Protein AF-0000000070183347 (afdb_homodimer)

pLDDT: mean 71.96, std 24.09, range [16.2, 98.5]

Structure (mmCIF, N/CA/C/O backbone):
data_AF-0000000070183347-model_v1
#
loop_
_entity.id
_entity.type
_entity.pdbx_description
1 polymer 'DNA mismatch repair enzyme (Predicted ATPase)'
#
loop_
_atom_site.group_PDB
_atom_site.id
_atom_site.type_symbol
_atom_site.label_atom_id
_atom_site.label_alt_id
_atom_site.label_comp_id
_atom_site.label_asym_id
_atom_site.label_entity_id
_atom_site.label_seq_id
_atom_site.pdbx_PDB_ins_code
_atom_site.Cartn_x
_atom_site.Cartn_y
_atom_site.Cartn_z
_atom_site.occupancy
_atom_site.B_iso_or_equiv
_atom_site.auth_seq_id
_atom_site.auth_comp_id
_atom_site.auth_asym_id
_atom_site.auth_atom_id
_atom_site.pdbx_PDB_model_num
ATOM 1 N N . MET A 1 1 ? -17.703 -16.234 58.219 1 17.67 1 MET A N 1
ATOM 2 C CA . MET A 1 1 ? -16.984 -17.406 58.688 1 17.67 1 MET A CA 1
ATOM 3 C C . MET A 1 1 ? -16.312 -18.141 57.531 1 17.67 1 MET A C 1
ATOM 5 O O . MET A 1 1 ? -15.156 -18.531 57.656 1 17.67 1 MET A O 1
ATOM 9 N N . GLY A 1 2 ? -17.172 -18.734 56.688 1 16.77 2 GLY A N 1
ATOM 10 C CA . GLY A 1 2 ? -17.031 -20.125 56.25 1 16.77 2 GLY A CA 1
ATOM 11 C C . GLY A 1 2 ? -15.891 -20.328 55.281 1 16.77 2 GLY A C 1
ATOM 12 O O . GLY A 1 2 ? -15.242 -19.359 54.875 1 16.77 2 GLY A O 1
ATOM 13 N N . ILE A 1 3 ? -16.188 -21.125 54.094 1 18.83 3 ILE A N 1
ATOM 14 C CA . ILE A 1 3 ? -15.68 -22.359 53.5 1 18.83 3 ILE A CA 1
ATOM 15 C C . ILE A 1 3 ? -14.609 -22.031 52.438 1 18.83 3 ILE A C 1
ATOM 17 O O . ILE A 1 3 ? -14.867 -21.297 51.5 1 18.83 3 ILE A O 1
ATOM 21 N N . SER A 1 4 ? -13.344 -22.188 52.719 1 18.81 4 SER A N 1
ATOM 22 C CA . SER A 1 4 ? -11.969 -22 52.25 1 18.81 4 SER A CA 1
ATOM 23 C C . SER A 1 4 ? -11.695 -22.844 51 1 18.81 4 SER A C 1
ATOM 25 O O . SER A 1 4 ? -1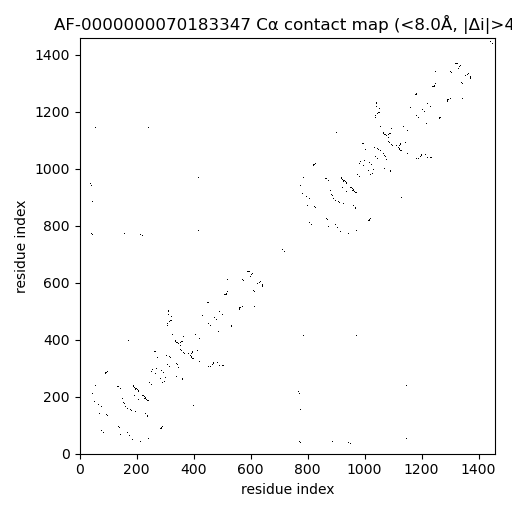0.586 -23.344 50.844 1 18.81 4 SER A O 1
ATOM 27 N N . ASN A 1 5 ? -12.781 -23.281 50.219 1 18.3 5 ASN A N 1
ATOM 28 C CA . ASN A 1 5 ? -12.547 -24.5 49.438 1 18.3 5 ASN A CA 1
ATOM 29 C C . ASN A 1 5 ? -11.398 -24.328 48.438 1 18.3 5 ASN A C 1
ATOM 31 O O . ASN A 1 5 ? -11.445 -23.438 47.594 1 18.3 5 ASN A O 1
ATOM 35 N N . GLN A 1 6 ? -10.156 -24.859 48.656 1 18.12 6 GLN A N 1
ATOM 36 C CA . GLN A 1 6 ? -8.766 -24.922 48.219 1 18.12 6 GLN A CA 1
ATOM 37 C C . GLN A 1 6 ? -8.656 -25.641 46.875 1 18.12 6 GLN A C 1
ATOM 39 O O . GLN A 1 6 ? -8.375 -26.844 46.812 1 18.12 6 GLN A O 1
ATOM 44 N N . TYR A 1 7 ? -9.547 -25.672 45.875 1 17.44 7 TYR A N 1
ATOM 45 C CA . TYR A 1 7 ? -9.438 -26.766 44.906 1 17.44 7 TYR A CA 1
ATOM 46 C C . TYR A 1 7 ? -8.125 -26.672 44.125 1 17.44 7 TYR A C 1
ATOM 48 O O . TYR A 1 7 ? -7.871 -25.656 43.469 1 17.44 7 TYR A O 1
ATOM 56 N N . LYS A 1 8 ? -6.98 -27.359 44.531 1 17.7 8 LYS A N 1
ATOM 57 C CA . LYS A 1 8 ? -5.605 -27.562 44.094 1 17.7 8 LYS A CA 1
ATOM 58 C C . LYS A 1 8 ? -5.57 -28.234 42.719 1 17.7 8 LYS A C 1
ATOM 60 O O . LYS A 1 8 ? -5.855 -29.438 42.594 1 17.7 8 LYS A O 1
ATOM 65 N N . CYS A 1 9 ? -6.168 -27.781 41.656 1 16.41 9 CYS A N 1
ATOM 66 C CA . CYS A 1 9 ? -6.285 -28.578 40.438 1 16.41 9 CYS A CA 1
ATOM 67 C C . CYS A 1 9 ? -4.91 -28.984 39.906 1 16.41 9 CYS A C 1
ATOM 69 O O . CYS A 1 9 ? -4.102 -28.125 39.562 1 16.41 9 CYS A O 1
ATOM 71 N N . SER A 1 10 ? -4.199 -30.062 40.375 1 17.84 10 SER A N 1
ATOM 72 C CA . SER A 1 10 ? -2.977 -30.812 40.094 1 17.84 10 SER A CA 1
ATOM 73 C C . SER A 1 10 ? -2.928 -31.266 38.656 1 17.84 10 SER A C 1
ATOM 75 O O . SER A 1 10 ? -2.283 -32.25 38.312 1 17.84 10 SER A O 1
ATOM 77 N N . THR A 1 11 ? -3.684 -30.859 37.75 1 17.94 11 THR A N 1
ATOM 78 C CA . THR A 1 11 ? -3.805 -31.719 36.562 1 17.94 11 THR A CA 1
ATOM 79 C C . THR A 1 11 ? -2.434 -32 35.969 1 17.94 11 THR A C 1
ATOM 81 O O . THR A 1 11 ? -1.579 -31.109 35.906 1 17.94 11 THR A O 1
ATOM 84 N N . LEU A 1 12 ? -2.041 -33.312 35.688 1 16.84 12 LEU A N 1
ATOM 85 C CA . LEU A 1 12 ? -1.023 -34.25 35.219 1 16.84 12 LEU A CA 1
ATOM 86 C C . LEU A 1 12 ? -0.47 -33.781 33.875 1 16.84 12 LEU A C 1
ATOM 88 O O . LEU A 1 12 ? -1.232 -33.562 32.938 1 16.84 12 LEU A O 1
ATOM 92 N N . LYS A 1 13 ? 0.675 -33.281 33.781 1 19.5 13 LYS A N 1
ATOM 93 C CA . LYS A 1 13 ? 1.614 -33 32.688 1 19.5 13 LYS A CA 1
ATOM 94 C C . LYS A 1 13 ? 1.9 -34.25 31.859 1 19.5 13 LYS A C 1
ATOM 96 O O . LYS A 1 13 ? 2.791 -35.031 32.188 1 19.5 13 LYS A O 1
ATOM 101 N N . LYS A 1 14 ? 0.962 -35.188 31.594 1 18.67 14 LYS A N 1
ATOM 102 C CA . LYS A 1 14 ? 1.515 -36.344 30.906 1 18.67 14 LYS A CA 1
ATOM 103 C C . LYS A 1 14 ? 2.275 -35.938 29.656 1 18.67 14 LYS A C 1
ATOM 105 O O . LYS A 1 14 ? 1.709 -35.312 28.75 1 18.67 14 LYS A O 1
ATOM 110 N N . ILE A 1 15 ? 3.543 -35.812 29.75 1 19.78 15 ILE A N 1
ATOM 111 C CA . ILE A 1 15 ? 4.598 -35.75 28.75 1 19.78 15 ILE A CA 1
ATOM 112 C C . ILE A 1 15 ? 4.422 -36.844 27.719 1 19.78 15 ILE A C 1
ATOM 114 O O . ILE A 1 15 ? 4.52 -38.031 28.047 1 19.78 15 ILE A O 1
ATOM 118 N N . ILE A 1 16 ? 3.467 -36.844 26.938 1 20.36 16 ILE A N 1
ATOM 119 C CA . ILE A 1 16 ? 3.395 -37.875 25.906 1 20.36 16 ILE A CA 1
ATOM 120 C C . ILE A 1 16 ? 4.73 -37.969 25.172 1 20.36 16 ILE A C 1
ATOM 122 O O . ILE A 1 16 ? 5.133 -37.031 24.484 1 20.36 16 ILE A O 1
ATOM 126 N N . THR A 1 17 ? 5.789 -38.562 25.812 1 21.45 17 THR A N 1
ATOM 127 C CA . THR A 1 17 ? 7.004 -39.031 25.156 1 21.45 17 THR A CA 1
ATOM 128 C C . THR A 1 17 ? 6.664 -39.906 23.938 1 21.45 17 THR A C 1
ATOM 130 O O . THR A 1 17 ? 6.074 -40.969 24.094 1 21.45 17 THR A O 1
ATOM 133 N N . VAL A 1 18 ? 6.258 -39.406 22.984 1 21.45 18 VAL A N 1
ATOM 134 C CA . VAL A 1 18 ? 6.09 -40.25 21.797 1 21.45 18 VAL A CA 1
ATOM 135 C C . VAL A 1 18 ? 7.395 -40.969 21.484 1 21.45 18 VAL A C 1
ATOM 137 O O . VAL A 1 18 ? 8.43 -40.344 21.234 1 21.45 18 VAL A O 1
ATOM 140 N N . GLU A 1 19 ? 7.695 -42.031 22.219 1 22.8 19 GLU A N 1
ATOM 141 C CA . GLU A 1 19 ? 8.75 -42.969 21.859 1 22.8 19 GLU A CA 1
ATOM 142 C C . GLU A 1 19 ? 8.68 -43.344 20.375 1 22.8 19 GLU A C 1
ATOM 144 O O . GLU A 1 19 ? 7.629 -43.781 19.891 1 22.8 19 GLU A O 1
ATOM 149 N N . PHE A 1 20 ? 9.578 -42.906 19.641 1 23.19 20 PHE A N 1
ATOM 150 C CA . PHE A 1 20 ? 9.875 -43.344 18.281 1 23.19 20 PHE A CA 1
ATOM 151 C C . PHE A 1 20 ? 10.242 -44.812 18.25 1 23.19 20 PHE A C 1
ATOM 153 O O . PHE A 1 20 ? 11.352 -45.188 18.625 1 23.19 20 PHE A O 1
ATOM 160 N N . GLY A 1 21 ? 9.477 -45.719 18.812 1 22.34 21 GLY A N 1
ATOM 161 C CA . GLY A 1 21 ? 9.852 -47.125 18.625 1 22.34 21 GLY A CA 1
ATOM 162 C C . GLY A 1 21 ? 10.086 -47.469 17.172 1 22.34 21 GLY A C 1
ATOM 163 O O . GLY A 1 21 ? 9.172 -47.406 16.344 1 22.34 21 GLY A O 1
ATOM 164 N N . VAL A 1 22 ? 11.297 -47.375 16.766 1 22.11 22 VAL A N 1
ATOM 165 C CA . VAL A 1 22 ? 11.766 -48.031 15.539 1 22.11 22 VAL A CA 1
ATOM 166 C C . VAL A 1 22 ? 11.516 -49.531 15.625 1 22.11 22 VAL A C 1
ATOM 168 O O . VAL A 1 22 ? 12.109 -50.219 16.453 1 22.11 22 VAL A O 1
ATOM 171 N N . VAL A 1 23 ? 10.406 -50.031 15.75 1 23.95 23 VAL A N 1
ATOM 172 C CA . VAL A 1 23 ? 10.367 -51.5 15.586 1 23.95 23 VAL A CA 1
ATOM 173 C C . VAL A 1 23 ? 11.109 -51.875 14.312 1 23.95 23 VAL A C 1
ATOM 175 O O . VAL A 1 23 ? 10.781 -51.406 13.227 1 23.95 23 VAL A O 1
ATOM 178 N N . GLY A 1 24 ? 12.344 -52.25 14.453 1 24.78 24 GLY A N 1
ATOM 179 C CA . GLY A 1 24 ? 13.172 -53 13.508 1 24.78 24 GLY A CA 1
ATOM 180 C C . GLY A 1 24 ? 12.453 -54.156 12.891 1 24.78 24 GLY A C 1
ATOM 181 O O . GLY A 1 24 ? 12.438 -55.25 13.461 1 24.78 24 GLY A O 1
ATOM 182 N N . MET A 1 25 ? 11.188 -54.094 12.508 1 25.36 25 MET A N 1
ATOM 183 C CA . MET A 1 25 ? 10.758 -55.312 11.836 1 25.36 25 MET A CA 1
ATOM 184 C C . MET A 1 25 ? 11.719 -55.688 10.711 1 25.36 25 MET A C 1
ATOM 186 O O . MET A 1 25 ? 12.031 -54.875 9.859 1 25.36 25 MET A O 1
ATOM 190 N N . THR A 1 26 ? 12.57 -56.562 11.008 1 27.11 26 THR A N 1
ATOM 191 C CA . THR A 1 26 ? 13.297 -57.375 10.023 1 27.11 26 THR A CA 1
ATOM 192 C C . THR A 1 26 ? 12.359 -57.844 8.914 1 27.11 26 THR A C 1
ATOM 194 O O . THR A 1 26 ? 11.328 -58.469 9.188 1 27.11 26 THR A O 1
ATOM 197 N N . PRO A 1 27 ? 12.375 -57.156 7.77 1 28.94 27 PRO A N 1
ATOM 198 C CA . PRO A 1 27 ? 11.688 -57.719 6.613 1 28.94 27 PRO A CA 1
ATOM 199 C C . PRO A 1 27 ? 12.07 -59.188 6.348 1 28.94 27 PRO A C 1
ATOM 201 O O . PRO A 1 27 ? 13.188 -59.469 5.895 1 28.94 27 PRO A O 1
ATOM 204 N N . ASP A 1 28 ? 11.969 -60.031 7.211 1 28.19 28 ASP A N 1
ATOM 205 C CA . ASP A 1 28 ? 12.242 -61.344 6.641 1 28.19 28 ASP A CA 1
ATOM 206 C C . ASP A 1 28 ? 11.438 -61.562 5.359 1 28.19 28 ASP A C 1
ATOM 208 O O . ASP A 1 28 ? 11.945 -62.125 4.391 1 28.19 28 ASP A O 1
ATOM 212 N N . SER A 1 29 ? 10.062 -61.906 5.555 1 30.41 29 SER A N 1
ATOM 213 C CA . SER A 1 29 ? 9.383 -62.688 4.527 1 30.41 29 SER A CA 1
ATOM 214 C C . SER A 1 29 ? 9.227 -61.875 3.236 1 30.41 29 SER A C 1
ATOM 216 O O . SER A 1 29 ? 9.125 -60.656 3.268 1 30.41 29 SER A O 1
ATOM 218 N N . GLY A 1 30 ? 9.422 -62.406 1.938 1 33.28 30 GLY A N 1
ATOM 219 C CA . GLY A 1 30 ? 9.398 -62.094 0.514 1 33.28 30 GLY A CA 1
ATOM 220 C C . GLY A 1 30 ? 8.219 -61.25 0.099 1 33.28 30 GLY A C 1
ATOM 221 O O . GLY A 1 30 ? 7.887 -61.156 -1.086 1 33.28 30 GLY A O 1
ATOM 222 N N . ASP A 1 31 ? 7.074 -61.188 0.837 1 34.31 31 ASP A N 1
ATOM 223 C CA . ASP A 1 31 ? 5.91 -60.531 0.227 1 34.31 31 ASP A CA 1
ATOM 224 C C . ASP A 1 31 ? 6.184 -59.062 -0.084 1 34.31 31 ASP A C 1
ATOM 226 O O . ASP A 1 31 ? 6.484 -58.281 0.818 1 34.31 31 ASP A O 1
ATOM 230 N N . SER A 1 32 ? 6.723 -58.688 -1.27 1 38.78 32 SER A N 1
ATOM 231 C CA . SER A 1 32 ? 6.902 -57.438 -1.998 1 38.78 32 SER A CA 1
ATOM 232 C C . SER A 1 32 ? 5.77 -56.438 -1.704 1 38.78 32 SER A C 1
ATOM 234 O O . SER A 1 32 ? 4.73 -56.469 -2.365 1 38.78 32 SER A O 1
ATOM 236 N N . SER A 1 33 ? 5.281 -56.156 -0.59 1 43.09 33 SER A N 1
ATOM 237 C CA . SER A 1 33 ? 4.195 -55.219 -0.37 1 43.09 33 SER A CA 1
ATOM 238 C C . SER A 1 33 ? 4.457 -53.906 -1.098 1 43.09 33 SER A C 1
ATOM 240 O O . SER A 1 33 ? 5.512 -53.281 -0.918 1 43.09 33 SER A O 1
ATOM 242 N N . GLU A 1 34 ? 3.957 -53.688 -2.289 1 54.22 34 GLU A N 1
ATOM 243 C CA . GLU A 1 34 ? 3.924 -52.594 -3.23 1 54.22 34 GLU A CA 1
ATOM 244 C C . GLU A 1 34 ? 3.76 -51.25 -2.504 1 54.22 34 GLU A C 1
ATOM 246 O O . GLU A 1 34 ? 2.785 -51.062 -1.779 1 54.22 34 GLU A O 1
ATOM 251 N N . ILE A 1 35 ? 4.82 -50.562 -2.227 1 66.19 35 ILE A N 1
ATOM 252 C CA . ILE A 1 35 ? 4.824 -49.25 -1.619 1 66.19 35 ILE A CA 1
ATOM 253 C C . ILE A 1 35 ? 4.031 -48.281 -2.492 1 66.19 35 ILE A C 1
ATOM 255 O O . ILE A 1 35 ? 4.281 -48.156 -3.695 1 66.19 35 ILE A O 1
ATOM 259 N N . SER A 1 36 ? 2.949 -47.781 -1.978 1 82.69 36 SER A N 1
ATOM 260 C CA . SER A 1 36 ? 2.146 -46.781 -2.666 1 82.69 36 SER A CA 1
ATOM 261 C C . SER A 1 36 ? 2.953 -45.5 -2.92 1 82.69 36 SER A C 1
ATOM 263 O O . SER A 1 36 ? 3.91 -45.219 -2.197 1 82.69 36 SER A O 1
ATOM 265 N N . THR A 1 37 ? 2.904 -45 -4.117 1 86.88 37 THR A N 1
ATOM 266 C CA . THR A 1 37 ? 3.602 -43.781 -4.465 1 86.88 37 THR A CA 1
ATOM 267 C C . THR A 1 37 ? 2.607 -42.656 -4.789 1 86.88 37 THR A C 1
ATOM 269 O O . THR A 1 37 ? 1.429 -42.938 -5.031 1 86.88 37 THR A O 1
ATOM 272 N N . ILE A 1 38 ? 3.035 -41.5 -4.594 1 85.75 38 ILE A N 1
ATOM 273 C CA . ILE A 1 38 ? 2.275 -40.312 -5.004 1 85.75 38 ILE A CA 1
ATOM 274 C C . ILE A 1 38 ? 3.059 -39.562 -6.062 1 85.75 38 ILE A C 1
ATOM 276 O O . ILE A 1 38 ? 4.27 -39.344 -5.93 1 85.75 38 ILE A O 1
ATOM 280 N N . ASP A 1 39 ? 2.393 -39.219 -7.172 1 85.44 39 ASP A N 1
ATOM 281 C CA . ASP A 1 39 ? 2.98 -38.344 -8.195 1 85.44 39 ASP A CA 1
ATOM 282 C C . ASP A 1 39 ? 2.832 -36.875 -7.816 1 85.44 39 ASP A C 1
ATOM 284 O O . ASP A 1 39 ? 1.714 -36.375 -7.664 1 85.44 39 ASP A O 1
ATOM 288 N N . VAL A 1 40 ? 3.945 -36.156 -7.781 1 85.69 40 VAL A N 1
ATOM 289 C CA . VAL A 1 40 ? 3.883 -34.781 -7.312 1 85.69 40 VAL A CA 1
ATOM 290 C C . VAL A 1 40 ? 4.055 -33.844 -8.492 1 85.69 40 VAL A C 1
ATOM 292 O O . VAL A 1 40 ? 4.219 -32.625 -8.297 1 85.69 40 VAL A O 1
ATOM 295 N N . ALA A 1 41 ? 4.008 -34.375 -9.734 1 83.75 41 ALA A N 1
ATOM 296 C CA . ALA A 1 41 ? 4.043 -33.5 -10.906 1 83.75 41 ALA A CA 1
ATOM 297 C C . ALA A 1 41 ? 2.879 -32.531 -10.891 1 83.75 41 ALA A C 1
ATOM 299 O O . ALA A 1 41 ? 1.735 -32.906 -10.641 1 83.75 41 ALA A O 1
ATOM 300 N N . PRO A 1 42 ? 3.193 -31.234 -11.234 1 88.06 42 PRO A N 1
ATOM 301 C CA . PRO A 1 42 ? 2.119 -30.234 -11.164 1 88.06 42 PRO A CA 1
ATOM 302 C C . PRO A 1 42 ? 0.972 -30.547 -12.125 1 88.06 42 PRO A C 1
ATOM 304 O O . PRO A 1 42 ? 1.206 -31.016 -13.242 1 88.06 42 PRO A O 1
ATOM 307 N N . SER A 1 43 ? -0.217 -30.266 -11.586 1 84.38 43 SER A N 1
ATOM 308 C CA . SER A 1 43 ? -1.401 -30.375 -12.438 1 84.38 43 SER A CA 1
ATOM 309 C C . SER A 1 43 ? -1.554 -29.141 -13.328 1 84.38 43 SER A C 1
ATOM 311 O O . SER A 1 43 ? -1.123 -28.047 -12.969 1 84.38 43 SER A O 1
ATOM 313 N N . GLY A 1 44 ? -2.146 -29.359 -14.523 1 83.56 44 GLY A N 1
ATOM 314 C CA . GLY A 1 44 ? -2.402 -28.234 -15.422 1 83.56 44 GLY A CA 1
ATOM 315 C C . GLY A 1 44 ? -3.346 -27.203 -14.836 1 83.56 44 GLY A C 1
ATOM 316 O O . GLY A 1 44 ? -3.34 -26.047 -15.25 1 83.56 44 GLY A O 1
ATOM 317 N N . ARG A 1 45 ? -4.043 -27.516 -13.805 1 79.88 45 ARG A N 1
ATOM 318 C CA . ARG A 1 45 ? -5.012 -26.625 -13.172 1 79.88 45 ARG A CA 1
ATOM 319 C C . ARG A 1 45 ? -4.312 -25.453 -12.492 1 79.88 45 ARG A C 1
ATOM 321 O O . ARG A 1 45 ? -4.949 -24.453 -12.164 1 79.88 45 ARG A O 1
ATOM 328 N N . ILE A 1 46 ? -3.072 -25.594 -12.375 1 84.75 46 ILE A N 1
ATOM 329 C CA . ILE A 1 46 ? -2.299 -24.531 -11.758 1 84.75 46 ILE A CA 1
ATOM 330 C C . ILE A 1 46 ? -2.414 -23.25 -12.594 1 84.75 46 ILE A C 1
ATOM 332 O O . ILE A 1 46 ? -2.326 -22.141 -12.062 1 84.75 46 ILE A O 1
ATOM 336 N N . VAL A 1 47 ? -2.67 -23.406 -13.883 1 85.56 47 VAL A N 1
ATOM 337 C CA . VAL A 1 47 ? -2.746 -22.266 -14.781 1 85.56 47 VAL A CA 1
ATOM 338 C C . VAL A 1 47 ? -3.973 -21.422 -14.445 1 85.56 47 VAL A C 1
ATOM 340 O O . VAL A 1 47 ? -3.938 -20.188 -14.555 1 85.56 47 VAL A O 1
ATOM 343 N N . GLU A 1 48 ? -4.977 -22.094 -13.938 1 78.25 48 GLU A N 1
ATOM 344 C CA . GLU A 1 48 ? -6.176 -21.375 -13.523 1 78.25 48 GLU A CA 1
ATOM 345 C C . GLU A 1 48 ? -5.887 -20.469 -12.328 1 78.25 48 GLU A C 1
ATOM 347 O O . GLU A 1 48 ? -6.41 -19.359 -12.234 1 78.25 48 GLU A O 1
ATOM 352 N N . THR A 1 49 ? -5.098 -20.984 -11.547 1 75.81 49 THR A N 1
ATOM 353 C CA . THR A 1 49 ? -4.742 -20.234 -10.344 1 75.81 49 THR A CA 1
ATOM 354 C C . THR A 1 49 ? -3.799 -19.078 -10.68 1 75.81 49 THR A C 1
ATOM 356 O O . THR A 1 49 ? -3.898 -18 -10.102 1 75.81 49 THR A O 1
ATOM 359 N N . LEU A 1 50 ? -2.969 -19.312 -11.617 1 79.94 50 LEU A N 1
ATOM 360 C CA . LEU A 1 50 ? -1.967 -18.312 -12 1 79.94 50 LEU A CA 1
ATOM 361 C C . LEU A 1 50 ? -2.596 -17.203 -12.82 1 79.94 50 LEU A C 1
ATOM 363 O O . LEU A 1 50 ? -2.074 -16.078 -12.859 1 79.94 50 LEU A O 1
ATOM 367 N N . ALA A 1 51 ? -3.701 -17.516 -13.438 1 81.25 51 ALA A N 1
ATOM 368 C CA . ALA A 1 51 ? -4.336 -16.578 -14.367 1 81.25 51 ALA A CA 1
ATOM 369 C C . ALA A 1 51 ? -5.211 -15.578 -13.625 1 81.25 51 ALA A C 1
ATOM 371 O O . ALA A 1 51 ? -6.348 -15.32 -14.031 1 81.25 51 ALA A O 1
ATOM 372 N N . ARG A 1 52 ? -4.711 -15.023 -12.484 1 79.81 52 ARG A N 1
ATOM 373 C CA . ARG A 1 52 ? -5.508 -14.086 -11.703 1 79.81 52 ARG A CA 1
ATOM 374 C C . ARG A 1 52 ? -4.73 -12.805 -11.422 1 79.81 52 ARG A C 1
ATOM 376 O O . ARG A 1 52 ? -4.918 -12.172 -10.383 1 79.81 52 ARG A O 1
ATOM 383 N N . ARG A 1 53 ? -3.967 -12.414 -12.438 1 86.25 53 ARG A N 1
ATOM 384 C CA . ARG A 1 53 ? -3.203 -11.18 -12.305 1 86.25 53 ARG A CA 1
ATOM 385 C C . ARG A 1 53 ? -3.98 -9.992 -12.859 1 86.25 53 ARG A C 1
ATOM 387 O O . ARG A 1 53 ? -4.879 -10.156 -13.688 1 86.25 53 ARG A O 1
ATOM 394 N N . GLU A 1 54 ? -3.652 -8.859 -12.367 1 87.75 54 GLU A N 1
ATOM 395 C CA . GLU A 1 54 ? -4.242 -7.633 -12.898 1 87.75 54 GLU A CA 1
ATOM 396 C C . GLU A 1 54 ? -3.814 -7.395 -14.344 1 87.75 54 GLU A C 1
ATOM 398 O O . GLU A 1 54 ? -2.824 -7.965 -14.805 1 87.75 54 GLU A O 1
ATOM 403 N N . ALA A 1 55 ? -4.508 -6.578 -14.984 1 93 55 ALA A N 1
ATOM 404 C CA . ALA A 1 55 ? -4.367 -6.406 -16.422 1 93 55 ALA A CA 1
ATOM 405 C C . ALA A 1 55 ? -3.006 -5.816 -16.781 1 93 55 ALA A C 1
ATOM 407 O O . ALA A 1 55 ? -2.246 -6.41 -17.547 1 93 55 ALA A O 1
ATOM 408 N N . ILE A 1 56 ? -2.662 -4.695 -16.219 1 95.44 56 ILE A N 1
ATOM 409 C CA . ILE A 1 56 ? -1.458 -3.979 -16.625 1 95.44 56 ILE A CA 1
ATOM 410 C C . ILE A 1 56 ? -0.222 -4.801 -16.266 1 95.44 56 ILE A C 1
ATOM 412 O O . ILE A 1 56 ? 0.662 -5.004 -17.094 1 95.44 56 ILE A O 1
ATOM 416 N N . PRO A 1 57 ? -0.166 -5.359 -15.07 1 94.19 57 PRO A N 1
ATOM 417 C CA . PRO A 1 57 ? 0.963 -6.242 -14.766 1 94.19 57 PRO A CA 1
ATOM 418 C C . PRO A 1 57 ? 1.072 -7.414 -15.742 1 94.19 57 PRO A C 1
ATOM 420 O O . PRO A 1 57 ? 2.178 -7.875 -16.047 1 94.19 57 PRO A O 1
ATOM 423 N N . SER A 1 58 ? -0.006 -7.863 -16.188 1 95.06 58 SER A N 1
ATOM 424 C CA . SER A 1 58 ? -0.011 -8.977 -17.125 1 95.06 58 SER A CA 1
ATOM 425 C C . SER A 1 58 ? 0.589 -8.562 -18.469 1 95.06 58 SER A C 1
ATOM 427 O O . SER A 1 58 ? 1.295 -9.352 -19.109 1 95.06 58 SER A O 1
ATOM 429 N N . VAL A 1 59 ? 0.297 -7.383 -18.906 1 97.62 59 VAL A N 1
ATOM 430 C CA . VAL A 1 59 ? 0.92 -6.859 -20.109 1 97.62 59 VAL A CA 1
ATOM 431 C C . VAL A 1 59 ? 2.42 -6.684 -19.891 1 97.62 59 VAL A C 1
ATOM 433 O O . VAL A 1 59 ? 3.227 -6.988 -20.766 1 97.62 59 VAL A O 1
ATOM 436 N N . LYS A 1 60 ? 2.77 -6.211 -18.766 1 97.5 60 LYS A N 1
ATOM 437 C CA . LYS A 1 60 ? 4.176 -6.004 -18.438 1 97.5 60 LYS A CA 1
ATOM 438 C C . LYS A 1 60 ? 4.957 -7.312 -18.5 1 97.5 60 LYS A C 1
ATOM 440 O O . LYS A 1 60 ? 6.133 -7.32 -18.875 1 97.5 60 LYS A O 1
ATOM 445 N N . GLU A 1 61 ? 4.328 -8.383 -18.188 1 95.56 61 GLU A N 1
ATOM 446 C CA . GLU A 1 61 ? 4.988 -9.68 -18.312 1 95.56 61 GLU A CA 1
ATOM 447 C C . GLU A 1 61 ? 5.398 -9.961 -19.75 1 95.56 61 GLU A C 1
ATOM 449 O O . GLU A 1 61 ? 6.465 -10.523 -20 1 95.56 61 GLU A O 1
ATOM 454 N N . GLN A 1 62 ? 4.531 -9.609 -20.625 1 96.88 62 GLN A N 1
ATOM 455 C CA . GLN A 1 62 ? 4.844 -9.812 -22.031 1 96.88 62 GLN A CA 1
ATOM 456 C C . GLN A 1 62 ? 5.996 -8.914 -22.484 1 96.88 62 GLN A C 1
ATOM 458 O O . GLN A 1 62 ? 6.883 -9.352 -23.219 1 96.88 62 GLN A O 1
ATOM 463 N N . VAL A 1 63 ? 5.926 -7.723 -22.031 1 97.75 63 VAL A N 1
ATOM 464 C CA . VAL A 1 63 ? 6.973 -6.766 -22.375 1 97.75 63 VAL A CA 1
ATOM 465 C C . VAL A 1 63 ? 8.305 -7.211 -21.766 1 97.75 63 VAL A C 1
ATOM 467 O O . VAL A 1 63 ? 9.344 -7.16 -22.422 1 97.75 63 VAL A O 1
ATOM 470 N N . ASP A 1 64 ? 8.281 -7.645 -20.5 1 96.38 64 ASP A N 1
ATOM 471 C CA . ASP A 1 64 ? 9.469 -8.195 -19.859 1 96.38 64 ASP A CA 1
ATOM 472 C C . ASP A 1 64 ? 10.109 -9.273 -20.734 1 96.38 64 ASP A C 1
ATOM 474 O O . ASP A 1 64 ? 11.328 -9.266 -20.953 1 96.38 64 ASP A O 1
ATOM 478 N N . ASN A 1 65 ? 9.305 -10.148 -21.219 1 94.12 65 ASN A N 1
ATOM 479 C CA . ASN A 1 65 ? 9.797 -11.281 -22 1 94.12 65 ASN A CA 1
ATOM 480 C C . ASN A 1 65 ? 10.414 -10.82 -23.312 1 94.12 65 ASN A C 1
ATOM 482 O O . ASN A 1 65 ? 11.445 -11.352 -23.734 1 94.12 65 ASN A O 1
ATOM 486 N N . ALA A 1 66 ? 9.742 -9.914 -23.938 1 95.69 66 ALA A N 1
ATOM 487 C CA . ALA A 1 66 ? 10.273 -9.398 -25.203 1 95.69 66 ALA A CA 1
ATOM 488 C C . ALA A 1 66 ? 11.617 -8.703 -24.984 1 95.69 66 ALA A C 1
ATOM 490 O O . ALA A 1 66 ? 12.555 -8.906 -25.75 1 95.69 66 ALA A O 1
ATOM 491 N N . ILE A 1 67 ? 11.719 -7.887 -23.969 1 95.19 67 ILE A N 1
ATOM 492 C CA . ILE A 1 67 ? 12.961 -7.191 -23.641 1 95.19 67 ILE A CA 1
ATOM 493 C C . ILE A 1 67 ? 14.062 -8.211 -23.359 1 95.19 67 ILE A C 1
ATOM 495 O O . ILE A 1 67 ? 15.164 -8.109 -23.906 1 95.19 67 ILE A O 1
ATOM 499 N N . ASP A 1 68 ? 13.789 -9.18 -22.562 1 93 68 ASP A N 1
ATOM 500 C CA . ASP A 1 68 ? 14.766 -10.203 -22.219 1 93 68 ASP A CA 1
ATOM 501 C C . ASP A 1 68 ? 15.195 -11 -23.453 1 93 68 ASP A C 1
ATOM 503 O O . ASP A 1 68 ? 16.359 -11.398 -23.578 1 93 68 ASP A O 1
ATOM 507 N N . ALA A 1 69 ? 14.242 -11.258 -24.328 1 91.31 69 ALA A N 1
ATOM 508 C CA . ALA A 1 69 ? 14.555 -11.992 -25.547 1 91.31 69 ALA A CA 1
ATOM 509 C C . ALA A 1 69 ? 15.578 -11.234 -26.391 1 91.31 69 ALA A C 1
ATOM 511 O O . ALA A 1 69 ? 16.531 -11.828 -26.891 1 91.31 69 ALA A O 1
ATOM 512 N N . ALA A 1 70 ? 15.344 -9.977 -26.578 1 92.75 70 ALA A N 1
ATOM 513 C CA . ALA A 1 70 ? 16.281 -9.156 -27.359 1 92.75 70 ALA A CA 1
ATOM 514 C C . ALA A 1 70 ? 17.656 -9.125 -26.703 1 92.75 70 ALA A C 1
ATOM 516 O O . ALA A 1 70 ? 18.672 -9.281 -27.375 1 92.75 70 ALA A O 1
ATOM 517 N N . ARG A 1 71 ? 17.656 -8.922 -25.438 1 91.19 71 ARG A N 1
ATOM 518 C CA . ARG A 1 71 ? 18.922 -8.844 -24.703 1 91.19 71 ARG A CA 1
ATOM 519 C C . ARG A 1 71 ? 19.656 -10.172 -24.734 1 91.19 71 ARG A C 1
ATOM 521 O O . ARG A 1 71 ? 20.891 -10.203 -24.859 1 91.19 71 ARG A O 1
ATOM 528 N N . ARG A 1 72 ? 18.938 -11.211 -24.531 1 87.88 72 ARG A N 1
ATOM 529 C CA . ARG A 1 72 ? 19.531 -12.531 -24.578 1 87.88 72 ARG A CA 1
ATOM 530 C C . ARG A 1 72 ? 20.141 -12.812 -25.953 1 87.88 72 ARG A C 1
ATOM 532 O O . ARG A 1 72 ? 21.219 -13.375 -26.062 1 87.88 72 ARG A O 1
ATOM 539 N N . HIS A 1 73 ? 19.328 -12.461 -26.984 1 86.31 73 HIS A N 1
ATOM 540 C CA . HIS A 1 73 ? 19.828 -12.609 -28.344 1 86.31 73 HIS A CA 1
ATOM 541 C C . HIS A 1 73 ? 21.188 -11.93 -28.516 1 86.31 73 HIS A C 1
ATOM 543 O O . HIS A 1 73 ? 22.125 -12.539 -29.016 1 86.31 73 HIS A O 1
ATOM 549 N N . ASN A 1 74 ? 21.297 -10.742 -28.109 1 87.38 74 ASN A N 1
ATOM 550 C CA . ASN A 1 74 ? 22.531 -9.977 -28.203 1 87.38 74 ASN A CA 1
ATOM 551 C C . ASN A 1 74 ? 23.641 -10.586 -27.344 1 87.38 74 ASN A C 1
ATOM 553 O O . ASN A 1 74 ? 24.797 -10.633 -27.766 1 87.38 74 ASN A O 1
ATOM 557 N N . TYR A 1 75 ? 23.266 -10.969 -26.188 1 86.38 75 TYR A N 1
ATOM 558 C CA . TYR A 1 75 ? 24.219 -11.578 -25.25 1 86.38 75 TYR A CA 1
ATOM 559 C C . TYR A 1 75 ? 24.828 -12.836 -25.859 1 86.38 75 TYR A C 1
ATOM 561 O O . TYR A 1 75 ? 26.047 -13.047 -25.734 1 86.38 75 TYR A O 1
ATOM 569 N N . LEU A 1 76 ? 24.016 -13.688 -26.453 1 82.44 76 LEU A N 1
ATOM 570 C CA . LEU A 1 76 ? 24.5 -14.93 -27.031 1 82.44 76 LEU A CA 1
ATOM 571 C C . LEU A 1 76 ? 25.438 -14.656 -28.203 1 82.44 76 LEU A C 1
ATOM 573 O O . LEU A 1 76 ? 26.391 -15.391 -28.422 1 82.44 76 LEU A O 1
ATOM 577 N N . ILE A 1 77 ? 25.125 -13.641 -28.969 1 81.94 77 ILE A N 1
ATOM 578 C CA . ILE A 1 77 ? 26 -13.25 -30.078 1 81.94 77 ILE A CA 1
ATOM 579 C C . ILE A 1 77 ? 27.359 -12.805 -29.531 1 81.94 77 ILE A C 1
ATOM 581 O O . ILE A 1 77 ? 28.406 -13.141 -30.094 1 81.94 77 ILE A O 1
ATOM 585 N N . GLU A 1 78 ? 27.297 -12.133 -28.5 1 82.38 78 GLU A N 1
ATOM 586 C CA . GLU A 1 78 ? 28.531 -11.641 -27.906 1 82.38 78 GLU A CA 1
ATOM 587 C C . GLU A 1 78 ? 29.375 -12.789 -27.344 1 82.38 78 GLU A C 1
ATOM 589 O O . GLU A 1 78 ? 30.594 -12.727 -27.359 1 82.38 78 GLU A O 1
ATOM 594 N N . GLN A 1 79 ? 28.656 -13.766 -26.797 1 76.81 79 GLN A N 1
ATOM 595 C CA . GLN A 1 79 ? 29.375 -14.898 -26.219 1 76.81 79 GLN A CA 1
ATOM 596 C C . GLN A 1 79 ? 29.766 -15.906 -27.281 1 76.81 79 GLN A C 1
ATOM 598 O O . GLN A 1 79 ? 30.453 -16.891 -27 1 76.81 79 GLN A O 1
ATOM 603 N N . GLN A 1 80 ? 29.641 -15.688 -28.484 1 67.44 80 GLN A N 1
ATOM 604 C CA . GLN A 1 80 ? 29.984 -16.469 -29.672 1 67.44 80 GLN A CA 1
ATOM 605 C C . GLN A 1 80 ? 29.359 -17.859 -29.609 1 67.44 80 GLN A C 1
ATOM 607 O O . GLN A 1 80 ? 29.906 -18.812 -30.156 1 67.44 80 GLN A O 1
ATOM 612 N N . SER A 1 81 ? 28.406 -17.938 -28.766 1 59.03 81 SER A N 1
ATOM 613 C CA . SER A 1 81 ? 27.859 -19.281 -28.703 1 59.03 81 SER A CA 1
ATOM 614 C C . SER A 1 81 ? 26.953 -19.578 -29.891 1 59.03 81 SER A C 1
ATOM 616 O O . SER A 1 81 ? 27.266 -20.438 -30.719 1 59.03 81 SER A O 1
ATOM 618 N N . GLU A 1 82 ? 25.609 -19.422 -29.812 1 54.69 82 GLU A N 1
ATOM 619 C CA . GLU A 1 82 ? 24.609 -19.953 -30.719 1 54.69 82 GLU A CA 1
ATOM 620 C C . GLU A 1 82 ? 24.172 -18.891 -31.734 1 54.69 82 GLU A C 1
ATOM 622 O O . GLU A 1 82 ? 23.375 -19.188 -32.625 1 54.69 82 GLU A O 1
ATOM 627 N N . SER A 1 83 ? 24.359 -17.594 -31.5 1 55.59 83 SER A N 1
ATOM 628 C CA . SER A 1 83 ? 23.359 -16.766 -32.188 1 55.59 83 SER A CA 1
ATOM 629 C C . SER A 1 83 ? 23.828 -16.422 -33.594 1 55.59 83 SER A C 1
ATOM 631 O O . SER A 1 83 ? 24.969 -16 -33.812 1 55.59 83 SER A O 1
ATOM 633 N N . VAL A 1 84 ? 23.234 -17.188 -34.531 1 59.47 84 VAL A N 1
ATOM 634 C CA . VAL A 1 84 ? 23.203 -16.766 -35.938 1 59.47 84 VAL A CA 1
ATOM 635 C C . VAL A 1 84 ? 22.406 -15.461 -36.062 1 59.47 84 VAL A C 1
ATOM 637 O O . VAL A 1 84 ? 21.391 -15.289 -35.375 1 59.47 84 VAL A O 1
ATOM 640 N N . GLY A 1 85 ? 22.984 -14.453 -36.5 1 68.31 85 GLY A N 1
ATOM 641 C CA . GLY A 1 85 ? 22.328 -13.211 -36.875 1 68.31 85 GLY A CA 1
ATOM 642 C C . GLY A 1 85 ? 23.016 -11.977 -36.344 1 68.31 85 GLY A C 1
ATOM 643 O O . GLY A 1 85 ? 24.141 -12.047 -35.875 1 68.31 85 GLY A O 1
ATOM 644 N N . GLU A 1 86 ? 22.469 -10.906 -36.594 1 78.62 86 GLU A N 1
ATOM 645 C CA . GLU A 1 86 ? 23 -9.602 -36.219 1 78.62 86 GLU A CA 1
ATOM 646 C C . GLU A 1 86 ? 22.391 -9.109 -34.938 1 78.62 86 GLU A C 1
ATOM 648 O O . GLU A 1 86 ? 21.281 -9.5 -34.562 1 78.62 86 GLU A O 1
ATOM 653 N N . LYS A 1 87 ? 23.172 -8.508 -34.188 1 87.25 87 LYS A N 1
ATOM 654 C CA . LYS A 1 87 ? 22.688 -7.898 -32.969 1 87.25 87 LYS A CA 1
ATOM 655 C C . LYS A 1 87 ? 21.469 -7.027 -33.219 1 87.25 87 LYS A C 1
ATOM 657 O O . LYS A 1 87 ? 21.406 -6.336 -34.25 1 87.25 87 LYS A O 1
ATOM 662 N N . ILE A 1 88 ? 20.609 -7.176 -32.312 1 89.38 88 ILE A N 1
ATOM 663 C CA . ILE A 1 88 ? 19.438 -6.32 -32.375 1 89.38 88 ILE A CA 1
ATOM 664 C C . ILE A 1 88 ? 19.766 -4.941 -31.797 1 89.38 88 ILE A C 1
ATOM 666 O O . ILE A 1 88 ? 20.062 -4.809 -30.609 1 89.38 88 ILE A O 1
ATOM 670 N N . THR A 1 89 ? 19.797 -3.941 -32.594 1 84.12 89 THR A N 1
ATOM 671 C CA . THR A 1 89 ? 20.109 -2.588 -32.156 1 84.12 89 THR A CA 1
ATOM 672 C C . THR A 1 89 ? 18.859 -1.73 -32.094 1 84.12 89 THR A C 1
ATOM 674 O O . THR A 1 89 ? 18.828 -0.705 -31.406 1 84.12 89 THR A O 1
ATOM 677 N N . ASP A 1 90 ? 17.906 -2.127 -32.844 1 88.44 90 ASP A N 1
ATOM 678 C CA . ASP A 1 90 ? 16.641 -1.396 -32.875 1 88.44 90 ASP A CA 1
ATOM 679 C C . ASP A 1 90 ? 15.469 -2.307 -32.531 1 88.44 90 ASP A C 1
ATOM 681 O O . ASP A 1 90 ? 14.656 -2.654 -33.375 1 88.44 90 ASP A O 1
ATOM 685 N N . ALA A 1 91 ? 15.359 -2.57 -31.266 1 94.62 91 ALA A N 1
ATOM 686 C CA . ALA A 1 91 ? 14.266 -3.416 -30.812 1 94.62 91 ALA A CA 1
ATOM 687 C C . ALA A 1 91 ? 12.945 -2.65 -30.797 1 94.62 91 ALA A C 1
ATOM 689 O O . ALA A 1 91 ? 12.914 -1.462 -30.469 1 94.62 91 ALA A O 1
ATOM 690 N N . ARG A 1 92 ? 11.906 -3.338 -31.172 1 97.06 92 ARG A N 1
ATOM 691 C CA . ARG A 1 92 ? 10.57 -2.74 -31.25 1 97.06 92 ARG A CA 1
ATOM 692 C C . ARG A 1 92 ? 9.523 -3.676 -30.656 1 97.06 92 ARG A C 1
ATOM 694 O O . ARG A 1 92 ? 9.555 -4.887 -30.891 1 97.06 92 ARG A O 1
ATOM 701 N N . ILE A 1 93 ? 8.664 -3.172 -29.812 1 98.44 93 ILE A N 1
ATOM 702 C CA . ILE A 1 93 ? 7.516 -3.879 -29.266 1 98.44 93 ILE A CA 1
ATOM 703 C C . ILE A 1 93 ? 6.242 -3.084 -29.531 1 98.44 93 ILE A C 1
ATOM 705 O O . ILE A 1 93 ? 6.195 -1.876 -29.297 1 98.44 93 ILE A O 1
ATOM 709 N N . GLU A 1 94 ? 5.227 -3.715 -30.047 1 98.44 94 GLU A N 1
ATOM 710 C CA . GLU A 1 94 ? 3.953 -3.068 -30.344 1 98.44 94 GLU A CA 1
ATOM 711 C C . GLU A 1 94 ? 2.797 -3.777 -29.641 1 98.44 94 GLU A C 1
ATOM 713 O O . GLU A 1 94 ? 2.643 -4.996 -29.766 1 98.44 94 GLU A O 1
ATOM 718 N N . ILE A 1 95 ? 2.057 -3.027 -28.906 1 98.44 95 ILE A N 1
ATOM 719 C CA . ILE A 1 95 ? 0.845 -3.52 -28.266 1 98.44 95 ILE A CA 1
ATOM 720 C C . ILE A 1 95 ? -0.382 -2.898 -28.938 1 98.44 95 ILE A C 1
ATOM 722 O O . ILE A 1 95 ? -0.499 -1.673 -29.016 1 98.44 95 ILE A O 1
ATOM 726 N N . GLU A 1 96 ? -1.289 -3.732 -29.406 1 96.94 96 GLU A N 1
ATOM 727 C CA . GLU A 1 96 ? -2.477 -3.252 -30.094 1 96.94 96 GLU A CA 1
ATOM 728 C C . GLU A 1 96 ? -3.748 -3.854 -29.5 1 96.94 96 GLU A C 1
ATOM 730 O O . GLU A 1 96 ? -3.777 -5.035 -29.156 1 96.94 96 GLU A O 1
ATOM 735 N N . PHE A 1 97 ? -4.727 -3.057 -29.344 1 95.94 97 PHE A N 1
ATOM 736 C CA . PHE A 1 97 ? -6.066 -3.469 -28.938 1 95.94 97 PHE A CA 1
ATOM 737 C C . PHE A 1 97 ? -7.109 -2.48 -29.438 1 95.94 97 PHE A C 1
ATOM 739 O O . PHE A 1 97 ? -6.793 -1.328 -29.734 1 95.94 97 PHE A O 1
ATOM 746 N N . PRO A 1 98 ? -8.32 -2.953 -29.625 1 90.56 98 PRO A N 1
ATOM 747 C CA . PRO A 1 98 ? -9.359 -2.061 -30.156 1 90.56 98 PRO A CA 1
ATOM 748 C C . PRO A 1 98 ? -9.68 -0.911 -29.203 1 90.56 98 PRO A C 1
ATOM 750 O O . PRO A 1 98 ? -9.672 -1.094 -27.984 1 90.56 98 PRO A O 1
ATOM 753 N N . THR A 1 99 ? -9.836 0.353 -29.688 1 85.19 99 THR A N 1
ATOM 754 C CA . THR A 1 99 ? -10.234 1.521 -28.906 1 85.19 99 THR A CA 1
ATOM 755 C C . THR A 1 99 ? -11.617 1.999 -29.328 1 85.19 99 THR A C 1
ATOM 757 O O . THR A 1 99 ? -12.18 1.51 -30.312 1 85.19 99 THR A O 1
ATOM 760 N N . THR A 1 100 ? -12.438 2.908 -28.438 1 65.75 100 THR A N 1
ATOM 761 C CA . THR A 1 100 ? -13.781 3.42 -28.719 1 65.75 100 THR A CA 1
ATOM 762 C C . THR A 1 100 ? -13.836 4.098 -30.078 1 65.75 100 THR A C 1
ATOM 764 O O . THR A 1 100 ? -14.867 4.051 -30.75 1 65.75 100 THR A O 1
ATOM 767 N N . ASP A 1 101 ? -12.875 4.914 -30.516 1 57.75 101 ASP A N 1
ATOM 768 C CA . ASP A 1 101 ? -12.93 5.609 -31.797 1 57.75 101 ASP A CA 1
ATOM 769 C C . ASP A 1 101 ? -12.969 4.617 -32.969 1 57.75 101 ASP A C 1
ATOM 771 O O . ASP A 1 101 ? -13.555 4.902 -34 1 57.75 101 ASP A O 1
ATOM 775 N N . ASP A 1 102 ? -12.453 3.562 -32.781 1 52.84 102 ASP A N 1
ATOM 776 C CA . ASP A 1 102 ? -12.477 2.566 -33.844 1 52.84 102 ASP A CA 1
ATOM 777 C C . ASP A 1 102 ? -13.883 2.018 -34.062 1 52.84 102 ASP A C 1
ATOM 779 O O . ASP A 1 102 ? -14.25 1.66 -35.188 1 52.84 102 ASP A O 1
ATOM 783 N N . GLU A 1 103 ? -14.641 2.09 -33.031 1 46.47 103 GLU A N 1
ATOM 784 C CA . GLU A 1 103 ? -16.016 1.633 -33.094 1 46.47 103 GLU A CA 1
ATOM 785 C C . GLU A 1 103 ? -16.875 2.631 -33.875 1 46.47 103 GLU A C 1
ATOM 787 O O . GLU A 1 103 ? -17.797 2.238 -34.625 1 46.47 103 GLU A O 1
ATOM 792 N N . GLU A 1 104 ? -16.625 3.975 -33.75 1 43.56 104 GLU A N 1
ATOM 793 C CA . GLU A 1 104 ? -17.469 4.957 -34.438 1 43.56 104 GLU A CA 1
ATOM 794 C C . GLU A 1 104 ? -17.125 5.043 -35.906 1 43.56 104 GLU A C 1
ATOM 796 O O . GLU A 1 104 ? -17.953 5.418 -36.75 1 43.56 104 GLU A O 1
ATOM 801 N N . GLN A 1 105 ? -15.977 4.902 -36.375 1 38.72 105 GLN A N 1
ATOM 802 C CA . GLN A 1 105 ? -15.688 5.082 -37.781 1 38.72 105 GLN A CA 1
ATOM 803 C C . GLN A 1 105 ? -16.438 4.062 -38.625 1 38.72 105 GLN A C 1
ATOM 805 O O . GLN A 1 105 ? -16.781 4.332 -39.781 1 38.72 105 GLN A O 1
ATOM 810 N N . ASP A 1 106 ? -16.703 2.973 -38.125 1 37.22 106 ASP A N 1
ATOM 811 C CA . ASP A 1 106 ? -17.469 2.07 -38.969 1 37.22 106 ASP A CA 1
ATOM 812 C C . ASP A 1 106 ? -18.906 2.547 -39.125 1 37.22 106 ASP A C 1
ATOM 814 O O . ASP A 1 106 ? -19.578 2.24 -40.094 1 37.22 106 ASP A O 1
ATOM 818 N N . ASP A 1 107 ? -19.328 3.348 -38.25 1 35.53 107 ASP A N 1
ATOM 819 C CA . ASP A 1 107 ? -20.703 3.822 -38.375 1 35.53 107 ASP A CA 1
ATOM 820 C C . ASP A 1 107 ? -20.797 5.016 -39.312 1 35.53 107 ASP A C 1
ATOM 822 O O . ASP A 1 107 ? -21.781 5.188 -40.031 1 35.53 107 ASP A O 1
ATOM 826 N N . ALA A 1 108 ? -19.812 5.84 -39.5 1 36.06 108 ALA A N 1
ATOM 827 C CA . ALA A 1 108 ? -19.922 7.023 -40.344 1 36.06 108 ALA A CA 1
ATOM 828 C C . ALA A 1 108 ? -19.797 6.652 -41.812 1 36.06 108 ALA A C 1
ATOM 830 O O . ALA A 1 108 ? -20.172 7.438 -42.688 1 36.06 108 ALA A O 1
ATOM 831 N N . GLY A 1 109 ? -19.094 5.652 -42.125 1 32.22 109 GLY A N 1
ATOM 832 C CA . GLY A 1 109 ? -19 5.305 -43.531 1 32.22 109 GLY A CA 1
ATOM 833 C C . GLY A 1 109 ? -20.344 4.93 -44.156 1 32.22 109 GLY A C 1
ATOM 834 O O . GLY A 1 109 ? -20.453 4.805 -45.375 1 32.22 109 GLY A O 1
ATOM 835 N N . GLU A 1 110 ? -21.219 4.57 -43.312 1 34.59 110 GLU A N 1
ATOM 836 C CA . GLU A 1 110 ? -22.469 4.129 -43.906 1 34.59 110 GLU A CA 1
ATOM 837 C C . GLU A 1 110 ? -23.344 5.316 -44.312 1 34.59 110 GLU A C 1
ATOM 839 O O . GLU A 1 110 ? -24.312 5.164 -45.031 1 34.59 110 GLU A O 1
ATOM 844 N N . GLU A 1 111 ? -23.062 6.527 -43.812 1 34.06 111 GLU A N 1
ATOM 845 C CA . GLU A 1 111 ? -24.047 7.531 -44.156 1 34.06 111 GLU A CA 1
ATOM 846 C C . GLU A 1 111 ? -23.844 8 -45.594 1 34.06 111 GLU A C 1
ATOM 848 O O . GLU A 1 111 ? -24.766 8.547 -46.219 1 34.06 111 GLU A O 1
ATOM 853 N N . GLN A 1 112 ? -22.609 8.062 -46.125 1 32.19 112 GLN A N 1
ATOM 854 C CA . GLN A 1 112 ? -22.562 8.758 -47.406 1 32.19 112 GLN A CA 1
ATOM 855 C C . GLN A 1 112 ? -23.219 7.922 -48.5 1 32.19 112 GLN A C 1
ATOM 857 O O . GLN A 1 112 ? -23.344 8.375 -49.656 1 32.19 112 GLN A O 1
ATOM 862 N N . ALA A 1 113 ? -23.125 6.613 -48.375 1 30.09 113 ALA A N 1
ATOM 863 C CA . ALA A 1 113 ? -23.547 5.922 -49.594 1 30.09 113 ALA A CA 1
ATOM 864 C C . ALA A 1 113 ? -25.062 5.961 -49.75 1 30.09 113 ALA A C 1
ATOM 866 O O . ALA A 1 113 ? -25.625 5.289 -50.625 1 30.09 113 ALA A O 1
ATOM 867 N N . GLU A 1 114 ? -25.781 6.668 -48.906 1 28.61 114 GLU A N 1
ATOM 868 C CA . GLU A 1 114 ? -27.219 6.484 -49.094 1 28.61 114 GLU A CA 1
ATOM 869 C C . GLU A 1 114 ? -27.688 7.082 -50.406 1 28.61 114 GLU A C 1
ATOM 871 O O . GLU A 1 114 ? -28.891 7.152 -50.688 1 28.61 114 GLU A O 1
ATOM 876 N N . VAL A 1 115 ? -26.812 7.812 -51.156 1 28.78 115 VAL A N 1
ATOM 877 C CA . VAL A 1 115 ? -27.656 8.477 -52.125 1 28.78 115 VAL A CA 1
ATOM 878 C C . VAL A 1 115 ? -28.312 7.43 -53.031 1 28.78 115 VAL A C 1
ATOM 880 O O . VAL A 1 115 ? -29.344 7.703 -53.656 1 28.78 115 VAL A O 1
ATOM 883 N N . GLU A 1 116 ? -27.422 6.664 -53.75 1 27.95 116 GLU A N 1
ATOM 884 C CA . GLU A 1 116 ? -28.078 6.086 -54.906 1 27.95 116 GLU A CA 1
ATOM 885 C C . GLU A 1 116 ? -29.125 5.051 -54.5 1 27.95 116 GLU A C 1
ATOM 887 O O . GLU A 1 116 ? -28.797 4.066 -53.844 1 27.95 116 GLU A O 1
ATOM 892 N N . GLU A 1 117 ? -30.375 5.402 -54.344 1 28.89 117 GLU A N 1
ATOM 893 C CA . GLU A 1 117 ? -31.609 4.805 -53.844 1 28.89 117 GLU A CA 1
ATOM 894 C C . GLU A 1 117 ? -31.922 3.494 -54.562 1 28.89 117 GLU A C 1
ATOM 896 O O . GLU A 1 117 ? -32.969 2.889 -54.344 1 28.89 117 GLU A O 1
ATOM 901 N N . GLU A 1 118 ? -31.5 3.377 -55.906 1 26.38 118 GLU A N 1
ATOM 902 C CA . GLU A 1 118 ? -32.5 2.535 -56.562 1 26.38 118 GLU A CA 1
ATOM 903 C C . GLU A 1 118 ? -32.656 1.202 -55.812 1 26.38 118 GLU A C 1
ATOM 905 O O . GLU A 1 118 ? -33.781 0.779 -55.531 1 26.38 118 GLU A O 1
ATOM 910 N N . SER A 1 119 ? -31.938 0.199 -56.406 1 26.33 119 SER A N 1
ATOM 911 C CA . SER A 1 119 ? -32.438 -1.165 -56.469 1 26.33 119 SER A CA 1
ATOM 912 C C . SER A 1 119 ? -32.469 -1.818 -55.094 1 26.33 119 SER A C 1
ATOM 914 O O . SER A 1 119 ? -31.844 -1.316 -54.156 1 26.33 119 SER A O 1
ATOM 916 N N . GLY A 1 120 ? -32.812 -3.213 -54.969 1 25.89 120 GLY A N 1
ATOM 917 C CA . GLY A 1 120 ? -33.469 -4.176 -54.094 1 25.89 120 GLY A CA 1
ATOM 918 C C . GLY A 1 120 ? -32.75 -4.359 -52.781 1 25.89 120 GLY A C 1
ATOM 919 O O . GLY A 1 120 ? -33.344 -4.305 -51.719 1 25.89 120 GLY A O 1
ATOM 920 N N . ASP A 1 121 ? -31.609 -5.207 -52.812 1 26.59 121 ASP A N 1
ATOM 921 C CA . ASP A 1 121 ? -31.25 -6.152 -51.75 1 26.59 121 ASP A CA 1
ATOM 922 C C . ASP A 1 121 ? -30.531 -5.453 -50.594 1 26.59 121 ASP A C 1
ATOM 924 O O . ASP A 1 121 ? -29.422 -4.945 -50.781 1 26.59 121 ASP A O 1
ATOM 928 N N . SER A 1 122 ? -31.203 -4.645 -49.812 1 29.94 122 SER A N 1
ATOM 929 C CA . SER A 1 122 ? -30.719 -3.986 -48.625 1 29.94 122 SER A CA 1
ATOM 930 C C . SER A 1 122 ? -29.984 -4.969 -47.719 1 29.94 122 SER A C 1
ATOM 932 O O . SER A 1 122 ? -30.625 -5.742 -47 1 29.94 122 SER A O 1
ATOM 934 N N . GLN A 1 123 ? -28.875 -5.586 -48.281 1 26.67 123 GLN A N 1
ATOM 935 C CA . GLN A 1 123 ? -28.125 -6.48 -47.406 1 26.67 123 GLN A CA 1
ATOM 936 C C . GLN A 1 123 ? -27.812 -5.805 -46.062 1 26.67 123 GLN A C 1
ATOM 938 O O . GLN A 1 123 ? -27.453 -4.629 -46.031 1 26.67 123 GLN A O 1
ATOM 943 N N . ASP A 1 124 ? -28.359 -6.379 -44.938 1 30.3 124 ASP A N 1
ATOM 944 C CA . ASP A 1 124 ? -28.312 -6.168 -43.5 1 30.3 124 ASP A CA 1
ATOM 945 C C . ASP A 1 124 ? -26.891 -5.812 -43.062 1 30.3 124 ASP A C 1
ATOM 947 O O . ASP A 1 124 ? -26.016 -6.68 -43 1 30.3 124 ASP A O 1
ATOM 951 N N . ARG A 1 125 ? -26.391 -4.707 -43.5 1 31.55 125 ARG A N 1
ATOM 952 C CA . ARG A 1 125 ? -25.109 -4.188 -43.062 1 31.55 125 ARG A CA 1
ATOM 953 C C . ARG A 1 125 ? -25.031 -4.211 -41.531 1 31.55 125 ARG A C 1
ATOM 955 O O . ARG A 1 125 ? -24.031 -3.768 -40.938 1 31.55 125 ARG A O 1
ATOM 962 N N . ASP A 1 126 ? -26.188 -4.309 -40.938 1 35.47 126 ASP A N 1
ATOM 963 C CA . ASP A 1 126 ? -26.156 -4.172 -39.5 1 35.47 126 ASP A CA 1
ATOM 964 C C . ASP A 1 126 ? -25.25 -5.227 -38.844 1 35.47 126 ASP A C 1
ATOM 966 O O . ASP A 1 126 ? -25 -5.184 -37.656 1 35.47 126 ASP A O 1
ATOM 970 N N . ASN A 1 127 ? -25.172 -6.398 -39.469 1 32.88 127 ASN A N 1
ATOM 971 C CA . ASN A 1 127 ? -24.562 -7.535 -38.781 1 32.88 127 ASN A CA 1
ATOM 972 C C . ASN A 1 127 ? -23.047 -7.5 -38.875 1 32.88 127 ASN A C 1
ATOM 974 O O . ASN A 1 127 ? -22.406 -8.523 -39.125 1 32.88 127 ASN A O 1
ATOM 978 N N . GLN A 1 128 ? -22.5 -6.418 -39.25 1 34.88 128 GLN A N 1
ATOM 979 C CA . GLN A 1 128 ? -21.062 -6.699 -39.188 1 34.88 128 GLN A CA 1
ATOM 980 C C . GLN A 1 128 ? -20.688 -7.219 -37.812 1 34.88 128 GLN A C 1
ATOM 982 O O . GLN A 1 128 ? -21.047 -6.621 -36.781 1 34.88 128 GLN A O 1
ATOM 987 N N . PRO A 1 129 ? -20.359 -8.406 -37.562 1 39 129 PRO A N 1
ATOM 988 C CA . PRO A 1 129 ? -20.031 -9.008 -36.281 1 39 129 PRO A CA 1
ATOM 989 C C . PRO A 1 129 ? -19.125 -8.125 -35.438 1 39 129 PRO A C 1
ATOM 991 O O . PRO A 1 129 ? -18.172 -7.551 -35.938 1 39 129 PRO A O 1
ATOM 994 N N . GLU A 1 130 ? -19.578 -7.332 -34.469 1 47.47 130 GLU A N 1
ATOM 995 C CA . GLU A 1 130 ? -18.797 -6.641 -33.438 1 47.47 130 GLU A CA 1
ATOM 996 C C . GLU A 1 130 ? -17.484 -7.367 -33.156 1 47.47 130 GLU A C 1
ATOM 998 O O . GLU A 1 130 ? -17.484 -8.555 -32.844 1 47.47 130 GLU A O 1
ATOM 1003 N N . GLU A 1 131 ? -16.438 -7.09 -33.938 1 58.72 131 GLU A N 1
ATOM 1004 C CA . GLU A 1 131 ? -15.141 -7.719 -33.75 1 58.72 131 GLU A CA 1
ATOM 1005 C C . GLU A 1 131 ? -14.836 -7.906 -32.281 1 58.72 131 GLU A C 1
ATOM 1007 O O . GLU A 1 131 ? -15 -6.98 -31.469 1 58.72 131 GLU A O 1
ATOM 1012 N N . GLU A 1 132 ? -14.688 -9.133 -31.75 1 77.5 132 GLU A N 1
ATOM 1013 C CA . GLU A 1 132 ? -14.398 -9.516 -30.375 1 77.5 132 GLU A CA 1
ATOM 1014 C C . GLU A 1 132 ? -13.102 -8.891 -29.875 1 77.5 132 GLU A C 1
ATOM 1016 O O . GLU A 1 132 ? -12.117 -8.828 -30.625 1 77.5 132 GLU A O 1
ATOM 1021 N N . PRO A 1 133 ? -13.094 -8.203 -28.734 1 88.5 133 PRO A N 1
ATOM 1022 C CA . PRO A 1 133 ? -11.906 -7.539 -28.203 1 88.5 133 PRO A CA 1
ATOM 1023 C C . PRO A 1 133 ? -10.703 -8.477 -28.094 1 88.5 133 PRO A C 1
ATOM 1025 O O . PRO A 1 133 ? -10.875 -9.688 -27.906 1 88.5 133 PRO A O 1
ATOM 1028 N N . TYR A 1 134 ? -9.602 -7.992 -28.469 1 95.19 134 TYR A N 1
ATOM 1029 C CA . TYR A 1 134 ? -8.344 -8.727 -28.375 1 95.19 134 TYR A CA 1
ATOM 1030 C C . TYR A 1 134 ? -7.211 -7.812 -27.922 1 95.19 134 TYR A C 1
ATOM 1032 O O . TYR A 1 134 ? -7.367 -6.59 -27.891 1 95.19 134 TYR A O 1
ATOM 1040 N N . ILE A 1 135 ? -6.129 -8.414 -27.484 1 97.44 135 ILE A N 1
ATOM 1041 C CA . ILE A 1 135 ? -4.844 -7.754 -27.266 1 97.44 135 ILE A CA 1
ATOM 1042 C C . ILE A 1 135 ? -3.76 -8.469 -28.078 1 97.44 135 ILE A C 1
ATOM 1044 O O . ILE A 1 135 ? -3.648 -9.695 -28.031 1 97.44 135 ILE A O 1
ATOM 1048 N N . GLU A 1 136 ? -3.072 -7.773 -28.844 1 98 136 GLU A N 1
ATOM 1049 C CA . GLU A 1 136 ? -1.966 -8.344 -29.594 1 98 136 GLU A CA 1
ATOM 1050 C C . GLU A 1 136 ? -0.65 -7.645 -29.266 1 98 136 GLU A C 1
ATOM 1052 O O . GLU A 1 136 ? -0.581 -6.414 -29.266 1 98 136 GLU A O 1
ATOM 1057 N N . ILE A 1 137 ? 0.357 -8.375 -28.969 1 98.38 137 ILE A N 1
ATOM 1058 C CA . ILE A 1 137 ? 1.693 -7.859 -28.703 1 98.38 137 ILE A CA 1
ATOM 1059 C C . ILE A 1 137 ? 2.689 -8.438 -29.703 1 98.38 137 ILE A C 1
ATOM 1061 O O . ILE A 1 137 ? 2.857 -9.656 -29.781 1 98.38 137 ILE A O 1
ATOM 1065 N N . TRP A 1 138 ? 3.246 -7.578 -30.453 1 98.06 138 TRP A N 1
ATOM 1066 C CA . TRP A 1 138 ? 4.211 -7.93 -31.484 1 98.06 138 TRP A CA 1
ATOM 1067 C C . TRP A 1 138 ? 5.598 -7.391 -31.141 1 98.06 138 TRP A C 1
ATOM 1069 O O . TRP A 1 138 ? 5.727 -6.312 -30.562 1 98.06 138 TRP A O 1
ATOM 1079 N N . ASP A 1 139 ? 6.68 -8.195 -31.484 1 97.88 139 ASP A N 1
ATOM 1080 C CA . ASP A 1 139 ? 8.031 -7.68 -31.281 1 97.88 139 ASP A CA 1
ATOM 1081 C C . ASP A 1 139 ? 8.992 -8.219 -32.344 1 97.88 139 ASP A C 1
ATOM 1083 O O . ASP A 1 139 ? 8.68 -9.188 -33.031 1 97.88 139 ASP A O 1
ATOM 1087 N N . ASN A 1 140 ? 10.086 -7.531 -32.562 1 96.44 140 ASN A N 1
ATOM 1088 C CA . ASN A 1 140 ? 11.188 -8 -33.406 1 96.44 140 ASN A CA 1
ATOM 1089 C C . ASN A 1 140 ? 12.414 -8.359 -32.562 1 96.44 140 ASN A C 1
ATOM 1091 O O . ASN A 1 140 ? 13.531 -7.965 -32.906 1 96.44 140 ASN A O 1
ATOM 1095 N N . CYS A 1 141 ? 12.188 -9.039 -31.484 1 94.12 141 CYS A N 1
ATOM 1096 C CA . CYS A 1 141 ? 13.211 -9.273 -30.469 1 94.12 141 CYS A CA 1
ATOM 1097 C C . CYS A 1 141 ? 13.898 -10.617 -30.688 1 94.12 141 CYS A C 1
ATOM 1099 O O . CYS A 1 141 ? 14.258 -11.305 -29.734 1 94.12 141 CYS A O 1
ATOM 1101 N N . GLY A 1 142 ? 14.016 -11.047 -31.953 1 89.69 142 GLY A N 1
ATOM 1102 C CA . GLY A 1 142 ? 14.852 -12.195 -32.281 1 89.69 142 GLY A CA 1
ATOM 1103 C C . GLY A 1 142 ? 14.055 -13.438 -32.625 1 89.69 142 GLY A C 1
ATOM 1104 O O . GLY A 1 142 ? 14.555 -14.328 -33.344 1 89.69 142 GLY A O 1
ATOM 1105 N N . GLY A 1 143 ? 12.82 -13.578 -32.125 1 91.06 143 GLY A N 1
ATOM 1106 C CA . GLY A 1 143 ? 11.984 -14.727 -32.406 1 91.06 143 GLY A CA 1
ATOM 1107 C C . GLY A 1 143 ? 12.492 -16.016 -31.766 1 91.06 143 GLY A C 1
ATOM 1108 O O . GLY A 1 143 ? 13.602 -16.047 -31.234 1 91.06 143 GLY A O 1
ATOM 1109 N N . LEU A 1 144 ? 11.68 -17.062 -31.891 1 88.62 144 LEU A N 1
ATOM 1110 C CA . LEU A 1 144 ? 11.992 -18.375 -31.328 1 88.62 144 LEU A CA 1
ATOM 1111 C C . LEU A 1 144 ? 11.922 -19.453 -32.406 1 88.62 144 LEU A C 1
ATOM 1113 O O . LEU A 1 144 ? 11.141 -19.344 -33.344 1 88.62 144 LEU A O 1
ATOM 1117 N N . SER A 1 145 ? 12.742 -20.469 -32.125 1 85.94 145 SER A N 1
ATOM 1118 C CA . SER A 1 145 ? 12.672 -21.625 -33.031 1 85.94 145 SER A CA 1
ATOM 1119 C C . SER A 1 145 ? 11.492 -22.516 -32.656 1 85.94 145 SER A C 1
ATOM 1121 O O . SER A 1 145 ? 10.875 -22.359 -31.609 1 85.94 145 SER A O 1
ATOM 1123 N N . GLU A 1 146 ? 11.25 -23.391 -33.562 1 85.06 146 GLU A N 1
ATOM 1124 C CA . GLU A 1 146 ? 10.125 -24.312 -33.438 1 85.06 146 GLU A CA 1
ATOM 1125 C C . GLU A 1 146 ? 10.18 -25.047 -32.094 1 85.06 146 GLU A C 1
ATOM 1127 O O . GLU A 1 146 ? 9.164 -25.141 -31.391 1 85.06 146 GLU A O 1
ATOM 1132 N N . ASP A 1 147 ? 11.297 -25.469 -31.703 1 78.31 147 ASP A N 1
ATOM 1133 C CA . ASP A 1 147 ? 11.469 -26.328 -30.516 1 78.31 147 ASP A CA 1
ATOM 1134 C C . ASP A 1 147 ? 11.406 -25.5 -29.234 1 78.31 147 ASP A C 1
ATOM 1136 O O . ASP A 1 147 ? 11.375 -26.062 -28.141 1 78.31 147 ASP A O 1
ATOM 1140 N N . ARG A 1 148 ? 11.266 -24.156 -29.406 1 85.25 148 ARG A N 1
ATOM 1141 C CA . ARG A 1 148 ? 11.352 -23.312 -28.219 1 85.25 148 ARG A CA 1
ATOM 1142 C C . ARG A 1 148 ? 10.016 -22.641 -27.938 1 85.25 148 ARG A C 1
ATOM 1144 O O . ARG A 1 148 ? 9.906 -21.828 -27 1 85.25 148 ARG A O 1
ATOM 1151 N N . HIS A 1 149 ? 9.008 -22.984 -28.641 1 86.31 149 HIS A N 1
ATOM 1152 C CA . HIS A 1 149 ? 7.691 -22.406 -28.422 1 86.31 149 HIS A CA 1
ATOM 1153 C C . HIS A 1 149 ? 7.164 -22.734 -27.031 1 86.31 149 HIS A C 1
ATOM 1155 O O . HIS A 1 149 ? 6.371 -21.984 -26.453 1 86.31 149 HIS A O 1
ATOM 1161 N N . ALA A 1 150 ? 7.66 -23.797 -26.484 1 84 150 ALA A N 1
ATOM 1162 C CA . ALA A 1 150 ? 7.215 -24.25 -25.156 1 84 150 ALA A CA 1
ATOM 1163 C C . ALA A 1 150 ? 7.605 -23.25 -24.078 1 84 150 ALA A C 1
ATOM 1165 O O . ALA A 1 150 ? 6.949 -23.172 -23.031 1 84 150 ALA A O 1
ATOM 1166 N N . ILE A 1 151 ? 8.57 -22.438 -24.344 1 84.88 151 ILE A N 1
ATOM 1167 C CA . ILE A 1 151 ? 9.07 -21.484 -23.359 1 84.88 151 ILE A CA 1
ATOM 1168 C C . ILE A 1 151 ? 7.98 -20.469 -23.016 1 84.88 151 ILE A C 1
ATOM 1170 O O . ILE A 1 151 ? 7.891 -20 -21.891 1 84.88 151 ILE A O 1
ATOM 1174 N N . VAL A 1 152 ? 7.133 -20.219 -23.953 1 89.69 152 VAL A N 1
ATOM 1175 C CA . VAL A 1 152 ? 6.109 -19.188 -23.781 1 89.69 152 VAL A CA 1
ATOM 1176 C C . VAL A 1 152 ? 4.812 -19.844 -23.297 1 89.69 152 VAL A C 1
ATOM 1178 O O . VAL A 1 152 ? 4.098 -19.266 -22.469 1 89.69 152 VAL A O 1
ATOM 1181 N N . LEU A 1 153 ? 4.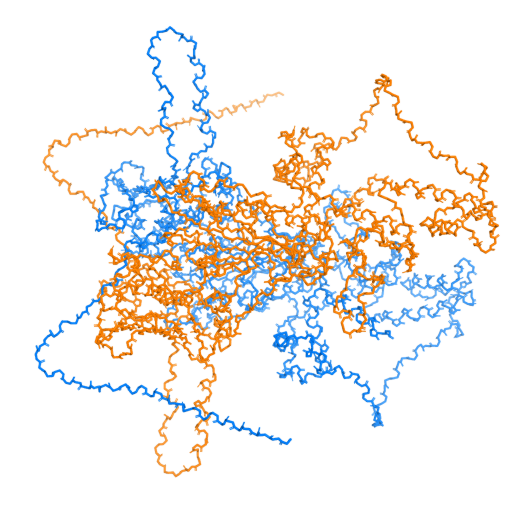574 -21.094 -23.734 1 91.19 153 LEU A N 1
ATOM 1182 C CA . LEU A 1 153 ? 3.236 -21.656 -23.578 1 91.19 153 LEU A CA 1
ATOM 1183 C C . LEU A 1 153 ? 3.207 -22.672 -22.438 1 91.19 153 LEU A C 1
ATOM 1185 O O . LEU A 1 153 ? 2.135 -23.016 -21.938 1 91.19 153 LEU A O 1
ATOM 1189 N N . ARG A 1 154 ? 4.305 -23.188 -22.094 1 88.25 154 ARG A N 1
ATOM 1190 C CA . ARG A 1 154 ? 4.379 -24.172 -21.031 1 88.25 154 ARG A CA 1
ATOM 1191 C C . ARG A 1 154 ? 4.828 -23.547 -19.719 1 88.25 154 ARG A C 1
ATOM 1193 O O . ARG A 1 154 ? 5.969 -23.094 -19.594 1 88.25 154 ARG A O 1
ATOM 1200 N N . PRO A 1 155 ? 3.932 -23.594 -18.656 1 87.94 155 PRO A N 1
ATOM 1201 C CA . PRO A 1 155 ? 4.332 -23 -17.375 1 87.94 155 PRO A CA 1
ATOM 1202 C C . PRO A 1 155 ? 5.539 -23.703 -16.75 1 87.94 155 PRO A C 1
ATOM 1204 O O . PRO A 1 155 ? 5.602 -24.938 -16.734 1 87.94 155 PRO A O 1
ATOM 1207 N N . GLY A 1 156 ? 6.488 -22.922 -16.312 1 81.31 156 GLY A N 1
ATOM 1208 C CA . GLY A 1 156 ? 7.656 -23.438 -15.617 1 81.31 156 GLY A CA 1
ATOM 1209 C C . GLY A 1 156 ? 8.812 -23.734 -16.547 1 81.31 156 GLY A C 1
ATOM 1210 O O . GLY A 1 156 ? 9.773 -24.406 -16.156 1 81.31 156 GLY A O 1
ATOM 1211 N N . THR A 1 157 ? 8.664 -23.344 -17.75 1 76.25 157 THR A N 1
ATOM 1212 C CA . THR A 1 157 ? 9.734 -23.547 -18.734 1 76.25 157 THR A CA 1
ATOM 1213 C C . THR A 1 157 ? 10.391 -22.219 -19.094 1 76.25 157 THR A C 1
ATOM 1215 O O . THR A 1 157 ? 9.703 -21.266 -19.5 1 76.25 157 THR A O 1
ATOM 1218 N N . SER A 1 158 ? 11.688 -22.156 -18.781 1 71.12 158 SER A N 1
ATOM 1219 C CA . SER A 1 158 ? 12.398 -20.922 -19.078 1 71.12 158 SER A CA 1
ATOM 1220 C C . SER A 1 158 ? 13.539 -21.156 -20.062 1 71.12 158 SER A C 1
ATOM 1222 O O . SER A 1 158 ? 14.008 -22.281 -20.219 1 71.12 158 SER A O 1
ATOM 1224 N N . ALA A 1 159 ? 13.789 -20.094 -20.781 1 58.91 159 ALA A N 1
ATOM 1225 C CA . ALA A 1 159 ? 14.898 -20.141 -21.75 1 58.91 159 ALA A CA 1
ATOM 1226 C C . ALA A 1 159 ? 16.219 -20.406 -21.031 1 58.91 159 ALA A C 1
ATOM 1228 O O . ALA A 1 159 ? 17.156 -20.953 -21.641 1 58.91 159 ALA A O 1
ATOM 1229 N N . SER A 1 160 ? 16.266 -19.938 -19.891 1 54.38 160 SER A N 1
ATOM 1230 C CA . SER A 1 160 ? 17.516 -20.109 -19.141 1 54.38 160 SER A CA 1
ATOM 1231 C C . SER A 1 160 ? 17.844 -21.578 -18.922 1 54.38 160 SER A C 1
ATOM 1233 O O . SER A 1 160 ? 19.016 -21.953 -18.875 1 54.38 160 SER A O 1
ATOM 1235 N N . GLU A 1 161 ? 16.828 -22.422 -18.844 1 53.28 161 GLU A N 1
ATOM 1236 C CA . GLU A 1 161 ? 17.062 -23.812 -18.422 1 53.28 161 GLU A CA 1
ATOM 1237 C C . GLU A 1 161 ? 17.016 -24.766 -19.625 1 53.28 161 GLU A C 1
ATOM 1239 O O . GLU A 1 161 ? 17.688 -25.797 -19.625 1 53.28 161 GLU A O 1
ATOM 1244 N N . GLU A 1 162 ? 16.062 -24.516 -20.547 1 50.81 162 GLU A N 1
ATOM 1245 C CA . GLU A 1 162 ? 15.898 -25.516 -21.594 1 50.81 162 GLU A CA 1
ATOM 1246 C C . GLU A 1 162 ? 17.203 -25.719 -22.359 1 50.81 162 GLU A C 1
ATOM 1248 O O . GLU A 1 162 ? 17.453 -26.812 -22.891 1 50.81 162 GLU A O 1
ATOM 1253 N N . ALA A 1 163 ? 17.922 -24.609 -22.469 1 51.34 163 ALA A N 1
ATOM 1254 C CA . ALA A 1 163 ? 19.094 -24.859 -23.297 1 51.34 163 ALA A CA 1
ATOM 1255 C C . ALA A 1 163 ? 20.359 -25.016 -22.438 1 51.34 163 ALA A C 1
ATOM 1257 O O . ALA A 1 163 ? 21.062 -24.031 -22.172 1 51.34 163 ALA A O 1
ATOM 1258 N N . GLU A 1 164 ? 20.359 -26.203 -21.688 1 50.16 164 GLU A N 1
ATOM 1259 C CA . GLU A 1 164 ? 21.453 -26.516 -20.766 1 50.16 164 GLU A CA 1
ATOM 1260 C C . GLU A 1 164 ? 22.797 -26.016 -21.297 1 50.16 164 GLU A C 1
ATOM 1262 O O . GLU A 1 164 ? 23.688 -25.656 -20.516 1 50.16 164 GLU A O 1
ATOM 1267 N N . ASP A 1 165 ? 22.766 -25.781 -22.594 1 58.34 165 ASP A N 1
ATOM 1268 C CA . ASP A 1 165 ? 24.109 -25.531 -23.109 1 58.34 165 ASP A CA 1
ATOM 1269 C C . ASP A 1 165 ? 24.312 -24.062 -23.422 1 58.34 165 ASP A C 1
ATOM 1271 O O . ASP A 1 165 ? 25.406 -23.625 -23.766 1 58.34 165 ASP A O 1
ATOM 1275 N N . LEU A 1 166 ? 23.203 -23.234 -23.188 1 68.56 166 LEU A N 1
ATOM 1276 C CA . LEU A 1 166 ? 23.422 -21.828 -23.531 1 68.56 166 LEU A CA 1
ATOM 1277 C C . LEU A 1 166 ? 23.547 -20.969 -22.266 1 68.56 166 LEU A C 1
ATOM 1279 O O . LEU A 1 166 ? 22.875 -21.234 -21.266 1 68.56 166 LEU A O 1
ATOM 1283 N N . PRO A 1 167 ? 24.469 -20.031 -22.359 1 74.75 167 PRO A N 1
ATOM 1284 C CA . PRO A 1 167 ? 24.625 -19.141 -21.203 1 74.75 167 PRO A CA 1
ATOM 1285 C C . PRO A 1 167 ? 23.359 -18.359 -20.875 1 74.75 167 PRO A C 1
ATOM 1287 O O . PRO A 1 167 ? 22.625 -17.953 -21.781 1 74.75 167 PRO A O 1
ATOM 1290 N N . GLN A 1 168 ? 23.109 -18.203 -19.672 1 80.19 168 GLN A N 1
ATOM 1291 C CA . GLN A 1 168 ? 21.969 -17.438 -19.188 1 80.19 168 GLN A CA 1
ATOM 1292 C C . GLN A 1 168 ? 22.297 -15.961 -19.094 1 80.19 168 GLN A C 1
ATOM 1294 O O . GLN A 1 168 ? 23.406 -15.586 -18.703 1 80.19 168 GLN A O 1
ATOM 1299 N N . LEU A 1 169 ? 21.406 -15.164 -19.641 1 86 169 LEU A N 1
ATOM 1300 C CA . LEU A 1 169 ? 21.531 -13.727 -19.422 1 86 169 LEU A CA 1
ATOM 1301 C C . LEU A 1 169 ? 21.562 -13.414 -17.922 1 86 169 LEU A C 1
ATOM 1303 O O . LEU A 1 169 ? 20.594 -13.695 -17.219 1 86 169 LEU A O 1
ATOM 1307 N N . PRO A 1 170 ? 22.641 -12.891 -17.344 1 84.56 170 PRO A N 1
ATOM 1308 C CA . PRO A 1 170 ? 22.812 -12.773 -15.891 1 84.56 170 PRO A CA 1
ATOM 1309 C C . PRO A 1 170 ? 21.844 -11.773 -15.258 1 84.56 170 PRO A C 1
ATOM 1311 O O . PRO A 1 170 ? 21.484 -11.906 -14.086 1 84.56 170 PRO A O 1
ATOM 1314 N N . ASP A 1 171 ? 21.469 -10.734 -15.984 1 89.19 171 ASP A N 1
ATOM 1315 C CA . ASP A 1 171 ? 20.625 -9.695 -15.406 1 89.19 171 ASP A CA 1
ATOM 1316 C C . ASP A 1 171 ? 19.281 -9.609 -16.141 1 89.19 171 ASP A C 1
ATOM 1318 O O . ASP A 1 171 ? 18.812 -8.516 -16.438 1 89.19 171 ASP A O 1
ATOM 1322 N N . ALA A 1 172 ? 18.703 -10.805 -16.453 1 91.38 172 ALA A N 1
ATOM 1323 C CA . ALA A 1 172 ? 17.375 -10.867 -17.031 1 91.38 172 ALA A CA 1
ATOM 1324 C C . ALA A 1 172 ? 16.312 -10.359 -16.047 1 91.38 172 ALA A C 1
ATOM 1326 O O . ALA A 1 172 ? 16.516 -10.438 -14.828 1 91.38 172 ALA A O 1
ATOM 1327 N N . ILE A 1 173 ? 15.258 -9.75 -16.609 1 92.69 173 ILE A N 1
ATOM 1328 C CA . ILE A 1 173 ? 14.141 -9.305 -15.781 1 92.69 173 ILE A CA 1
ATOM 1329 C C . ILE A 1 173 ? 13.406 -10.523 -15.219 1 92.69 173 ILE A C 1
ATOM 1331 O O . ILE A 1 173 ? 13.125 -10.594 -14.023 1 92.69 173 ILE A O 1
ATOM 1335 N N . GLY A 1 174 ? 13.078 -11.438 -16.109 1 88.81 174 GLY A N 1
ATOM 1336 C CA . GLY A 1 174 ? 12.375 -12.648 -15.719 1 88.81 174 GLY A CA 1
ATOM 1337 C C . GLY A 1 174 ? 13.273 -13.867 -15.648 1 88.81 174 GLY A C 1
ATOM 1338 O O . GLY A 1 174 ? 14.219 -13.992 -16.438 1 88.81 174 GLY A O 1
ATOM 1339 N N . TRP A 1 175 ? 12.914 -14.891 -14.773 1 83.25 175 TRP A N 1
ATOM 1340 C CA . TRP A 1 175 ? 13.734 -16.094 -14.641 1 83.25 175 TRP A CA 1
ATOM 1341 C C . TRP A 1 175 ? 12.867 -17.312 -14.359 1 83.25 175 TRP A C 1
ATOM 1343 O O . TRP A 1 175 ? 13.312 -18.453 -14.516 1 83.25 175 TRP A O 1
ATOM 1353 N N . ALA A 1 176 ? 11.648 -17.125 -14.047 1 76.81 176 ALA A N 1
ATOM 1354 C CA . ALA A 1 176 ? 10.859 -18.203 -13.453 1 76.81 176 ALA A CA 1
ATOM 1355 C C . ALA A 1 176 ? 10.148 -19.016 -14.531 1 76.81 176 ALA A C 1
ATOM 1357 O O . ALA A 1 176 ? 9.719 -20.156 -14.281 1 76.81 176 ALA A O 1
ATOM 1358 N N . GLY A 1 177 ? 9.891 -18.516 -15.68 1 83.56 177 GLY A N 1
ATOM 1359 C CA . GLY A 1 177 ? 9.266 -19.234 -16.766 1 83.56 177 GLY A CA 1
ATOM 1360 C C . GLY A 1 177 ? 7.762 -19.359 -16.625 1 83.56 177 GLY A C 1
ATOM 1361 O O . GLY A 1 177 ? 7.16 -20.312 -17.141 1 83.56 177 GLY A O 1
ATOM 1362 N N . VAL A 1 178 ? 7.184 -18.547 -15.883 1 86.56 178 VAL A N 1
ATOM 1363 C CA . VAL A 1 178 ? 5.742 -18.625 -15.664 1 86.56 178 VAL A CA 1
ATOM 1364 C C . VAL A 1 178 ? 5.074 -17.344 -16.156 1 86.56 178 VAL A C 1
ATOM 1366 O O . VAL A 1 178 ? 3.883 -17.344 -16.469 1 86.56 178 VAL A O 1
ATOM 1369 N N . GLY A 1 179 ? 5.785 -16.312 -16.344 1 88.75 179 GLY A N 1
ATOM 1370 C CA . GLY A 1 179 ? 5.238 -14.984 -16.562 1 88.75 179 GLY A CA 1
ATOM 1371 C C . GLY A 1 179 ? 4.469 -14.859 -17.859 1 88.75 179 GLY A C 1
ATOM 1372 O O . GLY A 1 179 ? 3.408 -14.234 -17.906 1 88.75 179 GLY A O 1
ATOM 1373 N N . ALA A 1 180 ? 4.941 -15.453 -18.906 1 91.12 180 ALA A N 1
ATOM 1374 C CA . ALA A 1 180 ? 4.332 -15.289 -20.219 1 91.12 180 ALA A CA 1
ATOM 1375 C C . ALA A 1 180 ? 2.908 -15.836 -20.25 1 91.12 180 ALA A C 1
ATOM 1377 O O . ALA A 1 180 ? 1.955 -15.102 -20.5 1 91.12 180 ALA A O 1
ATOM 1378 N N . ILE A 1 181 ? 2.801 -17.094 -19.953 1 91.88 181 ILE A N 1
ATOM 1379 C CA . ILE A 1 181 ? 1.486 -17.719 -20.062 1 91.88 181 ILE A CA 1
ATOM 1380 C C . ILE A 1 181 ? 0.592 -17.234 -18.922 1 91.88 181 ILE A C 1
ATOM 1382 O O . ILE A 1 181 ? -0.618 -17.062 -19.094 1 91.88 181 ILE A O 1
ATOM 1386 N N . ARG A 1 182 ? 1.144 -17.031 -17.75 1 90.56 182 ARG A N 1
ATOM 1387 C CA . ARG A 1 182 ? 0.383 -16.484 -16.625 1 90.56 182 ARG A CA 1
ATOM 1388 C C . ARG A 1 182 ? -0.221 -15.125 -17 1 90.56 182 ARG A C 1
ATOM 1390 O O . ARG A 1 182 ? -1.412 -14.891 -16.781 1 90.56 182 ARG A O 1
ATOM 1397 N N . GLY A 1 183 ? 0.63 -14.266 -17.469 1 92.94 183 GLY A N 1
ATOM 1398 C CA . GLY A 1 183 ? 0.149 -12.961 -17.891 1 92.94 183 GLY A CA 1
ATOM 1399 C C . GLY A 1 183 ? -0.888 -13.031 -18.984 1 92.94 183 GLY A C 1
ATOM 1400 O O . GLY A 1 183 ? -1.921 -12.359 -18.922 1 92.94 183 GLY A O 1
ATOM 1401 N N . ALA A 1 184 ? -0.677 -13.844 -19.969 1 95.75 184 ALA A N 1
ATOM 1402 C CA . ALA A 1 184 ? -1.584 -13.953 -21.109 1 95.75 184 ALA A CA 1
ATOM 1403 C C . ALA A 1 184 ? -2.943 -14.5 -20.688 1 95.75 184 ALA A C 1
ATOM 1405 O O . ALA A 1 184 ? -3.982 -13.93 -21.016 1 95.75 184 ALA A O 1
ATOM 1406 N N . MET A 1 185 ? -2.889 -15.547 -19.891 1 92.56 185 MET A N 1
ATOM 1407 C CA . MET A 1 185 ? -4.125 -16.203 -19.469 1 92.56 185 MET A CA 1
ATOM 1408 C C . MET A 1 185 ? -4.895 -15.336 -18.484 1 92.56 185 MET A C 1
ATOM 1410 O O . MET A 1 185 ? -6.102 -15.516 -18.297 1 92.56 185 MET A O 1
ATOM 1414 N N . SER A 1 186 ? -4.254 -14.438 -17.844 1 90.81 186 SER A N 1
ATOM 1415 C CA . SER A 1 186 ? -4.926 -13.484 -16.969 1 90.81 186 SER A CA 1
ATOM 1416 C C . SER A 1 186 ? -5.703 -12.445 -17.766 1 90.81 186 SER A C 1
ATOM 1418 O O . SER A 1 186 ? -6.68 -11.875 -17.281 1 90.81 186 SER A O 1
ATOM 1420 N N . LEU A 1 187 ? -5.234 -12.203 -18.953 1 93 187 LEU A N 1
ATOM 1421 C CA . LEU A 1 187 ? -5.863 -11.203 -19.812 1 93 187 LEU A CA 1
ATOM 1422 C C . LEU A 1 187 ? -7.016 -11.812 -20.594 1 93 187 LEU A C 1
ATOM 1424 O O . LEU A 1 187 ? -7.984 -11.125 -20.922 1 93 187 LEU A O 1
ATOM 1428 N N . GLY A 1 188 ? -6.855 -13.039 -20.969 1 92.19 188 GLY A N 1
ATOM 1429 C CA . GLY A 1 188 ? -7.852 -13.758 -21.75 1 92.19 188 GLY A CA 1
ATOM 1430 C C . GLY A 1 188 ? -7.609 -15.258 -21.781 1 92.19 188 GLY A C 1
ATOM 1431 O O . GLY A 1 188 ? -6.496 -15.719 -21.516 1 92.19 188 GLY A O 1
ATOM 1432 N N . HIS A 1 189 ? -8.602 -16.031 -22.281 1 91.44 189 HIS A N 1
ATOM 1433 C CA . HIS A 1 189 ? -8.547 -17.484 -22.109 1 91.44 189 HIS A CA 1
ATOM 1434 C C . HIS A 1 189 ? -8.188 -18.172 -23.422 1 91.44 189 HIS A C 1
ATOM 1436 O O . HIS A 1 189 ? -8.141 -19.406 -23.484 1 91.44 189 HIS A O 1
ATOM 1442 N N . THR A 1 190 ? -7.953 -17.406 -24.438 1 94.19 190 THR A N 1
ATOM 1443 C CA . THR A 1 190 ? -7.426 -17.922 -25.688 1 94.19 190 THR A CA 1
ATOM 1444 C C . THR A 1 190 ? -6.145 -17.203 -26.094 1 94.19 190 THR A C 1
ATOM 1446 O O . THR A 1 190 ? -6.152 -15.984 -26.297 1 94.19 190 THR A O 1
ATOM 1449 N N . VAL A 1 191 ? -5.07 -17.953 -26.172 1 96.31 191 VAL A N 1
ATOM 1450 C CA . VAL A 1 191 ? -3.76 -17.359 -26.438 1 96.31 191 VAL A CA 1
ATOM 1451 C C . VAL A 1 191 ? -3.15 -17.984 -27.688 1 96.31 191 VAL A C 1
ATOM 1453 O O . VAL A 1 191 ? -2.977 -19.203 -27.75 1 96.31 191 VAL A O 1
ATOM 1456 N N . THR A 1 192 ? -2.875 -17.156 -28.656 1 97.12 192 THR A N 1
ATOM 1457 C CA . THR A 1 192 ? -2.172 -17.578 -29.875 1 97.12 192 THR A CA 1
ATOM 1458 C C . THR A 1 192 ? -0.757 -17.016 -29.891 1 97.12 192 THR A C 1
ATOM 1460 O O . THR A 1 192 ? -0.569 -15.797 -29.766 1 97.12 192 THR A O 1
ATOM 1463 N N . PHE A 1 193 ? 0.196 -17.875 -30.062 1 97.06 193 PHE A N 1
ATOM 1464 C CA . PHE A 1 193 ? 1.592 -17.453 -30.125 1 97.06 193 PHE A CA 1
ATOM 1465 C C . PHE A 1 193 ? 2.242 -17.906 -31.422 1 97.06 193 PHE A C 1
ATOM 1467 O O . PHE A 1 193 ? 2.109 -19.078 -31.812 1 97.06 193 PHE A O 1
ATOM 1474 N N . ALA A 1 194 ? 2.898 -16.984 -32.094 1 97.12 194 ALA A N 1
ATOM 1475 C CA . ALA A 1 194 ? 3.662 -17.281 -33.312 1 97.12 194 ALA A CA 1
ATOM 1476 C C . ALA A 1 194 ? 5.043 -16.625 -33.25 1 97.12 194 ALA A C 1
ATOM 1478 O O . ALA A 1 194 ? 5.195 -15.531 -32.719 1 97.12 194 ALA A O 1
ATOM 1479 N N . SER A 1 195 ? 5.992 -17.312 -33.75 1 96.38 195 SER A N 1
ATOM 1480 C CA . SER A 1 195 ? 7.355 -16.797 -33.719 1 96.38 195 SER A CA 1
ATOM 1481 C C . SER A 1 195 ? 8.203 -17.422 -34.844 1 96.38 195 SER A C 1
ATOM 1483 O O . SER A 1 195 ? 7.918 -18.516 -35.281 1 96.38 195 SER A O 1
ATOM 1485 N N . ARG A 1 196 ? 9.109 -16.688 -35.312 1 94.62 196 ARG A N 1
ATOM 1486 C CA . ARG A 1 196 ? 10.086 -17.141 -36.312 1 94.62 196 ARG A CA 1
ATOM 1487 C C . ARG A 1 196 ? 11.484 -16.625 -35.969 1 94.62 196 ARG A C 1
ATOM 1489 O O . ARG A 1 196 ? 11.727 -15.414 -36.031 1 94.62 196 ARG A O 1
ATOM 1496 N N . ARG A 1 197 ? 12.305 -17.547 -35.625 1 90.69 197 ARG A N 1
ATOM 1497 C CA . ARG A 1 197 ? 13.68 -17.172 -35.312 1 90.69 197 ARG A CA 1
ATOM 1498 C C . ARG A 1 197 ? 14.414 -16.688 -36.562 1 90.69 197 ARG A C 1
ATOM 1500 O O . ARG A 1 197 ? 14.141 -17.156 -37.656 1 90.69 197 ARG A O 1
ATOM 1507 N N . GLU A 1 198 ? 15.297 -15.773 -36.312 1 84 198 GLU A N 1
ATOM 1508 C CA . GLU A 1 198 ? 16.141 -15.344 -37.406 1 84 198 GLU A CA 1
ATOM 1509 C C . GLU A 1 198 ? 16.891 -16.516 -38.031 1 84 198 GLU A C 1
ATOM 1511 O O . GLU A 1 198 ? 17.484 -17.328 -37.312 1 84 198 GLU A O 1
ATOM 1516 N N . GLY A 1 199 ? 16.859 -16.672 -39.312 1 81.25 199 GLY A N 1
ATOM 1517 C CA . GLY A 1 199 ? 17.578 -17.734 -40 1 81.25 199 GLY A CA 1
ATOM 1518 C C . GLY A 1 199 ? 16.703 -18.938 -40.312 1 81.25 199 GLY A C 1
ATOM 1519 O O . GLY A 1 199 ? 17.078 -19.781 -41.125 1 81.25 199 GLY A O 1
ATOM 1520 N N . GLU A 1 200 ? 15.641 -19 -39.656 1 87.94 200 GLU A N 1
ATOM 1521 C CA . GLU A 1 200 ? 14.75 -20.141 -39.875 1 87.94 200 GLU A CA 1
ATOM 1522 C C . GLU A 1 200 ? 13.883 -19.906 -41.125 1 87.94 200 GLU A C 1
ATOM 1524 O O . GLU A 1 200 ? 13.531 -18.766 -41.438 1 87.94 200 GLU A O 1
ATOM 1529 N N . GLU A 1 201 ? 13.562 -20.906 -41.781 1 87.94 201 GLU A N 1
ATOM 1530 C CA . GLU A 1 201 ? 12.828 -20.812 -43.031 1 87.94 201 GLU A CA 1
ATOM 1531 C C . GLU A 1 201 ? 11.367 -20.438 -42.812 1 87.94 201 GLU A C 1
ATOM 1533 O O . GLU A 1 201 ? 10.773 -19.719 -43.594 1 87.94 201 GLU A O 1
ATOM 1538 N N . MET A 1 202 ? 10.867 -20.969 -41.781 1 91.56 202 MET A N 1
ATOM 1539 C CA . MET A 1 202 ? 9.445 -20.766 -41.531 1 91.56 202 MET A CA 1
ATOM 1540 C C . MET A 1 202 ? 9.188 -20.531 -40.031 1 91.56 202 MET A C 1
ATOM 1542 O O . MET A 1 202 ? 9.945 -21 -39.188 1 91.56 202 MET A O 1
ATOM 1546 N N . GLY A 1 203 ? 8.195 -19.688 -39.781 1 94.25 203 GLY A N 1
ATOM 1547 C CA . GLY A 1 203 ? 7.727 -19.562 -38.406 1 94.25 203 GLY A CA 1
ATOM 1548 C C . GLY A 1 203 ? 6.703 -20.609 -38.031 1 94.25 203 GLY A C 1
ATOM 1549 O O . GLY A 1 203 ? 6.32 -21.438 -38.844 1 94.25 203 GLY A O 1
ATOM 1550 N N . HIS A 1 204 ? 6.305 -20.641 -36.781 1 95.25 204 HIS A N 1
ATOM 1551 C CA . HIS A 1 204 ? 5.312 -21.562 -36.25 1 95.25 204 HIS A CA 1
ATOM 1552 C C . HIS A 1 204 ? 4.32 -20.875 -35.344 1 95.25 204 HIS A C 1
ATOM 1554 O O . HIS A 1 204 ? 4.648 -19.859 -34.719 1 95.25 204 HIS A O 1
ATOM 1560 N N . LYS A 1 205 ? 3.15 -21.406 -35.312 1 96.12 205 LYS A N 1
ATOM 1561 C CA . LYS A 1 205 ? 2.051 -20.828 -34.562 1 96.12 205 LYS A CA 1
ATOM 1562 C C . LYS A 1 205 ? 1.316 -21.891 -33.75 1 96.12 205 LYS A C 1
ATOM 1564 O O . LYS A 1 205 ? 1.122 -23.016 -34.219 1 96.12 205 LYS A O 1
ATOM 1569 N N . ALA A 1 206 ? 0.961 -21.641 -32.531 1 95.5 206 ALA A N 1
ATOM 1570 C CA . ALA A 1 206 ? 0.15 -22.5 -31.672 1 95.5 206 ALA A CA 1
ATOM 1571 C C . ALA A 1 206 ? -0.903 -21.688 -30.922 1 95.5 206 ALA A C 1
ATOM 1573 O O . ALA A 1 206 ? -0.651 -20.547 -30.531 1 95.5 206 ALA A O 1
ATOM 1574 N N . THR A 1 207 ? -2.061 -22.25 -30.766 1 95.5 207 THR A N 1
ATOM 1575 C CA . THR A 1 207 ? -3.145 -21.656 -30 1 95.5 207 THR A CA 1
ATOM 1576 C C . THR A 1 207 ? -3.535 -22.531 -28.828 1 95.5 207 THR A C 1
ATOM 1578 O O . THR A 1 207 ? -3.744 -23.734 -28.984 1 95.5 207 THR A O 1
ATOM 1581 N N . VAL A 1 208 ? -3.553 -21.938 -27.672 1 94.44 208 VAL A N 1
ATOM 1582 C CA . VAL A 1 208 ? -3.924 -22.688 -26.469 1 94.44 208 VAL A CA 1
ATOM 1583 C C . VAL A 1 208 ? -5.094 -21.984 -25.781 1 94.44 208 VAL A C 1
ATOM 1585 O O . VAL A 1 208 ? -5.203 -20.75 -25.812 1 94.44 208 VAL A O 1
ATOM 1588 N N . THR A 1 209 ? -5.918 -22.75 -25.219 1 92.19 209 THR A N 1
ATOM 1589 C CA . THR A 1 209 ? -7 -22.281 -24.359 1 92.19 209 THR A CA 1
ATOM 1590 C C . THR A 1 209 ? -6.844 -22.844 -22.938 1 92.19 209 THR A C 1
ATOM 1592 O O . THR A 1 209 ? -6 -23.703 -22.688 1 92.19 209 THR A O 1
ATOM 1595 N N . LEU A 1 210 ? -7.586 -22.297 -22.078 1 85.88 210 LEU A N 1
ATOM 1596 C CA . LEU A 1 210 ? -7.535 -22.766 -20.703 1 85.88 210 LEU A CA 1
ATOM 1597 C C . LEU A 1 210 ? -7.859 -24.25 -20.609 1 85.88 210 LEU A C 1
ATOM 1599 O O . LEU A 1 210 ? -7.309 -24.969 -19.781 1 85.88 210 LEU A O 1
ATOM 1603 N N . ASP A 1 211 ? -8.68 -24.703 -21.484 1 85.69 211 ASP A N 1
ATOM 1604 C CA . ASP A 1 211 ? -9.086 -26.109 -21.5 1 85.69 211 ASP A CA 1
ATOM 1605 C C . ASP A 1 211 ? -7.902 -27.016 -21.828 1 85.69 211 ASP A C 1
ATOM 1607 O O . ASP A 1 211 ? -7.832 -28.156 -21.344 1 85.69 211 ASP A O 1
ATOM 1611 N N . ASN A 1 212 ? -7.008 -26.516 -22.609 1 89.25 212 ASN A N 1
ATOM 1612 C CA . ASN A 1 212 ? -5.832 -27.297 -22.953 1 89.25 212 ASN A CA 1
ATOM 1613 C C . ASN A 1 212 ? -4.988 -27.625 -21.734 1 89.25 212 ASN A C 1
ATOM 1615 O O . ASN A 1 212 ? -4.305 -28.656 -21.703 1 89.25 212 ASN A O 1
ATOM 1619 N N . TYR A 1 213 ? -5.047 -26.812 -20.766 1 87.19 213 TYR A N 1
ATOM 1620 C CA . TYR A 1 213 ? -4.246 -27.016 -19.578 1 87.19 213 TYR A CA 1
ATOM 1621 C C . TYR A 1 213 ? -4.98 -27.906 -18.578 1 87.19 213 TYR A C 1
ATOM 1623 O O . TYR A 1 213 ? -4.348 -28.641 -17.797 1 87.19 213 TYR A O 1
ATOM 1631 N N . THR A 1 214 ? -6.207 -27.812 -18.531 1 79.06 214 THR A N 1
ATOM 1632 C CA . THR A 1 214 ? -6.98 -28.484 -17.5 1 79.06 214 THR A CA 1
ATOM 1633 C C . THR A 1 214 ? -7.391 -29.891 -17.969 1 79.06 214 THR A C 1
ATOM 1635 O O . THR A 1 214 ? -7.805 -30.719 -17.156 1 79.06 214 THR A O 1
ATOM 1638 N N . SER A 1 215 ? -7.176 -30.078 -19.25 1 78.62 215 SER A N 1
ATOM 1639 C CA . SER A 1 215 ? -7.539 -31.391 -19.797 1 78.62 215 SER A CA 1
ATOM 1640 C C . SER A 1 215 ? -6.344 -32.344 -19.797 1 78.62 215 SER A C 1
ATOM 1642 O O . SER A 1 215 ? -5.211 -31.906 -19.562 1 78.62 215 SER A O 1
ATOM 1644 N N . ASP A 1 216 ? -6.598 -33.562 -20 1 75.5 216 ASP A N 1
ATOM 1645 C CA . ASP A 1 216 ? -5.551 -34.562 -20.078 1 75.5 216 ASP A CA 1
ATOM 1646 C C . ASP A 1 216 ? -4.773 -34.469 -21.375 1 75.5 216 ASP A C 1
ATOM 1648 O O . ASP A 1 216 ? -3.646 -34.969 -21.484 1 75.5 216 ASP A O 1
ATOM 1652 N N . GLU A 1 217 ? -5.391 -33.875 -22.328 1 79.62 217 GLU A N 1
ATOM 1653 C CA . GLU A 1 217 ? -4.707 -33.688 -23.609 1 79.62 217 GLU A CA 1
ATOM 1654 C C . GLU A 1 217 ? -3.891 -32.406 -23.641 1 79.62 217 GLU A C 1
ATOM 1656 O O . GLU A 1 217 ? -4.414 -31.344 -23.969 1 79.62 217 GLU A O 1
ATOM 1661 N N . THR A 1 218 ? -2.566 -32.562 -23.359 1 85.5 218 THR A N 1
ATOM 1662 C CA . THR A 1 218 ? -1.747 -31.375 -23.203 1 85.5 218 THR A CA 1
ATOM 1663 C C . THR A 1 218 ? -0.891 -31.141 -24.438 1 85.5 218 THR A C 1
ATOM 1665 O O . THR A 1 218 ? -0.162 -30.156 -24.516 1 85.5 218 THR A O 1
ATOM 1668 N N . GLU A 1 219 ? -1.02 -32 -25.484 1 88.69 219 GLU A N 1
ATOM 1669 C CA . GLU A 1 219 ? -0.278 -31.797 -26.734 1 88.69 219 GLU A CA 1
ATOM 1670 C C . GLU A 1 219 ? -1.018 -30.859 -27.672 1 88.69 219 GLU A C 1
ATOM 1672 O O . GLU A 1 219 ? -2.158 -31.125 -28.062 1 88.69 219 GLU A O 1
ATOM 1677 N N . ILE A 1 220 ? -0.329 -29.828 -28.047 1 91.62 220 ILE A N 1
ATOM 1678 C CA . ILE A 1 220 ? -0.923 -28.812 -28.906 1 91.62 220 ILE A CA 1
ATOM 1679 C C . ILE A 1 220 ? -0.207 -28.797 -30.25 1 91.62 220 ILE A C 1
ATOM 1681 O O . ILE A 1 220 ? 1.024 -28.797 -30.312 1 91.62 220 ILE A O 1
ATOM 1685 N N . PRO A 1 221 ? -0.924 -28.766 -31.281 1 91.38 221 PRO A N 1
ATOM 1686 C CA . PRO A 1 221 ? -0.297 -28.703 -32.594 1 91.38 221 PRO A CA 1
ATOM 1687 C C . PRO A 1 221 ? 0.464 -27.406 -32.844 1 91.38 221 PRO A C 1
ATOM 1689 O O . PRO A 1 221 ? 0.002 -26.344 -32.438 1 91.38 221 PRO A O 1
ATOM 1692 N N . LEU A 1 222 ? 1.618 -27.531 -33.312 1 93.25 222 LEU A N 1
ATOM 1693 C CA . LEU A 1 222 ? 2.432 -26.422 -33.812 1 93.25 222 LEU A CA 1
ATOM 1694 C C . LEU A 1 222 ? 2.371 -26.328 -35.312 1 93.25 222 LEU A C 1
ATOM 1696 O O . LEU A 1 222 ? 2.986 -27.141 -36.031 1 93.25 222 LEU A O 1
ATOM 1700 N N . GLU A 1 223 ? 1.771 -25.266 -35.875 1 93.75 223 GLU A N 1
ATOM 1701 C CA . GLU A 1 223 ? 1.524 -25.125 -37.312 1 93.75 223 GLU A CA 1
ATOM 1702 C C . GLU A 1 223 ? 2.533 -24.188 -37.938 1 93.75 223 GLU A C 1
ATOM 1704 O O . GLU A 1 223 ? 2.896 -23.156 -37.375 1 93.75 223 GLU A O 1
ATOM 1709 N N . PRO A 1 224 ? 2.955 -24.562 -39.094 1 93.12 224 PRO A N 1
ATOM 1710 C CA . PRO A 1 224 ? 3.779 -23.578 -39.812 1 93.12 224 PRO A CA 1
ATOM 1711 C C . PRO A 1 224 ? 3.049 -22.266 -40.094 1 93.12 224 PRO A C 1
ATOM 1713 O O . PRO A 1 224 ? 1.854 -22.281 -40.406 1 93.12 224 PRO A O 1
ATOM 1716 N N . TYR A 1 225 ? 3.758 -21.25 -39.938 1 94.75 225 TYR A N 1
ATOM 1717 C CA . TYR A 1 225 ? 3.17 -19.922 -40.062 1 94.75 225 TYR A CA 1
ATOM 1718 C C . TYR A 1 225 ? 4.148 -18.953 -40.719 1 94.75 225 TYR A C 1
ATOM 1720 O O . TYR A 1 225 ? 5.273 -18.781 -40.25 1 94.75 225 TYR A O 1
ATOM 1728 N N . GLU A 1 226 ? 3.73 -18.281 -41.812 1 93.81 226 GLU A N 1
ATOM 1729 C CA . GLU A 1 226 ? 4.59 -17.328 -42.5 1 93.81 226 GLU A CA 1
ATOM 1730 C C . GLU A 1 226 ? 4.57 -15.969 -41.812 1 93.81 226 GLU A C 1
ATOM 1732 O O . GLU A 1 226 ? 3.506 -15.383 -41.594 1 93.81 226 GLU A O 1
ATOM 1737 N N . MET A 1 227 ? 5.742 -15.539 -41.406 1 95.81 227 MET A N 1
ATOM 1738 C CA . MET A 1 227 ? 5.918 -14.242 -40.781 1 95.81 227 MET A CA 1
ATOM 1739 C C . MET A 1 227 ? 7.352 -13.742 -40.938 1 95.81 227 MET A C 1
ATOM 1741 O O . MET A 1 227 ? 8.219 -14.477 -41.406 1 95.81 227 MET A O 1
ATOM 1745 N N . GLU A 1 228 ? 7.582 -12.531 -40.719 1 94.31 228 GLU A N 1
ATOM 1746 C CA . GLU A 1 228 ? 8.914 -11.953 -40.844 1 94.31 228 GLU A CA 1
ATOM 1747 C C . GLU A 1 228 ? 9.898 -12.609 -39.875 1 94.31 228 GLU A C 1
ATOM 1749 O O . GLU A 1 228 ? 9.555 -12.922 -38.75 1 94.31 228 GLU A O 1
ATOM 1754 N N . GLU A 1 229 ? 11.148 -12.812 -40.375 1 92.56 229 GLU A N 1
ATOM 1755 C CA . GLU A 1 229 ? 12.188 -13.398 -39.531 1 92.56 229 GLU A CA 1
ATOM 1756 C C . GLU A 1 229 ? 12.477 -12.516 -38.312 1 92.56 229 GLU A C 1
ATOM 1758 O O . GLU A 1 229 ? 12.492 -11.289 -38.406 1 92.56 229 GLU A O 1
ATOM 1763 N N . GLY A 1 230 ? 12.789 -13.141 -37.188 1 93 230 GLY A N 1
ATOM 1764 C CA . GLY A 1 230 ? 13.203 -12.438 -35.969 1 93 230 GLY A CA 1
ATOM 1765 C C . GLY A 1 230 ? 12.039 -11.797 -35.219 1 93 230 GLY A C 1
ATOM 1766 O O . GLY A 1 230 ? 12.25 -10.953 -34.344 1 93 230 GLY A O 1
ATOM 1767 N N . THR A 1 231 ? 10.773 -12.227 -35.594 1 96.12 231 THR A N 1
ATOM 1768 C CA . THR A 1 231 ? 9.617 -11.578 -34.969 1 96.12 231 THR A CA 1
ATOM 1769 C C . THR A 1 231 ? 8.766 -12.602 -34.219 1 96.12 231 THR A C 1
ATOM 1771 O O . THR A 1 231 ? 8.898 -13.805 -34.438 1 96.12 231 THR A O 1
ATOM 1774 N N . SER A 1 232 ? 8.031 -12.141 -33.281 1 96.69 232 SER A N 1
ATOM 1775 C CA . SER A 1 232 ? 7.043 -12.914 -32.531 1 96.69 232 SER A CA 1
ATOM 1776 C C . SER A 1 232 ? 5.781 -12.094 -32.281 1 96.69 232 SER A C 1
ATOM 1778 O O . SER A 1 232 ? 5.828 -10.859 -32.281 1 96.69 232 SER A O 1
ATOM 1780 N N . PHE A 1 233 ? 4.672 -12.758 -32.188 1 96.06 233 PHE A N 1
ATOM 1781 C CA . PHE A 1 233 ? 3.5 -12.062 -31.656 1 96.06 233 PHE A CA 1
ATOM 1782 C C . PHE A 1 233 ? 2.682 -12.992 -30.766 1 96.06 233 PHE A C 1
ATOM 1784 O O . PHE A 1 233 ? 2.727 -14.211 -30.922 1 96.06 233 PHE A O 1
ATOM 1791 N N . ILE A 1 234 ? 2.041 -12.484 -29.797 1 97.81 234 ILE A N 1
ATOM 1792 C CA . ILE A 1 234 ? 1.076 -13.141 -28.922 1 97.81 234 ILE A CA 1
ATOM 1793 C C . ILE A 1 234 ? -0.271 -12.422 -29.016 1 97.81 234 ILE A C 1
ATOM 1795 O O . ILE A 1 234 ? -0.346 -11.203 -28.828 1 97.81 234 ILE A O 1
ATOM 1799 N N . ARG A 1 235 ? -1.271 -13.156 -29.406 1 97.38 235 ARG A N 1
ATOM 1800 C CA . ARG A 1 235 ? -2.629 -12.625 -29.469 1 97.38 235 ARG A CA 1
ATOM 1801 C C . ARG A 1 235 ? -3.52 -13.242 -28.406 1 97.38 235 ARG A C 1
ATOM 1803 O O . ARG A 1 235 ? -3.564 -14.469 -28.25 1 97.38 235 ARG A O 1
ATOM 1810 N N . ILE A 1 236 ? -4.148 -12.43 -27.641 1 97.38 236 ILE A N 1
ATOM 1811 C CA . ILE A 1 236 ? -5.004 -12.859 -26.531 1 97.38 236 ILE A CA 1
ATOM 1812 C C . ILE A 1 236 ? -6.457 -12.5 -26.844 1 97.38 236 ILE A C 1
ATOM 1814 O O . ILE A 1 236 ? -6.77 -11.336 -27.109 1 97.38 236 ILE A O 1
ATOM 1818 N N . GLU A 1 237 ? -7.293 -13.477 -26.797 1 94.94 237 GLU A N 1
ATOM 1819 C CA . GLU A 1 237 ? -8.719 -13.312 -27.078 1 94.94 237 GLU A CA 1
ATOM 1820 C C . GLU A 1 237 ? -9.57 -13.852 -25.938 1 94.94 237 GLU A C 1
ATOM 1822 O O . GLU A 1 237 ? -9.039 -14.352 -24.938 1 94.94 237 GLU A O 1
ATOM 1827 N N . ASP A 1 238 ? -10.891 -13.664 -26.078 1 90.31 238 ASP A N 1
ATOM 1828 C CA . ASP A 1 238 ? -11.781 -14.016 -24.969 1 90.31 238 ASP A CA 1
ATOM 1829 C C . ASP A 1 238 ? -11.336 -13.336 -23.672 1 90.31 238 ASP A C 1
ATOM 1831 O O . ASP A 1 238 ? -11.117 -14.008 -22.672 1 90.31 238 ASP A O 1
ATOM 1835 N N . LEU A 1 239 ? -11.219 -12.016 -23.828 1 90.19 239 LEU A N 1
ATOM 1836 C CA . LEU A 1 239 ? -10.641 -11.211 -22.75 1 90.19 239 LEU A CA 1
ATOM 1837 C C . LEU A 1 239 ? -11.492 -11.281 -21.5 1 90.19 239 LEU A C 1
ATOM 1839 O O . LEU A 1 239 ? -12.719 -11.328 -21.578 1 90.19 239 LEU A O 1
ATOM 1843 N N . THR A 1 240 ? -10.766 -11.312 -20.375 1 81.12 240 THR A N 1
ATOM 1844 C CA . THR A 1 240 ? -11.414 -11.312 -19.062 1 81.12 240 THR A CA 1
ATOM 1845 C C . THR A 1 240 ? -11.383 -9.922 -18.453 1 81.12 240 THR A C 1
ATOM 1847 O O . THR A 1 240 ? -11.844 -9.727 -17.328 1 81.12 240 THR A O 1
ATOM 1850 N N . ILE A 1 241 ? -10.859 -8.984 -19.156 1 84.19 241 ILE A N 1
ATOM 1851 C CA . ILE A 1 241 ? -10.719 -7.613 -18.672 1 84.19 241 ILE A CA 1
ATOM 1852 C C . ILE A 1 241 ? -11.516 -6.664 -19.562 1 84.19 241 ILE A C 1
ATOM 1854 O O . ILE A 1 241 ? -11.945 -7.043 -20.656 1 84.19 241 ILE A O 1
ATOM 1858 N N . ALA A 1 242 ? -11.727 -5.465 -18.969 1 84.12 242 ALA A N 1
ATOM 1859 C CA . ALA A 1 242 ? -12.312 -4.375 -19.75 1 84.12 242 ALA A CA 1
ATOM 1860 C C . ALA A 1 242 ? -11.242 -3.393 -20.203 1 84.12 242 ALA A C 1
ATOM 1862 O O . ALA A 1 242 ? -10.695 -2.637 -19.406 1 84.12 242 ALA A O 1
ATOM 1863 N N . LEU A 1 243 ? -11.008 -3.385 -21.469 1 89.69 243 LEU A N 1
ATOM 1864 C CA . LEU A 1 243 ? -9.859 -2.686 -22.047 1 89.69 243 LEU A CA 1
ATOM 1865 C C . LEU A 1 243 ? -9.867 -1.214 -21.641 1 89.69 243 LEU A C 1
ATOM 1867 O O . LEU A 1 243 ? -8.867 -0.697 -21.141 1 89.69 243 LEU A O 1
ATOM 1871 N N . GLU A 1 244 ? -10.992 -0.494 -21.812 1 86.38 244 GLU A N 1
ATOM 1872 C CA . GLU A 1 244 ? -11.047 0.935 -21.516 1 86.38 244 GLU A CA 1
ATOM 1873 C C . GLU A 1 244 ? -10.93 1.197 -20.016 1 86.38 244 GLU A C 1
ATOM 1875 O O . GLU A 1 244 ? -10.281 2.162 -19.609 1 86.38 244 GLU A O 1
ATOM 1880 N N . GLU A 1 245 ? -11.492 0.404 -19.266 1 83.31 245 GLU A N 1
ATOM 1881 C CA . GLU A 1 245 ? -11.484 0.595 -17.828 1 83.31 245 GLU A CA 1
ATOM 1882 C C . GLU A 1 245 ? -10.125 0.234 -17.219 1 83.31 245 GLU A C 1
ATOM 1884 O O . GLU A 1 245 ? -9.648 0.912 -16.312 1 83.31 245 GLU A O 1
ATOM 1889 N N . ASP A 1 246 ? -9.523 -0.825 -17.766 1 87.81 246 ASP A N 1
ATOM 1890 C CA . ASP A 1 246 ? -8.328 -1.358 -17.109 1 87.81 246 ASP A CA 1
ATOM 1891 C C . ASP A 1 246 ? -7.062 -0.738 -17.688 1 87.81 246 ASP A C 1
ATOM 1893 O O . ASP A 1 246 ? -6.039 -0.644 -17.016 1 87.81 246 ASP A O 1
ATOM 1897 N N . PHE A 1 247 ? -7.152 -0.334 -18.938 1 93.69 247 PHE A N 1
ATOM 1898 C CA . PHE A 1 247 ? -5.98 0.271 -19.547 1 93.69 247 PHE A CA 1
ATOM 1899 C C . PHE A 1 247 ? -6.113 1.788 -19.594 1 93.69 247 PHE A C 1
ATOM 1901 O O . PHE A 1 247 ? -5.152 2.492 -19.922 1 93.69 247 PHE A O 1
ATOM 1908 N N . GLY A 1 248 ? -7.242 2.316 -19.172 1 88.5 248 GLY A N 1
ATOM 1909 C CA . GLY A 1 248 ? -7.52 3.734 -19.328 1 88.5 248 GLY A CA 1
ATOM 1910 C C . GLY A 1 248 ? -8.016 4.102 -20.719 1 88.5 248 GLY A C 1
ATOM 1911 O O . GLY A 1 248 ? -7.887 3.311 -21.656 1 88.5 248 GLY A O 1
ATOM 1912 N N . GLU A 1 249 ? -8.578 5.305 -20.812 1 87.62 249 GLU A N 1
ATOM 1913 C CA . GLU A 1 249 ? -9.055 5.781 -22.109 1 87.62 249 GLU A CA 1
ATOM 1914 C C . GLU A 1 249 ? -7.949 5.75 -23.156 1 87.62 249 GLU A C 1
ATOM 1916 O O . GLU A 1 249 ? -6.883 6.34 -22.953 1 87.62 249 GLU A O 1
ATOM 1921 N N . ASP A 1 250 ? -8.156 4.988 -24.234 1 87.88 250 ASP A N 1
ATOM 1922 C CA . ASP A 1 250 ? -7.219 4.84 -25.344 1 87.88 250 ASP A CA 1
ATOM 1923 C C . ASP A 1 250 ? -5.879 4.285 -24.875 1 87.88 250 ASP A C 1
ATOM 1925 O O . ASP A 1 250 ? -4.828 4.605 -25.438 1 87.88 250 ASP A O 1
ATOM 1929 N N . GLY A 1 251 ? -5.902 3.631 -23.766 1 94.5 251 GLY A N 1
ATOM 1930 C CA . GLY A 1 251 ? -4.707 2.994 -23.234 1 94.5 251 GLY A CA 1
ATOM 1931 C C . GLY A 1 251 ? -3.822 3.943 -22.453 1 94.5 251 GLY A C 1
ATOM 1932 O O . GLY A 1 251 ? -2.641 3.664 -22.234 1 94.5 251 GLY A O 1
ATOM 1933 N N . ALA A 1 252 ? -4.336 5.07 -22.047 1 94.5 252 ALA A N 1
ATOM 1934 C CA . ALA A 1 252 ? -3.543 6.121 -21.406 1 94.5 252 ALA A CA 1
ATOM 1935 C C . ALA A 1 252 ? -2.873 5.617 -20.141 1 94.5 252 ALA A C 1
ATOM 1937 O O . ALA A 1 252 ? -1.696 5.898 -19.891 1 94.5 252 ALA A O 1
ATOM 1938 N N . GLU A 1 253 ? -3.586 4.887 -19.312 1 93.94 253 GLU A N 1
ATOM 1939 C CA . GLU A 1 253 ? -3.01 4.367 -18.078 1 93.94 253 GLU A CA 1
ATOM 1940 C C . GLU A 1 253 ? -1.928 3.33 -18.359 1 93.94 253 GLU A C 1
ATOM 1942 O O . GLU A 1 253 ? -0.893 3.303 -17.688 1 93.94 253 GLU A O 1
ATOM 1947 N N . LEU A 1 254 ? -2.197 2.5 -19.297 1 97.25 254 LEU A N 1
ATOM 1948 C CA . LEU A 1 254 ? -1.206 1.509 -19.703 1 97.25 254 LEU A CA 1
ATOM 1949 C C . LEU A 1 254 ? 0.075 2.184 -20.172 1 97.25 254 LEU A C 1
ATOM 1951 O O . LEU A 1 254 ? 1.174 1.789 -19.781 1 97.25 254 LEU A O 1
ATOM 1955 N N . ILE A 1 255 ? -0.119 3.168 -20.984 1 97.5 255 ILE A N 1
ATOM 1956 C CA . ILE A 1 255 ? 1.016 3.893 -21.547 1 97.5 255 ILE A CA 1
ATOM 1957 C C . ILE A 1 255 ? 1.847 4.504 -20.422 1 97.5 255 ILE A C 1
ATOM 1959 O O . ILE A 1 255 ? 3.072 4.371 -20.406 1 97.5 255 ILE A O 1
ATOM 1963 N N . GLU A 1 256 ? 1.251 5.141 -19.516 1 95.25 256 GLU A N 1
ATOM 1964 C CA . GLU A 1 256 ? 1.952 5.777 -18.391 1 95.25 256 GLU A CA 1
ATOM 1965 C C . GLU A 1 256 ? 2.688 4.746 -17.547 1 95.25 256 GLU A C 1
ATOM 1967 O O . GLU A 1 256 ? 3.83 4.969 -17.141 1 95.25 256 GLU A O 1
ATOM 1972 N N . GLU A 1 257 ? 2.041 3.678 -17.281 1 95.94 257 GLU A N 1
ATOM 1973 C CA . GLU A 1 257 ? 2.633 2.629 -16.453 1 95.94 257 GLU A CA 1
ATOM 1974 C C . GLU A 1 257 ? 3.834 1.992 -17.141 1 95.94 257 GLU A C 1
ATOM 1976 O O . GLU A 1 257 ? 4.844 1.694 -16.5 1 95.94 257 GLU A O 1
ATOM 1981 N N . LEU A 1 258 ? 3.736 1.756 -18.375 1 97.88 258 LEU A N 1
ATOM 1982 C CA . LEU A 1 258 ? 4.844 1.181 -19.125 1 97.88 258 LEU A CA 1
ATOM 1983 C C . LEU A 1 258 ? 6.02 2.152 -19.188 1 97.88 258 LEU A C 1
ATOM 1985 O O . LEU A 1 258 ? 7.176 1.746 -19.047 1 97.88 258 LEU A O 1
ATOM 1989 N N . ALA A 1 259 ? 5.676 3.381 -19.406 1 96.12 259 ALA A N 1
ATOM 1990 C CA . ALA A 1 259 ? 6.719 4.402 -19.453 1 96.12 259 ALA A CA 1
ATOM 1991 C C . ALA A 1 259 ? 7.484 4.469 -18.141 1 96.12 259 ALA A C 1
ATOM 1993 O O . ALA A 1 259 ? 8.711 4.633 -18.125 1 96.12 259 ALA A O 1
ATOM 1994 N N . SER A 1 260 ? 6.797 4.379 -17.094 1 93.31 260 SER A N 1
ATOM 1995 C CA . SER A 1 260 ? 7.414 4.426 -15.781 1 93.31 260 SER A CA 1
ATOM 1996 C C . SER A 1 260 ? 8.242 3.17 -15.516 1 93.31 260 SER A C 1
ATOM 1998 O O . SER A 1 260 ? 9.422 3.26 -15.156 1 93.31 260 SER A O 1
ATOM 2000 N N . THR A 1 261 ? 7.707 2.004 -15.742 1 95.75 261 THR A N 1
ATOM 2001 C CA . THR A 1 261 ? 8.32 0.723 -15.406 1 95.75 261 THR A CA 1
ATOM 2002 C C . THR A 1 261 ? 9.586 0.5 -16.219 1 95.75 261 THR A C 1
ATOM 2004 O O . THR A 1 261 ? 10.594 0.016 -15.695 1 95.75 261 THR A O 1
ATOM 2007 N N . TYR A 1 262 ? 9.531 0.884 -17.469 1 95 262 TYR A N 1
ATOM 2008 C CA . TYR A 1 262 ? 10.641 0.56 -18.359 1 95 262 TYR A CA 1
ATOM 2009 C C . TYR A 1 262 ? 11.414 1.813 -18.75 1 95 262 TYR A C 1
ATOM 2011 O O . TYR A 1 262 ? 12.016 1.877 -19.812 1 95 262 TYR A O 1
ATOM 2019 N N . SER A 1 263 ? 11.375 2.811 -17.938 1 91.75 263 SER A N 1
ATOM 2020 C CA . SER A 1 263 ? 11.992 4.102 -18.219 1 91.75 263 SER A CA 1
ATOM 2021 C C . SER A 1 263 ? 13.461 3.941 -18.609 1 91.75 263 SER A C 1
ATOM 2023 O O . SER A 1 263 ? 13.93 4.582 -19.562 1 91.75 263 SER A O 1
ATOM 2025 N N . LEU A 1 264 ? 14.203 3.021 -18 1 88.69 264 LEU A N 1
ATOM 2026 C CA . LEU A 1 264 ? 15.633 2.871 -18.266 1 88.69 264 LEU A CA 1
ATOM 2027 C C . LEU A 1 264 ? 15.867 2.146 -19.578 1 88.69 264 LEU A C 1
ATOM 2029 O O . LEU A 1 264 ? 16.969 2.221 -20.156 1 88.69 264 LEU A O 1
ATOM 2033 N N . PHE A 1 265 ? 14.914 1.418 -20.062 1 91.25 265 PHE A N 1
ATOM 2034 C CA . PHE A 1 265 ? 15.016 0.767 -21.359 1 91.25 265 PHE A CA 1
ATOM 2035 C C . PHE A 1 265 ? 14.539 1.698 -22.469 1 91.25 265 PHE A C 1
ATOM 2037 O O . PHE A 1 265 ? 14.812 1.46 -23.656 1 91.25 265 PHE A O 1
ATOM 2044 N N . LEU A 1 266 ? 13.773 2.719 -22.094 1 92.44 266 LEU A N 1
ATOM 2045 C CA . LEU A 1 266 ? 13.109 3.57 -23.062 1 92.44 266 LEU A CA 1
ATOM 2046 C C . LEU A 1 266 ? 13.82 4.914 -23.188 1 92.44 266 LEU A C 1
ATOM 2048 O O . LEU A 1 266 ? 13.211 5.902 -23.609 1 92.44 266 LEU A O 1
ATOM 2052 N N . GLY A 1 267 ? 15.008 4.969 -22.703 1 82.69 267 GLY A N 1
ATOM 2053 C CA . GLY A 1 267 ? 15.828 6.156 -22.891 1 82.69 267 GLY A CA 1
ATOM 2054 C C . GLY A 1 267 ? 15.945 7 -21.625 1 82.69 267 GLY A C 1
ATOM 2055 O O . GLY A 1 267 ? 16.562 8.062 -21.641 1 82.69 267 GLY A O 1
ATOM 2056 N N . GLY A 1 268 ? 15.281 6.504 -20.562 1 79.38 268 GLY A N 1
ATOM 2057 C CA . GLY A 1 268 ? 15.445 7.211 -19.297 1 79.38 268 GLY A CA 1
ATOM 2058 C C . GLY A 1 268 ? 16.797 7 -18.672 1 79.38 268 GLY A C 1
ATOM 2059 O O . GLY A 1 268 ? 17.516 6.051 -19 1 79.38 268 GLY A O 1
ATOM 2060 N N . GLU A 1 269 ? 17.203 8.039 -17.797 1 75 269 GLU A N 1
ATOM 2061 C CA . GLU A 1 269 ? 18.5 7.941 -17.109 1 75 269 GLU A CA 1
ATOM 2062 C C . GLU A 1 269 ? 18.312 7.77 -15.602 1 75 269 GLU A C 1
ATOM 2064 O O . GLU A 1 269 ? 17.406 8.375 -15.008 1 75 269 GLU A O 1
ATOM 2069 N N . PHE A 1 270 ? 19 6.82 -15.094 1 73.12 270 PHE A N 1
ATOM 2070 C CA . PHE A 1 270 ? 19.078 6.688 -13.648 1 73.12 270 PHE A CA 1
ATOM 2071 C C . PHE A 1 270 ? 20.062 7.699 -13.062 1 73.12 270 PHE A C 1
ATOM 2073 O O . PHE A 1 270 ? 21.188 7.848 -13.562 1 73.12 270 PHE A O 1
ATOM 2080 N N . PRO A 1 271 ? 19.469 8.484 -12.086 1 61.69 271 PRO A N 1
ATOM 2081 C CA . PRO A 1 271 ? 20.484 9.406 -11.547 1 61.69 271 PRO A CA 1
ATOM 2082 C C . PRO A 1 271 ? 21.625 8.68 -10.859 1 61.69 271 PRO A C 1
ATOM 2084 O O . PRO A 1 271 ? 21.406 7.746 -10.086 1 61.69 271 PRO A O 1
ATOM 2087 N N . GLY A 1 272 ? 22.844 8.812 -11.258 1 56.16 272 GLY A N 1
ATOM 2088 C CA . GLY A 1 272 ? 24.031 8.32 -10.602 1 56.16 272 GLY A CA 1
ATOM 2089 C C . GLY A 1 272 ? 24.688 7.16 -11.328 1 56.16 272 GLY A C 1
ATOM 2090 O O . GLY A 1 272 ? 25.75 6.691 -10.93 1 56.16 272 GLY A O 1
ATOM 2091 N N . VAL A 1 273 ? 23.875 6.551 -12.18 1 56.75 273 VAL A N 1
ATOM 2092 C CA . VAL A 1 273 ? 24.578 5.457 -12.852 1 56.75 273 VAL A CA 1
ATOM 2093 C C . VAL A 1 273 ? 25.219 5.961 -14.133 1 56.75 273 VAL A C 1
ATOM 2095 O O . VAL A 1 273 ? 24.594 6.668 -14.922 1 56.75 273 VAL A O 1
ATOM 2098 N N . ARG A 1 274 ? 26.594 5.902 -14.109 1 51.12 274 ARG A N 1
ATOM 2099 C CA . ARG A 1 274 ? 27.422 6.336 -15.242 1 51.12 274 ARG A CA 1
ATOM 2100 C C . ARG A 1 274 ? 27.406 5.293 -16.359 1 51.12 274 ARG A C 1
ATOM 2102 O O . ARG A 1 274 ? 27.156 4.113 -16.109 1 51.12 274 ARG A O 1
ATOM 2109 N N . GLU A 1 275 ? 27.516 5.742 -17.547 1 53 275 GLU A N 1
ATOM 2110 C CA . GLU A 1 275 ? 27.688 4.887 -18.719 1 53 275 GLU A CA 1
ATOM 2111 C C . GLU A 1 275 ? 28.75 3.82 -18.469 1 53 275 GLU A C 1
ATOM 2113 O O . GLU A 1 275 ? 28.609 2.68 -18.906 1 53 275 GLU A O 1
ATOM 2118 N N . GLU A 1 276 ? 29.734 4.262 -17.719 1 48.38 276 GLU A N 1
ATOM 2119 C CA . GLU A 1 276 ? 30.906 3.414 -17.531 1 48.38 276 GLU A CA 1
ATOM 2120 C C . GLU A 1 276 ? 30.562 2.186 -16.688 1 48.38 276 GLU A C 1
ATOM 2122 O O . GLU A 1 276 ? 31.312 1.208 -16.688 1 48.38 276 GLU A O 1
ATOM 2127 N N . ASP A 1 277 ? 29.609 2.357 -15.93 1 53.31 277 ASP A N 1
ATOM 2128 C CA . ASP A 1 277 ? 29.328 1.26 -15.016 1 53.31 277 ASP A CA 1
ATOM 2129 C C . ASP A 1 277 ? 28.734 0.063 -15.758 1 53.31 277 ASP A C 1
ATOM 2131 O O . ASP A 1 277 ? 28.5 -0.991 -15.164 1 53.31 277 ASP A O 1
ATOM 2135 N N . GLY A 1 278 ? 28.859 0.234 -17.016 1 50.28 278 GLY A N 1
ATOM 2136 C CA . GLY A 1 278 ? 28.484 -0.884 -17.875 1 50.28 278 GLY A CA 1
ATOM 2137 C C . GLY A 1 278 ? 27.031 -1.254 -17.766 1 50.28 278 GLY A C 1
ATOM 2138 O O . GLY A 1 278 ? 26.656 -2.426 -17.891 1 50.28 278 GLY A O 1
ATOM 2139 N N . LEU A 1 279 ? 26.375 -0.195 -17.219 1 48.78 279 LEU A N 1
ATOM 2140 C CA . LEU A 1 279 ? 24.953 -0.416 -17.031 1 48.78 279 LEU A CA 1
ATOM 2141 C C . LEU A 1 279 ? 24.156 0.097 -18.234 1 48.78 279 LEU A C 1
ATOM 2143 O O . LEU A 1 279 ? 22.953 0.281 -18.156 1 48.78 279 LEU A O 1
ATOM 2147 N N . GLU A 1 280 ? 24.812 0.613 -19.188 1 51.28 280 GLU A N 1
ATOM 2148 C CA . GLU A 1 280 ? 24.125 1.179 -20.359 1 51.28 280 GLU A CA 1
ATOM 2149 C C . GLU A 1 280 ? 23.203 0.152 -21 1 51.28 280 GLU A C 1
ATOM 2151 O O . GLU A 1 280 ? 23.469 -1.052 -20.938 1 51.28 280 GLU A O 1
ATOM 2156 N N . PRO A 1 281 ? 22.047 0.822 -21.344 1 56.12 281 PRO A N 1
ATOM 2157 C CA . PRO A 1 281 ? 21.109 -0.051 -22.047 1 56.12 281 PRO A CA 1
ATOM 2158 C C . PRO A 1 281 ? 21.766 -0.823 -23.188 1 56.12 281 PRO A C 1
ATOM 2160 O O . PRO A 1 281 ? 22.531 -0.244 -23.969 1 56.12 281 PRO A O 1
ATOM 2163 N N . ASP A 1 282 ? 21.703 -2.225 -23.062 1 65.31 282 ASP A N 1
ATOM 2164 C CA . ASP A 1 282 ? 22.312 -3.078 -24.078 1 65.31 282 ASP A CA 1
ATOM 2165 C C . ASP A 1 282 ? 21.422 -3.174 -25.328 1 65.31 282 ASP A C 1
ATOM 2167 O O . ASP A 1 282 ? 21.812 -3.787 -26.312 1 65.31 282 ASP A O 1
ATOM 2171 N N . ILE A 1 283 ? 20.109 -2.404 -25.203 1 80.19 283 ILE A N 1
ATOM 2172 C CA . ILE A 1 283 ? 19.25 -2.393 -26.375 1 80.19 283 ILE A CA 1
ATOM 2173 C C . ILE A 1 283 ? 18.547 -1.042 -26.5 1 80.19 283 ILE A C 1
ATOM 2175 O O . ILE A 1 283 ? 18.312 -0.371 -25.484 1 80.19 283 ILE A O 1
ATOM 2179 N N . ASP A 1 284 ? 18.438 -0.5 -27.719 1 84.31 284 ASP A N 1
ATOM 2180 C CA . ASP A 1 284 ? 17.562 0.632 -28.016 1 84.31 284 ASP A CA 1
ATOM 2181 C C . ASP A 1 284 ? 16.141 0.167 -28.297 1 84.31 284 ASP A C 1
ATOM 2183 O O . ASP A 1 284 ? 15.883 -0.489 -29.312 1 84.31 284 ASP A O 1
ATOM 2187 N N . LEU A 1 285 ? 15.195 0.498 -27.406 1 94.44 285 LEU A N 1
ATOM 2188 C CA . LEU A 1 285 ? 13.852 -0.062 -27.5 1 94.44 285 LEU A CA 1
ATOM 2189 C C . LEU A 1 285 ? 12.828 1.022 -27.828 1 94.44 285 LEU A C 1
ATOM 2191 O O . LEU A 1 285 ? 12.805 2.072 -27.188 1 94.44 285 LEU A O 1
ATOM 2195 N N . ASP A 1 286 ? 12.109 0.817 -28.875 1 97 286 ASP A N 1
ATOM 2196 C CA . ASP A 1 286 ? 10.891 1.575 -29.156 1 97 286 ASP A CA 1
ATOM 2197 C C . ASP A 1 286 ? 9.648 0.772 -28.766 1 97 286 ASP A C 1
ATOM 2199 O O . ASP A 1 286 ? 9.406 -0.304 -29.328 1 97 286 ASP A O 1
ATOM 2203 N N . LEU A 1 287 ? 8.875 1.245 -27.812 1 98.12 287 LEU A N 1
ATOM 2204 C CA . LEU A 1 287 ? 7.652 0.599 -27.344 1 98.12 287 LEU A CA 1
ATOM 2205 C C . LEU A 1 287 ? 6.418 1.388 -27.781 1 98.12 287 LEU A C 1
ATOM 2207 O O . LEU A 1 287 ? 6.336 2.596 -27.547 1 98.12 287 LEU A O 1
ATOM 2211 N N . TYR A 1 288 ? 5.484 0.704 -28.469 1 98.19 288 TYR A N 1
ATOM 2212 C CA . TYR A 1 288 ? 4.273 1.354 -28.953 1 98.19 288 TYR A CA 1
ATOM 2213 C C . TYR A 1 288 ? 3.029 0.73 -28.344 1 98.19 288 TYR A C 1
ATOM 2215 O O . TYR A 1 288 ? 2.959 -0.489 -28.172 1 98.19 288 TYR A O 1
ATOM 2223 N N . VAL A 1 289 ? 2.061 1.579 -27.984 1 98.06 289 VAL A N 1
ATOM 2224 C CA . VAL A 1 289 ? 0.702 1.164 -27.656 1 98.06 289 VAL A CA 1
ATOM 2225 C C . VAL A 1 289 ? -0.293 1.844 -28.578 1 98.06 289 VAL A C 1
ATOM 2227 O O . VAL A 1 289 ? -0.453 3.066 -28.547 1 98.06 289 VAL A O 1
ATOM 2230 N N . ASN A 1 290 ? -0.987 1.061 -29.438 1 95.5 290 ASN A N 1
ATOM 2231 C CA . ASN A 1 290 ? -1.917 1.596 -30.422 1 95.5 290 ASN A CA 1
ATOM 2232 C C . ASN A 1 290 ? -1.325 2.797 -31.156 1 95.5 290 ASN A C 1
ATOM 2234 O O . ASN A 1 290 ? -1.938 3.863 -31.203 1 95.5 290 ASN A O 1
ATOM 2238 N N . ASP A 1 291 ? -0.082 2.621 -31.641 1 93.12 291 ASP A N 1
ATOM 2239 C CA . ASP A 1 291 ? 0.639 3.549 -32.5 1 93.12 291 ASP A CA 1
ATOM 2240 C C . ASP A 1 291 ? 1.164 4.742 -31.703 1 93.12 291 ASP A C 1
ATOM 2242 O O . ASP A 1 291 ? 1.773 5.652 -32.281 1 93.12 291 ASP A O 1
ATOM 2246 N N . THR A 1 292 ? 0.869 4.781 -30.406 1 96.38 292 THR A N 1
ATOM 2247 C CA . THR A 1 292 ? 1.459 5.809 -29.562 1 96.38 292 THR A CA 1
ATOM 2248 C C . THR A 1 292 ? 2.82 5.363 -29.031 1 96.38 292 THR A C 1
ATOM 2250 O O . THR A 1 292 ? 2.945 4.273 -28.469 1 96.38 292 THR A O 1
ATOM 2253 N N . LEU A 1 293 ? 3.824 6.152 -29.281 1 97.25 293 LEU A N 1
ATOM 2254 C CA . LEU A 1 293 ? 5.168 5.844 -28.812 1 97.25 293 LEU A CA 1
ATOM 2255 C C . LEU A 1 293 ? 5.285 6.09 -27.312 1 97.25 293 LEU A C 1
ATOM 2257 O O . LEU A 1 293 ? 5.262 7.238 -26.859 1 97.25 293 LEU A O 1
ATOM 2261 N N . VAL A 1 294 ? 5.492 5.059 -26.484 1 97.56 294 VAL A N 1
ATOM 2262 C CA . VAL A 1 294 ? 5.555 5.121 -25.031 1 97.56 294 VAL A CA 1
ATOM 2263 C C . VAL A 1 294 ? 6.809 5.875 -24.594 1 97.56 294 VAL A C 1
ATOM 2265 O O . VAL A 1 294 ? 6.805 6.566 -23.578 1 97.56 294 VAL A O 1
ATOM 2268 N N . ASN A 1 295 ? 7.895 5.852 -25.391 1 94.75 295 ASN A N 1
ATOM 2269 C CA . ASN A 1 295 ? 9.164 6.508 -25.094 1 94.75 295 ASN A CA 1
ATOM 2270 C C . ASN A 1 295 ? 8.977 8 -24.844 1 94.75 295 ASN A C 1
ATOM 2272 O O . ASN A 1 295 ? 9.688 8.594 -24.031 1 94.75 295 ASN A O 1
ATOM 2276 N N . ASP A 1 296 ? 7.988 8.562 -25.469 1 93.5 296 ASP A N 1
ATOM 2277 C CA . ASP A 1 296 ? 7.746 10 -25.359 1 93.5 296 ASP A CA 1
ATOM 2278 C C . ASP A 1 296 ? 7.16 10.359 -24 1 93.5 296 ASP A C 1
ATOM 2280 O O . ASP A 1 296 ? 7.164 11.531 -23.609 1 93.5 296 ASP A O 1
ATOM 2284 N N . ARG A 1 297 ? 6.672 9.359 -23.328 1 91.56 297 ARG A N 1
ATOM 2285 C CA . ARG A 1 297 ? 6.016 9.602 -22.047 1 91.56 297 ARG A CA 1
ATOM 2286 C C . ARG A 1 297 ? 6.977 9.375 -20.891 1 91.56 297 ARG A C 1
ATOM 2288 O O . ARG A 1 297 ? 6.613 9.57 -19.719 1 91.56 297 ARG A O 1
ATOM 2295 N N . VAL A 1 298 ? 8.148 8.93 -21.219 1 89.94 298 VAL A N 1
ATOM 2296 C CA . VAL A 1 298 ? 9.148 8.742 -20.172 1 89.94 298 VAL A CA 1
ATOM 2297 C C . VAL A 1 298 ? 9.539 10.102 -19.594 1 89.94 298 VAL A C 1
ATOM 2299 O O . VAL A 1 298 ? 9.984 10.992 -20.328 1 89.94 298 VAL A O 1
ATOM 2302 N N . GLN A 1 299 ? 9.133 10.336 -18.375 1 74 299 GLN A N 1
ATOM 2303 C CA . GLN A 1 299 ? 9.453 11.594 -17.703 1 74 299 GLN A CA 1
ATOM 2304 C C . GLN A 1 299 ? 10.883 11.586 -17.172 1 74 299 GLN A C 1
ATOM 2306 O O . GLN A 1 299 ? 11.328 10.602 -16.578 1 74 299 GLN A O 1
ATOM 2311 N N . ALA A 1 300 ? 11.633 12.492 -17.797 1 63.59 300 ALA A N 1
ATOM 2312 C CA . ALA A 1 300 ? 12.93 12.688 -17.141 1 63.59 300 ALA A CA 1
ATOM 2313 C C . ALA A 1 300 ? 12.75 13.125 -15.695 1 63.59 300 ALA A C 1
ATOM 2315 O O . ALA A 1 300 ? 12.031 14.094 -15.414 1 63.59 300 ALA A O 1
ATOM 2316 N N . LYS A 1 301 ? 12.883 12.18 -14.805 1 64.62 301 LYS A N 1
ATOM 2317 C CA . LYS A 1 301 ? 12.789 12.648 -13.43 1 64.62 301 LYS A CA 1
ATOM 2318 C C . LYS A 1 301 ? 14.008 13.484 -13.047 1 64.62 301 LYS A C 1
ATOM 2320 O O . LYS A 1 301 ? 15.109 12.953 -12.906 1 64.62 301 LYS A O 1
ATOM 2325 N N . ASP A 1 302 ? 13.859 14.789 -13.336 1 77.06 302 ASP A N 1
ATOM 2326 C CA . ASP A 1 302 ? 14.875 15.719 -12.844 1 77.06 302 ASP A CA 1
ATOM 2327 C C . ASP A 1 302 ? 14.703 15.969 -11.352 1 77.06 302 ASP A C 1
ATOM 2329 O O . ASP A 1 302 ? 13.672 16.469 -10.906 1 77.06 302 ASP A O 1
ATOM 2333 N N . TYR A 1 303 ? 15.648 15.375 -10.648 1 88 303 TYR A N 1
ATOM 2334 C CA . TYR A 1 303 ? 15.617 15.57 -9.203 1 88 303 TYR A CA 1
ATOM 2335 C C . TYR A 1 303 ? 16.219 16.922 -8.812 1 88 303 TYR A C 1
ATOM 2337 O O . TYR A 1 303 ? 17.422 17.141 -9.031 1 88 303 TYR A O 1
ATOM 2345 N N . ASP A 1 304 ? 15.398 17.781 -8.344 1 90.06 304 ASP A N 1
ATOM 2346 C CA . ASP A 1 304 ? 15.852 19.094 -7.867 1 90.06 304 ASP A CA 1
ATOM 2347 C C . ASP A 1 304 ? 16.547 18.969 -6.512 1 90.06 304 ASP A C 1
ATOM 2349 O O . ASP A 1 304 ? 16.031 19.453 -5.5 1 90.06 304 ASP A O 1
ATOM 2353 N N . TRP A 1 305 ? 17.75 18.406 -6.602 1 93.5 305 TRP A N 1
ATOM 2354 C CA . TRP A 1 305 ? 18.531 18.109 -5.402 1 93.5 305 TRP A CA 1
ATOM 2355 C C . TRP A 1 305 ? 18.953 19.406 -4.695 1 93.5 305 TRP A C 1
ATOM 2357 O O . TRP A 1 305 ? 19.203 20.422 -5.344 1 93.5 305 TRP A O 1
ATOM 2367 N N . ALA A 1 306 ? 19.031 19.312 -3.389 1 94.62 306 ALA A N 1
ATOM 2368 C CA . ALA A 1 306 ? 19.609 20.375 -2.58 1 94.62 306 ALA A CA 1
ATOM 2369 C C . ALA A 1 306 ? 21.109 20.125 -2.33 1 94.62 306 ALA A C 1
ATOM 2371 O O . ALA A 1 306 ? 21.5 19.031 -1.946 1 94.62 306 ALA A O 1
ATOM 2372 N N . PHE A 1 307 ? 21.891 21.141 -2.6 1 94.94 307 PHE A N 1
ATOM 2373 C CA . PHE A 1 307 ? 23.328 21.062 -2.359 1 94.94 307 PHE A CA 1
ATOM 2374 C C . PHE A 1 307 ? 23.734 22 -1.232 1 94.94 307 PHE A C 1
ATOM 2376 O O . PHE A 1 307 ? 24.5 22.953 -1.452 1 94.94 307 PHE A O 1
ATOM 2383 N N . VAL A 1 308 ? 23.391 21.625 -0.044 1 94.62 308 VAL A N 1
ATOM 2384 C CA . VAL A 1 308 ? 23.578 22.453 1.145 1 94.62 308 VAL A CA 1
ATOM 2385 C C . VAL A 1 308 ? 25 22.312 1.657 1 94.62 308 VAL A C 1
ATOM 2387 O O . VAL A 1 308 ? 25.453 21.219 1.991 1 94.62 308 VAL A O 1
ATOM 2390 N N . PRO A 1 309 ? 25.672 23.438 1.768 1 94.62 309 PRO A N 1
ATOM 2391 C CA . PRO A 1 309 ? 27.062 23.359 2.219 1 94.62 309 PRO A CA 1
ATOM 2392 C C . PRO A 1 309 ? 27.188 23.016 3.705 1 94.62 309 PRO A C 1
ATOM 2394 O O . PRO A 1 309 ? 28.203 22.469 4.137 1 94.62 309 PRO A O 1
ATOM 2397 N N . MET A 1 310 ? 26.188 23.406 4.453 1 92.75 310 MET A N 1
ATOM 2398 C CA . MET A 1 310 ? 26.219 23.078 5.875 1 92.75 310 MET A CA 1
ATOM 2399 C C . MET A 1 310 ? 26.234 21.562 6.074 1 92.75 310 MET A C 1
ATOM 2401 O O . MET A 1 310 ? 25.344 20.859 5.621 1 92.75 310 MET A O 1
ATOM 2405 N N . ASP A 1 311 ? 27.344 21.094 6.688 1 92.94 311 ASP A N 1
ATOM 2406 C CA . ASP A 1 311 ? 27.516 19.672 7.012 1 92.94 311 ASP A CA 1
ATOM 2407 C C . ASP A 1 311 ? 27.594 18.828 5.746 1 92.94 311 ASP A C 1
ATOM 2409 O O . ASP A 1 311 ? 27.312 17.625 5.781 1 92.94 311 ASP A O 1
ATOM 2413 N N . ASP A 1 312 ? 27.781 19.422 4.598 1 94.31 312 ASP A N 1
ATOM 2414 C CA . ASP A 1 312 ? 27.953 18.75 3.312 1 94.31 312 ASP A CA 1
ATOM 2415 C C . ASP A 1 312 ? 26.719 17.938 2.939 1 94.31 312 ASP A C 1
ATOM 2417 O O . ASP A 1 312 ? 26.812 16.766 2.607 1 94.31 312 ASP A O 1
ATOM 2421 N N . LEU A 1 313 ? 25.641 18.594 3.066 1 95.38 313 LEU A N 1
ATOM 2422 C CA . LEU A 1 313 ? 24.375 17.922 2.811 1 95.38 313 LEU A CA 1
ATOM 2423 C C . LEU A 1 313 ? 24.031 17.953 1.324 1 95.38 313 LEU A C 1
ATOM 2425 O O . LEU A 1 313 ? 23 18.5 0.932 1 95.38 313 LEU A O 1
ATOM 2429 N N . HIS A 1 314 ? 24.953 17.484 0.512 1 96.38 314 HIS A N 1
ATOM 2430 C CA . HIS A 1 314 ? 24.672 17.234 -0.898 1 96.38 314 HIS A CA 1
ATOM 2431 C C . HIS A 1 314 ? 24.391 15.75 -1.146 1 96.38 314 HIS A C 1
ATOM 2433 O O . HIS A 1 314 ? 24.719 14.906 -0.311 1 96.38 314 HIS A O 1
ATOM 2439 N N . PRO A 1 315 ? 23.703 15.445 -2.25 1 95.94 315 PRO A N 1
ATOM 2440 C CA . PRO A 1 315 ? 23.406 14.039 -2.531 1 95.94 315 PRO A CA 1
ATOM 2441 C C . PRO A 1 315 ? 24.672 13.203 -2.775 1 95.94 315 PRO A C 1
ATOM 2443 O O . PRO A 1 315 ? 25.672 13.734 -3.24 1 95.94 315 PRO A O 1
ATOM 2446 N N . ARG A 1 316 ? 24.578 11.938 -2.441 1 95.75 316 ARG A N 1
ATOM 2447 C CA . ARG A 1 316 ? 25.688 11 -2.592 1 95.75 316 ARG A CA 1
ATOM 2448 C C . ARG A 1 316 ? 25.219 9.719 -3.273 1 95.75 316 ARG A C 1
ATOM 2450 O O . ARG A 1 316 ? 24.109 9.25 -3.045 1 95.75 316 ARG A O 1
ATOM 2457 N N . THR A 1 317 ? 26.125 9.203 -4.074 1 93.69 317 THR A N 1
ATOM 2458 C CA . THR A 1 317 ? 25.906 7.91 -4.719 1 93.69 317 THR A CA 1
ATOM 2459 C C . THR A 1 317 ? 26.938 6.891 -4.238 1 93.69 317 THR A C 1
ATOM 2461 O O . THR A 1 317 ? 28.141 7.18 -4.203 1 93.69 317 THR A O 1
ATOM 2464 N N . ILE A 1 318 ? 26.438 5.805 -3.785 1 92.19 318 ILE A N 1
ATOM 2465 C CA . ILE A 1 318 ? 27.281 4.637 -3.52 1 92.19 318 ILE A CA 1
ATOM 2466 C C . ILE A 1 318 ? 27.156 3.646 -4.676 1 92.19 318 ILE A C 1
ATOM 2468 O O . ILE A 1 318 ? 26.062 3.189 -5 1 92.19 318 ILE A O 1
ATOM 2472 N N . ARG A 1 319 ? 28.344 3.285 -5.184 1 88.56 319 ARG A N 1
ATOM 2473 C CA . ARG A 1 319 ? 28.359 2.414 -6.355 1 88.56 319 ARG A CA 1
ATOM 2474 C C . ARG A 1 319 ? 29.031 1.082 -6.043 1 88.56 319 ARG A C 1
ATOM 2476 O O . ARG A 1 319 ? 30.031 1.039 -5.316 1 88.56 319 ARG A O 1
ATOM 2483 N N . GLY A 1 320 ? 28.438 0.09 -6.715 1 83.81 320 GLY A N 1
ATOM 2484 C CA . GLY A 1 320 ? 29.094 -1.208 -6.754 1 83.81 320 GLY A CA 1
ATOM 2485 C C . GLY A 1 320 ? 29.031 -1.947 -5.43 1 83.81 320 GLY A C 1
ATOM 2486 O O . GLY A 1 320 ? 29.797 -2.885 -5.203 1 83.81 320 GLY A O 1
ATOM 2487 N N . TYR A 1 321 ? 28.172 -1.486 -4.602 1 86.75 321 TYR A N 1
ATOM 2488 C CA . TYR A 1 321 ? 28.031 -2.209 -3.342 1 86.75 321 TYR A CA 1
ATOM 2489 C C . TYR A 1 321 ? 27.531 -3.625 -3.576 1 86.75 321 TYR A C 1
ATOM 2491 O O . TYR A 1 321 ? 26.562 -3.832 -4.324 1 86.75 321 TYR A O 1
ATOM 2499 N N . GLU A 1 322 ? 28.25 -4.566 -3.023 1 83.12 322 GLU A N 1
ATOM 2500 C CA . GLU A 1 322 ? 27.891 -5.957 -3.277 1 83.12 322 GLU A CA 1
ATOM 2501 C C . GLU A 1 322 ? 27.297 -6.609 -2.027 1 83.12 322 GLU A C 1
ATOM 2503 O O . GLU A 1 322 ? 27.781 -6.375 -0.917 1 83.12 322 GLU A O 1
ATOM 2508 N N . VAL A 1 323 ? 26.156 -7.277 -2.199 1 79.62 323 VAL A N 1
ATOM 2509 C CA . VAL A 1 323 ? 25.5 -8.039 -1.139 1 79.62 323 VAL A CA 1
ATOM 2510 C C . VAL A 1 323 ? 25.562 -9.531 -1.461 1 79.62 323 VAL A C 1
ATOM 2512 O O . VAL A 1 323 ? 25.375 -9.93 -2.609 1 79.62 323 VAL A O 1
ATOM 2515 N N . ASN A 1 324 ? 26.141 -10.242 -0.423 1 66.5 324 ASN A N 1
ATOM 2516 C CA . ASN A 1 324 ? 26.188 -11.695 -0.593 1 66.5 324 ASN A CA 1
ATOM 2517 C C . ASN A 1 324 ? 25.109 -12.398 0.239 1 66.5 324 ASN A C 1
ATOM 2519 O O . ASN A 1 324 ? 25.172 -12.375 1.47 1 66.5 324 ASN A O 1
ATOM 2523 N N . PRO A 1 325 ? 24.062 -12.875 -0.22 1 56.91 325 PRO A N 1
ATOM 2524 C CA . PRO A 1 325 ? 23.062 -13.602 0.56 1 56.91 325 PRO A CA 1
ATOM 2525 C C . PRO A 1 325 ? 23.641 -14.797 1.317 1 56.91 325 PRO A C 1
ATOM 2527 O O . PRO A 1 325 ? 24.453 -15.539 0.766 1 56.91 325 PRO A O 1
ATOM 2530 N N . GLU A 1 326 ? 24.203 -14.641 2.648 1 50.09 326 GLU A N 1
ATOM 2531 C CA . GLU A 1 326 ? 24.781 -15.758 3.381 1 50.09 326 GLU A CA 1
ATOM 2532 C C . GLU A 1 326 ? 24.031 -17.062 3.105 1 50.09 326 GLU A C 1
ATOM 2534 O O . GLU A 1 326 ? 24.578 -18.141 3.254 1 50.09 326 GLU A O 1
ATOM 2539 N N . LYS A 1 327 ? 22.859 -16.938 3.332 1 42.47 327 LYS A N 1
ATOM 2540 C CA . LYS A 1 327 ? 22.281 -18.219 3.734 1 42.47 327 LYS A CA 1
ATOM 2541 C C . LYS A 1 327 ? 22.828 -19.359 2.889 1 42.47 327 LYS A C 1
ATOM 2543 O O . LYS A 1 327 ? 23.047 -20.469 3.396 1 42.47 327 LYS A O 1
ATOM 2548 N N . PHE A 1 328 ? 22.281 -19.672 1.674 1 37.28 328 PHE A N 1
ATOM 2549 C CA . PHE A 1 328 ? 22.516 -21.031 1.217 1 37.28 328 PHE A CA 1
ATOM 2550 C C . PHE A 1 328 ? 24.016 -21.281 1.001 1 37.28 328 PHE A C 1
ATOM 2552 O O . PHE A 1 328 ? 24.734 -20.391 0.545 1 37.28 328 PHE A O 1
ATOM 2559 N N . ASP A 1 329 ? 24.672 -22.297 1.667 1 37.28 329 ASP A N 1
ATOM 2560 C CA . ASP A 1 329 ? 25.891 -23.047 1.954 1 37.28 329 ASP A CA 1
ATOM 2561 C C . ASP A 1 329 ? 26.891 -22.953 0.797 1 37.28 329 ASP A C 1
ATOM 2563 O O . ASP A 1 329 ? 27.984 -23.484 0.873 1 37.28 329 ASP A O 1
ATOM 2567 N N . GLY A 1 330 ? 26.594 -22.656 -0.432 1 35.06 330 GLY A N 1
ATOM 2568 C CA . GLY A 1 330 ? 27.562 -22.719 -1.512 1 35.06 330 GLY A CA 1
ATOM 2569 C C . GLY A 1 330 ? 27.609 -21.438 -2.34 1 35.06 330 GLY A C 1
ATOM 2570 O O . GLY A 1 330 ? 28.391 -21.344 -3.289 1 35.06 330 GLY A O 1
ATOM 2571 N N . ILE A 1 331 ? 26.531 -20.953 -3.025 1 39.19 331 ILE A N 1
ATOM 2572 C CA . ILE A 1 331 ? 26.484 -20.219 -4.281 1 39.19 331 ILE A CA 1
ATOM 2573 C C . ILE A 1 331 ? 27.047 -18.812 -4.066 1 39.19 331 ILE A C 1
ATOM 2575 O O . ILE A 1 331 ? 26.844 -18.203 -3.008 1 39.19 331 ILE A O 1
ATOM 2579 N N . SER A 1 332 ? 27.781 -18.25 -5.047 1 43.72 332 SER A N 1
ATOM 2580 C CA . SER A 1 332 ? 28.359 -17.172 -5.844 1 43.72 332 SER A CA 1
ATOM 2581 C C . SER A 1 332 ? 27.453 -15.961 -5.887 1 43.72 332 SER A C 1
ATOM 2583 O O . SER A 1 332 ? 27.625 -15.078 -6.73 1 43.72 332 SER A O 1
ATOM 2585 N N . GLU A 1 333 ? 26.031 -15.859 -5.48 1 54.5 333 GLU A N 1
ATOM 2586 C CA . GLU A 1 333 ? 24.969 -15.047 -6.055 1 54.5 333 GLU A CA 1
ATOM 2587 C C . GLU A 1 333 ? 25.031 -13.617 -5.531 1 54.5 333 GLU A C 1
ATOM 2589 O O . GLU A 1 333 ? 24.625 -13.344 -4.398 1 54.5 333 GLU A O 1
ATOM 2594 N N . ARG A 1 334 ? 26 -12.977 -6.148 1 69.56 334 ARG A N 1
ATOM 2595 C CA . ARG A 1 334 ? 26.312 -11.578 -5.867 1 69.56 334 ARG A CA 1
ATOM 2596 C C . ARG A 1 334 ? 25.297 -10.641 -6.496 1 69.56 334 ARG A C 1
ATOM 2598 O O . ARG A 1 334 ? 24.875 -10.844 -7.645 1 69.56 334 ARG A O 1
ATOM 2605 N N . LEU A 1 335 ? 24.734 -9.836 -5.672 1 85.19 335 LEU A N 1
ATOM 2606 C CA . LEU A 1 335 ? 23.953 -8.703 -6.18 1 85.19 335 LEU A CA 1
ATOM 2607 C C . LEU A 1 335 ? 24.75 -7.41 -6.082 1 85.19 335 LEU A C 1
ATOM 2609 O O . LEU A 1 335 ? 25.469 -7.191 -5.105 1 85.19 335 LEU A O 1
ATOM 2613 N N . ARG A 1 336 ? 24.75 -6.672 -7.133 1 86.44 336 ARG A N 1
ATOM 2614 C CA . ARG A 1 336 ? 25.328 -5.328 -7.125 1 86.44 336 ARG A CA 1
ATOM 2615 C C . ARG A 1 336 ? 24.25 -4.273 -6.879 1 86.44 336 ARG A C 1
ATOM 2617 O O . ARG A 1 336 ? 23.203 -4.285 -7.527 1 86.44 336 ARG A O 1
ATOM 2624 N N . VAL A 1 337 ? 24.594 -3.449 -5.941 1 89.81 337 VAL A N 1
ATOM 2625 C CA . VAL A 1 337 ? 23.625 -2.428 -5.562 1 89.81 337 VAL A CA 1
ATOM 2626 C C . VAL A 1 337 ? 24.25 -1.041 -5.723 1 89.81 337 VAL A C 1
ATOM 2628 O O . VAL A 1 337 ? 25.328 -0.776 -5.195 1 89.81 337 VAL A O 1
ATOM 2631 N N . ASP A 1 338 ? 23.641 -0.185 -6.477 1 90.81 338 ASP A N 1
ATOM 2632 C CA . ASP A 1 338 ? 23.938 1.24 -6.574 1 90.81 338 ASP A CA 1
ATOM 2633 C C . ASP A 1 338 ? 22.797 2.082 -5.996 1 90.81 338 ASP A C 1
ATOM 2635 O O . ASP A 1 338 ? 21.625 1.812 -6.262 1 90.81 338 ASP A O 1
ATOM 2639 N N . PHE A 1 339 ? 23.172 3.023 -5.168 1 92.5 339 PHE A N 1
ATOM 2640 C CA . PHE A 1 339 ? 22.062 3.834 -4.668 1 92.5 339 PHE A CA 1
ATOM 2641 C C . PHE A 1 339 ? 22.516 5.273 -4.438 1 92.5 339 PHE A C 1
ATOM 2643 O O . PHE A 1 339 ? 23.688 5.527 -4.148 1 92.5 339 PHE A O 1
ATOM 2650 N N . THR A 1 340 ? 21.594 6.184 -4.641 1 93.38 340 THR A N 1
ATOM 2651 C CA . THR A 1 340 ? 21.75 7.621 -4.438 1 93.38 340 THR A CA 1
ATOM 2652 C C . THR A 1 340 ? 20.75 8.125 -3.4 1 93.38 340 THR A C 1
ATOM 2654 O O . THR A 1 340 ? 19.578 7.77 -3.434 1 93.38 340 THR A O 1
ATOM 2657 N N . VAL A 1 341 ? 21.266 8.875 -2.455 1 94 341 VAL A N 1
ATOM 2658 C CA . VAL A 1 341 ? 20.406 9.461 -1.437 1 94 341 VAL A CA 1
ATOM 2659 C C . VAL A 1 341 ? 20.641 10.969 -1.36 1 94 341 VAL A C 1
ATOM 2661 O O . VAL A 1 341 ? 21.781 11.43 -1.507 1 94 341 VAL A O 1
ATOM 2664 N N . GLY A 1 342 ? 19.578 11.688 -1.184 1 94.75 342 GLY A N 1
ATOM 2665 C CA . GLY A 1 342 ? 19.672 13.125 -1.026 1 94.75 342 GLY A CA 1
ATOM 2666 C C . GLY A 1 342 ? 18.344 13.773 -0.669 1 94.75 342 GLY A C 1
ATOM 2667 O O . GLY A 1 342 ? 17.328 13.086 -0.522 1 94.75 342 GLY A O 1
ATOM 2668 N N . LEU A 1 343 ? 18.453 15.078 -0.501 1 95.31 343 LEU A N 1
ATOM 2669 C CA . LEU A 1 343 ? 17.266 15.883 -0.254 1 95.31 343 LEU A CA 1
ATOM 2670 C C . LEU A 1 343 ? 16.938 16.75 -1.46 1 95.31 343 LEU A C 1
ATOM 2672 O O . LEU A 1 343 ? 17.844 17.281 -2.117 1 95.31 343 LEU A O 1
ATOM 2676 N N . LEU A 1 344 ? 15.648 16.875 -1.688 1 93.69 344 LEU A N 1
ATOM 2677 C CA . LEU A 1 344 ? 15.18 17.844 -2.668 1 93.69 344 LEU A CA 1
ATOM 2678 C C . LEU A 1 344 ? 15.109 19.25 -2.061 1 93.69 344 LEU A C 1
ATOM 2680 O O . LEU A 1 344 ? 15.117 19.391 -0.836 1 93.69 344 LEU A O 1
ATOM 2684 N N . ARG A 1 345 ? 15.117 20.172 -2.877 1 91.5 345 ARG A N 1
ATOM 2685 C CA . ARG A 1 345 ? 15.016 21.547 -2.395 1 91.5 345 ARG A CA 1
ATOM 2686 C C . ARG A 1 345 ? 13.648 21.828 -1.79 1 91.5 345 ARG A C 1
ATOM 2688 O O . ARG A 1 345 ? 13.531 22.547 -0.802 1 91.5 345 ARG A O 1
ATOM 2695 N N . THR A 1 346 ? 12.68 21.312 -2.475 1 89.12 346 THR A N 1
ATOM 2696 C CA . THR A 1 346 ? 11.312 21.391 -1.978 1 89.12 346 THR A CA 1
ATOM 2697 C C . THR A 1 346 ? 10.625 20.031 -2.041 1 89.12 346 THR A C 1
ATOM 2699 O O . THR A 1 346 ? 11.102 19.125 -2.721 1 89.12 346 THR A O 1
ATOM 2702 N N . LYS A 1 347 ? 9.57 20.031 -1.248 1 86.62 347 LYS A N 1
ATOM 2703 C CA . LYS A 1 347 ? 8.812 18.797 -1.23 1 86.62 347 LYS A CA 1
ATOM 2704 C C . LYS A 1 347 ? 8.289 18.453 -2.621 1 86.62 347 LYS A C 1
ATOM 2706 O O . LYS A 1 347 ? 7.84 19.328 -3.357 1 86.62 347 LYS A O 1
ATOM 2711 N N . ASP A 1 348 ? 8.453 17.203 -2.982 1 86.25 348 ASP A N 1
ATOM 2712 C CA . ASP A 1 348 ? 7.93 16.688 -4.246 1 86.25 348 ASP A CA 1
ATOM 2713 C C . ASP A 1 348 ? 7.375 15.281 -4.078 1 86.25 348 ASP A C 1
ATOM 2715 O O . ASP A 1 348 ? 8.141 14.312 -4.02 1 86.25 348 ASP A O 1
ATOM 2719 N N . SER A 1 349 ? 6.09 15.188 -4.102 1 82.19 349 SER A N 1
ATOM 2720 C CA . SER A 1 349 ? 5.434 13.914 -3.814 1 82.19 349 SER A CA 1
ATOM 2721 C C . SER A 1 349 ? 5.707 12.891 -4.914 1 82.19 349 SER A C 1
ATOM 2723 O O . SER A 1 349 ? 5.582 11.688 -4.691 1 82.19 349 SER A O 1
ATOM 2725 N N . SER A 1 350 ? 6.09 13.32 -6.047 1 82.69 350 SER A N 1
ATOM 2726 C CA . SER A 1 350 ? 6.328 12.406 -7.16 1 82.69 350 SER A CA 1
ATOM 2727 C C . SER A 1 350 ? 7.734 11.82 -7.105 1 82.69 350 SER A C 1
ATOM 2729 O O . SER A 1 350 ? 8.031 10.844 -7.789 1 82.69 350 SER A O 1
ATOM 2731 N N . LYS A 1 351 ? 8.531 12.375 -6.203 1 88.06 351 LYS A N 1
ATOM 2732 C CA . LYS A 1 351 ? 9.922 11.945 -6.195 1 88.06 351 LYS A CA 1
ATOM 2733 C C . LYS A 1 351 ? 10.344 11.461 -4.812 1 88.06 351 LYS A C 1
ATOM 2735 O O . LYS A 1 351 ? 11.305 10.695 -4.68 1 88.06 351 LYS A O 1
ATOM 2740 N N . MET A 1 352 ? 9.672 11.914 -3.891 1 88.69 352 MET A N 1
ATOM 2741 C CA . MET A 1 352 ? 10.055 11.602 -2.518 1 88.69 352 MET A CA 1
ATOM 2742 C C . MET A 1 352 ? 9.922 10.102 -2.24 1 88.69 352 MET A C 1
ATOM 2744 O O . MET A 1 352 ? 9.078 9.43 -2.838 1 88.69 352 MET A O 1
ATOM 2748 N N . GLY A 1 353 ? 10.828 9.586 -1.39 1 88.25 353 GLY A N 1
ATOM 2749 C CA . GLY A 1 353 ? 10.742 8.188 -0.987 1 88.25 353 GLY A CA 1
ATOM 2750 C C . GLY A 1 353 ? 11.695 7.289 -1.749 1 88.25 353 GLY A C 1
ATOM 2751 O O . GLY A 1 353 ? 12.773 7.727 -2.158 1 88.25 353 GLY A O 1
ATOM 2752 N N . LEU A 1 354 ? 11.391 6.043 -1.843 1 88.81 354 LEU A N 1
ATOM 2753 C CA . LEU A 1 354 ? 12.281 5.031 -2.408 1 88.81 354 LEU A CA 1
ATOM 2754 C C . LEU A 1 354 ? 11.875 4.695 -3.84 1 88.81 354 LEU A C 1
ATOM 2756 O O . LEU A 1 354 ? 10.742 4.277 -4.086 1 88.81 354 LEU A O 1
ATOM 2760 N N . THR A 1 355 ? 12.695 4.973 -4.742 1 90.12 355 THR A N 1
ATOM 2761 C CA . THR A 1 355 ? 12.594 4.453 -6.105 1 90.12 355 THR A CA 1
ATOM 2762 C C . THR A 1 355 ? 13.617 3.344 -6.336 1 90.12 355 THR A C 1
ATOM 2764 O O . THR A 1 355 ? 14.812 3.531 -6.094 1 90.12 355 THR A O 1
ATOM 2767 N N . LEU A 1 356 ? 13.125 2.23 -6.766 1 92.38 356 LEU A N 1
ATOM 2768 C CA . LEU A 1 356 ? 13.984 1.056 -6.832 1 92.38 356 LEU A CA 1
ATOM 2769 C C . LEU A 1 356 ? 13.875 0.38 -8.195 1 92.38 356 LEU A C 1
ATOM 2771 O O . LEU A 1 356 ? 12.773 0.171 -8.703 1 92.38 356 LEU A O 1
ATOM 2775 N N . TYR A 1 357 ? 15.016 0.112 -8.766 1 92.69 357 TYR A N 1
ATOM 2776 C CA . TYR A 1 357 ? 15.117 -0.662 -10 1 92.69 357 TYR A CA 1
ATOM 2777 C C . TYR A 1 357 ? 15.781 -2.012 -9.742 1 92.69 357 TYR A C 1
ATOM 2779 O O . TYR A 1 357 ? 16.719 -2.109 -8.961 1 92.69 357 TYR A O 1
ATOM 2787 N N . ALA A 1 358 ? 15.281 -3.039 -10.359 1 93.19 358 ALA A N 1
ATOM 2788 C CA . ALA A 1 358 ? 15.891 -4.363 -10.383 1 93.19 358 ALA A CA 1
ATOM 2789 C C . ALA A 1 358 ? 16.156 -4.82 -11.812 1 93.19 358 ALA A C 1
ATOM 2791 O O . ALA A 1 358 ? 15.227 -4.977 -12.609 1 93.19 358 ALA A O 1
ATOM 2792 N N . ASN A 1 359 ? 17.422 -4.988 -12.109 1 91.19 359 ASN A N 1
ATOM 2793 C CA . ASN A 1 359 ? 17.828 -5.312 -13.477 1 91.19 359 ASN A CA 1
ATOM 2794 C C . ASN A 1 359 ? 17.203 -4.367 -14.492 1 91.19 359 ASN A C 1
ATOM 2796 O O . ASN A 1 359 ? 16.609 -4.812 -15.484 1 91.19 359 ASN A O 1
ATOM 2800 N N . ARG A 1 360 ? 17.172 -3.1 -14.109 1 90.25 360 ARG A N 1
ATOM 2801 C CA . ARG A 1 360 ? 16.797 -1.949 -14.922 1 90.25 360 ARG A CA 1
ATOM 2802 C C . ARG A 1 360 ? 15.273 -1.817 -15.023 1 90.25 360 ARG A C 1
ATOM 2804 O O . ARG A 1 360 ? 14.766 -0.877 -15.633 1 90.25 360 ARG A O 1
ATOM 2811 N N . ARG A 1 361 ? 14.539 -2.74 -14.453 1 94.31 361 ARG A N 1
ATOM 2812 C CA . ARG A 1 361 ? 13.086 -2.631 -14.359 1 94.31 361 ARG A CA 1
ATOM 2813 C C . ARG A 1 361 ? 12.672 -1.915 -13.078 1 94.31 361 ARG A C 1
ATOM 2815 O O . ARG A 1 361 ? 13.086 -2.299 -11.984 1 94.31 361 ARG A O 1
ATOM 2822 N N . LYS A 1 362 ? 11.906 -0.885 -13.266 1 93.62 362 LYS A N 1
ATOM 2823 C CA . LYS A 1 362 ? 11.453 -0.191 -12.062 1 93.62 362 LYS A CA 1
ATOM 2824 C C . LYS A 1 362 ? 10.477 -1.048 -11.266 1 93.62 362 LYS A C 1
ATOM 2826 O O . LYS A 1 362 ? 9.508 -1.57 -11.82 1 93.62 362 LYS A O 1
ATOM 2831 N N . ILE A 1 363 ? 10.797 -1.228 -10.039 1 94 363 ILE A N 1
ATOM 2832 C CA . ILE A 1 363 ? 9.984 -2.043 -9.148 1 94 363 ILE A CA 1
ATOM 2833 C C . ILE A 1 363 ? 9.141 -1.139 -8.25 1 94 363 ILE A C 1
ATOM 2835 O O . ILE A 1 363 ? 7.953 -1.395 -8.039 1 94 363 ILE A O 1
ATOM 2839 N N . LEU A 1 364 ? 9.82 -0.155 -7.68 1 90.81 364 LEU A N 1
ATOM 2840 C CA . LEU A 1 364 ? 9.164 0.836 -6.832 1 90.81 364 LEU A CA 1
ATOM 2841 C C . LEU A 1 364 ? 9.391 2.246 -7.371 1 90.81 364 LEU A C 1
ATOM 2843 O O . LEU A 1 364 ? 10.477 2.561 -7.863 1 90.81 364 LEU A O 1
ATOM 2847 N N . ASP A 1 365 ? 8.352 3.002 -7.242 1 89.44 365 ASP A N 1
ATOM 2848 C CA . ASP A 1 365 ? 8.414 4.391 -7.688 1 89.44 365 ASP A CA 1
ATOM 2849 C C . ASP A 1 365 ? 7.953 5.344 -6.59 1 89.44 365 ASP A C 1
ATOM 2851 O O . ASP A 1 365 ? 6.754 5.445 -6.312 1 89.44 365 ASP A O 1
ATOM 2855 N N . ALA A 1 366 ? 8.867 6.102 -6.02 1 87.44 366 ALA A N 1
ATOM 2856 C CA . ALA A 1 366 ? 8.602 7.082 -4.973 1 87.44 366 ALA A CA 1
ATOM 2857 C C . ALA A 1 366 ? 7.715 6.488 -3.879 1 87.44 366 ALA A C 1
ATOM 2859 O O . ALA A 1 366 ? 6.684 7.062 -3.525 1 87.44 366 ALA A O 1
ATOM 2860 N N . GLU A 1 367 ? 8.18 5.355 -3.457 1 83.06 367 GLU A N 1
ATOM 2861 C CA . GLU A 1 367 ? 7.418 4.617 -2.457 1 83.06 367 GLU A CA 1
ATOM 2862 C C . GLU A 1 367 ? 7.688 5.148 -1.053 1 83.06 367 GLU A C 1
ATOM 2864 O O . GLU A 1 367 ? 8.836 5.355 -0.67 1 83.06 367 GLU A O 1
ATOM 2869 N N . THR A 1 368 ? 6.547 5.488 -0.277 1 75.12 368 THR A N 1
ATOM 2870 C CA . THR A 1 368 ? 6.707 6.059 1.058 1 75.12 368 THR A CA 1
ATOM 2871 C C . THR A 1 368 ? 6.105 5.133 2.113 1 75.12 368 THR A C 1
ATOM 2873 O O . THR A 1 368 ? 6.301 5.344 3.312 1 75.12 368 THR A O 1
ATOM 2876 N N . GLU A 1 369 ? 5.281 4.219 1.806 1 60.66 369 GLU A N 1
ATOM 2877 C CA . GLU A 1 369 ? 4.551 3.4 2.77 1 60.66 369 GLU A CA 1
ATOM 2878 C C . GLU A 1 369 ? 5.211 2.037 2.951 1 60.66 369 GLU A C 1
ATOM 2880 O O . GLU A 1 369 ? 5.531 1.641 4.074 1 60.66 369 GLU A O 1
ATOM 2885 N N . LYS A 1 370 ? 5.285 1.432 1.757 1 53.5 370 LYS A N 1
ATOM 2886 C CA . LYS A 1 370 ? 5.652 0.019 1.743 1 53.5 370 LYS A CA 1
ATOM 2887 C C . LYS A 1 370 ? 7.133 -0.166 2.059 1 53.5 370 LYS A C 1
ATOM 2889 O O . LYS A 1 370 ? 7.984 0.543 1.517 1 53.5 370 LYS A O 1
ATOM 2894 N N . GLY A 1 371 ? 7.59 -0.915 3.236 1 50.59 371 GLY A N 1
ATOM 2895 C CA . GLY A 1 371 ? 8.844 -1.645 3.355 1 50.59 371 GLY A CA 1
ATOM 2896 C C . GLY A 1 371 ? 9.914 -0.869 4.098 1 50.59 371 GLY A C 1
ATOM 2897 O O . GLY A 1 371 ? 10.898 -1.45 4.562 1 50.59 371 GLY A O 1
ATOM 2898 N N . LEU A 1 372 ? 9.859 0.594 3.846 1 51.94 372 LEU A N 1
ATOM 2899 C CA . LEU A 1 372 ? 11.062 1.234 4.371 1 51.94 372 LEU A CA 1
ATOM 2900 C C . LEU A 1 372 ? 11.023 1.302 5.895 1 51.94 372 LEU A C 1
ATOM 2902 O O . LEU A 1 372 ? 12.031 1.613 6.531 1 51.94 372 LEU A O 1
ATOM 2906 N N . ASN A 1 373 ? 9.836 1.078 6.434 1 46.25 373 ASN A N 1
ATOM 2907 C CA . ASN A 1 373 ? 9.703 1.4 7.852 1 46.25 373 ASN A CA 1
ATOM 2908 C C . ASN A 1 373 ? 10.531 0.454 8.719 1 46.25 373 ASN A C 1
ATOM 2910 O O . ASN A 1 373 ? 11.203 0.891 9.656 1 46.25 373 ASN A O 1
ATOM 2914 N N . ARG A 1 374 ? 9.922 -0.762 8.758 1 43.56 374 ARG A N 1
ATOM 2915 C CA . ARG A 1 374 ? 10.133 -1.486 10.008 1 43.56 374 ARG A CA 1
ATOM 2916 C C . ARG A 1 374 ? 11.617 -1.574 10.336 1 43.56 374 ARG A C 1
ATOM 2918 O O . ARG A 1 374 ? 12.031 -1.266 11.461 1 43.56 374 ARG A O 1
ATOM 2925 N N . GLN A 1 375 ? 12.328 -2.475 9.555 1 38.94 375 GLN A N 1
ATOM 2926 C CA . GLN A 1 375 ? 13.562 -3.035 10.094 1 38.94 375 GLN A CA 1
ATOM 2927 C C . GLN A 1 375 ? 14.734 -2.082 9.883 1 38.94 375 GLN A C 1
ATOM 2929 O O . GLN A 1 375 ? 15.812 -2.285 10.438 1 38.94 375 GLN A O 1
ATOM 2934 N N . PHE A 1 376 ? 14.875 -1.459 8.727 1 42.34 376 PHE A N 1
ATOM 2935 C CA . PHE A 1 376 ? 16.188 -1.014 8.289 1 42.34 376 PHE A CA 1
ATOM 2936 C C . PHE A 1 376 ? 16.469 0.404 8.773 1 42.34 376 PHE A C 1
ATOM 2938 O O . PHE A 1 376 ? 17.188 1.16 8.117 1 42.34 376 PHE A O 1
ATOM 2945 N N . ASN A 1 377 ? 16.125 0.699 9.922 1 46.97 377 ASN A N 1
ATOM 2946 C CA . ASN A 1 377 ? 16.406 1.951 10.617 1 46.97 377 ASN A CA 1
ATOM 2947 C C . ASN A 1 377 ? 15.734 3.137 9.922 1 46.97 377 ASN A C 1
ATOM 2949 O O . ASN A 1 377 ? 16.156 4.281 10.102 1 46.97 377 ASN A O 1
ATOM 2953 N N . PHE A 1 378 ? 15.234 2.891 8.688 1 52.16 378 PHE A N 1
ATOM 2954 C CA . PHE A 1 378 ? 14.406 4.008 8.242 1 52.16 378 PHE A CA 1
ATOM 2955 C C . PHE A 1 378 ? 13.117 4.078 9.039 1 52.16 378 PHE A C 1
ATOM 2957 O O . PHE A 1 378 ? 12.414 3.076 9.195 1 52.16 378 PHE A O 1
ATOM 2964 N N . ASN A 1 379 ? 13.18 4.66 10.078 1 50.59 379 ASN A N 1
ATOM 2965 C CA . ASN A 1 379 ? 11.883 4.844 10.719 1 50.59 379 ASN A CA 1
ATOM 2966 C C . ASN A 1 379 ? 10.773 5.043 9.695 1 50.59 379 ASN A C 1
ATOM 2968 O O . ASN A 1 379 ? 11.047 5.191 8.5 1 50.59 379 ASN A O 1
ATOM 2972 N N . SER A 1 380 ? 9.477 4.969 10.086 1 58.78 380 SER A N 1
ATOM 2973 C CA . SER A 1 380 ? 8.273 5.254 9.305 1 58.78 380 SER A CA 1
ATOM 2974 C C . SER A 1 380 ? 8.438 6.531 8.484 1 58.78 380 SER A C 1
ATOM 2976 O O . SER A 1 380 ? 8.992 7.52 8.977 1 58.78 380 SER A O 1
ATOM 2978 N N . PHE A 1 381 ? 8.578 6.32 7.074 1 67.38 381 PHE A N 1
ATOM 2979 C CA . PHE A 1 381 ? 8.555 7.496 6.207 1 67.38 381 PHE A CA 1
ATOM 2980 C C . PHE A 1 381 ? 7.254 8.273 6.387 1 67.38 381 PHE A C 1
ATOM 2982 O O . PHE A 1 381 ? 6.164 7.723 6.211 1 67.38 381 PHE A O 1
ATOM 2989 N N . ASN A 1 382 ? 7.398 9.383 6.91 1 68.81 382 ASN A N 1
ATOM 2990 C CA . ASN A 1 382 ? 6.262 10.289 6.992 1 68.81 382 ASN A CA 1
ATOM 2991 C C . ASN A 1 382 ? 6.258 11.289 5.836 1 68.81 382 ASN A C 1
ATOM 2993 O O . ASN A 1 382 ? 7.066 12.219 5.809 1 68.81 382 ASN A O 1
ATOM 2997 N N . PRO A 1 383 ? 5.41 11.047 4.914 1 69.44 383 PRO A N 1
ATOM 2998 C CA . PRO A 1 383 ? 5.434 11.891 3.715 1 69.44 383 PRO A CA 1
ATOM 2999 C C . PRO A 1 383 ? 5.207 13.367 4.023 1 69.44 383 PRO A C 1
ATOM 3001 O O . PRO A 1 383 ? 5.602 14.234 3.24 1 69.44 383 PRO A O 1
ATOM 3004 N N . VAL A 1 384 ? 4.578 13.672 5.086 1 66.88 384 VAL A N 1
ATOM 3005 C CA . VAL A 1 384 ? 4.277 15.062 5.43 1 66.88 384 VAL A CA 1
ATOM 3006 C C . VAL A 1 384 ? 5.547 15.758 5.918 1 66.88 384 VAL A C 1
ATOM 3008 O O . VAL A 1 384 ? 5.844 16.875 5.5 1 66.88 384 VAL A O 1
ATOM 3011 N N . THR A 1 385 ? 6.309 15.047 6.645 1 72.5 385 THR A N 1
ATOM 3012 C CA . THR A 1 385 ? 7.461 15.695 7.258 1 72.5 385 THR A CA 1
ATOM 3013 C C . THR A 1 385 ? 8.734 15.406 6.465 1 72.5 385 THR A C 1
ATOM 3015 O O . THR A 1 385 ? 9.695 16.172 6.523 1 72.5 385 THR A O 1
ATOM 3018 N N . GLN A 1 386 ? 8.719 14.344 5.719 1 80.06 386 GLN A N 1
ATOM 3019 C CA . GLN A 1 386 ? 9.938 13.922 5.035 1 80.06 386 GLN A CA 1
ATOM 3020 C C . GLN A 1 386 ? 9.773 13.977 3.521 1 80.06 386 GLN A C 1
ATOM 3022 O O . GLN A 1 386 ? 10.359 13.18 2.793 1 80.06 386 GLN A O 1
ATOM 3027 N N . GLY A 1 387 ? 9.039 14.906 3.104 1 86 387 GLY A N 1
ATOM 3028 C CA . GLY A 1 387 ? 8.664 15.008 1.704 1 86 387 GLY A CA 1
ATOM 3029 C C . GLY A 1 387 ? 9.812 15.398 0.799 1 86 387 GLY A C 1
ATOM 3030 O O . GLY A 1 387 ? 9.688 15.367 -0.427 1 86 387 GLY A O 1
ATOM 3031 N N . ARG A 1 388 ? 11 15.617 1.342 1 92.5 388 ARG A N 1
ATOM 3032 C CA . ARG A 1 388 ? 12.141 16.047 0.538 1 92.5 388 ARG A CA 1
ATOM 3033 C C . ARG A 1 388 ? 13.156 14.914 0.383 1 92.5 388 ARG A C 1
ATOM 3035 O O . ARG A 1 388 ? 14.086 15.016 -0.421 1 92.5 388 ARG A O 1
ATOM 3042 N N . LEU A 1 389 ? 13.016 13.883 1.104 1 92.69 389 LEU A N 1
ATOM 3043 C CA . LEU A 1 389 ? 13.977 12.781 1.076 1 92.69 389 LEU A CA 1
ATOM 3044 C C . LEU A 1 389 ? 13.766 11.906 -0.157 1 92.69 389 LEU A C 1
ATOM 3046 O O . LEU A 1 389 ? 12.648 11.445 -0.415 1 92.69 389 LEU A O 1
ATOM 3050 N N . CYS A 1 390 ? 14.828 11.703 -0.879 1 92.62 390 CYS A N 1
ATOM 3051 C CA . CYS A 1 390 ? 14.789 10.836 -2.053 1 92.62 390 CYS A CA 1
ATOM 3052 C C . CYS A 1 390 ? 15.867 9.766 -1.975 1 92.62 390 CYS A C 1
ATOM 3054 O O . CYS A 1 390 ? 17.031 10.062 -1.708 1 92.62 390 CYS A O 1
ATOM 3056 N N . ILE A 1 391 ? 15.477 8.586 -2.186 1 91.75 391 ILE A N 1
ATOM 3057 C CA . ILE A 1 391 ? 16.375 7.434 -2.209 1 91.75 391 ILE A CA 1
ATOM 3058 C C . ILE A 1 391 ? 16.203 6.672 -3.52 1 91.75 391 ILE A C 1
ATOM 3060 O O . ILE A 1 391 ? 15.102 6.195 -3.826 1 91.75 391 ILE A O 1
ATOM 3064 N N . LEU A 1 392 ? 17.234 6.594 -4.297 1 92.44 392 LEU A N 1
ATOM 3065 C CA . LEU A 1 392 ? 17.25 5.859 -5.559 1 92.44 392 LEU A CA 1
ATOM 3066 C C . LEU A 1 392 ? 18.156 4.633 -5.469 1 92.44 392 LEU A C 1
ATOM 3068 O O . LEU A 1 392 ? 19.328 4.75 -5.148 1 92.44 392 LEU A O 1
ATOM 3072 N N . VAL A 1 393 ? 17.578 3.467 -5.734 1 92.19 393 VAL A N 1
ATOM 3073 C CA . VAL A 1 393 ? 18.344 2.229 -5.598 1 92.19 393 VAL A CA 1
ATOM 3074 C C . VAL A 1 393 ? 18.25 1.423 -6.891 1 92.19 393 VAL A C 1
ATOM 3076 O O . VAL A 1 393 ? 17.188 1.319 -7.492 1 92.19 393 VAL A O 1
ATOM 3079 N N . SER A 1 394 ? 19.359 0.947 -7.359 1 91.88 394 SER A N 1
ATOM 3080 C CA . SER A 1 394 ? 19.422 0.002 -8.469 1 91.88 394 SER A CA 1
ATOM 3081 C C . SER A 1 394 ? 20.094 -1.297 -8.047 1 91.88 394 SER A C 1
ATOM 3083 O O . SER A 1 394 ? 21.25 -1.287 -7.605 1 91.88 394 SER A O 1
ATOM 3085 N N . ILE A 1 395 ? 19.375 -2.373 -8.203 1 91.31 395 ILE A N 1
ATOM 3086 C CA . ILE A 1 395 ? 19.906 -3.701 -7.906 1 91.31 395 ILE A CA 1
ATOM 3087 C C . ILE A 1 395 ? 20.141 -4.465 -9.211 1 91.31 395 ILE A C 1
ATOM 3089 O O . ILE A 1 395 ? 19.281 -4.473 -10.094 1 91.31 395 ILE A O 1
ATOM 3093 N N . ARG A 1 396 ? 21.266 -5.102 -9.305 1 89.38 396 ARG A N 1
ATOM 3094 C CA . ARG A 1 396 ? 21.578 -5.902 -10.484 1 89.38 396 ARG A CA 1
ATOM 3095 C C . ARG A 1 396 ? 22.141 -7.262 -10.078 1 89.38 396 ARG A C 1
ATOM 3097 O O . ARG A 1 396 ? 22.984 -7.348 -9.172 1 89.38 396 ARG A O 1
ATOM 3104 N N . SER A 1 397 ? 21.578 -8.273 -10.758 1 88.38 397 SER A N 1
ATOM 3105 C CA . SER A 1 397 ? 22.156 -9.602 -10.547 1 88.38 397 SER A CA 1
ATOM 3106 C C . SER A 1 397 ? 23.391 -9.805 -11.414 1 88.38 397 SER A C 1
ATOM 3108 O O . SER A 1 397 ? 23.438 -9.359 -12.562 1 88.38 397 SER A O 1
ATOM 3110 N N . VAL A 1 398 ? 24.406 -10.391 -10.836 1 80.75 398 VAL A N 1
ATOM 3111 C CA . VAL A 1 398 ? 25.672 -10.562 -11.547 1 80.75 398 VAL A CA 1
ATOM 3112 C C . VAL A 1 398 ? 25.703 -11.938 -12.211 1 80.75 398 VAL A C 1
ATOM 3114 O O . VAL A 1 398 ? 26.266 -12.094 -13.297 1 80.75 398 VAL A O 1
ATOM 3117 N N . GLU A 1 399 ? 25.062 -12.906 -11.594 1 78 399 GLU A N 1
ATOM 3118 C CA . GLU A 1 399 ? 25.156 -14.258 -12.117 1 78 399 GLU A CA 1
ATOM 3119 C C . GLU A 1 399 ? 23.781 -14.836 -12.438 1 78 399 GLU A C 1
ATOM 3121 O O . GLU A 1 399 ? 23.562 -15.352 -13.539 1 78 399 GLU A O 1
ATOM 3126 N N . GLU A 1 400 ? 22.875 -14.742 -11.516 1 81.94 400 GLU A N 1
ATOM 3127 C CA . GLU A 1 400 ? 21.578 -15.383 -11.656 1 81.94 400 GLU A CA 1
ATOM 3128 C C . GLU A 1 400 ? 20.438 -14.391 -11.398 1 81.94 400 GLU A C 1
ATOM 3130 O O . GLU A 1 400 ? 20.328 -13.844 -10.297 1 81.94 400 GLU A O 1
ATOM 3135 N N . PRO A 1 401 ? 19.578 -14.273 -12.406 1 86.38 401 PRO A N 1
ATOM 3136 C CA . PRO A 1 401 ? 18.469 -13.336 -12.227 1 86.38 401 PRO A CA 1
ATOM 3137 C C . PRO A 1 401 ? 17.562 -13.703 -11.055 1 86.38 401 PRO A C 1
ATOM 3139 O O . PRO A 1 401 ? 16.922 -12.828 -10.469 1 86.38 401 PRO A O 1
ATOM 3142 N N . SER A 1 402 ? 17.516 -14.953 -10.609 1 82 402 SER A N 1
ATOM 3143 C CA . SER A 1 402 ? 16.656 -15.406 -9.523 1 82 402 SER A CA 1
ATOM 3144 C C . SER A 1 402 ? 17.125 -14.875 -8.18 1 82 402 SER A C 1
ATOM 3146 O O . SER A 1 402 ? 16.406 -14.938 -7.188 1 82 402 SER A O 1
ATOM 3148 N N . ASP A 1 403 ? 18.297 -14.242 -8.203 1 83.06 403 ASP A N 1
ATOM 3149 C CA . ASP A 1 403 ? 18.859 -13.719 -6.961 1 83.06 403 ASP A CA 1
ATOM 3150 C C . ASP A 1 403 ? 18.188 -12.406 -6.566 1 83.06 403 ASP A C 1
ATOM 3152 O O . ASP A 1 403 ? 18.297 -11.961 -5.426 1 83.06 403 ASP A O 1
ATOM 3156 N N . ILE A 1 404 ? 17.578 -11.766 -7.527 1 87.62 404 ILE A N 1
ATOM 3157 C CA . ILE A 1 404 ? 16.875 -10.531 -7.215 1 87.62 404 ILE A CA 1
ATOM 3158 C C . ILE A 1 404 ? 15.742 -10.812 -6.242 1 87.62 404 ILE A C 1
ATOM 3160 O O . ILE A 1 404 ? 14.867 -11.641 -6.516 1 87.62 404 ILE A O 1
ATOM 3164 N N . PRO A 1 405 ? 15.719 -10.164 -5.109 1 86.69 405 PRO A N 1
ATOM 3165 C CA . PRO A 1 405 ? 14.766 -10.523 -4.055 1 86.69 405 PRO A CA 1
ATOM 3166 C C . PRO A 1 405 ? 13.406 -9.852 -4.238 1 86.69 405 PRO A C 1
ATOM 3168 O O . PRO A 1 405 ? 12.836 -9.336 -3.273 1 86.69 405 PRO A O 1
ATOM 3171 N N . THR A 1 406 ? 12.844 -9.836 -5.402 1 87 406 THR A N 1
ATOM 3172 C CA . THR A 1 406 ? 11.508 -9.305 -5.645 1 87 406 THR A CA 1
ATOM 3173 C C . THR A 1 406 ? 10.445 -10.367 -5.379 1 87 406 THR A C 1
ATOM 3175 O O . THR A 1 406 ? 10.758 -11.555 -5.301 1 87 406 THR A O 1
ATOM 3178 N N . THR A 1 407 ? 9.273 -9.891 -5.199 1 81.19 407 THR A N 1
ATOM 3179 C CA . THR A 1 407 ? 8.125 -10.797 -5.195 1 81.19 407 THR A CA 1
ATOM 3180 C C . THR A 1 407 ? 7.848 -11.328 -6.598 1 81.19 407 THR A C 1
ATOM 3182 O O . THR A 1 407 ? 8.422 -10.844 -7.574 1 81.19 407 THR A O 1
ATOM 3185 N N . ASP A 1 408 ? 7.004 -12.328 -6.688 1 77.25 408 ASP A N 1
ATOM 3186 C CA . ASP A 1 408 ? 6.637 -12.922 -7.969 1 77.25 408 ASP A CA 1
ATOM 3187 C C . ASP A 1 408 ? 5.938 -11.898 -8.867 1 77.25 408 ASP A C 1
ATOM 3189 O O . ASP A 1 408 ? 6.02 -11.977 -10.094 1 77.25 408 ASP A O 1
ATOM 3193 N N . GLU A 1 409 ? 5.305 -10.922 -8.289 1 79.75 409 GLU A N 1
ATOM 3194 C CA . GLU A 1 409 ? 4.574 -9.898 -9.031 1 79.75 409 GLU A CA 1
ATOM 3195 C C . GLU A 1 409 ? 5.496 -8.758 -9.453 1 79.75 409 GLU A C 1
ATOM 3197 O O . GLU A 1 409 ? 5.133 -7.938 -10.297 1 79.75 409 GLU A O 1
ATOM 3202 N N . LYS A 1 410 ? 6.699 -8.742 -8.938 1 88.38 410 LYS A N 1
ATOM 3203 C CA . LYS A 1 410 ? 7.688 -7.703 -9.219 1 88.38 410 LYS A CA 1
ATOM 3204 C C . LYS A 1 410 ? 7.152 -6.32 -8.867 1 88.38 410 LYS A C 1
ATOM 3206 O O . LYS A 1 410 ? 7.363 -5.359 -9.617 1 88.38 410 LYS A O 1
ATOM 3211 N N . ASP A 1 411 ? 6.371 -6.262 -7.859 1 83.5 411 ASP A N 1
ATOM 3212 C CA . ASP A 1 411 ? 5.801 -4.977 -7.457 1 83.5 411 ASP A CA 1
ATOM 3213 C C . ASP A 1 411 ? 6.48 -4.449 -6.195 1 83.5 411 ASP A C 1
ATOM 3215 O O . ASP A 1 411 ? 6.352 -3.268 -5.867 1 83.5 411 ASP A O 1
ATOM 3219 N N . THR A 1 412 ? 7.176 -5.297 -5.543 1 85.12 412 THR A N 1
ATOM 3220 C CA . THR A 1 412 ? 7.945 -4.918 -4.363 1 85.12 412 THR A CA 1
ATOM 3221 C C . THR A 1 412 ? 9.047 -5.938 -4.086 1 85.12 412 THR A C 1
ATOM 3223 O O . THR A 1 412 ? 9.211 -6.902 -4.84 1 85.12 412 THR A O 1
ATOM 3226 N N . LEU A 1 413 ? 9.844 -5.652 -3.066 1 84.38 413 LEU A N 1
ATOM 3227 C CA . LEU A 1 413 ? 10.836 -6.613 -2.59 1 84.38 413 LEU A CA 1
ATOM 3228 C C . LEU A 1 413 ? 10.227 -7.562 -1.565 1 84.38 413 LEU A C 1
ATOM 3230 O O . LEU A 1 413 ? 9.234 -7.223 -0.91 1 84.38 413 LEU A O 1
ATOM 3234 N N . ASN A 1 414 ? 10.719 -8.727 -1.548 1 82 414 ASN A N 1
ATOM 3235 C CA . ASN A 1 414 ? 10.383 -9.625 -0.447 1 82 414 ASN A CA 1
ATOM 3236 C C . ASN A 1 414 ? 11.203 -9.305 0.803 1 82 414 ASN A C 1
ATOM 3238 O O . ASN A 1 414 ? 12.406 -9.57 0.849 1 82 414 ASN A O 1
ATOM 3242 N N . PHE A 1 415 ? 10.625 -8.859 1.776 1 76.75 415 PHE A N 1
ATOM 3243 C CA . PHE A 1 415 ? 11.312 -8.305 2.934 1 76.75 415 PHE A CA 1
ATOM 3244 C C . PHE A 1 415 ? 11.773 -9.406 3.881 1 76.75 415 PHE A C 1
ATOM 3246 O O . PHE A 1 415 ? 12.562 -9.156 4.793 1 76.75 415 PHE A O 1
ATOM 3253 N N . ASP A 1 416 ? 11.406 -10.586 3.705 1 76.38 416 ASP A N 1
ATOM 3254 C CA . ASP A 1 416 ? 11.844 -11.695 4.551 1 76.38 416 ASP A CA 1
ATOM 3255 C C . ASP A 1 416 ? 13.188 -12.25 4.086 1 76.38 416 ASP A C 1
ATOM 3257 O O . ASP A 1 416 ? 13.852 -12.977 4.828 1 76.38 416 ASP A O 1
ATOM 3261 N N . TYR A 1 417 ? 13.484 -11.891 2.857 1 77.75 417 TYR A N 1
ATOM 3262 C CA . TYR A 1 417 ? 14.758 -12.367 2.328 1 77.75 417 TYR A CA 1
ATOM 3263 C C . TYR A 1 417 ? 15.93 -11.648 2.992 1 77.75 417 TYR A C 1
ATOM 3265 O O . TYR A 1 417 ? 15.875 -10.445 3.223 1 77.75 417 TYR A O 1
ATOM 3273 N N . THR A 1 418 ? 16.906 -12.383 3.342 1 75.88 418 THR A N 1
ATOM 3274 C CA . THR A 1 418 ? 18.109 -11.828 3.939 1 75.88 418 THR A CA 1
ATOM 3275 C C . THR A 1 418 ? 18.781 -10.828 2.992 1 75.88 418 THR A C 1
ATOM 3277 O O . THR A 1 418 ? 19.312 -9.812 3.432 1 75.88 418 THR A O 1
ATOM 3280 N N . THR A 1 419 ? 18.734 -11.117 1.727 1 80.94 419 THR A N 1
ATOM 3281 C CA . THR A 1 419 ? 19.297 -10.227 0.724 1 80.94 419 THR A CA 1
ATOM 3282 C C . THR A 1 419 ? 18.641 -8.852 0.774 1 80.94 419 THR A C 1
ATOM 3284 O O . THR A 1 419 ? 19.312 -7.824 0.7 1 80.94 419 THR A O 1
ATOM 3287 N N . THR A 1 420 ? 17.328 -8.891 0.837 1 82.81 420 THR A N 1
ATOM 3288 C CA . THR A 1 420 ? 16.594 -7.641 0.935 1 82.81 420 THR A CA 1
ATOM 3289 C C . THR A 1 420 ? 17 -6.863 2.182 1 82.81 420 THR A C 1
ATOM 3291 O O . THR A 1 420 ? 17.234 -5.652 2.121 1 82.81 420 THR A O 1
ATOM 3294 N N . LYS A 1 421 ? 17.125 -7.555 3.23 1 78.38 421 LYS A N 1
ATOM 3295 C CA . LYS A 1 421 ? 17.5 -6.926 4.492 1 78.38 421 LYS A CA 1
ATOM 3296 C C . LYS A 1 421 ? 18.891 -6.312 4.41 1 78.38 421 LYS A C 1
ATOM 3298 O O . LYS A 1 421 ? 19.125 -5.199 4.891 1 78.38 421 LYS A O 1
ATOM 3303 N N . GLU A 1 422 ? 19.812 -6.965 3.814 1 81.25 422 GLU A N 1
ATOM 3304 C CA . GLU A 1 422 ? 21.172 -6.465 3.68 1 81.25 422 GLU A CA 1
ATOM 3305 C C . GLU A 1 422 ? 21.219 -5.238 2.771 1 81.25 422 GLU A C 1
ATOM 3307 O O . GLU A 1 422 ? 21.969 -4.293 3.035 1 81.25 422 GLU A O 1
ATOM 3312 N N . ILE A 1 423 ? 20.5 -5.309 1.729 1 84.69 423 ILE A N 1
ATOM 3313 C CA . ILE A 1 423 ? 20.453 -4.176 0.813 1 84.69 423 ILE A CA 1
ATOM 3314 C C . ILE A 1 423 ? 19.891 -2.949 1.541 1 84.69 423 ILE A C 1
ATOM 3316 O O . ILE A 1 423 ? 20.484 -1.866 1.478 1 84.69 423 ILE A O 1
ATOM 3320 N N . LEU A 1 424 ? 18.844 -3.152 2.213 1 82.12 424 LEU A N 1
ATOM 3321 C CA . LEU A 1 424 ? 18.188 -2.037 2.885 1 82.12 424 LEU A CA 1
ATOM 3322 C C . LEU A 1 424 ? 19.047 -1.517 4.035 1 82.12 424 LEU A C 1
ATOM 3324 O O . LEU A 1 424 ? 19.031 -0.319 4.328 1 82.12 424 LEU A O 1
ATOM 3328 N N . LYS A 1 425 ? 19.75 -2.408 4.668 1 81.56 425 LYS A N 1
ATOM 3329 C CA . LYS A 1 425 ? 20.703 -1.979 5.699 1 81.56 425 LYS A CA 1
ATOM 3330 C C . LYS A 1 425 ? 21.766 -1.061 5.113 1 81.56 425 LYS A C 1
ATOM 3332 O O . LYS A 1 425 ? 22.109 -0.04 5.715 1 81.56 425 LYS A O 1
ATOM 3337 N N . ALA A 1 426 ? 22.281 -1.419 4.043 1 85 426 ALA A N 1
ATOM 3338 C CA . ALA A 1 426 ? 23.297 -0.59 3.391 1 85 426 ALA A CA 1
ATOM 3339 C C . ALA A 1 426 ? 22.719 0.764 2.988 1 85 426 ALA A C 1
ATOM 3341 O O . ALA A 1 426 ? 23.328 1.806 3.242 1 85 426 ALA A O 1
ATOM 3342 N N . VAL A 1 427 ? 21.594 0.736 2.387 1 89.06 427 VAL A N 1
ATOM 3343 C CA . VAL A 1 427 ? 20.922 1.96 1.96 1 89.06 427 VAL A CA 1
ATOM 3344 C C . VAL A 1 427 ? 20.578 2.811 3.18 1 89.06 427 VAL A C 1
ATOM 3346 O O . VAL A 1 427 ? 20.703 4.035 3.148 1 89.06 427 VAL A O 1
ATOM 3349 N N . GLY A 1 428 ? 20.156 2.15 4.227 1 84.94 428 GLY A N 1
ATOM 3350 C CA . GLY A 1 428 ? 19.781 2.838 5.453 1 84.94 428 GLY A CA 1
ATOM 3351 C C . GLY A 1 428 ? 20.938 3.527 6.137 1 84.94 428 GLY A C 1
ATOM 3352 O O . GLY A 1 428 ? 20.766 4.566 6.777 1 84.94 428 GLY A O 1
ATOM 3353 N N . ARG A 1 429 ? 22.125 3.004 6.047 1 85.94 429 ARG A N 1
ATOM 3354 C CA . ARG A 1 429 ? 23.297 3.605 6.676 1 85.94 429 ARG A CA 1
ATOM 3355 C C . ARG A 1 429 ? 23.547 5.012 6.137 1 85.94 429 ARG A C 1
ATOM 3357 O O . ARG A 1 429 ? 23.953 5.902 6.887 1 85.94 429 ARG A O 1
ATOM 3364 N N . LEU A 1 430 ? 23.328 5.145 4.918 1 90 430 LEU A N 1
ATOM 3365 C CA . LEU A 1 430 ? 23.453 6.469 4.316 1 90 430 LEU A CA 1
ATOM 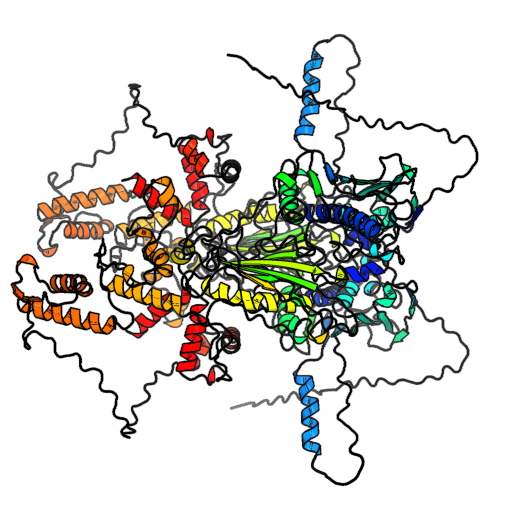3366 C C . LEU A 1 430 ? 22.156 7.246 4.434 1 90 430 LEU A C 1
ATOM 3368 O O . LEU A 1 430 ? 22.156 8.438 4.766 1 90 430 LEU A O 1
ATOM 3372 N N . GLY A 1 431 ? 21.047 6.539 4.176 1 89.25 431 GLY A N 1
ATOM 3373 C CA . GLY A 1 431 ? 19.75 7.168 4.086 1 89.25 431 GLY A CA 1
ATOM 3374 C C . GLY A 1 431 ? 19.297 7.805 5.387 1 89.25 431 GLY A C 1
ATOM 3375 O O . GLY A 1 431 ? 18.641 8.852 5.383 1 89.25 431 GLY A O 1
ATOM 3376 N N . VAL A 1 432 ? 19.703 7.285 6.477 1 85.31 432 VAL A N 1
ATOM 3377 C CA . VAL A 1 432 ? 19.25 7.75 7.781 1 85.31 432 VAL A CA 1
ATOM 3378 C C . VAL A 1 432 ? 19.812 9.148 8.055 1 85.31 432 VAL A C 1
ATOM 3380 O O . VAL A 1 432 ? 19.141 9.977 8.672 1 85.31 432 VAL A O 1
ATOM 3383 N N . GLU A 1 433 ? 20.938 9.422 7.641 1 89 433 GLU A N 1
ATOM 3384 C CA . GLU A 1 433 ? 21.531 10.734 7.84 1 89 433 GLU A CA 1
ATOM 3385 C C . GLU A 1 433 ? 20.719 11.82 7.129 1 89 433 GLU A C 1
ATOM 3387 O O . GLU A 1 433 ? 20.547 12.914 7.664 1 89 433 GLU A O 1
ATOM 3392 N N . TYR A 1 434 ? 20.297 11.484 5.996 1 92.12 434 TYR A N 1
ATOM 3393 C CA . TYR A 1 434 ? 19.469 12.438 5.254 1 92.12 434 TYR A CA 1
ATOM 3394 C C . TYR A 1 434 ? 18.062 12.492 5.816 1 92.12 434 TYR A C 1
ATOM 3396 O O . TYR A 1 434 ? 17.438 13.555 5.828 1 92.12 434 TYR A O 1
ATOM 3404 N N . GLN A 1 435 ? 17.609 11.359 6.18 1 87.75 435 GLN A N 1
ATOM 3405 C CA . GLN A 1 435 ? 16.25 11.281 6.723 1 87.75 435 GLN A CA 1
ATOM 3406 C C . GLN A 1 435 ? 16.094 12.18 7.945 1 87.75 435 GLN A C 1
ATOM 3408 O O . GLN A 1 435 ? 15.086 12.875 8.086 1 87.75 435 GLN A O 1
ATOM 3413 N N . ARG A 1 436 ? 17.016 12.188 8.766 1 82.06 436 ARG A N 1
ATOM 3414 C CA . ARG A 1 436 ? 16.984 12.969 9.992 1 82.06 436 ARG A CA 1
ATOM 3415 C C . ARG A 1 436 ? 16.922 14.461 9.688 1 82.06 436 ARG A C 1
ATOM 3417 O O . ARG A 1 436 ? 16.422 15.242 10.5 1 82.06 436 ARG A O 1
ATOM 3424 N N . HIS A 1 437 ? 17.297 14.836 8.555 1 86.19 437 HIS A N 1
ATOM 3425 C CA . HIS A 1 437 ? 17.359 16.25 8.211 1 86.19 437 HIS A CA 1
ATOM 3426 C C . HIS A 1 437 ? 16.312 16.594 7.141 1 86.19 437 HIS A C 1
ATOM 3428 O O . HIS A 1 437 ? 16.344 17.688 6.578 1 86.19 437 HIS A O 1
ATOM 3434 N N . SER A 1 438 ? 15.547 15.641 6.879 1 84.62 438 SER A N 1
ATOM 3435 C CA . SER A 1 438 ? 14.477 15.875 5.922 1 84.62 438 SER A CA 1
ATOM 3436 C C . SER A 1 438 ? 13.281 16.547 6.586 1 84.62 438 SER A C 1
ATOM 3438 O O . SER A 1 438 ? 12.414 17.109 5.906 1 84.62 438 SER A O 1
ATOM 3440 N N . MET A 1 439 ? 13.289 16.578 7.832 1 80.25 439 MET A N 1
ATOM 3441 C CA . MET A 1 439 ? 12.195 17.203 8.578 1 80.25 439 MET A CA 1
ATOM 3442 C C . MET A 1 439 ? 12.359 18.719 8.602 1 80.25 439 MET A C 1
ATOM 3444 O O . MET A 1 439 ? 13.453 19.234 8.859 1 80.25 439 MET A O 1
ATOM 3448 N N . SER A 1 440 ? 11.258 19.359 8.414 1 73.12 440 SER A N 1
ATOM 3449 C CA . SER A 1 440 ? 11.297 20.828 8.328 1 73.12 440 SER A CA 1
ATOM 3450 C C . SER A 1 440 ? 11.742 21.438 9.648 1 73.12 440 SER A C 1
ATOM 3452 O O . SER A 1 440 ? 12.352 22.516 9.664 1 73.12 440 SER A O 1
ATOM 3454 N N . LYS A 1 441 ? 11.477 20.781 10.672 1 68.88 441 LYS A N 1
ATOM 3455 C CA . LYS A 1 441 ? 11.852 21.328 11.977 1 68.88 441 LYS A CA 1
ATOM 3456 C C . LYS A 1 441 ? 13.359 21.25 12.188 1 68.88 441 LYS A C 1
ATOM 3458 O O . LYS A 1 441 ? 13.938 22.094 12.883 1 68.88 441 LYS A O 1
ATOM 3463 N N . LYS A 1 442 ? 13.953 20.281 11.594 1 78.12 442 LYS A N 1
ATOM 3464 C CA . LYS A 1 442 ? 15.391 20.109 11.742 1 78.12 442 LYS A CA 1
ATOM 3465 C C . LYS A 1 442 ? 16.156 20.906 10.68 1 78.12 442 LYS A C 1
ATOM 3467 O O . LYS A 1 442 ? 17.203 21.484 10.961 1 78.12 442 LYS A O 1
ATOM 3472 N N . LEU A 1 443 ? 15.586 20.859 9.578 1 86.88 443 LEU A N 1
ATOM 3473 C CA . LEU A 1 443 ? 16.156 21.625 8.469 1 86.88 443 LEU A CA 1
ATOM 3474 C C . LEU A 1 443 ? 15.062 22.328 7.668 1 86.88 443 LEU A C 1
ATOM 3476 O O . LEU A 1 443 ? 14.508 21.734 6.73 1 86.88 443 LEU A O 1
ATOM 3480 N N . PRO A 1 444 ? 14.828 23.516 8.016 1 82.94 444 PRO A N 1
ATOM 3481 C CA . PRO A 1 444 ? 13.742 24.234 7.363 1 82.94 444 PRO A CA 1
ATOM 3482 C C . PRO A 1 444 ? 13.898 24.312 5.848 1 82.94 444 PRO A C 1
ATOM 3484 O O . PRO A 1 444 ? 15.023 24.359 5.344 1 82.94 444 PRO A O 1
ATOM 3487 N N . VAL A 1 445 ? 12.867 24.484 5.129 1 83.88 445 VAL A N 1
ATOM 3488 C CA . VAL A 1 445 ? 12.773 24.391 3.678 1 83.88 445 VAL A CA 1
ATOM 3489 C C . VAL A 1 445 ? 13.578 25.516 3.035 1 83.88 445 VAL A C 1
ATOM 3491 O O . VAL A 1 445 ? 14.242 25.312 2.018 1 83.88 445 VAL A O 1
ATOM 3494 N N . PRO A 1 446 ? 13.594 26.656 3.693 1 80.12 446 PRO A N 1
ATOM 3495 C CA . PRO A 1 446 ? 14.359 27.734 3.051 1 80.12 446 PRO A CA 1
ATOM 3496 C C . PRO A 1 446 ? 15.852 27.406 2.957 1 80.12 446 PRO A C 1
ATOM 3498 O O . PRO A 1 446 ? 16.531 27.922 2.066 1 80.12 446 PRO A O 1
ATOM 3501 N N . ILE A 1 447 ? 16.312 26.609 3.805 1 87.56 447 ILE A N 1
ATOM 3502 C CA . ILE A 1 447 ? 17.734 26.25 3.785 1 87.56 447 ILE A CA 1
ATOM 3503 C C . ILE A 1 447 ? 18.031 25.406 2.551 1 87.56 447 ILE A C 1
ATOM 3505 O O . ILE A 1 447 ? 18.984 25.688 1.819 1 87.56 447 ILE A O 1
ATOM 3509 N N . THR A 1 448 ? 17.266 24.406 2.252 1 90.12 448 THR A N 1
ATOM 3510 C CA . THR A 1 448 ? 17.484 23.547 1.093 1 90.12 448 THR A CA 1
ATOM 3511 C C . THR A 1 448 ? 17.172 24.297 -0.2 1 90.12 448 THR A C 1
ATOM 3513 O O . THR A 1 448 ? 17.844 24.094 -1.215 1 90.12 448 THR A O 1
ATOM 3516 N N . LYS A 1 449 ? 16.234 25.141 -0.139 1 86.31 449 LYS A N 1
ATOM 3517 C CA . LYS A 1 449 ? 15.82 25.906 -1.316 1 86.31 449 LYS A CA 1
ATOM 3518 C C . LYS A 1 449 ? 16.938 26.844 -1.78 1 86.31 449 LYS A C 1
ATOM 3520 O O . LYS A 1 449 ? 17.016 27.188 -2.963 1 86.31 449 LYS A O 1
ATOM 3525 N N . ALA A 1 450 ? 17.781 27.172 -0.89 1 86.31 450 ALA A N 1
ATOM 3526 C CA . ALA A 1 450 ? 18.781 28.203 -1.141 1 86.31 450 ALA A CA 1
ATOM 3527 C C . ALA A 1 450 ? 19.938 27.656 -1.965 1 86.31 450 ALA A C 1
ATOM 3529 O O . ALA A 1 450 ? 20.734 28.422 -2.514 1 86.31 450 ALA A O 1
ATOM 3530 N N . TYR A 1 451 ? 19.984 26.391 -2.168 1 91.12 451 TYR A N 1
ATOM 3531 C CA . TYR A 1 451 ? 21.188 25.844 -2.779 1 91.12 451 TYR A CA 1
ATOM 3532 C C . TYR A 1 451 ? 20.844 24.891 -3.916 1 91.12 451 TYR A C 1
ATOM 3534 O O . TYR A 1 451 ? 21.125 23.688 -3.832 1 91.12 451 TYR A O 1
ATOM 3542 N N . PRO A 1 452 ? 20.453 25.375 -5.062 1 89.94 452 PRO A N 1
ATOM 3543 C CA . PRO A 1 452 ? 20.297 24.531 -6.246 1 89.94 452 PRO A CA 1
ATOM 3544 C C . PRO A 1 452 ? 21.625 24.094 -6.844 1 89.94 452 PRO A C 1
ATOM 3546 O O . PRO A 1 452 ? 22.672 24.641 -6.48 1 89.94 452 PRO A O 1
ATOM 3549 N N . ARG A 1 453 ? 21.578 23.172 -7.758 1 89.56 453 ARG A N 1
ATOM 3550 C CA . ARG A 1 453 ? 22.766 22.578 -8.391 1 89.56 453 ARG A CA 1
ATOM 3551 C C . ARG A 1 453 ? 23.641 23.656 -9.031 1 89.56 453 ARG A C 1
ATOM 3553 O O . ARG A 1 453 ? 24.859 23.594 -8.945 1 89.56 453 ARG A O 1
ATOM 3560 N N . GLY A 1 454 ? 23.078 24.641 -9.602 1 86.62 454 GLY A N 1
ATOM 3561 C CA . GLY A 1 454 ? 23.812 25.641 -10.359 1 86.62 454 GLY A CA 1
ATOM 3562 C C . GLY A 1 454 ? 24.281 26.812 -9.516 1 86.62 454 GLY A C 1
ATOM 3563 O O . GLY A 1 454 ? 24.969 27.703 -10.008 1 86.62 454 GLY A O 1
ATOM 3564 N N . HIS A 1 455 ? 24.031 26.781 -8.234 1 86.12 455 HIS A N 1
ATOM 3565 C CA . HIS A 1 455 ? 24.438 27.875 -7.363 1 86.12 455 HIS A CA 1
ATOM 3566 C C . HIS A 1 455 ? 25.953 27.875 -7.152 1 86.12 455 HIS A C 1
ATOM 3568 O O . HIS A 1 455 ? 26.562 26.812 -7.004 1 86.12 455 HIS A O 1
ATOM 3574 N N . PRO A 1 456 ? 26.516 29 -7.094 1 86 456 PRO A N 1
ATOM 3575 C CA . PRO A 1 456 ? 27.969 29.078 -6.91 1 86 456 PRO A CA 1
ATOM 3576 C C . PRO A 1 456 ? 28.422 28.516 -5.57 1 86 456 PRO A C 1
ATOM 3578 O O . PRO A 1 456 ? 29.562 28.047 -5.453 1 86 456 PRO A O 1
ATOM 3581 N N . GLN A 1 457 ? 27.562 28.562 -4.613 1 88.31 457 GLN A N 1
ATOM 3582 C CA . GLN A 1 457 ? 27.922 28.062 -3.289 1 88.31 457 GLN A CA 1
ATOM 3583 C C . GLN A 1 457 ? 27.359 26.672 -3.045 1 88.31 457 GLN A C 1
ATOM 3585 O O . GLN A 1 457 ? 27.297 26.203 -1.904 1 88.31 457 GLN A O 1
ATOM 3590 N N . ALA A 1 458 ? 26.938 26.047 -4.086 1 92.25 458 ALA A N 1
ATOM 3591 C CA . ALA A 1 458 ? 26.453 24.688 -3.951 1 92.25 458 ALA A CA 1
ATOM 3592 C C . ALA A 1 458 ? 27.531 23.75 -3.439 1 92.25 458 ALA A C 1
ATOM 3594 O O . ALA A 1 458 ? 28.688 23.828 -3.883 1 92.25 458 ALA A O 1
ATOM 3595 N N . SER A 1 459 ? 27.156 23 -2.453 1 95.06 459 SER A N 1
ATOM 3596 C CA . SER A 1 459 ? 28.125 22.047 -1.936 1 95.06 459 SER A CA 1
ATOM 3597 C C . SER A 1 459 ? 28.562 21.062 -3.012 1 95.06 459 SER A C 1
ATOM 3599 O O . SER A 1 459 ? 27.781 20.734 -3.912 1 95.06 459 SER A O 1
ATOM 3601 N N . ASN A 1 460 ? 29.891 20.625 -2.949 1 96 460 ASN A N 1
ATOM 3602 C CA . ASN A 1 460 ? 30.484 19.672 -3.881 1 96 460 ASN A CA 1
ATOM 3603 C C . ASN A 1 460 ? 30.359 20.141 -5.324 1 96 460 ASN A C 1
ATOM 3605 O O . ASN A 1 460 ? 30.172 19.328 -6.234 1 96 460 ASN A O 1
ATOM 3609 N N . GLY A 1 461 ? 30.219 21.406 -5.539 1 92.38 461 GLY A N 1
ATOM 3610 C CA . GLY A 1 461 ? 30.141 22 -6.867 1 92.38 461 GLY A CA 1
ATOM 3611 C C . GLY A 1 461 ? 28.828 21.719 -7.57 1 92.38 461 GLY A C 1
ATOM 3612 O O . GLY A 1 461 ? 28.75 21.797 -8.797 1 92.38 461 GLY A O 1
ATOM 3613 N N . GLY A 1 462 ? 27.875 21.312 -6.832 1 92.06 462 GLY A N 1
ATOM 3614 C CA . GLY A 1 462 ? 26.594 21.016 -7.418 1 92.06 462 GLY A CA 1
ATOM 3615 C C . GLY A 1 462 ? 26.516 19.625 -8.039 1 92.06 462 GLY A C 1
ATOM 3616 O O . GLY A 1 462 ? 25.609 19.328 -8.812 1 92.06 462 GLY A O 1
ATOM 3617 N N . GLU A 1 463 ? 27.469 18.859 -7.68 1 92 463 GLU A N 1
ATOM 3618 C CA . GLU A 1 463 ? 27.516 17.5 -8.219 1 92 463 GLU A CA 1
ATOM 3619 C C . GLU A 1 463 ? 27.203 16.469 -7.145 1 92 463 GLU A C 1
ATOM 3621 O O . GLU A 1 463 ? 27.516 16.672 -5.969 1 92 463 GLU A O 1
ATOM 3626 N N . ILE A 1 464 ? 26.609 15.445 -7.586 1 93.06 464 ILE A N 1
ATOM 3627 C CA . ILE A 1 464 ? 26.406 14.312 -6.688 1 93.06 464 ILE A CA 1
ATOM 3628 C C . ILE A 1 464 ? 27.734 13.648 -6.367 1 93.06 464 ILE A C 1
ATOM 3630 O O . ILE A 1 464 ? 28.516 13.328 -7.273 1 93.06 464 ILE A O 1
ATOM 3634 N N . GLU A 1 465 ? 28.031 13.555 -5.113 1 94.81 465 GLU A N 1
ATOM 3635 C CA . GLU A 1 465 ? 29.281 12.898 -4.73 1 94.81 465 GLU A CA 1
ATOM 3636 C C . GLU A 1 465 ? 29.203 11.398 -4.965 1 94.81 465 GLU A C 1
ATOM 3638 O O . GLU A 1 465 ? 28.266 10.734 -4.523 1 94.81 465 GLU A O 1
ATOM 3643 N N . ASP A 1 466 ? 30.203 10.906 -5.656 1 91.38 466 ASP A N 1
ATOM 3644 C CA . ASP A 1 466 ? 30.203 9.516 -6.086 1 91.38 466 ASP A CA 1
ATOM 3645 C C . ASP A 1 466 ? 31.297 8.719 -5.379 1 91.38 466 ASP A C 1
ATOM 3647 O O . ASP A 1 466 ? 32.469 9.125 -5.379 1 91.38 466 ASP A O 1
ATOM 3651 N N . HIS A 1 467 ? 30.891 7.602 -4.758 1 91.25 467 HIS A N 1
ATOM 3652 C CA . HIS A 1 467 ? 31.828 6.746 -4.055 1 91.25 467 HIS A CA 1
ATOM 3653 C C . HIS A 1 467 ? 31.75 5.305 -4.555 1 91.25 467 HIS A C 1
ATOM 3655 O O . HIS A 1 467 ? 30.672 4.73 -4.637 1 91.25 467 HIS A O 1
ATOM 3661 N N . ASN A 1 468 ? 32.906 4.727 -4.84 1 87.94 468 ASN A N 1
ATOM 3662 C CA . ASN A 1 468 ? 32.969 3.346 -5.309 1 87.94 468 ASN A CA 1
ATOM 3663 C C . ASN A 1 468 ? 33.219 2.373 -4.152 1 87.94 468 ASN A C 1
ATOM 3665 O O . ASN A 1 468 ? 34.219 2.428 -3.477 1 87.94 468 ASN A O 1
ATOM 3669 N N . TYR A 1 469 ? 32.281 1.51 -3.963 1 87.25 469 TYR A N 1
ATOM 3670 C CA . TYR A 1 469 ? 32.344 0.505 -2.908 1 87.25 469 TYR A CA 1
ATOM 3671 C C . TYR A 1 469 ? 32.406 -0.9 -3.494 1 87.25 469 TYR A C 1
ATOM 3673 O O . TYR A 1 469 ? 32.031 -1.871 -2.828 1 87.25 469 TYR A O 1
ATOM 3681 N N . SER A 1 470 ? 32.844 -1.006 -4.668 1 81.31 470 SER A N 1
ATOM 3682 C CA . SER A 1 470 ? 32.969 -2.309 -5.316 1 81.31 470 SER A CA 1
ATOM 3683 C C . SER A 1 470 ? 33.969 -3.199 -4.594 1 81.31 470 SER A C 1
ATOM 3685 O O . SER A 1 470 ? 34.969 -2.715 -4.082 1 81.31 470 SER A O 1
ATOM 3687 N N . SER A 1 471 ? 33.531 -4.492 -4.438 1 73.81 471 SER A N 1
ATOM 3688 C CA . SER A 1 471 ? 34.406 -5.453 -3.793 1 73.81 471 SER A CA 1
ATOM 3689 C C . SER A 1 471 ? 35.562 -5.844 -4.711 1 73.81 471 SER A C 1
ATOM 3691 O O . SER A 1 471 ? 35.469 -5.734 -5.934 1 73.81 471 SER A O 1
ATOM 3693 N N . ASP A 1 472 ? 36.656 -6.125 -4.008 1 63.53 472 ASP A N 1
ATOM 3694 C CA . ASP A 1 472 ? 37.781 -6.695 -4.754 1 63.53 472 ASP A CA 1
ATOM 3695 C C . ASP A 1 472 ? 37.438 -8.07 -5.32 1 63.53 472 ASP A C 1
ATOM 3697 O O . ASP A 1 472 ? 37.094 -8.984 -4.574 1 63.53 472 ASP A O 1
ATOM 3701 N N . PRO A 1 473 ? 37.312 -8.125 -6.629 1 60.91 473 PRO A N 1
ATOM 3702 C CA . PRO A 1 473 ? 36.938 -9.406 -7.227 1 60.91 473 PRO A CA 1
ATOM 3703 C C . PRO A 1 473 ? 37.844 -10.555 -6.773 1 60.91 473 PRO A C 1
ATOM 3705 O O . PRO A 1 473 ? 37.438 -11.719 -6.805 1 60.91 473 PRO A O 1
ATOM 3708 N N . ASN A 1 474 ? 39.094 -10.242 -6.363 1 59.81 474 ASN A N 1
ATOM 3709 C CA . ASN A 1 474 ? 40.031 -11.266 -5.965 1 59.81 474 ASN A CA 1
ATOM 3710 C C . ASN A 1 474 ? 39.969 -11.57 -4.473 1 59.81 474 ASN A C 1
ATOM 3712 O O . ASN A 1 474 ? 40.656 -12.453 -3.973 1 59.81 474 ASN A O 1
ATOM 3716 N N . ASP A 1 475 ? 39.125 -10.859 -3.723 1 58.78 475 ASP A N 1
ATOM 3717 C CA . ASP A 1 475 ? 38.969 -11.078 -2.289 1 58.78 475 ASP A CA 1
ATOM 3718 C C . ASP A 1 475 ? 37.5 -11.305 -1.927 1 58.78 475 ASP A C 1
ATOM 3720 O O . ASP A 1 475 ? 36.75 -10.352 -1.758 1 58.78 475 ASP A O 1
ATOM 3724 N N . LEU A 1 476 ? 37.188 -12.578 -1.854 1 57.69 476 LEU A N 1
ATOM 3725 C CA . LEU A 1 476 ? 35.781 -12.961 -1.562 1 57.69 476 LEU A CA 1
ATOM 3726 C C . LEU A 1 476 ? 35.375 -12.445 -0.19 1 57.69 476 LEU A C 1
ATOM 3728 O O . LEU A 1 476 ? 34.188 -12.25 0.062 1 57.69 476 LEU A O 1
ATOM 3732 N N . GLU A 1 477 ? 36.406 -12.25 0.694 1 56.94 477 GLU A N 1
ATOM 3733 C CA . GLU A 1 477 ? 36.094 -11.82 2.047 1 56.94 477 GLU A CA 1
ATOM 3734 C C . GLU A 1 477 ? 35.656 -10.352 2.064 1 56.94 477 GLU A C 1
ATOM 3736 O O . GLU A 1 477 ? 34.969 -9.914 2.994 1 56.94 477 GLU A O 1
ATOM 3741 N N . ASP A 1 478 ? 35.969 -9.75 0.941 1 60.25 478 ASP A N 1
ATOM 3742 C CA . ASP A 1 478 ? 35.656 -8.32 0.856 1 60.25 478 ASP A CA 1
ATOM 3743 C C . ASP A 1 478 ? 34.219 -8.094 0.461 1 60.25 478 ASP A C 1
ATOM 3745 O O . ASP A 1 478 ? 33.688 -6.98 0.571 1 60.25 478 ASP A O 1
ATOM 3749 N N . VAL A 1 479 ? 33.531 -9.219 0.143 1 59.12 479 VAL A N 1
ATOM 3750 C CA . VAL A 1 479 ? 32.156 -9.07 -0.35 1 59.12 479 VAL A CA 1
ATOM 3751 C C . VAL A 1 479 ? 31.219 -8.852 0.823 1 59.12 479 VAL A C 1
ATOM 3753 O O . VAL A 1 479 ? 31.219 -9.617 1.786 1 59.12 479 VAL A O 1
ATOM 3756 N N . GLY A 1 480 ? 30.328 -7.742 0.832 1 58.94 480 GLY A N 1
ATOM 3757 C CA . GLY A 1 480 ? 29.234 -7.469 1.751 1 58.94 480 GLY A CA 1
ATOM 3758 C C . GLY A 1 480 ? 29.703 -6.863 3.062 1 58.94 480 GLY A C 1
ATOM 3759 O O . GLY A 1 480 ? 28.922 -6.738 4.004 1 58.94 480 GLY A O 1
ATOM 3760 N N . ARG A 1 481 ? 30.984 -6.535 3.18 1 59.69 481 ARG A N 1
ATOM 3761 C CA . ARG A 1 481 ? 31.469 -6.141 4.5 1 59.69 481 ARG A CA 1
ATOM 3762 C C . ARG A 1 481 ? 31.906 -4.68 4.512 1 59.69 481 ARG A C 1
ATOM 3764 O O . ARG A 1 481 ? 32.438 -4.191 5.516 1 59.69 481 ARG A O 1
ATOM 3771 N N . LYS A 1 482 ? 31.531 -4.086 3.457 1 74.19 482 LYS A N 1
ATOM 3772 C CA . LYS A 1 482 ? 32.062 -2.725 3.492 1 74.19 482 LYS A CA 1
ATOM 3773 C C . LYS A 1 482 ? 31.125 -1.79 4.246 1 74.19 482 LYS A C 1
ATOM 3775 O O . LYS A 1 482 ? 29.906 -1.81 4.02 1 74.19 482 LYS A O 1
ATOM 3780 N N . ASN A 1 483 ? 31.688 -1.144 5.215 1 80.5 483 ASN A N 1
ATOM 3781 C CA . ASN A 1 483 ? 30.938 -0.14 5.957 1 80.5 483 ASN A CA 1
ATOM 3782 C C . ASN A 1 483 ? 30.828 1.169 5.18 1 80.5 483 ASN A C 1
ATOM 3784 O O . ASN A 1 483 ? 31.828 1.654 4.633 1 80.5 483 ASN A O 1
ATOM 3788 N N . ILE A 1 484 ? 29.719 1.641 5.047 1 88.12 484 ILE A N 1
ATOM 3789 C CA . ILE A 1 484 ? 29.484 2.918 4.379 1 88.12 484 ILE A CA 1
ATOM 3790 C C . ILE A 1 484 ? 29.891 4.062 5.305 1 88.12 484 ILE A C 1
ATOM 3792 O O . ILE A 1 484 ? 29.234 4.316 6.316 1 88.12 484 ILE A O 1
ATOM 3796 N N . THR A 1 485 ? 30.938 4.762 4.934 1 88.38 485 THR A N 1
ATOM 3797 C CA . THR A 1 485 ? 31.484 5.805 5.793 1 88.38 485 THR A CA 1
ATOM 3798 C C . THR A 1 485 ? 31.312 7.18 5.148 1 88.38 485 THR A C 1
ATOM 3800 O O . THR A 1 485 ? 31.422 8.203 5.828 1 88.38 485 THR A O 1
ATOM 3803 N N . ASP A 1 486 ? 31.172 7.168 3.879 1 91.44 486 ASP A N 1
ATOM 3804 C CA . ASP A 1 486 ? 31.031 8.438 3.17 1 91.44 486 ASP A CA 1
ATOM 3805 C C . ASP A 1 486 ? 29.625 9.016 3.35 1 91.44 486 ASP A C 1
ATOM 3807 O O . ASP A 1 486 ? 28.766 8.836 2.49 1 91.44 486 ASP A O 1
ATOM 3811 N N . LYS A 1 487 ? 29.438 9.727 4.488 1 92.62 487 LYS A N 1
ATOM 3812 C CA . LYS A 1 487 ? 28.156 10.289 4.895 1 92.62 487 LYS A CA 1
ATOM 3813 C C . LYS A 1 487 ? 28.281 11.781 5.191 1 92.62 487 LYS A C 1
ATOM 3815 O O . LYS A 1 487 ? 29.391 12.297 5.363 1 92.62 487 LYS A O 1
ATOM 3820 N N . PRO A 1 488 ? 27.125 12.453 5.121 1 94.69 488 PRO A N 1
ATOM 3821 C CA . PRO A 1 488 ? 27.188 13.859 5.531 1 94.69 488 PRO A CA 1
ATOM 3822 C C . PRO A 1 488 ? 27.406 14.031 7.035 1 94.69 488 PRO A C 1
ATOM 3824 O O . PRO A 1 488 ? 27.203 13.078 7.801 1 94.69 488 PRO A O 1
ATOM 3827 N N . GLY A 1 489 ? 27.891 15.188 7.344 1 92.12 489 GLY A N 1
ATOM 3828 C CA . GLY A 1 489 ? 28.141 15.445 8.75 1 92.12 489 GLY A CA 1
ATOM 3829 C C . GLY A 1 489 ? 29.5 14.945 9.211 1 92.12 489 GLY A C 1
ATOM 3830 O O . GLY A 1 489 ? 30.359 14.641 8.391 1 92.12 489 GLY A O 1
ATOM 3831 N N . GLN A 1 490 ? 29.641 15.008 10.555 1 89.44 490 GLN A N 1
ATOM 3832 C CA . GLN A 1 490 ? 30.891 14.562 11.164 1 89.44 490 GLN A CA 1
ATOM 3833 C C . GLN A 1 490 ? 30.672 13.32 12.023 1 89.44 490 GLN A C 1
ATOM 3835 O O . GLN A 1 490 ? 29.656 13.203 12.695 1 89.44 490 GLN A O 1
ATOM 3840 N N . PRO A 1 491 ? 31.625 12.383 11.812 1 85.69 491 PRO A N 1
ATOM 3841 C CA . PRO A 1 491 ? 31.469 11.188 12.641 1 85.69 491 PRO A CA 1
ATOM 3842 C C . PRO A 1 491 ? 31.344 11.5 14.125 1 85.69 491 PRO A C 1
ATOM 3844 O O . PRO A 1 491 ? 32.062 12.352 14.641 1 85.69 491 PRO A O 1
ATOM 3847 N N . ALA A 1 492 ? 30.391 10.945 14.734 1 76.69 492 ALA A N 1
ATOM 3848 C CA . ALA A 1 492 ? 30.125 11.219 16.141 1 76.69 492 ALA A CA 1
ATOM 3849 C C . ALA A 1 492 ? 31.125 10.492 17.047 1 76.69 492 ALA A C 1
ATOM 3851 O O . ALA A 1 492 ? 31.641 9.438 16.672 1 76.69 492 ALA A O 1
ATOM 3852 N N . GLU A 1 493 ? 31.547 11.297 18.094 1 66.25 493 GLU A N 1
ATOM 3853 C CA . GLU A 1 493 ? 32.406 10.656 19.078 1 66.25 493 GLU A CA 1
ATOM 3854 C C . GLU A 1 493 ? 31.75 9.438 19.703 1 66.25 493 GLU A C 1
ATOM 3856 O O . GLU A 1 493 ? 32.406 8.422 19.953 1 66.25 493 GLU A O 1
ATOM 3861 N N . SER A 1 494 ? 30.469 9.648 19.953 1 67.06 494 SER A N 1
ATOM 3862 C CA . SER A 1 494 ? 29.656 8.586 20.531 1 67.06 494 SER A CA 1
ATOM 3863 C C . SER A 1 494 ? 28.312 8.461 19.828 1 67.06 494 SER A C 1
ATOM 3865 O O . SER A 1 494 ? 27.797 9.445 19.297 1 67.06 494 SER A O 1
ATOM 3867 N N . GLY A 1 495 ? 27.953 7.238 19.359 1 63.34 495 GLY A N 1
ATOM 3868 C CA . GLY A 1 495 ? 26.625 7.016 18.828 1 63.34 495 GLY A CA 1
ATOM 3869 C C . GLY A 1 495 ? 26.609 6.406 17.438 1 63.34 495 GLY A C 1
ATOM 3870 O O . GLY A 1 495 ? 27.672 6.23 16.828 1 63.34 495 GLY A O 1
ATOM 3871 N N . ARG A 1 496 ? 25.406 6.195 16.906 1 69.94 496 ARG A N 1
ATOM 3872 C CA . ARG A 1 496 ? 25.172 5.488 15.656 1 69.94 496 ARG A CA 1
ATOM 3873 C C . ARG A 1 496 ? 25.109 6.457 14.484 1 69.94 496 ARG A C 1
ATOM 3875 O O . ARG A 1 496 ? 25.406 6.078 13.344 1 69.94 496 ARG A O 1
ATOM 3882 N N . TYR A 1 497 ? 24.922 7.777 14.781 1 80.5 497 TYR A N 1
ATOM 3883 C CA . TYR A 1 497 ? 24.688 8.734 13.711 1 80.5 497 TYR A CA 1
ATOM 3884 C C . TYR A 1 497 ? 25.719 9.852 13.727 1 80.5 497 TYR A C 1
ATOM 3886 O O . TYR A 1 497 ? 26.328 10.133 14.766 1 80.5 497 TYR A O 1
ATOM 3894 N N . ASN A 1 498 ? 25.953 10.422 12.547 1 86.5 498 ASN A N 1
ATOM 3895 C CA . ASN A 1 498 ? 26.891 11.531 12.422 1 86.5 498 ASN A CA 1
ATOM 3896 C C . ASN A 1 498 ? 26.344 12.797 13.078 1 86.5 498 ASN A C 1
ATOM 3898 O O . ASN A 1 498 ? 25.141 12.938 13.25 1 86.5 498 ASN A O 1
ATOM 3902 N N . ASP A 1 499 ? 27.25 13.664 13.523 1 87.31 499 ASP A N 1
ATOM 3903 C CA . ASP A 1 499 ? 26.906 14.953 14.109 1 87.31 499 ASP A CA 1
ATOM 3904 C C . ASP A 1 499 ? 26.812 16.031 13.039 1 87.31 499 ASP A C 1
ATOM 3906 O O . ASP A 1 499 ? 27.656 16.109 12.141 1 87.31 499 ASP A O 1
ATOM 3910 N N . PHE A 1 500 ? 25.781 16.75 13.133 1 89.44 500 PHE A N 1
ATOM 3911 C CA . PHE A 1 500 ? 25.578 17.906 12.266 1 89.44 500 PHE A CA 1
ATOM 3912 C C . PHE A 1 500 ? 25.703 19.203 13.062 1 89.44 500 PHE A C 1
ATOM 3914 O O . PHE A 1 500 ? 24.719 19.656 13.664 1 89.44 500 PHE A O 1
ATOM 3921 N N . VAL A 1 501 ? 26.812 19.844 13.016 1 88.06 501 VAL A N 1
ATOM 3922 C CA . VAL A 1 501 ? 27.125 20.922 13.945 1 88.06 501 VAL A CA 1
ATOM 3923 C C . VAL A 1 501 ? 26.969 22.281 13.242 1 88.06 501 VAL A C 1
ATOM 3925 O O . VAL A 1 501 ? 26.734 23.297 13.891 1 88.06 501 VAL A O 1
ATOM 3928 N N . GLU A 1 502 ? 27.031 22.25 11.969 1 89.25 502 GLU A N 1
ATOM 3929 C CA . GLU A 1 502 ? 27.094 23.531 11.266 1 89.25 502 GLU A CA 1
ATOM 3930 C C . GLU A 1 502 ? 25.734 24.219 11.219 1 89.25 502 GLU A C 1
ATOM 3932 O O . GLU A 1 502 ? 25.609 25.406 11.539 1 89.25 502 GLU A O 1
ATOM 3937 N N . TYR A 1 503 ? 24.734 23.5 10.93 1 87.69 503 TYR A N 1
ATOM 3938 C CA . TYR A 1 503 ? 23.438 24.141 10.797 1 87.69 503 TYR A CA 1
ATOM 3939 C C . TYR A 1 503 ? 22.938 24.672 12.141 1 87.69 503 TYR A C 1
ATOM 3941 O O . TYR A 1 503 ? 22.484 25.812 12.242 1 87.69 503 TYR A O 1
ATOM 3949 N N . PRO A 1 504 ? 23.031 23.891 13.188 1 85.88 504 PRO A N 1
ATOM 3950 C CA . PRO A 1 504 ? 22.609 24.453 14.477 1 85.88 504 PRO A CA 1
ATOM 3951 C C . PRO A 1 504 ? 23.328 25.75 14.828 1 85.88 504 PRO A C 1
ATOM 3953 O O . PRO A 1 504 ? 22.734 26.656 15.398 1 85.88 504 PRO A O 1
ATOM 3956 N N . ARG A 1 505 ? 24.531 25.781 14.469 1 87.44 505 ARG A N 1
ATOM 3957 C CA . ARG A 1 505 ? 25.297 27 14.711 1 87.44 505 ARG A CA 1
ATOM 3958 C C . ARG A 1 505 ? 24.719 28.172 13.914 1 87.44 505 ARG A C 1
ATOM 3960 O O . ARG A 1 505 ? 24.562 29.266 14.445 1 87.44 505 ARG A O 1
ATOM 3967 N N . VAL A 1 506 ? 24.469 27.922 12.664 1 86.81 506 VAL A N 1
ATOM 3968 C CA . VAL A 1 506 ? 23.891 28.953 11.805 1 86.81 506 VAL A CA 1
ATOM 3969 C C . VAL A 1 506 ? 22.516 29.359 12.336 1 86.81 506 VAL A C 1
ATOM 3971 O O . VAL A 1 506 ? 22.172 30.547 12.359 1 86.81 506 VAL A O 1
ATOM 3974 N N . ARG A 1 507 ? 21.781 28.469 12.695 1 85.81 507 ARG A N 1
ATOM 3975 C CA . ARG A 1 507 ? 20.453 28.703 13.25 1 85.81 507 ARG A CA 1
ATOM 3976 C C . ARG A 1 507 ? 20.516 29.594 14.484 1 85.81 507 ARG A C 1
ATOM 3978 O O . ARG A 1 507 ? 19.703 30.5 14.656 1 85.81 507 ARG A O 1
ATOM 3985 N N . ASP A 1 508 ? 21.453 29.312 15.359 1 85.56 508 ASP A N 1
ATOM 3986 C CA . ASP A 1 508 ? 21.625 30.109 16.578 1 85.56 508 ASP A CA 1
ATOM 3987 C C . ASP A 1 508 ? 21.953 31.562 16.234 1 85.56 508 ASP A C 1
ATOM 3989 O O . ASP A 1 508 ? 21.453 32.469 16.875 1 85.56 508 ASP A O 1
ATOM 3993 N N . ILE A 1 509 ? 22.766 31.672 15.305 1 86.75 509 ILE A N 1
ATOM 3994 C CA . ILE A 1 509 ? 23.141 33 14.859 1 86.75 509 ILE A CA 1
ATOM 3995 C C . ILE A 1 509 ? 21.906 33.75 14.328 1 86.75 509 ILE A C 1
ATOM 3997 O O . ILE A 1 509 ? 21.672 34.906 14.656 1 86.75 509 ILE A O 1
ATOM 4001 N N . ILE A 1 510 ? 21.172 33.031 13.578 1 82.38 510 ILE A N 1
ATOM 4002 C CA . ILE A 1 510 ? 19.969 33.594 12.984 1 82.38 510 ILE A CA 1
ATOM 4003 C C . ILE A 1 510 ? 18.984 33.969 14.086 1 82.38 510 ILE A C 1
ATOM 4005 O O . ILE A 1 510 ? 18.359 35.062 14.039 1 82.38 510 ILE A O 1
ATOM 4009 N N . ASN A 1 511 ? 18.828 33.219 15.031 1 84.56 511 ASN A N 1
ATOM 4010 C CA . ASN A 1 511 ? 17.938 33.469 16.141 1 84.56 511 ASN A CA 1
ATOM 4011 C C . ASN A 1 511 ? 18.391 34.688 16.953 1 84.56 511 ASN A C 1
ATOM 4013 O O . ASN A 1 511 ? 17.562 35.5 17.391 1 84.56 511 ASN A O 1
ATOM 4017 N N . THR A 1 512 ? 19.656 34.688 17.172 1 87.06 512 THR A N 1
ATOM 4018 C CA . THR A 1 512 ? 20.219 35.844 17.859 1 87.06 512 THR A CA 1
ATOM 4019 C C . THR A 1 512 ? 19.906 37.125 17.109 1 87.06 512 THR A C 1
ATOM 4021 O O . THR A 1 512 ? 19.531 38.125 17.719 1 87.06 512 THR A O 1
ATOM 4024 N N . HIS A 1 513 ? 20.031 37.094 15.852 1 85 513 HIS A N 1
ATOM 4025 C CA . HIS A 1 513 ? 19.766 38.281 15.031 1 85 513 HIS A CA 1
ATOM 4026 C C . HIS A 1 513 ? 18.281 38.656 15.102 1 85 513 HIS A C 1
ATOM 4028 O O . HIS A 1 513 ? 17.953 39.844 15.141 1 85 513 HIS A O 1
ATOM 4034 N N . ALA A 1 514 ? 17.484 37.656 15.094 1 82.44 514 ALA A N 1
ATOM 4035 C CA . ALA A 1 514 ? 16.047 37.906 15.188 1 82.44 514 ALA A CA 1
ATOM 4036 C C . ALA A 1 514 ? 15.695 38.562 16.516 1 82.44 514 ALA A C 1
ATOM 4038 O O . ALA A 1 514 ? 14.867 39.469 16.562 1 82.44 514 ALA A O 1
ATOM 4039 N N . GLU A 1 515 ? 16.281 38.094 17.547 1 84.31 515 GLU A N 1
ATOM 4040 C CA . GLU A 1 515 ? 16.016 38.656 18.859 1 84.31 515 GLU A CA 1
ATOM 4041 C C . GLU A 1 515 ? 16.531 40.094 18.969 1 84.31 515 GLU A C 1
ATOM 4043 O O . GLU A 1 515 ? 15.898 40.938 19.609 1 84.31 515 GLU A O 1
ATOM 4048 N N . LEU A 1 516 ? 17.609 40.312 18.328 1 88.12 516 LEU A N 1
ATOM 4049 C CA . LEU A 1 516 ? 18.219 41.656 18.375 1 88.12 516 LEU A CA 1
ATOM 4050 C C . LEU A 1 516 ? 17.562 42.594 17.359 1 88.12 516 LEU A C 1
ATOM 4052 O O . LEU A 1 516 ? 17.734 43.812 17.438 1 88.12 516 LEU A O 1
ATOM 4056 N N . GLY A 1 517 ? 16.781 41.969 16.438 1 82.38 517 GLY A N 1
ATOM 4057 C CA . GLY A 1 517 ? 16.125 42.75 15.391 1 82.38 517 GLY A CA 1
ATOM 4058 C C . GLY A 1 517 ? 17.078 43.25 14.328 1 82.38 517 GLY A C 1
ATOM 4059 O O . GLY A 1 517 ? 16.922 44.375 13.836 1 82.38 517 GLY A O 1
ATOM 4060 N N . ILE A 1 518 ? 18.062 42.438 14.055 1 84.62 518 ILE A N 1
ATOM 4061 C CA . ILE A 1 518 ? 19.078 42.906 13.117 1 84.62 518 ILE A CA 1
ATOM 4062 C C . ILE A 1 518 ? 19.172 41.938 11.938 1 84.62 518 ILE A C 1
ATOM 4064 O O . ILE A 1 518 ? 18.672 40.812 12 1 84.62 518 ILE A O 1
ATOM 4068 N N . TRP A 1 519 ? 19.75 42.406 10.891 1 80.25 519 TRP A N 1
ATOM 4069 C CA . TRP A 1 519 ? 20.141 41.656 9.703 1 80.25 519 TRP A CA 1
ATOM 4070 C C . TRP A 1 519 ? 21.641 41.812 9.438 1 80.25 519 TRP A C 1
ATOM 4072 O O . TRP A 1 519 ? 22.109 42.906 9.172 1 80.25 519 TRP A O 1
ATOM 4082 N N . CYS A 1 520 ? 22.344 40.719 9.609 1 82.44 520 CYS A N 1
ATOM 4083 C CA . CYS A 1 520 ? 23.797 40.781 9.461 1 82.44 520 CYS A CA 1
ATOM 4084 C C . CYS A 1 520 ? 24.344 39.5 8.828 1 82.44 520 CYS A C 1
ATOM 4086 O O . CYS A 1 520 ? 25.016 38.719 9.5 1 82.44 520 CYS A O 1
ATOM 4088 N N . PRO A 1 521 ? 24.234 39.312 7.559 1 79.56 521 PRO A N 1
ATOM 4089 C CA . PRO A 1 521 ? 24.703 38.094 6.895 1 79.56 521 PRO A CA 1
ATOM 4090 C C . PRO A 1 521 ? 26.234 38 6.91 1 79.56 521 PRO A C 1
ATOM 4092 O O . PRO A 1 521 ? 26.781 36.875 6.766 1 79.56 521 PRO A O 1
ATOM 4095 N N . THR A 1 522 ? 26.891 39.094 7.117 1 79.94 522 THR A N 1
ATOM 4096 C CA . THR A 1 522 ? 28.359 39.125 7.012 1 79.94 522 THR A CA 1
ATOM 4097 C C . THR A 1 522 ? 29 38.312 8.133 1 79.94 522 THR A C 1
ATOM 4099 O O . THR A 1 522 ? 30.172 37.938 8.055 1 79.94 522 THR A O 1
ATOM 4102 N N . VAL A 1 523 ? 28.172 38.031 9.148 1 83.75 523 VAL A N 1
ATOM 4103 C CA . VAL A 1 523 ? 28.703 37.25 10.266 1 83.75 523 VAL A CA 1
ATOM 4104 C C . VAL A 1 523 ? 28.875 35.781 9.836 1 83.75 523 VAL A C 1
ATOM 4106 O O . VAL A 1 523 ? 29.703 35.062 10.391 1 83.75 523 VAL A O 1
ATOM 4109 N N . LEU A 1 524 ? 28.203 35.406 8.828 1 86 524 LEU A N 1
ATOM 4110 C CA . LEU A 1 524 ? 28.25 34.031 8.367 1 86 524 LEU A CA 1
ATOM 4111 C C . LEU A 1 524 ? 29.281 33.875 7.258 1 86 524 LEU A C 1
ATOM 4113 O O . LEU A 1 524 ? 29.562 34.812 6.516 1 86 524 LEU A O 1
ATOM 4117 N N . SER A 1 525 ? 29.859 32.656 7.219 1 86.56 525 SER A N 1
ATOM 4118 C CA . SER A 1 525 ? 30.734 32.344 6.094 1 86.56 525 SER A CA 1
ATOM 4119 C C . SER A 1 525 ? 29.984 32.469 4.77 1 86.56 525 SER A C 1
ATOM 4121 O O . SER A 1 525 ? 28.781 32.219 4.699 1 86.56 525 SER A O 1
ATOM 4123 N N . PRO A 1 526 ? 30.641 32.844 3.732 1 84.56 526 PRO A N 1
ATOM 4124 C CA . PRO A 1 526 ? 30 33.062 2.436 1 84.56 526 PRO A CA 1
ATOM 4125 C C . PRO A 1 526 ? 29.141 31.891 1.98 1 84.56 526 PRO A C 1
ATOM 4127 O O . PRO A 1 526 ? 28.078 32.094 1.37 1 84.56 526 PRO A O 1
ATOM 4130 N N . GLU A 1 527 ? 29.562 30.734 2.273 1 89.62 527 GLU A N 1
ATOM 4131 C CA . GLU A 1 527 ? 28.844 29.547 1.807 1 89.62 527 GLU A CA 1
ATOM 4132 C C . GLU A 1 527 ? 27.516 29.391 2.52 1 89.62 527 GLU A C 1
ATOM 4134 O O . GLU A 1 527 ? 26.609 28.734 2.01 1 89.62 527 GLU A O 1
ATOM 4139 N N . TYR A 1 528 ? 27.328 30.078 3.666 1 89.19 528 TYR A N 1
ATOM 4140 C CA . TYR A 1 528 ? 26.109 29.906 4.449 1 89.19 528 TYR A CA 1
ATOM 4141 C C . TYR A 1 528 ? 25.156 31.078 4.238 1 89.19 528 TYR A C 1
ATOM 4143 O O . TYR A 1 528 ? 23.984 31 4.609 1 89.19 528 TYR A O 1
ATOM 4151 N N . ARG A 1 529 ? 25.578 32.062 3.607 1 83.06 529 ARG A N 1
ATOM 4152 C CA . ARG A 1 529 ? 24.844 33.344 3.5 1 83.06 529 ARG A CA 1
ATOM 4153 C C . ARG A 1 529 ? 23.578 33.156 2.666 1 83.06 529 ARG A C 1
ATOM 4155 O O . ARG A 1 529 ? 22.547 33.781 2.961 1 83.06 529 ARG A O 1
ATOM 4162 N N . PRO A 1 530 ? 23.641 32.312 1.638 1 82.06 530 PRO A N 1
ATOM 4163 C CA . PRO A 1 530 ? 22.422 32.156 0.841 1 82.06 530 PRO A CA 1
ATOM 4164 C C . PRO A 1 530 ? 21.234 31.672 1.667 1 82.06 530 PRO A C 1
ATOM 4166 O O . PRO A 1 530 ? 20.094 32.062 1.401 1 82.06 530 PRO A O 1
ATOM 4169 N N . ALA A 1 531 ? 21.453 30.859 2.609 1 82.56 531 ALA A N 1
ATOM 4170 C CA . ALA A 1 531 ? 20.391 30.328 3.461 1 82.56 531 ALA A CA 1
ATOM 4171 C C . ALA A 1 531 ? 19.797 31.438 4.332 1 82.56 531 ALA A C 1
ATOM 4173 O O . ALA A 1 531 ? 18.609 31.391 4.664 1 82.56 531 ALA A O 1
ATOM 4174 N N . TYR A 1 532 ? 20.609 32.281 4.738 1 76.81 532 TYR A N 1
ATOM 4175 C CA . TYR A 1 532 ? 20.234 33.406 5.598 1 76.81 532 TYR A CA 1
ATOM 4176 C C . TYR A 1 532 ? 19.484 34.469 4.805 1 76.81 532 TYR A C 1
ATOM 4178 O O . TYR A 1 532 ? 18.5 35 5.285 1 76.81 532 TYR A O 1
ATOM 4186 N N . VAL A 1 533 ? 20.078 34.75 3.656 1 66 533 VAL A N 1
ATOM 4187 C CA . VAL A 1 533 ? 19.578 35.875 2.875 1 66 533 VAL A CA 1
ATOM 4188 C C . VAL A 1 533 ? 18.375 35.438 2.053 1 66 533 VAL A C 1
ATOM 4190 O O . VAL A 1 533 ? 17.484 36.25 1.751 1 66 533 VAL A O 1
ATOM 4193 N N . GLY A 1 534 ? 17.938 33.969 1.838 1 55.5 534 GLY A N 1
ATOM 4194 C CA . GLY A 1 534 ? 16.875 33.5 0.979 1 55.5 534 GLY A CA 1
ATOM 4195 C C . GLY A 1 534 ? 17.094 33.812 -0.488 1 55.5 534 GLY A C 1
ATOM 4196 O O . GLY A 1 534 ? 16.797 34.906 -0.953 1 55.5 534 GLY A O 1
ATOM 4197 N N . ILE A 1 535 ? 18.016 33.469 -1.391 1 44.91 535 ILE A N 1
ATOM 4198 C CA . ILE A 1 535 ? 18.453 33.844 -2.73 1 44.91 535 ILE A CA 1
ATOM 4199 C C . ILE A 1 535 ? 17.5 33.25 -3.771 1 44.91 535 ILE A C 1
ATOM 4201 O O . ILE A 1 535 ? 17.656 33.5 -4.969 1 44.91 535 ILE A O 1
ATOM 4205 N N . THR A 1 536 ? 16.266 33.188 -4.242 1 42.12 536 THR A N 1
ATOM 4206 C CA . THR A 1 536 ? 16.094 32.156 -5.277 1 42.12 536 THR A CA 1
ATOM 4207 C C . THR A 1 536 ? 16.609 32.688 -6.625 1 42.12 536 THR A C 1
ATOM 4209 O O . THR A 1 536 ? 16.672 33.875 -6.848 1 42.12 536 THR A O 1
ATOM 4212 N N . GLU A 1 537 ? 17.312 32.062 -7.285 1 41.62 537 GLU A N 1
ATOM 4213 C CA . GLU A 1 537 ? 17.75 32.375 -8.641 1 41.62 537 GLU A CA 1
ATOM 4214 C C . GLU A 1 537 ? 16.578 32.844 -9.508 1 41.62 537 GLU A C 1
ATOM 4216 O O . GLU A 1 537 ? 16.719 33.781 -10.281 1 41.62 537 GLU A O 1
ATOM 4221 N N . GLU A 1 538 ? 15.414 32.188 -9.555 1 40.25 538 GLU A N 1
ATOM 4222 C CA . GLU A 1 538 ? 14.25 32.438 -10.398 1 40.25 538 GLU A CA 1
ATOM 4223 C C . GLU A 1 538 ? 13.633 33.812 -10.102 1 40.25 538 GLU A C 1
ATOM 4225 O O . GLU A 1 538 ? 13.289 34.562 -11.016 1 40.25 538 GLU A O 1
ATOM 4230 N N . ILE A 1 539 ? 13.617 34.281 -8.898 1 39.56 539 ILE A N 1
ATOM 4231 C CA . ILE A 1 539 ? 13.219 35.625 -8.562 1 39.56 539 ILE A CA 1
ATOM 4232 C C . ILE A 1 539 ? 14.305 36.625 -9.008 1 39.56 539 ILE A C 1
ATOM 4234 O O . ILE A 1 539 ? 14 37.688 -9.508 1 39.56 539 ILE A O 1
ATOM 4238 N N . ALA A 1 540 ? 15.516 36.188 -9 1 40.53 540 ALA A N 1
ATOM 4239 C CA . ALA A 1 540 ? 16.609 37.031 -9.492 1 40.53 540 ALA A CA 1
ATOM 4240 C C . ALA A 1 540 ? 16.562 37.156 -11.008 1 40.53 540 ALA A C 1
ATOM 4242 O O . ALA A 1 540 ? 16.719 38.25 -11.547 1 40.53 540 ALA A O 1
ATOM 4243 N N . GLU A 1 541 ? 16.422 36.125 -11.672 1 46.25 541 GLU A N 1
ATOM 4244 C CA . GLU A 1 541 ? 16.406 36.094 -13.133 1 46.25 541 GLU A CA 1
ATOM 4245 C C . GLU A 1 541 ? 15.117 36.719 -13.68 1 46.25 541 GLU A C 1
ATOM 4247 O O . GLU A 1 541 ? 15.148 37.469 -14.648 1 46.25 541 GLU A O 1
ATOM 4252 N N . GLU A 1 542 ? 13.867 36.406 -13.234 1 39.38 542 GLU A N 1
ATOM 4253 C CA . GLU A 1 542 ? 12.578 36.906 -13.719 1 39.38 542 GLU A CA 1
ATOM 4254 C C . GLU A 1 542 ? 12.484 38.438 -13.578 1 39.38 542 GLU A C 1
ATOM 4256 O O . GLU A 1 542 ? 11.93 39.094 -14.445 1 39.38 542 GLU A O 1
ATOM 4261 N N . TYR A 1 543 ? 13.047 39.094 -12.453 1 38 543 TYR A N 1
ATOM 4262 C CA . TYR A 1 543 ? 13.023 40.562 -12.242 1 38 543 TYR A CA 1
ATOM 4263 C C . TYR A 1 543 ? 14.383 41.156 -12.547 1 38 543 TYR A C 1
ATOM 4265 O O . TYR A 1 543 ? 14.641 42.312 -12.211 1 38 543 TYR A O 1
ATOM 4273 N N . ASP A 1 544 ? 15.266 40.531 -13.359 1 38.31 544 ASP A N 1
ATOM 4274 C CA . ASP A 1 544 ? 16.578 41 -13.797 1 38.31 544 ASP A CA 1
ATOM 4275 C C . ASP A 1 544 ? 17.328 41.688 -12.641 1 38.31 544 ASP A C 1
ATOM 4277 O O . ASP A 1 544 ? 17.828 42.781 -12.789 1 38.31 544 ASP A O 1
ATOM 4281 N N . ILE A 1 545 ? 16.953 41.438 -11.414 1 39.94 545 ILE A N 1
ATOM 4282 C CA . ILE A 1 545 ? 17.703 42.031 -10.305 1 39.94 545 ILE A CA 1
ATOM 4283 C C . ILE A 1 545 ? 18.875 41.125 -9.953 1 39.94 545 ILE A C 1
ATOM 4285 O O . ILE A 1 545 ? 18.844 39.906 -10.211 1 39.94 545 ILE A O 1
ATOM 4289 N N . GLU A 1 546 ? 20.234 41.562 -9.859 1 38.06 546 GLU A N 1
ATOM 4290 C CA . GLU A 1 546 ? 21.391 40.906 -9.234 1 38.06 546 GLU A CA 1
ATOM 4291 C C . GLU A 1 546 ? 20.984 40.219 -7.941 1 38.06 546 GLU A C 1
ATOM 4293 O O . GLU A 1 546 ? 20.156 40.719 -7.188 1 38.06 546 GLU A O 1
ATOM 4298 N N . PRO A 1 547 ? 21.203 38.812 -7.781 1 37.09 547 PRO A N 1
ATOM 4299 C CA . PRO A 1 547 ? 20.844 38.219 -6.492 1 37.09 547 PRO A CA 1
ATOM 4300 C C . PRO A 1 547 ? 21.062 39.156 -5.316 1 37.09 547 PRO A C 1
ATOM 4302 O O . PRO A 1 547 ? 22.172 39.719 -5.164 1 37.09 547 PRO A O 1
ATOM 4305 N N . THR A 1 548 ? 20.266 40.094 -5.039 1 34.19 548 THR A N 1
ATOM 4306 C CA . THR A 1 548 ? 20.422 41.312 -4.25 1 34.19 548 THR A CA 1
ATOM 4307 C C . THR A 1 548 ? 20.688 40.969 -2.785 1 34.19 548 THR A C 1
ATOM 4309 O O . THR A 1 548 ? 20.359 39.875 -2.326 1 34.19 548 THR A O 1
ATOM 4312 N N . LYS A 1 549 ? 21.203 41.75 -2.02 1 36.5 549 LYS A N 1
ATOM 4313 C CA . LYS A 1 549 ? 21.453 42.094 -0.624 1 36.5 549 LYS A CA 1
ATOM 4314 C C . LYS A 1 549 ? 20.172 42 0.203 1 36.5 549 LYS A C 1
ATOM 4316 O O . LYS A 1 549 ? 20.203 42.188 1.42 1 36.5 549 LYS A O 1
ATOM 4321 N N . GLY A 1 550 ? 18.812 41.719 -0.394 1 34.84 550 GLY A N 1
ATOM 4322 C CA . GLY A 1 550 ? 17.656 42.062 0.404 1 34.84 550 GLY A CA 1
ATOM 4323 C C . GLY A 1 550 ? 16.891 40.844 0.909 1 34.84 550 GLY A C 1
ATOM 4324 O O . GLY A 1 550 ? 17.109 39.75 0.423 1 34.84 550 GLY A O 1
ATOM 4325 N N . TYR A 1 551 ? 16.188 41.062 2.236 1 39.72 551 TYR A N 1
ATOM 4326 C CA . TYR A 1 551 ? 15.422 40.188 3.107 1 39.72 551 TYR A CA 1
ATOM 4327 C C . TYR A 1 551 ? 14.141 39.719 2.42 1 39.72 551 TYR A C 1
ATOM 4329 O O . TYR A 1 551 ? 13.367 40.531 1.917 1 39.72 551 TYR A O 1
ATOM 4337 N N . TYR A 1 552 ? 14.055 38.719 1.792 1 40.22 552 TYR A N 1
ATOM 4338 C CA . TYR A 1 552 ? 12.688 38.375 1.446 1 40.22 552 TYR A CA 1
ATOM 4339 C C . TYR A 1 552 ? 11.883 38 2.691 1 40.22 552 TYR A C 1
ATOM 4341 O O . TYR A 1 552 ? 12.234 37.062 3.408 1 40.22 552 TYR A O 1
ATOM 4349 N N . GLU A 1 553 ? 11.078 38.875 3.277 1 40.5 553 GLU A N 1
ATOM 4350 C CA . GLU A 1 553 ? 10.227 38.875 4.461 1 40.5 553 GLU A CA 1
ATOM 4351 C C . GLU A 1 553 ? 9.641 37.5 4.715 1 40.5 553 GLU A C 1
ATOM 4353 O O . GLU A 1 553 ? 9.68 37 5.84 1 40.5 553 GLU A O 1
ATOM 4358 N N . GLY A 1 554 ? 8.914 36.875 3.826 1 45.5 554 GLY A N 1
ATOM 4359 C CA . GLY A 1 554 ? 7.996 35.781 4.086 1 45.5 554 GLY A CA 1
ATOM 4360 C C . GLY A 1 554 ? 8.695 34.438 4.258 1 45.5 554 GLY A C 1
ATOM 4361 O O . GLY A 1 554 ? 8.164 33.531 4.898 1 45.5 554 GLY A O 1
ATOM 4362 N N . GLN A 1 555 ? 9.742 34.312 3.721 1 48.69 555 GLN A N 1
ATOM 4363 C CA . GLN A 1 555 ? 10.359 32.969 3.709 1 48.69 555 GLN A CA 1
ATOM 4364 C C . GLN A 1 555 ? 11.086 32.719 5.023 1 48.69 555 GLN A C 1
ATOM 4366 O O . GLN A 1 555 ? 11.305 31.547 5.383 1 48.69 555 GLN A O 1
ATOM 4371 N N . PHE A 1 556 ? 11.336 33.844 5.891 1 51.22 556 PHE A N 1
ATOM 4372 C CA . PHE A 1 556 ? 12.172 33.656 7.07 1 51.22 556 PHE A CA 1
ATOM 4373 C C . PHE A 1 556 ? 11.344 33.219 8.266 1 51.22 556 PHE A C 1
ATOM 4375 O O . PHE A 1 556 ? 11.891 32.75 9.273 1 51.22 556 PHE A O 1
ATOM 4382 N N . ASP A 1 557 ? 10.188 33.438 8.008 1 59.03 557 ASP A N 1
ATOM 4383 C CA . ASP A 1 557 ? 9.438 33.125 9.219 1 59.03 557 ASP A CA 1
ATOM 4384 C C . ASP A 1 557 ? 9.633 31.656 9.602 1 59.03 557 ASP A C 1
ATOM 4386 O O . ASP A 1 557 ? 9.555 31.297 10.781 1 59.03 557 ASP A O 1
ATOM 4390 N N . GLU A 1 558 ? 10.18 30.938 8.602 1 63.69 558 GLU A N 1
ATOM 4391 C CA . GLU A 1 558 ? 10.32 29.516 8.898 1 63.69 558 GLU A CA 1
ATOM 4392 C C . GLU A 1 558 ? 11.688 29.219 9.516 1 63.69 558 GLU A C 1
ATOM 4394 O O . GLU A 1 558 ? 11.898 28.141 10.07 1 63.69 558 GLU A O 1
ATOM 4399 N N . LEU A 1 559 ? 12.562 30.281 9.453 1 70.88 559 LEU A N 1
ATOM 4400 C CA . LEU A 1 559 ? 13.93 30.047 9.906 1 70.88 559 LEU A CA 1
ATOM 4401 C C . LEU A 1 559 ? 14.078 30.391 11.383 1 70.88 559 LEU A C 1
ATOM 4403 O O . LEU A 1 559 ? 15.047 29.984 12.031 1 70.88 559 LEU A O 1
ATOM 4407 N N . HIS A 1 560 ? 13.039 31.234 11.703 1 67 560 HIS A N 1
ATOM 4408 C CA . HIS A 1 560 ? 13.148 31.75 13.062 1 67 560 HIS A CA 1
ATOM 4409 C C . HIS A 1 560 ? 12.18 31.031 14 1 67 560 HIS A C 1
ATOM 4411 O O . HIS A 1 560 ? 11.094 30.625 13.586 1 67 560 HIS A O 1
ATOM 4417 N N . ASP A 1 561 ? 12.711 30.688 15.109 1 64.81 561 ASP A N 1
ATOM 4418 C CA . ASP A 1 561 ? 11.789 30.156 16.109 1 64.81 561 ASP A CA 1
ATOM 4419 C C . ASP A 1 561 ? 10.766 31.188 16.531 1 64.81 561 ASP A C 1
ATOM 4421 O O . ASP A 1 561 ? 9.578 30.891 16.656 1 64.81 561 ASP A O 1
ATOM 4425 N N . ASP A 1 562 ? 11.359 32.531 16.641 1 62.41 562 ASP A N 1
ATOM 4426 C CA . ASP A 1 562 ? 10.5 33.656 16.984 1 62.41 562 ASP A CA 1
ATOM 4427 C C . ASP A 1 562 ? 10.5 34.688 15.867 1 62.41 562 ASP A C 1
ATOM 4429 O O . ASP A 1 562 ? 11.539 35 15.281 1 62.41 562 ASP A O 1
ATOM 4433 N N . PRO A 1 563 ? 9.367 35.094 15.508 1 62.12 563 PRO A N 1
ATOM 4434 C CA . PRO A 1 563 ? 9.312 36.125 14.477 1 62.12 563 PRO A CA 1
ATOM 4435 C C . PRO A 1 563 ? 10.047 37.406 14.891 1 62.12 563 PRO A C 1
ATOM 4437 O O . PRO A 1 563 ? 10.242 37.656 16.078 1 62.12 563 PRO A O 1
ATOM 4440 N N . TYR A 1 564 ? 10.648 38.062 13.852 1 64.56 564 TYR A N 1
ATOM 4441 C CA . TYR A 1 564 ? 11.219 39.375 14.109 1 64.56 564 TYR A CA 1
ATOM 4442 C C . TYR A 1 564 ? 10.18 40.312 14.727 1 64.56 564 TYR A C 1
ATOM 4444 O O . TYR A 1 564 ? 9.023 40.344 14.305 1 64.56 564 TYR A O 1
ATOM 4452 N N . TRP A 1 565 ? 10.586 40.844 15.781 1 66.94 565 TRP A N 1
ATOM 4453 C CA . TRP A 1 565 ? 9.648 41.75 16.438 1 66.94 565 TRP A CA 1
ATOM 4454 C C . TRP A 1 565 ? 9.594 43.094 15.703 1 66.94 565 TRP A C 1
ATOM 4456 O O . TRP A 1 565 ? 8.648 43.875 15.891 1 66.94 565 TRP A O 1
ATOM 4466 N N . LEU A 1 566 ? 10.656 43.281 14.773 1 67.44 566 LEU A N 1
ATOM 4467 C CA . LEU A 1 566 ? 10.648 44.438 13.883 1 67.44 566 LEU A CA 1
ATOM 4468 C C . LEU A 1 566 ? 10.07 44.094 12.523 1 67.44 566 LEU A C 1
ATOM 4470 O O . LEU A 1 566 ? 10.289 42.969 12.023 1 67.44 566 LEU A O 1
ATOM 4474 N N . GLU A 1 567 ? 9.219 44.969 12.016 1 62.38 567 GLU A N 1
ATOM 4475 C CA . GLU A 1 567 ? 8.703 44.75 10.664 1 62.38 567 GLU A CA 1
ATOM 4476 C C . GLU A 1 567 ? 9.836 44.594 9.656 1 62.38 567 GLU A C 1
ATOM 4478 O O . GLU A 1 567 ? 9.812 43.688 8.82 1 62.38 567 GLU A O 1
ATOM 4483 N N . ASP A 1 568 ? 10.867 45.562 9.852 1 66.62 568 ASP A N 1
ATOM 4484 C CA . ASP A 1 568 ? 12.062 45.5 9.008 1 66.62 568 ASP A CA 1
ATOM 4485 C C . ASP A 1 568 ? 13.328 45.406 9.859 1 66.62 568 ASP A C 1
ATOM 4487 O O . ASP A 1 568 ? 13.648 46.344 10.609 1 66.62 568 ASP A O 1
ATOM 4491 N N . PRO A 1 569 ? 14 44.281 9.758 1 75.12 569 PRO A N 1
ATOM 4492 C CA . PRO A 1 569 ? 15.242 44.156 10.531 1 75.12 569 PRO A CA 1
ATOM 4493 C C . PRO A 1 569 ? 16.266 45.25 10.156 1 75.12 569 PRO A C 1
ATOM 4495 O O . PRO A 1 569 ? 16.328 45.656 9 1 75.12 569 PRO A O 1
ATOM 4498 N N . ILE A 1 570 ? 16.938 45.656 11.086 1 80.44 570 ILE A N 1
ATOM 4499 C CA . ILE A 1 570 ? 17.938 46.719 10.883 1 80.44 570 ILE A CA 1
ATOM 4500 C C . ILE A 1 570 ? 19.25 46.062 10.398 1 80.44 570 ILE A C 1
ATOM 4502 O O . ILE A 1 570 ? 19.781 45.188 11.055 1 80.44 570 ILE A O 1
ATOM 4506 N N . GLU A 1 571 ? 19.703 46.531 9.258 1 82 571 GLU A N 1
ATOM 4507 C CA . GLU A 1 571 ? 20.938 46 8.695 1 82 571 GLU A CA 1
ATOM 4508 C C . GLU A 1 571 ? 22.172 46.531 9.43 1 82 571 GLU A C 1
ATOM 4510 O O . GLU A 1 571 ? 22.281 47.75 9.641 1 82 571 GLU A O 1
ATOM 4515 N N . VAL A 1 572 ? 22.969 45.594 9.906 1 84.31 572 VAL A N 1
ATOM 4516 C CA . VAL A 1 572 ? 24.219 45.938 10.547 1 84.31 572 VAL A CA 1
ATOM 4517 C C . VAL A 1 572 ? 25.391 45.219 9.875 1 84.31 572 VAL A C 1
ATOM 4519 O O . VAL A 1 572 ? 25.188 44.156 9.273 1 84.31 572 VAL A O 1
ATOM 4522 N N . THR A 1 573 ? 26.562 45.844 9.82 1 81.06 573 THR A N 1
ATOM 4523 C CA . THR A 1 573 ? 27.719 45.25 9.148 1 81.06 573 THR A CA 1
ATOM 4524 C C . THR A 1 573 ? 28.516 44.375 10.102 1 81.06 573 THR A C 1
ATOM 4526 O O . THR A 1 573 ? 29.156 43.406 9.68 1 81.06 573 THR A O 1
ATOM 4529 N N . ASP A 1 574 ? 28.531 44.812 11.328 1 83.81 574 ASP A N 1
ATOM 4530 C CA . ASP A 1 574 ? 29.219 44.062 12.359 1 83.81 574 ASP A CA 1
ATOM 4531 C C . ASP A 1 574 ? 28.234 43.5 13.375 1 83.81 574 ASP A C 1
ATOM 4533 O O . ASP A 1 574 ? 27.531 44.25 14.055 1 83.81 574 ASP A O 1
ATOM 4537 N N . GLY A 1 575 ? 28.156 42.156 13.359 1 86.62 575 GLY A N 1
ATOM 4538 C CA . GLY A 1 575 ? 27.188 41.5 14.227 1 86.62 575 GLY A CA 1
ATOM 4539 C C . GLY A 1 575 ? 27.828 40.719 15.359 1 86.62 575 GLY A C 1
ATOM 4540 O O . GLY A 1 575 ? 29.047 40.656 15.469 1 86.62 575 GLY A O 1
ATOM 4541 N N . PRO A 1 576 ? 26.922 40.156 16.172 1 89.25 576 PRO A N 1
ATOM 4542 C CA . PRO A 1 576 ? 27.422 39.375 17.297 1 89.25 576 PRO A CA 1
ATOM 4543 C C . PRO A 1 576 ? 28.156 38.094 16.844 1 89.25 576 PRO A C 1
ATOM 4545 O O . PRO A 1 576 ? 27.766 37.5 15.844 1 89.25 576 PRO A O 1
ATOM 4548 N N . GLY A 1 577 ? 29.297 37.938 17.562 1 78.19 577 GLY A N 1
ATOM 4549 C CA . GLY A 1 577 ? 30.047 36.719 17.266 1 78.19 577 GLY A CA 1
ATOM 4550 C C . GLY A 1 577 ? 29.344 35.469 17.75 1 78.19 577 GLY A C 1
ATOM 4551 O O . GLY A 1 577 ? 28.281 35.531 18.359 1 78.19 577 GLY A O 1
ATOM 4552 N N . GLU A 1 578 ? 29.891 34.281 17.5 1 77.69 578 GLU A N 1
ATOM 4553 C CA . GLU A 1 578 ? 29.328 33 17.859 1 77.69 578 GLU A CA 1
ATOM 4554 C C . GLU A 1 578 ? 29.234 32.812 19.359 1 77.69 578 GLU A C 1
ATOM 4556 O O . GLU A 1 578 ? 28.391 32.062 19.859 1 77.69 578 GLU A O 1
ATOM 4561 N N . GLU A 1 579 ? 30.031 33.562 20.109 1 80.25 579 GLU A N 1
ATOM 4562 C CA . GLU A 1 579 ? 30.078 33.406 21.562 1 80.25 579 GLU A CA 1
ATOM 4563 C C . GLU A 1 579 ? 29.125 34.375 22.25 1 80.25 579 GLU A C 1
ATOM 4565 O O . GLU A 1 579 ? 29.062 34.438 23.484 1 80.25 579 GLU A O 1
ATOM 4570 N N . TYR A 1 580 ? 28.406 35.031 21.438 1 88.88 580 TYR A N 1
ATOM 4571 C CA . TYR A 1 580 ? 27.469 36 22.016 1 88.88 580 TYR A CA 1
ATOM 4572 C C . TYR A 1 580 ? 26.375 35.281 22.797 1 88.88 580 TYR A C 1
ATOM 4574 O O . TYR A 1 580 ? 25.625 34.469 22.25 1 88.88 580 TYR A O 1
ATOM 4582 N N . ASP A 1 581 ? 26.359 35.438 24.109 1 87.44 581 ASP A N 1
ATOM 4583 C CA . ASP A 1 581 ? 25.328 34.875 24.953 1 87.44 581 ASP A CA 1
ATOM 4584 C C . ASP A 1 581 ? 24.031 35.656 24.875 1 87.44 581 ASP A C 1
ATOM 4586 O O . ASP A 1 581 ? 23.797 36.562 25.688 1 87.44 581 ASP A O 1
ATOM 4590 N N . THR A 1 582 ? 23.234 35.281 24.031 1 89.31 582 THR A N 1
ATOM 4591 C CA . THR A 1 582 ? 22.031 36.031 23.656 1 89.31 582 THR A CA 1
ATOM 4592 C C . THR A 1 582 ? 21.125 36.188 24.875 1 89.31 582 THR A C 1
ATOM 4594 O O . THR A 1 582 ? 20.672 37.312 25.156 1 89.31 582 THR A O 1
ATOM 4597 N N . GLU A 1 583 ? 20.859 35.188 25.609 1 87.62 583 GLU A N 1
ATOM 4598 C CA . GLU A 1 583 ? 19.906 35.219 26.703 1 87.62 583 GLU A CA 1
ATOM 4599 C C . GLU A 1 583 ? 20.359 36.219 27.781 1 87.62 583 GLU A C 1
ATOM 4601 O O . GLU A 1 583 ? 19.578 37.062 28.188 1 87.62 583 GLU A O 1
ATOM 4606 N N . THR A 1 584 ? 21.578 36.094 28.141 1 89.31 584 THR A N 1
ATOM 4607 C CA . THR A 1 584 ? 22.125 36.938 29.188 1 89.31 584 THR A CA 1
ATOM 4608 C C . THR A 1 584 ? 22.172 38.406 28.734 1 89.31 584 THR A C 1
ATOM 4610 O O . THR A 1 584 ? 21.859 39.312 29.5 1 89.31 584 THR A O 1
ATOM 4613 N N . LYS A 1 585 ? 22.594 38.594 27.562 1 91.31 585 LYS A N 1
ATOM 4614 C CA . LYS A 1 585 ? 22.75 39.938 27.031 1 91.31 585 LYS A CA 1
ATOM 4615 C C . LYS A 1 585 ? 21.391 40.625 26.859 1 91.31 585 LYS A C 1
ATOM 4617 O O . LYS A 1 585 ? 21.25 41.844 27.078 1 91.31 585 LYS A O 1
ATOM 4622 N N . MET A 1 586 ? 20.422 39.875 26.453 1 90.69 586 MET A N 1
ATOM 4623 C CA . MET A 1 586 ? 19.094 40.438 26.281 1 90.69 586 MET A CA 1
ATOM 4624 C C . MET A 1 586 ? 18.516 40.875 27.625 1 90.69 586 MET A C 1
ATOM 4626 O O . MET A 1 586 ? 17.891 41.938 27.719 1 90.69 586 MET A O 1
ATOM 4630 N N . GLU A 1 587 ? 18.734 40.062 28.547 1 89.25 587 GLU A N 1
ATOM 4631 C CA . GLU A 1 587 ? 18.312 40.438 29.891 1 89.25 587 GLU A CA 1
ATOM 4632 C C . GLU A 1 587 ? 19.016 41.719 30.375 1 89.25 587 GLU A C 1
ATOM 4634 O O . GLU A 1 587 ? 18.375 42.594 30.938 1 89.25 587 GLU A O 1
ATOM 4639 N N . TYR A 1 588 ? 20.234 41.719 30.141 1 91.75 588 TYR A N 1
ATOM 4640 C CA . TYR A 1 588 ? 21.031 42.875 30.516 1 91.75 588 TYR A CA 1
ATOM 4641 C C . TYR A 1 588 ? 20.531 44.125 29.812 1 91.75 588 TYR A C 1
ATOM 4643 O O . TYR A 1 588 ? 20.359 45.188 30.453 1 91.75 588 TYR A O 1
ATOM 4651 N N . LEU A 1 589 ? 20.344 44.031 28.547 1 93 589 LEU A N 1
ATOM 4652 C CA . LEU A 1 589 ? 19.906 45.188 27.766 1 93 589 LEU A CA 1
ATOM 4653 C C . LEU A 1 589 ? 18.516 45.656 28.188 1 93 589 LEU A C 1
ATOM 4655 O O . LEU A 1 589 ? 18.219 46.844 28.172 1 93 589 LEU A O 1
ATOM 4659 N N . THR A 1 590 ? 17.719 44.688 28.531 1 92.19 590 THR A N 1
ATOM 4660 C CA . THR A 1 590 ? 16.391 45.031 29.016 1 92.19 590 THR A CA 1
ATOM 4661 C C . THR A 1 590 ? 16.469 45.812 30.328 1 92.19 590 THR A C 1
ATOM 4663 O O . THR A 1 590 ? 15.789 46.844 30.484 1 92.19 590 THR A O 1
ATOM 4666 N N . GLU A 1 591 ? 17.297 45.344 31.188 1 90.56 591 GLU A N 1
ATOM 4667 C CA . GLU A 1 591 ? 17.484 46.031 32.469 1 90.56 591 GLU A CA 1
ATOM 4668 C C . GLU A 1 591 ? 18.141 47.375 32.25 1 90.56 591 GLU A C 1
ATOM 4670 O O . GLU A 1 591 ? 17.797 48.375 32.906 1 90.56 591 GLU A O 1
ATOM 4675 N N . LEU A 1 592 ? 19.062 47.406 31.422 1 92.94 592 LEU A N 1
ATOM 4676 C CA . LEU A 1 592 ? 19.75 48.656 31.078 1 92.94 592 LEU A CA 1
ATOM 4677 C C . LEU A 1 592 ? 18.766 49.688 30.531 1 92.94 592 LEU A C 1
ATOM 4679 O O . LEU A 1 592 ? 18.781 50.844 30.953 1 92.94 592 LEU A O 1
ATOM 4683 N N . ALA A 1 593 ? 17.969 49.25 29.625 1 93.31 593 ALA A N 1
ATOM 4684 C CA . ALA A 1 593 ? 16.969 50.125 29.016 1 93.31 593 ALA A CA 1
ATOM 4685 C C . ALA A 1 593 ? 15.969 50.625 30.062 1 93.31 593 ALA A C 1
ATOM 4687 O O . ALA A 1 593 ? 15.562 51.812 30.016 1 93.31 593 ALA A O 1
ATOM 4688 N N . ARG A 1 594 ? 15.578 49.75 30.875 1 91.5 594 ARG A N 1
ATOM 4689 C CA . ARG A 1 594 ? 14.648 50.125 31.922 1 91.5 594 ARG A CA 1
ATOM 4690 C C . ARG A 1 594 ? 15.25 51.219 32.812 1 91.5 594 ARG A C 1
ATOM 4692 O O . ARG A 1 594 ? 14.578 52.219 33.125 1 91.5 594 ARG A O 1
ATOM 4699 N N . LEU A 1 595 ? 16.422 51.031 33.25 1 91.06 595 LEU A N 1
ATOM 4700 C CA . LEU A 1 595 ? 17.125 52 34.062 1 91.06 595 LEU A CA 1
ATOM 4701 C C . LEU A 1 595 ? 17.312 53.312 33.312 1 91.06 595 LEU A C 1
ATOM 4703 O O . LEU A 1 595 ? 17.094 54.375 33.875 1 91.06 595 LEU A O 1
ATOM 4707 N N . HIS A 1 596 ? 17.656 53.25 32.094 1 93.12 596 HIS A N 1
ATOM 4708 C CA . HIS A 1 596 ? 17.953 54.438 31.297 1 93.12 596 HIS A CA 1
ATOM 4709 C C . HIS A 1 596 ? 16.672 55.188 30.938 1 93.12 596 HIS A C 1
ATOM 4711 O O . HIS A 1 596 ? 16.688 56.406 30.812 1 93.12 596 HIS A O 1
ATOM 4717 N N . ALA A 1 597 ? 15.664 54.469 30.75 1 91.81 597 ALA A N 1
ATOM 4718 C CA . ALA A 1 597 ? 14.375 55.125 30.531 1 91.81 597 ALA A CA 1
ATOM 4719 C C . ALA A 1 597 ? 13.953 55.938 31.734 1 91.81 597 ALA A C 1
ATOM 4721 O O . ALA A 1 597 ? 13.422 57.031 31.594 1 91.81 597 ALA A O 1
ATOM 4722 N N . ARG A 1 598 ? 14.188 55.375 32.906 1 89.25 598 ARG A N 1
ATOM 4723 C CA . ARG A 1 598 ? 13.859 56.062 34.156 1 89.25 598 ARG A CA 1
ATOM 4724 C C . ARG A 1 598 ? 14.695 57.312 34.312 1 89.25 598 ARG A C 1
ATOM 4726 O O . ARG A 1 598 ? 14.203 58.344 34.812 1 89.25 598 ARG A O 1
ATOM 4733 N N . GLU A 1 599 ? 15.867 57.312 33.906 1 90.62 599 GLU A N 1
ATOM 4734 C CA . GLU A 1 599 ? 16.797 58.406 34.094 1 90.62 599 GLU A CA 1
ATOM 4735 C C . GLU A 1 599 ? 16.859 59.312 32.875 1 90.62 599 GLU A C 1
ATOM 4737 O O . GLU A 1 599 ? 17.641 60.281 32.844 1 90.62 599 GLU A O 1
ATOM 4742 N N . ASN A 1 600 ? 16.078 59.062 31.812 1 89.88 600 ASN A N 1
ATOM 4743 C CA . ASN A 1 600 ? 15.938 59.844 30.594 1 89.88 600 ASN A CA 1
ATOM 4744 C C . ASN A 1 600 ? 17.281 59.969 29.859 1 89.88 600 ASN A C 1
ATOM 4746 O O . ASN A 1 600 ? 17.688 61.094 29.5 1 89.88 600 ASN A O 1
ATOM 4750 N N . VAL A 1 601 ? 17.906 58.844 29.703 1 93.5 601 VAL A N 1
ATOM 4751 C CA . VAL A 1 601 ? 19.203 58.844 29.016 1 93.5 601 VAL A CA 1
ATOM 4752 C C . VAL A 1 601 ? 19.203 57.812 27.891 1 93.5 601 VAL A C 1
ATOM 4754 O O . VAL A 1 601 ? 18.516 56.812 27.984 1 93.5 601 VAL A O 1
ATOM 4757 N N . TYR A 1 602 ? 19.859 58.062 26.828 1 93.81 602 TYR A N 1
ATOM 4758 C CA . TYR A 1 602 ? 20.141 57.156 25.719 1 93.81 602 TYR A CA 1
ATOM 4759 C C . TYR A 1 602 ? 21.641 56.906 25.609 1 93.81 602 TYR A C 1
ATOM 4761 O O . TYR A 1 602 ? 22.422 57.812 25.328 1 93.81 602 TYR A O 1
ATOM 4769 N N . TYR A 1 603 ? 22.031 55.688 25.875 1 92.5 603 TYR A N 1
ATOM 4770 C CA . TYR A 1 603 ? 23.438 55.312 25.844 1 92.5 603 TYR A CA 1
ATOM 4771 C C . TYR A 1 603 ? 23.875 55 24.422 1 92.5 603 TYR A C 1
ATOM 4773 O O . TYR A 1 603 ? 23.391 54.031 23.828 1 92.5 603 TYR A O 1
ATOM 4781 N N . THR A 1 604 ? 24.812 55.719 23.859 1 90.38 604 THR A N 1
ATOM 4782 C CA . THR A 1 604 ? 25.234 55.562 22.469 1 90.38 604 THR A CA 1
ATOM 4783 C C . THR A 1 604 ? 26.453 54.656 22.375 1 90.38 604 THR A C 1
ATOM 4785 O O . THR A 1 604 ? 26.953 54.375 21.281 1 90.38 604 THR A O 1
ATOM 4788 N N . GLY A 1 605 ? 26.938 54.156 23.469 1 88.56 605 GLY A N 1
ATOM 4789 C CA . GLY A 1 605 ? 28.156 53.375 23.484 1 88.56 605 GLY A CA 1
ATOM 4790 C C . GLY A 1 605 ? 27.953 51.906 23.203 1 88.56 605 GLY A C 1
ATOM 4791 O O . GLY A 1 605 ? 28.906 51.125 23.188 1 88.56 605 GLY A O 1
ATOM 4792 N N . LEU A 1 606 ? 26.781 51.406 23.062 1 91.44 606 LEU A N 1
ATOM 4793 C CA . LEU A 1 606 ? 26.516 50 22.75 1 91.44 606 LEU A CA 1
ATOM 4794 C C . LEU A 1 606 ? 26.969 49.656 21.328 1 91.44 606 LEU A C 1
ATOM 4796 O O . LEU A 1 606 ? 26.984 50.531 20.453 1 91.44 606 LEU A O 1
ATOM 4800 N N . PRO A 1 607 ? 27.391 48.375 21.25 1 90.94 607 PRO A N 1
ATOM 4801 C CA . PRO A 1 607 ? 27.609 47.969 19.875 1 90.94 607 PRO A CA 1
ATOM 4802 C C . PRO A 1 607 ? 26.391 48.219 18.969 1 90.94 607 PRO A C 1
ATOM 4804 O O . PRO A 1 607 ? 25.25 48.094 19.422 1 90.94 607 PRO A O 1
ATOM 4807 N N . LYS A 1 608 ? 26.641 48.469 17.703 1 90.25 608 LYS A N 1
ATOM 4808 C CA . LYS A 1 608 ? 25.594 48.844 16.766 1 90.25 608 LYS A CA 1
ATOM 4809 C C . LYS A 1 608 ? 24.531 47.75 16.672 1 90.25 608 LYS A C 1
ATOM 4811 O O . LYS A 1 608 ? 23.359 48.031 16.453 1 90.25 608 LYS A O 1
ATOM 4816 N N . PHE A 1 609 ? 24.953 46.5 16.891 1 92.88 609 PHE A N 1
ATOM 4817 C CA . PHE A 1 609 ? 24.031 45.406 16.719 1 92.88 609 PHE A CA 1
ATOM 4818 C C . PHE A 1 609 ? 23.156 45.219 17.953 1 92.88 609 PHE A C 1
ATOM 4820 O O . PHE A 1 609 ? 22.125 44.531 17.906 1 92.88 609 PHE A O 1
ATOM 4827 N N . GLU A 1 610 ? 23.375 45.875 19.016 1 93.88 610 GLU A N 1
ATOM 4828 C CA . GLU A 1 610 ? 22.562 45.781 20.234 1 93.88 610 GLU A CA 1
ATOM 4829 C C . GLU A 1 610 ? 21.609 46.969 20.328 1 93.88 610 GLU A C 1
ATOM 4831 O O . GLU A 1 610 ? 20.625 46.906 21.094 1 93.88 610 GLU A O 1
ATOM 4836 N N . ASP A 1 611 ? 21.859 47.906 19.547 1 91.56 611 ASP A N 1
ATOM 4837 C CA . ASP A 1 611 ? 21.172 49.188 19.656 1 91.56 611 ASP A CA 1
ATOM 4838 C C . ASP A 1 611 ? 19.672 49.031 19.344 1 91.56 611 ASP A C 1
ATOM 4840 O O . ASP A 1 611 ? 18.828 49.594 20.047 1 91.56 611 ASP A O 1
ATOM 4844 N N . PRO A 1 612 ? 19.422 48.281 18.281 1 89.44 612 PRO A N 1
ATOM 4845 C CA . PRO A 1 612 ? 18 48.156 17.953 1 89.44 612 PRO A CA 1
ATOM 4846 C C . PRO A 1 612 ? 17.172 47.562 19.094 1 89.44 612 PRO A C 1
ATOM 4848 O O . PRO A 1 612 ? 16.094 48.062 19.406 1 89.44 612 PRO A O 1
ATOM 4851 N N . PHE A 1 613 ? 17.594 46.562 19.641 1 92.25 613 PHE A N 1
ATOM 4852 C CA . PHE A 1 613 ? 16.875 45.938 20.734 1 92.25 613 PHE A CA 1
ATOM 4853 C C . PHE A 1 613 ? 16.828 46.844 21.953 1 92.25 613 PHE A C 1
ATOM 4855 O O . PHE A 1 613 ? 15.789 46.969 22.609 1 92.25 613 PHE A O 1
ATOM 4862 N N . TYR A 1 614 ? 17.859 47.531 22.203 1 92.94 614 TYR A N 1
ATOM 4863 C CA . TYR A 1 614 ? 17.953 48.5 23.297 1 92.94 614 TYR A CA 1
ATOM 4864 C C . TYR A 1 614 ? 16.922 49.625 23.125 1 92.94 614 TYR A C 1
ATOM 4866 O O . TYR A 1 614 ? 16.203 49.938 24.078 1 92.94 614 TYR A O 1
ATOM 4874 N N . LYS A 1 615 ? 16.891 50.062 21.984 1 91.12 615 LYS A N 1
ATOM 4875 C CA . LYS A 1 615 ? 15.93 51.125 21.688 1 91.12 615 LYS A CA 1
ATOM 4876 C C . LYS A 1 615 ? 14.492 50.656 21.906 1 91.12 615 LYS A C 1
ATOM 4878 O O . LYS A 1 615 ? 13.664 51.375 22.438 1 91.12 615 LYS A O 1
ATOM 4883 N N . GLU A 1 616 ? 14.297 49.5 21.406 1 89.69 616 GLU A N 1
ATOM 4884 C CA . GLU A 1 616 ? 12.953 48.938 21.562 1 89.69 616 GLU A CA 1
ATOM 4885 C C . GLU A 1 616 ? 12.586 48.781 23.031 1 89.69 616 GLU A C 1
ATOM 4887 O O . GLU A 1 616 ? 11.445 49.031 23.422 1 89.69 616 GLU A O 1
ATOM 4892 N N . GLN A 1 617 ? 13.539 48.344 23.812 1 90.38 617 GLN A N 1
ATOM 4893 C CA . GLN A 1 617 ? 13.297 48.156 25.25 1 90.38 617 GLN A CA 1
ATOM 4894 C C . GLN A 1 617 ? 13.117 49.5 25.953 1 90.38 617 GLN A C 1
ATOM 4896 O O . GLN A 1 617 ? 12.352 49.594 26.922 1 90.38 617 GLN A O 1
ATOM 4901 N N . LEU A 1 618 ? 13.695 50.5 25.484 1 91.38 618 LEU A N 1
ATOM 4902 C CA . LEU A 1 618 ? 13.492 51.844 26.016 1 91.38 618 LEU A CA 1
ATOM 4903 C C . LEU A 1 618 ? 12.047 52.312 25.812 1 91.38 618 LEU A C 1
ATOM 4905 O O . LEU A 1 618 ? 11.422 52.812 26.734 1 91.38 618 LEU A O 1
ATOM 4909 N N . VAL A 1 619 ? 11.672 52.031 24.625 1 88.75 619 VAL A N 1
ATOM 4910 C CA . VAL A 1 619 ? 10.305 52.406 24.281 1 88.75 619 VAL A CA 1
ATOM 4911 C C . VAL A 1 619 ? 9.32 51.594 25.109 1 88.75 619 VAL A C 1
ATOM 4913 O O . VAL A 1 619 ? 8.328 52.125 25.625 1 88.75 619 VAL A O 1
ATOM 4916 N N . THR A 1 620 ? 9.633 50.406 25.188 1 87.56 620 THR A N 1
ATOM 4917 C CA . THR A 1 620 ? 8.773 49.5 25.938 1 87.56 620 THR A CA 1
ATOM 4918 C C . THR A 1 620 ? 8.719 49.906 27.406 1 87.56 620 THR A C 1
ATOM 4920 O O . THR A 1 620 ? 7.684 49.75 28.062 1 87.56 620 THR A O 1
ATOM 4923 N N . ALA A 1 621 ? 9.789 50.469 27.859 1 84.75 621 ALA A N 1
ATOM 4924 C CA . ALA A 1 621 ? 9.875 50.938 29.234 1 84.75 621 ALA A CA 1
ATOM 4925 C C . ALA A 1 621 ? 9.227 52.312 29.406 1 84.75 621 ALA A C 1
ATOM 4927 O O . ALA A 1 621 ? 9.227 52.875 30.5 1 84.75 621 ALA A O 1
ATOM 4928 N N . GLY A 1 622 ? 8.75 52.875 28.328 1 81.88 622 GLY A N 1
ATOM 4929 C CA . GLY A 1 622 ? 7.961 54.094 28.406 1 81.88 622 GLY A CA 1
ATOM 4930 C C . GLY A 1 622 ? 8.727 55.344 27.984 1 81.88 622 GLY A C 1
ATOM 4931 O O . GLY A 1 622 ? 8.234 56.469 28.109 1 81.88 622 GLY A O 1
ATOM 4932 N N . ALA A 1 623 ? 9.859 55.156 27.453 1 84.94 623 ALA A N 1
ATOM 4933 C CA . ALA A 1 623 ? 10.68 56.312 27.094 1 84.94 623 ALA A CA 1
ATOM 4934 C C . ALA A 1 623 ? 10.352 56.812 25.672 1 84.94 623 ALA A C 1
ATOM 4936 O O . ALA A 1 623 ? 10 56 24.812 1 84.94 623 ALA A O 1
ATOM 4937 N N . SER A 1 624 ? 10.352 58.094 25.484 1 85.62 624 SER A N 1
ATOM 4938 C CA . SER A 1 624 ? 10.359 58.719 24.156 1 85.62 624 SER A CA 1
ATOM 4939 C C . SER A 1 624 ? 11.781 58.969 23.672 1 85.62 624 SER A C 1
ATOM 4941 O O . SER A 1 624 ? 12.5 59.781 24.25 1 85.62 624 SER A O 1
ATOM 4943 N N . LEU A 1 625 ? 12.188 58.375 22.641 1 88.12 625 LEU A N 1
ATOM 4944 C CA . LEU A 1 625 ? 13.578 58.344 22.188 1 88.12 625 LEU A CA 1
ATOM 4945 C C . LEU A 1 625 ? 14.078 59.75 21.875 1 88.12 625 LEU A C 1
ATOM 4947 O O . LEU A 1 625 ? 15.25 60.062 22.109 1 88.12 625 LEU A O 1
ATOM 4951 N N . ASP A 1 626 ? 13.18 60.625 21.453 1 85.5 626 ASP A N 1
ATOM 4952 C CA . ASP A 1 626 ? 13.547 62 21.062 1 85.5 626 ASP A CA 1
ATOM 4953 C C . ASP A 1 626 ? 13.844 62.844 22.297 1 85.5 626 ASP A C 1
ATOM 4955 O O . ASP A 1 626 ? 14.523 63.875 22.188 1 85.5 626 ASP A O 1
ATOM 4959 N N . GLU A 1 627 ? 13.383 62.469 23.438 1 88.25 627 GLU A N 1
ATOM 4960 C CA . GLU A 1 627 ? 13.5 63.25 24.656 1 88.25 627 GLU A CA 1
ATOM 4961 C C . GLU A 1 627 ? 14.672 62.812 25.5 1 88.25 627 GLU A C 1
ATOM 4963 O O . GLU A 1 627 ? 15.008 63.438 26.516 1 88.25 627 GLU A O 1
ATOM 4968 N N . LEU A 1 628 ? 15.258 61.781 25.047 1 90.44 628 LEU A N 1
ATOM 4969 C CA . LEU A 1 628 ? 16.328 61.219 25.859 1 90.44 628 LEU A CA 1
ATOM 4970 C C . LEU A 1 628 ? 17.641 61.938 25.625 1 90.44 628 LEU A C 1
ATOM 4972 O O . LEU A 1 628 ? 17.922 62.375 24.5 1 90.44 628 LEU A O 1
ATOM 4976 N N . GLU A 1 629 ? 18.391 62.188 26.672 1 91.5 629 GLU A N 1
ATOM 4977 C CA . GLU A 1 629 ? 19.719 62.781 26.562 1 91.5 629 GLU A CA 1
ATOM 4978 C C . GLU A 1 629 ? 20.766 61.719 26.188 1 91.5 629 GLU A C 1
ATOM 4980 O O . GLU A 1 629 ? 20.906 60.719 26.875 1 91.5 629 GLU A O 1
ATOM 4985 N N . ALA A 1 630 ? 21.469 61.969 25.094 1 90.56 630 ALA A N 1
ATOM 4986 C CA . ALA A 1 630 ? 22.469 61.031 24.609 1 90.56 630 ALA A CA 1
ATOM 4987 C C . ALA A 1 630 ? 23.75 61.094 25.438 1 90.56 630 ALA A C 1
ATOM 4989 O O . ALA A 1 630 ? 24.281 62.188 25.656 1 90.56 630 ALA A O 1
ATOM 4990 N N . ILE A 1 631 ? 24.203 60 25.938 1 90 631 ILE A N 1
ATOM 4991 C CA . ILE A 1 631 ? 25.453 59.938 26.672 1 90 631 ILE A CA 1
ATOM 4992 C C . ILE A 1 631 ? 26.391 58.906 26.047 1 90 631 ILE A C 1
ATOM 4994 O O . ILE A 1 631 ? 25.922 57.875 25.562 1 90 631 ILE A O 1
ATOM 4998 N N . ASP A 1 632 ? 27.688 59.156 26 1 85.56 632 ASP A N 1
ATOM 4999 C CA . ASP A 1 632 ? 28.641 58.25 25.375 1 85.56 632 ASP A CA 1
ATOM 5000 C C . ASP A 1 632 ? 29.391 57.438 26.438 1 85.56 632 ASP A C 1
ATOM 5002 O O . ASP A 1 632 ? 29.984 56.406 26.125 1 85.56 632 ASP A O 1
ATOM 5006 N N . LYS A 1 633 ? 29.422 57.969 27.656 1 82.38 633 LYS A N 1
ATOM 5007 C CA . LYS A 1 633 ? 30.047 57.281 28.766 1 82.38 633 LYS A CA 1
ATOM 5008 C C . LYS A 1 633 ? 29.031 56.938 29.844 1 82.38 633 LYS A C 1
ATOM 5010 O O . LYS A 1 633 ? 28.266 57.812 30.281 1 82.38 633 LYS A O 1
ATOM 5015 N N . LEU A 1 634 ? 29.016 55.688 30.156 1 82.88 634 LEU A N 1
ATOM 5016 C CA . LEU A 1 634 ? 28 55.219 31.078 1 82.88 634 LEU A CA 1
ATOM 5017 C C . LEU A 1 634 ? 28.484 55.344 32.531 1 82.88 634 LEU A C 1
ATOM 5019 O O . LEU A 1 634 ? 29.391 54.594 32.938 1 82.88 634 LEU A O 1
ATOM 5023 N N . PRO A 1 635 ? 27.984 56.312 33.188 1 80.88 635 PRO A N 1
ATOM 5024 C CA . PRO A 1 635 ? 28.328 56.375 34.625 1 80.88 635 PRO A CA 1
ATOM 5025 C C . PRO A 1 635 ? 27.984 55.094 35.375 1 80.88 635 PRO A C 1
ATOM 5027 O O . PRO A 1 635 ? 27.141 54.344 34.938 1 80.88 635 PRO A O 1
ATOM 5030 N N . GLU A 1 636 ? 28.75 54.75 36.469 1 78.19 636 GLU A N 1
ATOM 5031 C CA . GLU A 1 636 ? 28.578 53.531 37.25 1 78.19 636 GLU A CA 1
ATOM 5032 C C . GLU A 1 636 ? 27.156 53.406 37.812 1 78.19 636 GLU A C 1
ATOM 5034 O O . GLU A 1 636 ? 26.609 52.312 37.938 1 78.19 636 GLU A O 1
ATOM 5039 N N . GLU A 1 637 ? 26.484 54.531 38 1 75.06 637 GLU A N 1
ATOM 5040 C CA . GLU A 1 637 ? 25.156 54.562 38.562 1 75.06 637 GLU A CA 1
ATOM 5041 C C . GLU A 1 637 ? 24.094 54.125 37.562 1 75.06 637 GLU A C 1
ATOM 5043 O O . GLU A 1 637 ? 23 53.719 37.938 1 75.06 637 GLU A O 1
ATOM 5048 N N . LEU A 1 638 ? 24.453 54.188 36.375 1 79.69 638 LEU A N 1
ATOM 5049 C CA . LEU A 1 638 ? 23.5 53.875 35.344 1 79.69 638 LEU A CA 1
ATOM 5050 C C . LEU A 1 638 ? 23.766 52.5 34.75 1 79.69 638 LEU A C 1
ATOM 5052 O O . LEU A 1 638 ? 23.297 52.188 33.656 1 79.69 638 LEU A O 1
ATOM 5056 N N . GLN A 1 639 ? 24.594 51.844 35.375 1 79.19 639 GLN A N 1
ATOM 5057 C CA . GLN A 1 639 ? 24.875 50.469 34.969 1 79.19 639 GLN A CA 1
ATOM 5058 C C . GLN A 1 639 ? 24.141 49.469 35.875 1 79.19 639 GLN A C 1
ATOM 5060 O O . GLN A 1 639 ? 24.172 49.594 37.094 1 79.19 639 GLN A O 1
ATOM 5065 N N . PRO A 1 640 ? 23.297 48.688 35.219 1 75.88 640 PRO A N 1
ATOM 5066 C CA . PRO A 1 640 ? 22.641 47.688 36.094 1 75.88 640 PRO A CA 1
ATOM 5067 C C . PRO A 1 640 ? 23.641 46.781 36.812 1 75.88 640 PRO A C 1
ATOM 5069 O O . PRO A 1 640 ? 24.797 46.656 36.375 1 75.88 640 PRO A O 1
ATOM 5072 N N . GLU A 1 641 ? 23.516 46.5 38.156 1 57.84 641 GLU A N 1
ATOM 5073 C CA . GLU A 1 641 ? 24.344 45.562 38.875 1 57.84 641 GLU A CA 1
ATOM 5074 C C . GLU A 1 641 ? 24.625 44.281 38.062 1 57.84 641 GLU A C 1
ATOM 5076 O O . GLU A 1 641 ? 23.75 43.812 37.344 1 57.84 641 GLU A O 1
ATOM 5081 N N . SER A 1 642 ? 25.891 44.25 37.625 1 49.94 642 SER A N 1
ATOM 5082 C CA . SER A 1 642 ? 26.328 43.125 36.812 1 49.94 642 SER A CA 1
ATOM 5083 C C . SER A 1 642 ? 25.516 41.875 37.156 1 49.94 642 SER A C 1
ATOM 5085 O O . SER A 1 642 ? 25.359 41.531 38.344 1 49.94 642 SER A O 1
ATOM 5087 N N . PRO A 1 643 ? 24.688 41.5 36.438 1 45.59 643 PRO A N 1
ATOM 5088 C CA . PRO A 1 643 ? 24.094 40.219 36.812 1 45.59 643 PRO A CA 1
ATOM 5089 C C . PRO A 1 643 ? 25.125 39.219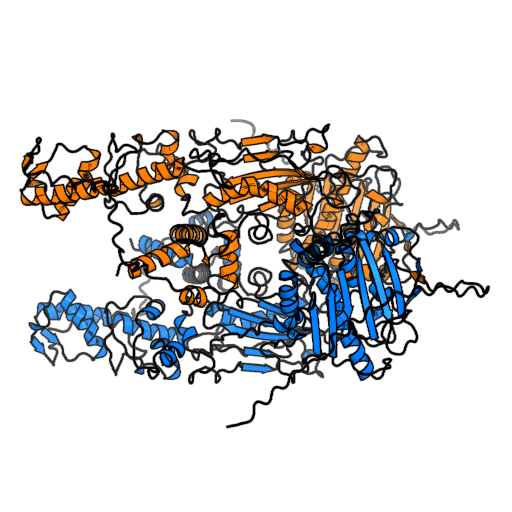 37.312 1 45.59 643 PRO A C 1
ATOM 5091 O O . PRO A 1 643 ? 26.156 39 36.656 1 45.59 643 PRO A O 1
ATOM 5094 N N . LYS A 1 644 ? 25.469 39.156 38.719 1 36.62 644 LYS A N 1
ATOM 5095 C CA . LYS A 1 644 ? 26.391 38.156 39.25 1 36.62 644 LYS A CA 1
ATOM 5096 C C . LYS A 1 644 ? 26.375 36.906 38.406 1 36.62 644 LYS A C 1
ATOM 5098 O O . LYS A 1 644 ? 25.297 36.375 38.094 1 36.62 644 LYS A O 1
ATOM 5103 N N . LYS A 1 645 ? 27.391 36.719 37.656 1 37 645 LYS A N 1
ATOM 5104 C CA . LYS A 1 645 ? 27.516 35.375 37.125 1 37 645 LYS A CA 1
ATOM 5105 C C . LYS A 1 645 ? 27.078 34.344 38.156 1 37 645 LYS A C 1
ATOM 5107 O O . LYS A 1 645 ? 27.422 34.438 39.344 1 37 645 LYS A O 1
ATOM 5112 N N . PRO A 1 646 ? 26.125 33.562 38.062 1 33 646 PRO A N 1
ATOM 5113 C CA . PRO A 1 646 ? 25.969 32.531 39.094 1 33 646 PRO A CA 1
ATOM 5114 C C . PRO A 1 646 ? 27.312 32 39.594 1 33 646 PRO A C 1
ATOM 5116 O O . PRO A 1 646 ? 28.203 31.703 38.781 1 33 646 PRO A O 1
ATOM 5119 N N . GLU A 1 647 ? 27.828 32.531 40.75 1 29.67 647 GLU A N 1
ATOM 5120 C CA . GLU A 1 647 ? 28.969 31.875 41.375 1 29.67 647 GLU A CA 1
ATOM 5121 C C . GLU A 1 647 ? 28.984 30.375 41.094 1 29.67 647 GLU A C 1
ATOM 5123 O O . GLU A 1 647 ? 27.938 29.734 41.094 1 29.67 647 GLU A O 1
ATOM 5128 N N . GLU A 1 648 ? 30 29.953 40.5 1 30.81 648 GLU A N 1
ATOM 5129 C CA . GLU A 1 648 ? 30.156 28.5 40.438 1 30.81 648 GLU A CA 1
ATOM 5130 C C . GLU A 1 648 ? 29.922 27.875 41.812 1 30.81 648 GLU A C 1
ATOM 5132 O O . GLU A 1 648 ? 30.438 28.359 42.812 1 30.81 648 GLU A O 1
ATOM 5137 N N . PRO A 1 649 ? 28.922 27.172 42.156 1 29.88 649 PRO A N 1
ATOM 5138 C CA . PRO A 1 649 ? 28.875 26.547 43.469 1 29.88 649 PRO A CA 1
ATOM 5139 C C . PRO A 1 649 ? 30.25 26.062 43.938 1 29.88 649 PRO A C 1
ATOM 5141 O O . PRO A 1 649 ? 31.047 25.578 43.156 1 29.88 649 PRO A O 1
ATOM 5144 N N . ASP A 1 650 ? 30.891 26.703 44.844 1 26.75 650 ASP A N 1
ATOM 5145 C CA . ASP A 1 650 ? 31.969 26.094 45.625 1 26.75 650 ASP A CA 1
ATOM 5146 C C . ASP A 1 650 ? 31.672 24.625 45.906 1 26.75 650 ASP A C 1
ATOM 5148 O O . ASP A 1 650 ? 30.516 24.25 46.156 1 26.75 650 ASP A O 1
ATOM 5152 N N . GLU A 1 651 ? 32.562 23.688 45.625 1 28.02 651 GLU A N 1
ATOM 5153 C CA . GLU A 1 651 ? 32.5 22.25 45.844 1 28.02 651 GLU A CA 1
ATOM 5154 C C . GLU A 1 651 ? 32.188 21.906 47.281 1 28.02 651 GLU A C 1
ATOM 5156 O O . GLU A 1 651 ? 32.406 20.766 47.719 1 28.02 651 GLU A O 1
ATOM 5161 N N . GLU A 1 652 ? 32.25 22.859 48.281 1 25.94 652 GLU A N 1
ATOM 5162 C CA . GLU A 1 652 ? 32.188 22.344 49.625 1 25.94 652 GLU A CA 1
ATOM 5163 C C . GLU A 1 652 ? 30.984 21.438 49.812 1 25.94 652 GLU A C 1
ATOM 5165 O O . GLU A 1 652 ? 29.984 21.578 49.094 1 25.94 652 GLU A O 1
ATOM 5170 N N . ASP A 1 653 ? 31.078 20.469 51 1 24.94 653 ASP A N 1
ATOM 5171 C CA . ASP A 1 653 ? 30.453 19.234 51.469 1 24.94 653 ASP A CA 1
ATOM 5172 C C . ASP A 1 653 ? 28.984 19.453 51.812 1 24.94 653 ASP A C 1
ATOM 5174 O O . ASP A 1 653 ? 28.312 18.547 52.281 1 24.94 653 ASP A O 1
ATOM 5178 N N . GLU A 1 654 ? 28.609 20.656 52.25 1 23.06 654 GLU A N 1
ATOM 5179 C CA . GLU A 1 654 ? 27.359 20.484 52.969 1 23.06 654 GLU A CA 1
ATOM 5180 C C . GLU A 1 654 ? 26.328 19.75 52.125 1 23.06 654 GLU A C 1
ATOM 5182 O O . GLU A 1 654 ? 25.953 20.219 51.062 1 23.06 654 GLU A O 1
ATOM 5187 N N . GLU A 1 655 ? 26.141 18.391 52.438 1 25.23 655 GLU A N 1
ATOM 5188 C CA . GLU A 1 655 ? 25.203 17.281 52.312 1 25.23 655 GLU A CA 1
ATOM 5189 C C . GLU A 1 655 ? 23.766 17.719 52.531 1 25.23 655 GLU A C 1
ATOM 5191 O O . GLU A 1 655 ? 22.922 16.922 52.938 1 25.23 655 GLU A O 1
ATOM 5196 N N . THR A 1 656 ? 23.547 18.953 52.969 1 23.55 656 THR A N 1
ATOM 5197 C CA . THR A 1 656 ? 22.172 19.016 53.469 1 23.55 656 THR A CA 1
ATOM 5198 C C . THR A 1 656 ? 21.203 18.391 52.469 1 23.55 656 THR A C 1
ATOM 5200 O O . THR A 1 656 ? 21.406 18.484 51.25 1 23.55 656 THR A O 1
ATOM 5203 N N . GLU A 1 657 ? 20.328 17.5 53.094 1 23.34 657 GLU A N 1
ATOM 5204 C CA . GLU A 1 657 ? 19.266 16.609 52.688 1 23.34 657 GLU A CA 1
ATOM 5205 C C . GLU A 1 657 ? 18.25 17.344 51.781 1 23.34 657 GLU A C 1
ATOM 5207 O O . GLU A 1 657 ? 17.375 18.047 52.281 1 23.34 657 GLU A O 1
ATOM 5212 N N . SER A 1 658 ? 18.719 18.266 51.156 1 23.52 658 SER A N 1
ATOM 5213 C CA . SER A 1 658 ? 17.719 18.922 50.312 1 23.52 658 SER A CA 1
ATOM 5214 C C . SER A 1 658 ? 16.719 17.922 49.781 1 23.52 658 SER A C 1
ATOM 5216 O O . SER A 1 658 ? 17.094 16.938 49.125 1 23.52 658 SER A O 1
ATOM 5218 N N . GLU A 1 659 ? 15.719 17.75 50.594 1 22 659 GLU A N 1
ATOM 5219 C CA . GLU A 1 659 ? 14.523 16.938 50.406 1 22 659 GLU A CA 1
ATOM 5220 C C . GLU A 1 659 ? 14.062 16.953 48.938 1 22 659 GLU A C 1
ATOM 5222 O O . GLU A 1 659 ? 13.992 18.016 48.344 1 22 659 GLU A O 1
ATOM 5227 N N . ASP A 1 660 ? 14.266 15.844 48.375 1 23.25 660 ASP A N 1
ATOM 5228 C CA . ASP A 1 660 ? 14.062 15.172 47.094 1 23.25 660 ASP A CA 1
ATOM 5229 C C . ASP A 1 660 ? 12.703 15.523 46.5 1 23.25 660 ASP A C 1
ATOM 5231 O O . ASP A 1 660 ? 11.727 14.797 46.688 1 23.25 660 ASP A O 1
ATOM 5235 N N . ARG A 1 661 ? 12.242 16.688 46.875 1 22.16 661 ARG A N 1
ATOM 5236 C CA . ARG A 1 661 ? 10.906 16.906 46.312 1 22.16 661 ARG A CA 1
ATOM 5237 C C . ARG A 1 661 ? 10.898 16.688 44.812 1 22.16 661 ARG A C 1
ATOM 5239 O O . ARG A 1 661 ? 11.008 17.641 44.031 1 22.16 661 ARG A O 1
ATOM 5246 N N . ARG A 1 662 ? 11.711 15.734 44.5 1 24.91 662 ARG A N 1
ATOM 5247 C CA . ARG A 1 662 ? 11.797 15.016 43.219 1 24.91 662 ARG A CA 1
ATOM 5248 C C . ARG A 1 662 ? 10.422 14.578 42.75 1 24.91 662 ARG A C 1
ATOM 5250 O O . ARG A 1 662 ? 9.797 13.703 43.375 1 24.91 662 ARG A O 1
ATOM 5257 N N . GLY A 1 663 ? 9.633 15.609 42.531 1 23.02 663 GLY A N 1
ATOM 5258 C CA . GLY A 1 663 ? 8.305 15.227 42.062 1 23.02 663 GLY A CA 1
ATOM 5259 C C . GLY A 1 663 ? 8.305 13.969 41.219 1 23.02 663 GLY A C 1
ATOM 5260 O O . GLY A 1 663 ? 8.969 13.922 40.188 1 23.02 663 GLY A O 1
ATOM 5261 N N . VAL A 1 664 ? 8.336 12.836 41.844 1 23.72 664 VAL A N 1
ATOM 5262 C CA . VAL A 1 664 ? 8.234 11.43 41.469 1 23.72 664 VAL A CA 1
ATOM 5263 C C . VAL A 1 664 ? 7.156 11.234 40.406 1 23.72 664 VAL A C 1
ATOM 5265 O O . VAL A 1 664 ? 5.977 11.484 40.656 1 23.72 664 VAL A O 1
ATOM 5268 N N . ILE A 1 665 ? 7.449 11.672 39.281 1 25.89 665 ILE A N 1
ATOM 5269 C CA . ILE A 1 665 ? 6.559 11.156 38.25 1 25.89 665 ILE A CA 1
ATOM 5270 C C . ILE A 1 665 ? 6.355 9.656 38.438 1 25.89 665 ILE A C 1
ATOM 5272 O O . ILE A 1 665 ? 7.309 8.883 38.375 1 25.89 665 ILE A O 1
ATOM 5276 N N . SER A 1 666 ? 5.625 9.359 39.406 1 26.23 666 SER A N 1
ATOM 5277 C CA . SER A 1 666 ? 5.461 7.984 39.875 1 26.23 666 SER A CA 1
ATOM 5278 C C . SER A 1 666 ? 5.266 7.027 38.719 1 26.23 666 SER A C 1
ATOM 5280 O O . SER A 1 666 ? 4.898 7.445 37.625 1 26.23 666 SER A O 1
ATOM 5282 N N . GLU A 1 667 ? 5.82 5.82 38.781 1 30.62 667 GLU A N 1
ATOM 5283 C CA . GLU A 1 667 ? 5.617 4.629 37.969 1 30.62 667 GLU A CA 1
ATOM 5284 C C . GLU A 1 667 ? 4.164 4.516 37.5 1 30.62 667 GLU A C 1
ATOM 5286 O O . GLU A 1 667 ? 3.896 4.07 36.375 1 30.62 667 GLU A O 1
ATOM 5291 N N . THR A 1 668 ? 3.301 4.965 38.375 1 29.61 668 THR A N 1
ATOM 5292 C CA . THR A 1 668 ? 1.867 4.805 38.156 1 29.61 668 THR A CA 1
ATOM 5293 C C . THR A 1 668 ? 1.402 5.656 36.969 1 29.61 668 THR A C 1
ATOM 5295 O O . THR A 1 668 ? 0.492 5.266 36.25 1 29.61 668 THR A O 1
ATOM 5298 N N . THR A 1 669 ? 2.053 6.844 36.906 1 28.77 669 THR A N 1
ATOM 5299 C CA . THR A 1 669 ? 1.5 7.691 35.844 1 28.77 669 THR A CA 1
ATOM 5300 C C . THR A 1 669 ? 1.936 7.203 34.469 1 28.77 669 THR A C 1
ATOM 5302 O O . THR A 1 669 ? 1.15 7.23 33.5 1 28.77 669 THR A O 1
ATOM 5305 N N . ILE A 1 670 ? 3.17 6.82 34.281 1 30.48 670 ILE A N 1
ATOM 5306 C CA . ILE A 1 670 ? 3.613 6.25 33.031 1 30.48 670 ILE A CA 1
ATOM 5307 C C . ILE A 1 670 ? 2.809 4.988 32.719 1 30.48 670 ILE A C 1
ATOM 5309 O O . ILE A 1 670 ? 2.443 4.742 31.562 1 30.48 670 ILE A O 1
ATOM 5313 N N . ASP A 1 671 ? 2.559 4.215 33.75 1 33.97 671 ASP A N 1
ATOM 5314 C CA . ASP A 1 671 ? 1.805 2.971 33.625 1 33.97 671 ASP A CA 1
ATOM 5315 C C . ASP A 1 671 ? 0.422 3.223 33.031 1 33.97 671 ASP A C 1
ATOM 5317 O O . ASP A 1 671 ? -0.109 2.381 32.312 1 33.97 671 ASP A O 1
ATOM 5321 N N . TYR A 1 672 ? -0.179 4.309 33.5 1 32.16 672 TYR A N 1
ATOM 5322 C CA . TYR A 1 672 ? -1.544 4.543 33.031 1 32.16 672 TYR A CA 1
ATOM 5323 C C . TYR A 1 672 ? -1.558 5.062 31.594 1 32.16 672 TYR A C 1
ATOM 5325 O O . TYR A 1 672 ? -2.564 4.938 30.891 1 32.16 672 TYR A O 1
ATOM 5333 N N . ILE A 1 673 ? -0.432 5.73 31.281 1 34.41 673 ILE A N 1
ATOM 5334 C CA . ILE A 1 673 ? -0.625 6.395 30 1 34.41 673 ILE A CA 1
ATOM 5335 C C . ILE A 1 673 ? -0.094 5.508 28.875 1 34.41 673 ILE A C 1
ATOM 5337 O O . ILE A 1 673 ? -0.637 5.508 27.766 1 34.41 673 ILE A O 1
ATOM 5341 N N . LEU A 1 674 ? 1.052 4.832 29.141 1 35.94 674 LEU A N 1
ATOM 5342 C CA . LEU A 1 674 ? 1.607 4.066 28.031 1 35.94 674 LEU A CA 1
ATOM 5343 C C . LEU A 1 674 ? 1.155 2.609 28.109 1 35.94 674 LEU A C 1
ATOM 5345 O O . LEU A 1 674 ? 1.085 2.025 29.188 1 35.94 674 LEU A O 1
ATOM 5349 N N . THR A 1 675 ? 0.496 2.184 27.188 1 40.31 675 THR A N 1
ATOM 5350 C CA . THR A 1 675 ? 0.271 0.744 27.125 1 40.31 675 THR A CA 1
ATOM 5351 C C . THR A 1 675 ? 1.592 -0.015 27.219 1 40.31 675 THR A C 1
ATOM 5353 O O . THR A 1 675 ? 2.664 0.573 27.062 1 40.31 675 THR A O 1
ATOM 5356 N N . THR A 1 676 ? 1.57 -1.101 27.703 1 45.47 676 THR A N 1
ATOM 5357 C CA . THR A 1 676 ? 2.703 -2.018 27.797 1 45.47 676 THR A CA 1
ATOM 5358 C C . THR A 1 676 ? 3.498 -2.02 26.484 1 45.47 676 THR A C 1
ATOM 5360 O O . THR A 1 676 ? 4.73 -2.061 26.516 1 45.47 676 THR A O 1
ATOM 5363 N N . GLU A 1 677 ? 2.812 -1.891 25.406 1 43.19 677 GLU A N 1
ATOM 5364 C CA . GLU A 1 677 ? 3.492 -1.942 24.125 1 43.19 677 GLU A CA 1
ATOM 5365 C C . GLU A 1 677 ? 4.289 -0.665 23.859 1 43.19 677 GLU A C 1
ATOM 5367 O O . GLU A 1 677 ? 5.402 -0.716 23.344 1 43.19 677 GLU A O 1
ATOM 5372 N N . GLN A 1 678 ? 3.775 0.451 24.25 1 43.78 678 GLN A N 1
ATOM 5373 C CA . GLN A 1 678 ? 4.5 1.71 24.125 1 43.78 678 GLN A CA 1
ATOM 5374 C C . GLN A 1 678 ? 5.73 1.738 25.016 1 43.78 678 GLN A C 1
ATOM 5376 O O . GLN A 1 678 ? 6.797 2.205 24.609 1 43.78 678 GLN A O 1
ATOM 5381 N N . ARG A 1 679 ? 5.555 1.116 26.109 1 47.59 679 ARG A N 1
ATOM 5382 C CA . ARG A 1 679 ? 6.676 1.021 27.047 1 47.59 679 ARG A CA 1
ATOM 5383 C C . ARG A 1 679 ? 7.824 0.224 26.438 1 47.59 679 ARG A C 1
ATOM 5385 O O . ARG A 1 679 ? 8.984 0.635 26.531 1 47.59 679 ARG A O 1
ATOM 5392 N N . SER A 1 680 ? 7.395 -0.903 25.906 1 49.06 680 SER A N 1
ATOM 5393 C CA . SER A 1 680 ? 8.406 -1.762 25.312 1 49.06 680 SER A CA 1
ATOM 5394 C C . SER A 1 680 ? 9.094 -1.062 24.141 1 49.06 680 SER A C 1
ATOM 5396 O O . SER A 1 680 ? 10.312 -1.165 23.984 1 49.06 680 SER A O 1
ATOM 5398 N N . ARG A 1 681 ? 8.367 -0.266 23.406 1 46 681 ARG A N 1
ATOM 5399 C CA . ARG A 1 681 ? 8.914 0.473 22.281 1 46 681 ARG A CA 1
ATOM 5400 C C . ARG A 1 681 ? 9.852 1.58 22.75 1 46 681 ARG A C 1
ATOM 5402 O O . ARG A 1 681 ? 10.914 1.793 22.156 1 46 681 ARG A O 1
ATOM 5409 N N . ILE A 1 682 ? 9.523 2.201 23.703 1 49.78 682 ILE A N 1
ATOM 5410 C CA . ILE A 1 682 ? 10.359 3.271 24.234 1 49.78 682 ILE A CA 1
ATOM 5411 C C . ILE A 1 682 ? 11.633 2.68 24.828 1 49.78 682 ILE A C 1
ATOM 5413 O O . ILE A 1 682 ? 12.727 3.211 24.625 1 49.78 682 ILE A O 1
ATOM 5417 N N . GLU A 1 683 ? 11.461 1.612 25.5 1 54.59 683 GLU A N 1
ATOM 5418 C CA . GLU A 1 683 ? 12.633 0.964 26.094 1 54.59 683 GLU A CA 1
ATOM 5419 C C . GLU A 1 683 ? 13.602 0.497 25 1 54.59 683 GLU A C 1
ATOM 5421 O O . GLU A 1 683 ? 14.82 0.644 25.156 1 54.59 683 GLU A O 1
ATOM 5426 N N . ASP A 1 684 ? 13.023 -0.037 23.938 1 50.81 684 ASP A N 1
ATOM 5427 C CA . ASP A 1 684 ? 13.867 -0.601 22.891 1 50.81 684 ASP A CA 1
ATOM 5428 C C . ASP A 1 684 ? 14.508 0.502 22.047 1 50.81 684 ASP A C 1
ATOM 5430 O O . ASP A 1 684 ? 15.672 0.387 21.656 1 50.81 684 ASP A O 1
ATOM 5434 N N . GLN A 1 685 ? 13.648 1.645 21.844 1 47.41 685 GLN A N 1
ATOM 5435 C CA . GLN A 1 685 ? 14.109 2.586 20.828 1 47.41 685 GLN A CA 1
ATOM 5436 C C . GLN A 1 685 ? 14.719 3.83 21.469 1 47.41 685 GLN A C 1
ATOM 5438 O O . GLN A 1 685 ? 15.562 4.492 20.859 1 47.41 685 GLN A O 1
ATOM 5443 N N . HIS A 1 686 ? 14.258 4.176 22.578 1 50.22 686 HIS A N 1
ATOM 5444 C CA . HIS A 1 686 ? 14.617 5.492 23.094 1 50.22 686 HIS A CA 1
ATOM 5445 C C . HIS A 1 686 ? 15.375 5.383 24.422 1 50.22 686 HIS A C 1
ATOM 5447 O O . HIS A 1 686 ? 15.82 6.395 24.969 1 50.22 686 HIS A O 1
ATOM 5453 N N . LEU A 1 687 ? 15.578 4.16 24.891 1 54.22 687 LEU A N 1
ATOM 5454 C CA . LEU A 1 687 ? 16.312 4.008 26.141 1 54.22 687 LEU A CA 1
ATOM 5455 C C . LEU A 1 687 ? 17.812 4.148 25.906 1 54.22 687 LEU A C 1
ATOM 5457 O O . LEU A 1 687 ? 18.375 3.479 25.047 1 54.22 687 LEU A O 1
ATOM 5461 N N . PRO A 1 688 ? 18.453 4.984 26.516 1 54.62 688 PRO A N 1
ATOM 5462 C CA . PRO A 1 688 ? 19.906 5.012 26.406 1 54.62 688 PRO A CA 1
ATOM 5463 C C . PRO A 1 688 ? 20.562 3.688 26.812 1 54.62 688 PRO A C 1
ATOM 5465 O O . PRO A 1 688 ? 20.016 2.965 27.656 1 54.62 688 PRO A O 1
ATOM 5468 N N . SER A 1 689 ? 21.625 3.217 26.078 1 55.5 689 SER A N 1
ATOM 5469 C CA . SER A 1 689 ? 22.312 1.936 26.234 1 55.5 689 SER A CA 1
ATOM 5470 C C . SER A 1 689 ? 22.719 1.701 27.688 1 55.5 689 SER A C 1
ATOM 5472 O O . SER A 1 689 ? 22.969 0.564 28.094 1 55.5 689 SER A O 1
ATOM 5474 N N . ASP A 1 690 ? 22.766 2.775 28.422 1 52.31 690 ASP A N 1
ATOM 5475 C CA . ASP A 1 690 ? 23.266 2.6 29.781 1 52.31 690 ASP A CA 1
ATOM 5476 C C . ASP A 1 690 ? 22.172 2.117 30.719 1 52.31 690 ASP A C 1
ATOM 5478 O O . ASP A 1 690 ? 22.406 1.854 31.906 1 52.31 690 ASP A O 1
ATOM 5482 N N . TYR A 1 691 ? 20.922 2.203 30.062 1 55.28 691 TYR A N 1
ATOM 5483 C CA . TYR A 1 691 ? 19.844 1.755 30.938 1 55.28 691 TYR A CA 1
ATOM 5484 C C . TYR A 1 691 ? 19.188 0.497 30.391 1 55.28 691 TYR A C 1
ATOM 5486 O O . TYR A 1 691 ? 19.031 0.344 29.188 1 55.28 691 TYR A O 1
ATOM 5494 N N . GLU A 1 692 ? 19.031 -0.597 31.141 1 57.62 692 GLU A N 1
ATOM 5495 C CA . GLU A 1 692 ? 18.484 -1.892 30.75 1 57.62 692 GLU A CA 1
ATOM 5496 C C . GLU A 1 692 ? 16.969 -1.838 30.625 1 57.62 692 GLU A C 1
ATOM 5498 O O . GLU A 1 692 ? 16.375 -2.605 29.859 1 57.62 692 GLU A O 1
ATOM 5503 N N . SER A 1 693 ? 16.328 -1.037 31.5 1 54.59 693 SER A N 1
ATOM 5504 C CA . SER A 1 693 ? 14.875 -0.908 31.469 1 54.59 693 SER A CA 1
ATOM 5505 C C . SER A 1 693 ? 14.438 0.514 31.812 1 54.59 693 SER A C 1
ATOM 5507 O O . SER A 1 693 ? 15.195 1.279 32.406 1 54.59 693 SER A O 1
ATOM 5509 N N . LEU A 1 694 ? 13.305 1.012 31.156 1 54.03 694 LEU A N 1
ATOM 5510 C CA . LEU A 1 694 ? 12.75 2.33 31.453 1 54.03 694 LEU A CA 1
ATOM 5511 C C . LEU A 1 694 ? 12.609 2.547 32.938 1 54.03 694 LEU A C 1
ATOM 5513 O O . LEU A 1 694 ? 12.688 3.68 33.438 1 54.03 694 LEU A O 1
ATOM 5517 N N . GLU A 1 695 ? 12.484 1.498 33.719 1 55.94 695 GLU A N 1
ATOM 5518 C CA . GLU A 1 695 ? 12.312 1.6 35.156 1 55.94 695 GLU A CA 1
ATOM 5519 C C . GLU A 1 695 ? 13.602 2.074 35.844 1 55.94 695 GLU A C 1
ATOM 5521 O O . GLU A 1 695 ? 13.555 2.666 36.906 1 55.94 695 GLU A O 1
ATOM 5526 N N . GLU A 1 696 ? 14.758 1.772 35.188 1 55.56 696 GLU A N 1
ATOM 5527 C CA . GLU A 1 696 ? 16.047 2.115 35.781 1 55.56 696 GLU A CA 1
ATOM 5528 C C . GLU A 1 696 ? 16.547 3.459 35.25 1 55.56 696 GLU A C 1
ATOM 5530 O O . GLU A 1 696 ? 17.625 3.928 35.656 1 55.56 696 GLU A O 1
ATOM 5535 N N . ALA A 1 697 ? 15.945 3.947 34.25 1 47.19 697 ALA A N 1
ATOM 5536 C CA . ALA A 1 697 ? 16.422 5.168 33.594 1 47.19 697 ALA A CA 1
ATOM 5537 C C . ALA A 1 697 ? 16.266 6.371 34.531 1 47.19 697 ALA A C 1
ATOM 5539 O O . ALA A 1 697 ? 15.242 6.531 35.188 1 47.19 697 ALA A O 1
ATOM 5540 N N . ASP A 1 698 ? 17.484 7.008 34.844 1 54.03 698 ASP A N 1
ATOM 5541 C CA . ASP A 1 698 ? 17.453 8.211 35.688 1 54.03 698 ASP A CA 1
ATOM 5542 C C . ASP A 1 698 ? 16.812 9.375 34.938 1 54.03 698 ASP A C 1
ATOM 5544 O O . ASP A 1 698 ? 16.406 9.234 33.781 1 54.03 698 ASP A O 1
ATOM 5548 N N . GLU A 1 699 ? 16.609 10.516 35.625 1 47.59 699 GLU A N 1
ATOM 5549 C CA . GLU A 1 699 ? 15.914 11.695 35.094 1 47.59 699 GLU A CA 1
ATOM 5550 C C . GLU A 1 699 ? 16.547 12.164 33.781 1 47.59 699 GLU A C 1
ATOM 5552 O O . GLU A 1 699 ? 15.836 12.594 32.875 1 47.59 699 GLU A O 1
ATOM 5557 N N . GLU A 1 700 ? 17.719 12.078 33.719 1 50.94 700 GLU A N 1
ATOM 5558 C CA . GLU A 1 700 ? 18.406 12.508 32.5 1 50.94 700 GLU A CA 1
ATOM 5559 C C . GLU A 1 700 ? 18.125 11.555 31.359 1 50.94 700 GLU A C 1
ATOM 5561 O O . GLU A 1 700 ? 17.922 11.984 30.219 1 50.94 700 GLU A O 1
ATOM 5566 N N . ALA A 1 701 ? 18.109 10.297 31.672 1 51.97 701 ALA A N 1
ATOM 5567 C CA . ALA A 1 701 ? 17.828 9.297 30.656 1 51.97 701 ALA A CA 1
ATOM 5568 C C . ALA A 1 701 ? 16.375 9.375 30.203 1 51.97 701 ALA A C 1
ATOM 5570 O O . ALA A 1 701 ? 16.094 9.297 29 1 51.97 701 ALA A O 1
ATOM 5571 N N . ILE A 1 702 ? 15.562 9.602 31.125 1 49.41 702 ILE A N 1
ATOM 5572 C CA . ILE A 1 702 ? 14.156 9.797 30.781 1 49.41 702 ILE A CA 1
ATOM 5573 C C . ILE A 1 702 ? 13.992 11.07 29.953 1 49.41 702 ILE A C 1
ATOM 5575 O O . ILE A 1 702 ? 13.258 11.086 28.969 1 49.41 702 ILE A O 1
ATOM 5579 N N . ALA A 1 703 ? 14.672 12.164 30.297 1 47.72 703 ALA A N 1
ATOM 5580 C CA . ALA A 1 703 ? 14.664 13.375 29.469 1 47.72 703 ALA A CA 1
ATOM 5581 C C . ALA A 1 703 ? 15.211 13.094 28.078 1 47.72 703 ALA A C 1
ATOM 5583 O O . ALA A 1 703 ? 14.672 13.586 27.078 1 47.72 703 ALA A O 1
ATOM 5584 N N . GLN A 1 704 ? 16.203 12.352 28 1 49.75 704 GLN A N 1
ATOM 5585 C CA . GLN A 1 704 ? 16.766 11.953 26.703 1 49.75 704 GLN A CA 1
ATOM 5586 C C . GLN A 1 704 ? 15.781 11.078 25.922 1 49.75 704 GLN A C 1
ATOM 5588 O O . GLN A 1 704 ? 15.625 11.234 24.719 1 49.75 704 GLN A O 1
ATOM 5593 N N . ILE A 1 705 ? 15.195 10.141 26.625 1 47.91 705 ILE A N 1
ATOM 5594 C CA . ILE A 1 705 ? 14.172 9.305 26.016 1 47.91 705 ILE A CA 1
ATOM 5595 C C . ILE A 1 705 ? 13 10.172 25.547 1 47.91 705 ILE A C 1
ATOM 5597 O O . ILE A 1 705 ? 12.523 10.039 24.422 1 47.91 705 ILE A O 1
ATOM 5601 N N . LEU A 1 706 ? 12.555 11.062 26.422 1 44.62 706 LEU A N 1
ATOM 5602 C CA . LEU A 1 706 ? 11.477 11.977 26.047 1 44.62 706 LEU A CA 1
ATOM 5603 C C . LEU A 1 706 ? 11.898 12.875 24.891 1 44.62 706 LEU A C 1
ATOM 5605 O O . LEU A 1 706 ? 11.125 13.102 23.969 1 44.62 706 LEU A O 1
ATOM 5609 N N . ARG A 1 707 ? 13.055 13.414 24.922 1 43.5 707 ARG A N 1
ATOM 5610 C CA . ARG A 1 707 ? 13.578 14.164 23.797 1 43.5 707 ARG A CA 1
ATOM 5611 C C . ARG A 1 707 ? 13.633 13.289 22.547 1 43.5 707 ARG A C 1
ATOM 5613 O O . ARG A 1 707 ? 13.289 13.734 21.453 1 43.5 707 ARG A O 1
ATOM 5620 N N . SER A 1 708 ? 14.062 12.125 22.656 1 42.94 708 SER A N 1
ATOM 5621 C CA . SER A 1 708 ? 14.172 11.188 21.531 1 42.94 708 SER A CA 1
ATOM 5622 C C . SER A 1 708 ? 12.797 10.766 21.031 1 42.94 708 SER A C 1
ATOM 5624 O O . SER A 1 708 ? 12.578 10.648 19.828 1 42.94 708 SER A O 1
ATOM 5626 N N . VAL A 1 709 ? 11.891 10.453 21.922 1 41.66 709 VAL A N 1
ATOM 5627 C CA . VAL A 1 709 ? 10.516 10.125 21.547 1 41.66 709 VAL A CA 1
ATOM 5628 C C . VAL A 1 709 ? 9.828 11.367 20.984 1 41.66 709 VAL A C 1
ATOM 5630 O O . VAL A 1 709 ? 9.086 11.281 20 1 41.66 709 VAL A O 1
ATOM 5633 N N . LEU A 1 710 ? 9.93 12.578 21.547 1 38.81 710 LEU A N 1
ATOM 5634 C CA . LEU A 1 710 ? 9.352 13.828 21.078 1 38.81 710 LEU A CA 1
ATOM 5635 C C . LEU A 1 710 ? 9.969 14.25 19.75 1 38.81 710 LEU A C 1
ATOM 5637 O O . LEU A 1 710 ? 9.289 14.844 18.906 1 38.81 710 LEU A O 1
ATOM 5641 N N . GLU A 1 711 ? 11.156 14.195 19.438 1 38.19 711 GLU A N 1
ATOM 5642 C CA . GLU A 1 711 ? 11.781 14.477 18.156 1 38.19 711 GLU A CA 1
ATOM 5643 C C . GLU A 1 711 ? 11.164 13.633 17.047 1 38.19 711 GLU A C 1
ATOM 5645 O O . GLU A 1 711 ? 11.133 14.055 15.883 1 38.19 711 GLU A O 1
ATOM 5650 N N . GLU A 1 712 ? 10.664 12.531 17.234 1 35.38 712 GLU A N 1
ATOM 5651 C CA . GLU A 1 712 ? 10.023 11.703 16.219 1 35.38 712 GLU A CA 1
ATOM 5652 C C . GLU A 1 712 ? 8.57 12.125 16 1 35.38 712 GLU A C 1
ATOM 5654 O O . GLU A 1 712 ? 8.047 12 14.891 1 35.38 712 GLU A O 1
ATOM 5659 N N . THR A 1 713 ? 7.645 12.531 16.938 1 32.91 713 THR A N 1
ATOM 5660 C CA . THR A 1 713 ? 6.242 12.875 16.734 1 32.91 713 THR A CA 1
ATOM 5661 C C . THR A 1 713 ? 6.047 14.391 16.797 1 32.91 713 THR A C 1
ATOM 5663 O O . THR A 1 713 ? 6.488 15.039 17.75 1 32.91 713 THR A O 1
ATOM 5666 N N . GLU A 1 714 ? 5.895 15.164 15.672 1 32.16 714 GLU A N 1
ATOM 5667 C CA . GLU A 1 714 ? 5.68 16.609 15.609 1 32.16 714 GLU A CA 1
ATOM 5668 C C . GLU A 1 714 ? 4.711 17.078 16.688 1 32.16 714 GLU A C 1
ATOM 5670 O O . GLU A 1 714 ? 4.895 18.141 17.281 1 32.16 714 GLU A O 1
ATOM 5675 N N . GLU A 1 715 ? 3.602 16.406 16.891 1 33.62 715 GLU A N 1
ATOM 5676 C CA . GLU A 1 715 ? 2.568 16.875 17.812 1 33.62 715 GLU A CA 1
ATOM 5677 C C . GLU A 1 715 ? 3.09 16.938 19.25 1 33.62 715 GLU A C 1
ATOM 5679 O O . GLU A 1 715 ? 2.5 17.594 20.094 1 33.62 715 GLU A O 1
ATOM 5684 N N . ALA A 1 716 ? 4.234 16.406 19.438 1 31.91 716 ALA A N 1
ATOM 5685 C CA . ALA A 1 716 ? 4.676 16.25 20.828 1 31.91 716 ALA A CA 1
ATOM 5686 C C . ALA A 1 716 ? 5.277 17.531 21.359 1 31.91 716 ALA A C 1
ATOM 5688 O O . ALA A 1 716 ? 5.086 17.875 22.531 1 31.91 716 ALA A O 1
ATOM 5689 N N . GLU A 1 717 ? 5.844 18.359 20.484 1 33.03 717 GLU A N 1
ATOM 5690 C CA . GLU A 1 717 ? 6.445 19.547 21.078 1 33.03 717 GLU A CA 1
ATOM 5691 C C . GLU A 1 717 ? 5.379 20.516 21.578 1 33.03 717 GLU A C 1
ATOM 5693 O O . GLU A 1 717 ? 5.516 21.109 22.656 1 33.03 717 GLU A O 1
ATOM 5698 N N . GLU A 1 718 ? 4.336 20.703 20.781 1 35.28 718 GLU A N 1
ATOM 5699 C CA . GLU A 1 718 ? 3.314 21.625 21.281 1 35.28 718 GLU A CA 1
ATOM 5700 C C . GLU A 1 718 ? 2.652 21.078 22.547 1 35.28 718 GLU A C 1
ATOM 5702 O O . GLU A 1 718 ? 2.441 21.812 23.516 1 35.28 718 GLU A O 1
ATOM 5707 N N . LYS A 1 719 ? 2.488 19.812 22.562 1 33.06 719 LYS A N 1
ATOM 5708 C CA . LYS A 1 719 ? 1.969 19.219 23.781 1 33.06 719 LYS A CA 1
ATOM 5709 C C . LYS A 1 719 ? 3 19.297 24.906 1 33.06 719 LYS A C 1
ATOM 5711 O O . LYS A 1 719 ? 2.65 19.531 26.062 1 33.06 719 LYS A O 1
ATOM 5716 N N . LEU A 1 720 ? 4.152 19.359 24.5 1 31.56 720 LEU A N 1
ATOM 5717 C CA . LEU A 1 720 ? 5.207 19.562 25.484 1 31.56 720 LEU A CA 1
ATOM 5718 C C . LEU A 1 720 ? 5.207 20.984 26.016 1 31.56 720 LEU A C 1
ATOM 5720 O O . LEU A 1 720 ? 5.301 21.203 27.219 1 31.56 720 LEU A O 1
ATOM 5724 N N . GLN A 1 721 ? 5.133 21.844 25.078 1 34.59 721 GLN A N 1
ATOM 5725 C CA . GLN A 1 721 ? 5.102 23.219 25.547 1 34.59 721 GLN A CA 1
ATOM 5726 C C . GLN A 1 721 ? 3.867 23.484 26.406 1 34.59 721 GLN A C 1
ATOM 5728 O O . GLN A 1 721 ? 3.951 24.156 27.438 1 34.59 721 GLN A O 1
ATOM 5733 N N . SER A 1 722 ? 2.777 22.953 26.047 1 32 722 SER A N 1
ATOM 5734 C CA . SER A 1 722 ? 1.579 23.109 26.859 1 32 722 SER A CA 1
ATOM 5735 C C . SER A 1 722 ? 1.74 22.422 28.219 1 32 722 SER A C 1
ATOM 5737 O O . SER A 1 722 ? 1.365 22.984 29.25 1 32 722 SER A O 1
ATOM 5739 N N . ILE A 1 723 ? 2.346 21.328 28.125 1 30.72 723 ILE A N 1
ATOM 5740 C CA . ILE A 1 723 ? 2.635 20.625 29.375 1 30.72 723 ILE A CA 1
ATOM 5741 C C . ILE A 1 723 ? 3.695 21.391 30.156 1 30.72 723 ILE A C 1
ATOM 5743 O O . ILE A 1 723 ? 3.568 21.562 31.375 1 30.72 723 ILE A O 1
ATOM 5747 N N . GLN A 1 724 ? 4.59 21.859 29.438 1 29.83 724 GLN A N 1
ATOM 5748 C CA . GLN A 1 724 ? 5.578 22.703 30.109 1 29.83 724 GLN A CA 1
ATOM 5749 C C . GLN A 1 724 ? 4.926 23.922 30.75 1 29.83 724 GLN A C 1
ATOM 5751 O O . GLN A 1 724 ? 5.223 24.266 31.891 1 29.83 724 GLN A O 1
ATOM 5756 N N . ASN A 1 725 ? 4.121 24.5 29.922 1 30.77 725 ASN A N 1
ATOM 5757 C CA . ASN A 1 725 ? 3.436 25.672 30.484 1 30.77 725 ASN A CA 1
ATOM 5758 C C . ASN A 1 725 ? 2.564 25.297 31.672 1 30.77 725 ASN A C 1
ATOM 5760 O O . ASN A 1 725 ? 2.51 26.031 32.656 1 30.77 725 ASN A O 1
ATOM 5764 N N . MET A 1 726 ? 1.968 24.172 31.5 1 28.16 726 MET A N 1
ATOM 5765 C CA . MET A 1 726 ? 1.155 23.719 32.625 1 28.16 726 MET A CA 1
ATOM 5766 C C . MET A 1 726 ? 2.027 23.438 33.844 1 28.16 726 MET A C 1
ATOM 5768 O O . MET A 1 726 ? 1.644 23.734 34.969 1 28.16 726 MET A O 1
ATOM 5772 N N . ILE A 1 727 ? 3.184 22.938 33.469 1 29.33 727 ILE A N 1
ATOM 5773 C CA . ILE A 1 727 ? 4.117 22.672 34.562 1 29.33 727 ILE A CA 1
ATOM 5774 C C . ILE A 1 727 ? 4.609 23.984 35.156 1 29.33 727 ILE A C 1
ATOM 5776 O O . ILE A 1 727 ? 4.707 24.125 36.375 1 29.33 727 ILE A O 1
ATOM 5780 N N . GLN A 1 728 ? 4.91 24.906 34.375 1 30.27 728 GLN A N 1
ATOM 5781 C CA . GLN A 1 728 ? 5.391 26.172 34.938 1 30.27 728 GLN A CA 1
ATOM 5782 C C . GLN A 1 728 ? 4.305 26.875 35.75 1 30.27 728 GLN A C 1
ATOM 5784 O O . GLN A 1 728 ? 4.594 27.531 36.75 1 30.27 728 GLN A O 1
ATOM 5789 N N . THR A 1 729 ? 3.059 26.562 35.438 1 32.16 729 THR A N 1
ATOM 5790 C CA . THR A 1 729 ? 2.059 27.188 36.281 1 32.16 729 THR A CA 1
ATOM 5791 C C . THR A 1 729 ? 1.854 26.375 37.562 1 32.16 729 THR A C 1
ATOM 5793 O O . THR A 1 729 ? 1.684 26.938 38.656 1 32.16 729 THR A O 1
ATOM 5796 N N . MET B 1 1 ? 14.391 38.688 -50.406 1 16.22 1 MET B N 1
ATOM 5797 C CA . MET B 1 1 ? 14.219 37.844 -51.562 1 16.22 1 MET B CA 1
ATOM 5798 C C . MET B 1 1 ? 13.594 36.5 -51.188 1 16.22 1 MET B C 1
ATOM 5800 O O . MET B 1 1 ? 13.414 36.219 -50.031 1 16.22 1 MET B O 1
ATOM 5804 N N . GLY B 1 2 ? 14.312 35.438 -51.531 1 16.45 2 GLY B N 1
ATOM 5805 C CA . GLY B 1 2 ? 14.156 34.188 -52.219 1 16.45 2 GLY B CA 1
ATOM 5806 C C . GLY B 1 2 ? 13.641 33.062 -51.312 1 16.45 2 GLY B C 1
ATOM 5807 O O . GLY B 1 2 ? 12.664 32.406 -51.656 1 16.45 2 GLY B O 1
ATOM 5808 N N . ILE B 1 3 ? 14.492 32.156 -50.688 1 18.61 3 ILE B N 1
ATOM 5809 C CA . ILE B 1 3 ? 14.531 30.734 -51 1 18.61 3 ILE B CA 1
ATOM 5810 C C . ILE B 1 3 ? 13.531 29.984 -50.125 1 18.61 3 ILE B C 1
ATOM 5812 O O . ILE B 1 3 ? 13.656 29.984 -48.875 1 18.61 3 ILE B O 1
ATOM 5816 N N . SER B 1 4 ? 12.305 29.719 -50.562 1 18.33 4 SER B N 1
ATOM 5817 C CA . SER B 1 4 ? 11.016 29.109 -50.219 1 18.33 4 SER B CA 1
ATOM 5818 C C . SER B 1 4 ? 11.156 27.625 -49.906 1 18.33 4 SER B C 1
ATOM 5820 O O . SER B 1 4 ? 10.281 26.828 -50.219 1 18.33 4 SER B O 1
ATOM 5822 N N . ASN B 1 5 ? 12.344 27.094 -49.531 1 18 5 ASN B N 1
ATOM 5823 C CA . ASN B 1 5 ? 12.531 25.672 -49.844 1 18 5 ASN B CA 1
ATOM 5824 C C . ASN B 1 5 ? 11.516 24.797 -49.094 1 18 5 ASN B C 1
ATOM 5826 O O . ASN B 1 5 ? 11.469 24.781 -47.875 1 18 5 ASN B O 1
ATOM 5830 N N . GLN B 1 6 ? 10.359 24.312 -49.688 1 17.75 6 GLN B N 1
ATOM 5831 C CA . GLN B 1 6 ? 9.07 23.641 -49.531 1 17.75 6 GLN B CA 1
ATOM 5832 C C . GLN B 1 6 ? 9.266 22.172 -49.156 1 17.75 6 GLN B C 1
ATOM 5834 O O . GLN B 1 6 ? 9.188 21.297 -50 1 17.75 6 GLN B O 1
ATOM 5839 N N . TYR B 1 7 ? 10.258 21.594 -48.531 1 17.22 7 TYR B N 1
ATOM 5840 C CA . TYR B 1 7 ? 10.43 20.156 -48.688 1 17.22 7 TYR B CA 1
ATOM 5841 C C . TYR B 1 7 ? 9.227 19.406 -48.156 1 17.22 7 TYR B C 1
ATOM 5843 O O . TYR B 1 7 ? 8.891 19.5 -46.969 1 17.22 7 TYR B O 1
ATOM 5851 N N . LYS B 1 8 ? 8.141 18.969 -48.938 1 17.97 8 LYS B N 1
ATOM 5852 C CA . LYS B 1 8 ? 6.871 18.25 -48.875 1 17.97 8 LYS B CA 1
ATOM 5853 C C . LYS B 1 8 ? 7.086 16.797 -48.469 1 17.97 8 LYS B C 1
ATOM 5855 O O . LYS B 1 8 ? 7.559 15.984 -49.281 1 17.97 8 LYS B O 1
ATOM 5860 N N . CYS B 1 9 ? 7.703 16.375 -47.438 1 16.2 9 CYS B N 1
ATOM 5861 C CA . CYS B 1 9 ? 8.062 14.984 -47.219 1 16.2 9 CYS B CA 1
ATOM 5862 C C . CYS B 1 9 ? 6.832 14.094 -47.25 1 16.2 9 CYS B C 1
ATOM 5864 O O . CYS B 1 9 ? 5.949 14.219 -46.406 1 16.2 9 CYS B O 1
ATOM 5866 N N . SER B 1 10 ? 6.215 13.602 -48.375 1 17.52 10 SER B N 1
ATOM 5867 C CA . SER B 1 10 ? 5.141 12.719 -48.812 1 17.52 10 SER B CA 1
ATOM 5868 C C . SER B 1 10 ? 5.301 11.32 -48.219 1 17.52 10 SER B C 1
ATOM 5870 O O . SER B 1 10 ? 4.668 10.367 -48.688 1 17.52 10 SER B O 1
ATOM 5872 N N . THR B 1 11 ? 6.129 10.953 -47.375 1 18.05 11 THR B N 1
ATOM 5873 C CA . THR B 1 11 ? 6.465 9.539 -47.344 1 18.05 11 THR B CA 1
ATOM 5874 C C . THR B 1 11 ? 5.211 8.688 -47.156 1 18.05 11 THR B C 1
ATOM 5876 O O . THR B 1 11 ? 4.273 9.086 -46.469 1 18.05 11 THR B O 1
ATOM 5879 N N . LEU B 1 12 ? 5.008 7.504 -47.906 1 16.78 12 LEU B N 1
ATOM 5880 C CA . LEU B 1 12 ? 4.191 6.383 -48.375 1 16.78 12 LEU B CA 1
ATOM 5881 C C . LEU B 1 12 ? 3.676 5.57 -47.188 1 16.78 12 LEU B C 1
ATOM 5883 O O . LEU B 1 12 ? 4.457 5.129 -46.344 1 16.78 12 LEU B O 1
ATOM 5887 N N . LYS B 1 13 ? 2.486 5.637 -46.75 1 19.27 13 LYS B N 1
ATOM 5888 C CA . LYS B 1 13 ? 1.584 4.871 -45.906 1 19.27 13 LYS B CA 1
ATOM 5889 C C . LYS B 1 13 ? 1.473 3.426 -46.375 1 19.27 13 LYS B C 1
ATOM 5891 O O . LYS B 1 13 ? 0.662 3.111 -47.25 1 19.27 13 LYS B O 1
ATOM 5896 N N . LYS B 1 14 ? 2.494 2.684 -46.812 1 19.41 14 LYS B N 1
ATOM 5897 C CA . LYS B 1 14 ? 2.143 1.346 -47.281 1 19.41 14 LYS B CA 1
ATOM 5898 C C . LYS B 1 14 ? 1.413 0.561 -46.188 1 19.41 14 LYS B C 1
ATOM 5900 O O . LYS B 1 14 ? 1.95 0.356 -45.094 1 19.41 14 LYS B O 1
ATOM 5905 N N . ILE B 1 15 ? 0.186 0.523 -46.219 1 20.33 15 ILE B N 1
ATOM 5906 C CA . ILE B 1 15 ? -0.803 -0.32 -45.562 1 20.33 15 ILE B CA 1
ATOM 5907 C C . ILE B 1 15 ? -0.452 -1.791 -45.75 1 20.33 15 ILE B C 1
ATOM 5909 O O . ILE B 1 15 ? -0.449 -2.277 -46.906 1 20.33 15 ILE B O 1
ATOM 5913 N N . ILE B 1 16 ? 0.521 -2.324 -45.25 1 19.94 16 ILE B N 1
ATOM 5914 C CA . ILE B 1 16 ? 0.776 -3.752 -45.406 1 19.94 16 ILE B CA 1
ATOM 5915 C C . ILE B 1 16 ? -0.487 -4.543 -45.062 1 19.94 16 ILE B C 1
ATOM 5917 O O . ILE B 1 16 ? -0.941 -4.543 -43.938 1 19.94 16 ILE B O 1
ATOM 5921 N N . THR B 1 17 ? -1.519 -4.539 -45.969 1 20.89 17 THR B N 1
ATOM 5922 C CA . THR B 1 17 ? -2.627 -5.488 -45.938 1 20.89 17 THR B CA 1
ATOM 5923 C C . THR B 1 17 ? -2.109 -6.922 -45.875 1 20.89 17 THR B C 1
ATOM 5925 O O . THR B 1 17 ? -1.435 -7.398 -46.781 1 20.89 17 THR B O 1
ATOM 5928 N N . VAL B 1 18 ? -1.719 -7.371 -44.875 1 21.39 18 VAL B N 1
ATOM 5929 C CA . VAL B 1 18 ? -1.378 -8.789 -44.781 1 21.39 18 VAL B CA 1
ATOM 5930 C C . VAL B 1 18 ? -2.562 -9.633 -45.219 1 21.39 18 VAL B C 1
ATOM 5932 O O . VAL B 1 18 ? -3.641 -9.578 -44.625 1 21.39 18 VAL B O 1
ATOM 5935 N N . GLU B 1 19 ? -2.803 -9.758 -46.5 1 22.33 19 GLU B N 1
ATOM 5936 C CA . GLU B 1 19 ? -3.707 -10.758 -47.062 1 22.33 19 GLU B CA 1
ATOM 5937 C C . GLU B 1 19 ? -3.455 -12.133 -46.438 1 22.33 19 GLU B C 1
ATOM 5939 O O . GLU B 1 19 ? -2.322 -12.617 -46.438 1 22.33 19 GLU B O 1
ATOM 5944 N N . PHE B 1 20 ? -4.344 -12.57 -45.688 1 23.52 20 PHE B N 1
ATOM 5945 C CA . PHE B 1 20 ? -4.465 -13.938 -45.188 1 23.52 20 PHE B CA 1
ATOM 5946 C C . PHE B 1 20 ? -4.629 -14.914 -46.375 1 23.52 20 PHE B C 1
ATOM 5948 O O . PHE B 1 20 ? -5.711 -15.031 -46.938 1 23.52 20 PHE B O 1
ATOM 5955 N N . GLY B 1 21 ? -3.82 -14.898 -47.375 1 22.28 21 GLY B N 1
ATOM 5956 C CA . GLY B 1 21 ? -3.988 -15.938 -48.375 1 22.28 21 GLY B CA 1
ATOM 5957 C C . GLY B 1 21 ? -4.027 -17.328 -47.781 1 22.28 21 GLY B C 1
ATOM 5958 O O . GLY B 1 21 ? -3.051 -17.781 -47.188 1 22.28 21 GLY B O 1
ATOM 5959 N N . VAL B 1 22 ? -5.199 -17.766 -47.5 1 22.52 22 VAL B N 1
ATOM 5960 C CA . VAL B 1 22 ? -5.465 -19.188 -47.281 1 22.52 22 VAL B CA 1
ATOM 5961 C C . VAL B 1 22 ? -5.043 -19.984 -48.5 1 22.52 22 VAL B C 1
ATOM 5963 O O . VAL B 1 22 ? -5.605 -19.828 -49.594 1 22.52 22 VAL B O 1
ATOM 5966 N N . VAL B 1 23 ? -3.902 -20.047 -48.906 1 23.89 23 VAL B N 1
ATOM 5967 C CA . VAL B 1 23 ? -3.666 -21.047 -49.938 1 23.89 23 VAL B CA 1
ATOM 5968 C C . VAL B 1 23 ? -4.254 -22.391 -49.531 1 23.89 23 VAL B C 1
ATOM 5970 O O . VAL B 1 23 ? -3.908 -22.922 -48.469 1 23.89 23 VAL B O 1
ATOM 5973 N N . GLY B 1 24 ? -5.449 -22.656 -49.969 1 24.66 24 GLY B N 1
ATOM 5974 C CA . GLY B 1 24 ? -6.094 -23.969 -50 1 24.66 24 GLY B CA 1
ATOM 5975 C C . GLY B 1 24 ? -5.188 -25.062 -50.5 1 24.66 24 GLY B C 1
ATOM 5976 O O . GLY B 1 24 ? -5.074 -25.281 -51.719 1 24.66 24 GLY B O 1
ATOM 5977 N N . MET B 1 25 ? -3.922 -25.141 -50.156 1 25.41 25 MET B N 1
ATOM 5978 C CA . MET B 1 25 ? -3.295 -26.359 -50.656 1 25.41 25 MET B CA 1
ATOM 5979 C C . MET B 1 25 ? -4.109 -27.594 -50.281 1 25.41 25 MET B C 1
ATOM 5981 O O . MET B 1 25 ? -4.43 -27.797 -49.125 1 25.41 25 MET B O 1
ATOM 5985 N N . THR B 1 26 ? -4.891 -28 -51.188 1 26.89 26 THR B N 1
ATOM 5986 C CA . THR B 1 26 ? -5.43 -29.344 -51.219 1 26.89 26 THR B CA 1
ATOM 5987 C C . THR B 1 26 ? -4.344 -30.375 -50.875 1 26.89 26 THR B C 1
ATOM 5989 O O . THR B 1 26 ? -3.277 -30.375 -51.5 1 26.89 26 THR B O 1
ATOM 5992 N N . PRO B 1 27 ? -4.348 -30.859 -49.656 1 28.92 27 PRO B N 1
ATOM 5993 C CA . PRO B 1 27 ? -3.5 -32.031 -49.375 1 28.92 27 PRO B CA 1
ATOM 5994 C C . PRO B 1 27 ? -3.678 -33.125 -50.406 1 28.92 27 PRO B C 1
ATOM 5996 O O . PRO B 1 27 ? -4.707 -33.812 -50.406 1 28.92 27 PRO B O 1
ATOM 5999 N N . ASP B 1 28 ? -3.549 -32.938 -51.594 1 28.39 28 ASP B N 1
ATOM 6000 C CA . ASP B 1 28 ? -3.594 -34.188 -52.312 1 28.39 28 ASP B CA 1
ATOM 6001 C C . ASP B 1 28 ? -2.67 -35.219 -51.656 1 28.39 28 ASP B C 1
ATOM 6003 O O . ASP B 1 28 ? -3.031 -36.406 -51.531 1 28.39 28 ASP B O 1
ATOM 6007 N N . SER B 1 29 ? -1.277 -35.094 -51.969 1 30.45 29 SER B N 1
ATOM 6008 C CA . SER B 1 29 ? -0.44 -36.281 -51.938 1 30.45 29 SER B CA 1
ATOM 6009 C C . SER B 1 29 ? -0.27 -36.781 -50.5 1 30.45 29 SER B C 1
ATOM 6011 O O . SER B 1 29 ? -0.336 -36 -49.562 1 30.45 29 SER B O 1
ATOM 6013 N N . GLY B 1 30 ? -0.254 -38.125 -50.094 1 33.09 30 GLY B N 1
ATOM 6014 C CA . GLY B 1 30 ? -0.146 -39.094 -49 1 33.09 30 GLY B CA 1
ATOM 6015 C C . GLY B 1 30 ? 0.935 -38.719 -48 1 33.09 30 GLY B C 1
ATOM 6016 O O . GLY B 1 30 ? 1.346 -39.562 -47.188 1 33.09 30 GLY B O 1
ATOM 6017 N N . ASP B 1 31 ? 1.99 -37.938 -48.312 1 34.19 31 ASP B N 1
ATOM 6018 C CA . ASP B 1 31 ? 3.098 -37.875 -47.375 1 34.19 31 ASP B CA 1
ATOM 6019 C C . ASP B 1 31 ? 2.652 -37.25 -46.062 1 34.19 31 ASP B C 1
ATOM 6021 O O . ASP B 1 31 ? 2.197 -36.094 -46.031 1 34.19 31 ASP B O 1
ATOM 6025 N N . SER B 1 32 ? 2.115 -37.969 -45.031 1 38.75 32 SER B N 1
ATOM 6026 C CA . SER B 1 32 ? 1.796 -37.781 -43.625 1 38.75 32 SER B CA 1
ATOM 6027 C C . SER B 1 32 ? 2.762 -36.812 -42.938 1 38.75 32 SER B C 1
ATOM 6029 O O . SER B 1 32 ? 3.807 -37.219 -42.438 1 38.75 32 SER B O 1
ATOM 6031 N N . SER B 1 33 ? 3.176 -35.719 -43.375 1 42.84 33 SER B N 1
ATOM 6032 C CA . SER B 1 33 ? 4.121 -34.844 -42.688 1 42.84 33 SER B CA 1
ATOM 6033 C C . SER B 1 33 ? 3.719 -34.625 -41.25 1 42.84 33 SER B C 1
ATOM 6035 O O . SER B 1 33 ? 2.584 -34.219 -40.969 1 42.84 33 SER B O 1
ATOM 6037 N N . GLU B 1 34 ? 4.242 -35.344 -40.281 1 54.25 34 GLU B N 1
ATOM 6038 C CA . GLU B 1 34 ? 4.172 -35.375 -38.844 1 54.25 34 GLU B CA 1
ATOM 6039 C C . GLU B 1 34 ? 4.105 -33.969 -38.25 1 54.25 34 GLU B C 1
ATOM 6041 O O . GLU B 1 34 ? 5 -33.156 -38.469 1 54.25 34 GLU B O 1
ATOM 6046 N N . ILE B 1 35 ? 2.949 -33.438 -37.969 1 65.94 35 ILE B N 1
ATOM 6047 C CA . ILE B 1 35 ? 2.732 -32.156 -37.344 1 65.94 35 ILE B CA 1
ATOM 6048 C C . ILE B 1 35 ? 3.436 -32.125 -35.969 1 65.94 35 ILE B C 1
ATOM 6050 O O . ILE B 1 35 ? 3.244 -33.031 -35.156 1 65.94 35 ILE B O 1
ATOM 6054 N N . SER B 1 36 ? 4.402 -31.297 -35.844 1 82.69 36 SER B N 1
ATOM 6055 C CA . SER B 1 36 ? 5.098 -31.094 -34.562 1 82.69 36 SER B CA 1
ATOM 6056 C C . SER B 1 36 ? 4.141 -30.625 -33.5 1 82.69 36 SER B C 1
ATOM 6058 O O . SER B 1 36 ? 3.107 -30.031 -33.781 1 82.69 36 SER B O 1
ATOM 6060 N N . THR B 1 37 ? 4.191 -31.25 -32.344 1 87.12 37 THR B N 1
ATOM 6061 C CA . THR B 1 37 ? 3.354 -30.844 -31.219 1 87.12 37 THR B CA 1
ATOM 6062 C C . THR B 1 37 ? 4.207 -30.297 -30.078 1 87.12 37 THR B C 1
ATOM 6064 O O . THR B 1 37 ? 5.422 -30.484 -30.062 1 87.12 37 THR B O 1
ATOM 6067 N N . ILE B 1 38 ? 3.604 -29.484 -29.328 1 86.06 38 ILE B N 1
ATOM 6068 C CA . ILE B 1 38 ? 4.223 -28.984 -28.094 1 86.06 38 ILE B CA 1
ATOM 6069 C C . ILE B 1 38 ? 3.41 -29.438 -26.891 1 86.06 38 ILE B C 1
ATOM 6071 O O . ILE B 1 38 ? 2.178 -29.391 -26.906 1 86.06 38 ILE B O 1
ATOM 6075 N N . ASP B 1 39 ? 4.094 -30 -25.891 1 85.5 39 ASP B N 1
ATOM 6076 C CA . ASP B 1 39 ? 3.463 -30.359 -24.609 1 85.5 39 ASP B CA 1
ATOM 6077 C C . ASP B 1 39 ? 3.377 -29.141 -23.688 1 85.5 39 ASP B C 1
ATOM 6079 O O . ASP B 1 39 ? 4.398 -28.562 -23.312 1 85.5 39 ASP B O 1
ATOM 6083 N N . VAL B 1 40 ? 2.174 -28.828 -23.234 1 85.88 40 VAL B N 1
ATOM 6084 C CA . VAL B 1 40 ? 2.012 -27.609 -22.453 1 85.88 40 VAL B CA 1
ATOM 6085 C C . VAL B 1 40 ? 1.789 -27.969 -20.984 1 85.88 40 VAL B C 1
ATOM 6087 O O . VAL B 1 40 ? 1.444 -27.109 -20.172 1 85.88 40 VAL B O 1
ATOM 6090 N N . ALA B 1 41 ? 1.998 -29.281 -20.641 1 84 41 ALA B N 1
ATOM 6091 C CA . ALA B 1 41 ? 1.918 -29.656 -19.234 1 84 41 ALA B CA 1
ATOM 6092 C C . ALA B 1 41 ? 2.934 -28.891 -18.391 1 84 41 ALA B C 1
ATOM 6094 O O . ALA B 1 41 ? 4.102 -28.766 -18.781 1 84 41 ALA B O 1
ATOM 6095 N N . PRO B 1 42 ? 2.469 -28.406 -17.188 1 88.06 42 PRO B N 1
ATOM 6096 C CA . PRO B 1 42 ? 3.391 -27.594 -16.391 1 88.06 42 PRO B CA 1
ATOM 6097 C C . PRO B 1 42 ? 4.633 -28.375 -15.953 1 88.06 42 PRO B C 1
ATOM 6099 O O . PRO B 1 42 ? 4.543 -29.562 -15.641 1 88.06 42 PRO B O 1
ATOM 6102 N N . SER B 1 43 ? 5.734 -27.609 -15.992 1 84.5 43 SER B N 1
ATOM 6103 C CA . SER B 1 43 ? 6.977 -28.172 -15.469 1 84.5 43 SER B CA 1
ATOM 6104 C C . SER B 1 43 ? 7.02 -28.109 -13.945 1 84.5 43 SER B C 1
ATOM 6106 O O . SER B 1 43 ? 6.418 -27.219 -13.344 1 84.5 43 SER B O 1
ATOM 6108 N N . GLY B 1 44 ? 7.707 -29.094 -13.336 1 83.56 44 GLY B N 1
ATOM 6109 C CA . GLY B 1 44 ? 7.871 -29.078 -11.891 1 83.56 44 GLY B CA 1
ATOM 6110 C C . GLY B 1 44 ? 8.617 -27.875 -11.375 1 83.56 44 GLY B C 1
ATOM 6111 O O . GLY B 1 44 ? 8.484 -27.484 -10.211 1 83.56 44 GLY B O 1
ATOM 6112 N N . ARG B 1 45 ? 9.289 -27.156 -12.211 1 80 45 ARG B N 1
ATOM 6113 C CA . ARG B 1 45 ? 10.078 -25.984 -11.844 1 80 45 ARG B CA 1
ATOM 6114 C C . ARG B 1 45 ? 9.18 -24.828 -11.406 1 80 45 ARG B C 1
ATOM 6116 O O . ARG B 1 45 ? 9.641 -23.875 -10.781 1 80 45 ARG B O 1
ATOM 6123 N N . ILE B 1 46 ? 7.965 -25 -11.672 1 85 46 ILE B N 1
ATOM 6124 C CA . ILE B 1 46 ? 7.012 -23.969 -11.281 1 85 46 ILE B CA 1
ATOM 6125 C C . ILE B 1 46 ? 7.004 -23.828 -9.758 1 85 46 ILE B C 1
ATOM 6127 O O . ILE B 1 46 ? 6.73 -22.75 -9.234 1 85 46 ILE B O 1
ATOM 6131 N N . VAL B 1 47 ? 7.363 -24.875 -9.055 1 85.62 47 VAL B N 1
ATOM 6132 C CA . VAL B 1 47 ? 7.344 -24.875 -7.594 1 85.62 47 VAL B CA 1
ATOM 6133 C C . VAL B 1 47 ? 8.414 -23.922 -7.066 1 85.62 47 VAL B C 1
ATOM 6135 O O . VAL B 1 47 ? 8.227 -23.266 -6.047 1 85.62 47 VAL B O 1
ATOM 6138 N N . GLU B 1 48 ? 9.469 -23.812 -7.832 1 78.25 48 GLU B N 1
ATOM 6139 C CA . GLU B 1 48 ? 10.523 -22.875 -7.453 1 78.25 48 GLU B CA 1
ATOM 6140 C C . GLU B 1 48 ? 10.039 -21.438 -7.52 1 78.25 48 GLU B C 1
ATOM 6142 O O . GLU B 1 48 ? 10.398 -20.609 -6.676 1 78.25 48 GLU B O 1
ATOM 6147 N N . THR B 1 49 ? 9.266 -21.25 -8.453 1 75.94 49 THR B N 1
ATOM 6148 C CA . THR B 1 49 ? 8.734 -19.906 -8.641 1 75.94 49 THR B CA 1
ATOM 6149 C C . THR B 1 49 ? 7.66 -19.594 -7.594 1 75.94 49 THR B C 1
ATOM 6151 O O . THR B 1 49 ? 7.566 -18.469 -7.109 1 75.94 49 THR B O 1
ATOM 6154 N N . LEU B 1 50 ? 6.941 -20.578 -7.234 1 80 50 LEU B N 1
ATOM 6155 C CA . LEU B 1 50 ? 5.844 -20.422 -6.289 1 80 50 LEU B CA 1
ATOM 6156 C C . LEU B 1 50 ? 6.367 -20.281 -4.863 1 80 50 LEU B C 1
ATOM 6158 O O . LEU B 1 50 ? 5.703 -19.703 -4.004 1 80 50 LEU B O 1
ATOM 6162 N N . ALA B 1 51 ? 7.543 -20.797 -4.66 1 81.5 51 ALA B N 1
ATOM 6163 C CA . ALA B 1 51 ? 8.109 -20.875 -3.316 1 81.5 51 ALA B CA 1
ATOM 6164 C C . ALA B 1 51 ? 8.781 -19.562 -2.932 1 81.5 51 ALA B C 1
ATOM 6166 O O . ALA B 1 51 ? 9.891 -19.562 -2.391 1 81.5 51 ALA B O 1
ATOM 6167 N N . ARG B 1 52 ? 8.133 -18.406 -3.254 1 79.75 52 ARG B N 1
ATOM 6168 C CA . ARG B 1 52 ? 8.742 -17.109 -2.961 1 79.75 52 ARG B CA 1
ATOM 6169 C C . ARG B 1 52 ? 7.777 -16.219 -2.197 1 79.75 52 ARG B C 1
ATOM 6171 O O . ARG B 1 52 ? 7.809 -14.992 -2.35 1 79.75 52 ARG B O 1
ATOM 6178 N N . ARG B 1 53 ? 7.043 -16.859 -1.298 1 86.25 53 ARG B N 1
ATOM 6179 C CA . ARG B 1 53 ? 6.109 -16.109 -0.476 1 86.25 53 ARG B CA 1
ATOM 6180 C C . ARG B 1 53 ? 6.746 -15.703 0.85 1 86.25 53 ARG B C 1
ATOM 6182 O O . ARG B 1 53 ? 7.707 -16.328 1.298 1 86.25 53 ARG B O 1
ATOM 6189 N N . GLU B 1 54 ? 6.23 -14.664 1.384 1 87.69 54 GLU B N 1
ATOM 6190 C CA . GLU B 1 54 ? 6.672 -14.242 2.711 1 87.69 54 GLU B CA 1
ATOM 6191 C C . GLU B 1 54 ? 6.312 -15.281 3.768 1 87.69 54 GLU B C 1
ATOM 6193 O O . GLU B 1 54 ? 5.441 -16.125 3.543 1 87.69 54 GLU B O 1
ATOM 6198 N N . ALA B 1 55 ? 6.926 -15.195 4.859 1 93 55 ALA B N 1
ATOM 6199 C CA . ALA B 1 55 ? 6.859 -16.234 5.883 1 93 55 ALA B CA 1
ATOM 6200 C C . ALA B 1 55 ? 5.457 -16.3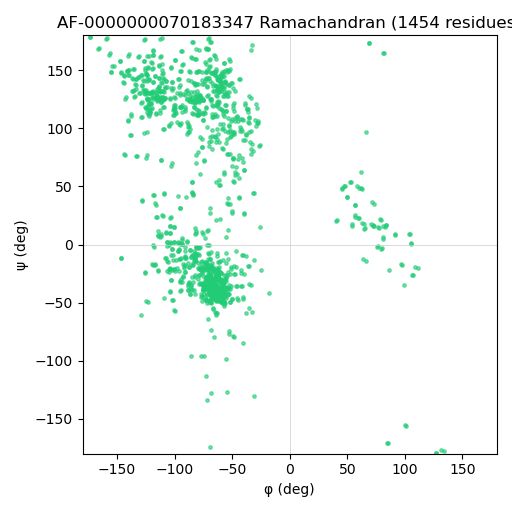44 6.473 1 93 55 ALA B C 1
ATOM 6202 O O . ALA B 1 55 ? 4.836 -17.406 6.43 1 93 55 ALA B O 1
ATOM 6203 N N . ILE B 1 56 ? 4.922 -15.258 6.965 1 95.56 56 ILE B N 1
ATOM 6204 C CA . ILE B 1 56 ? 3.662 -15.305 7.695 1 95.56 56 ILE B CA 1
ATOM 6205 C C . ILE B 1 56 ? 2.529 -15.695 6.75 1 95.56 56 ILE B C 1
ATOM 6207 O O . ILE B 1 56 ? 1.739 -16.594 7.051 1 95.56 56 ILE B O 1
ATOM 6211 N N . PRO B 1 57 ? 2.471 -15.109 5.57 1 94.38 57 PRO B N 1
ATOM 6212 C CA . PRO B 1 57 ? 1.457 -15.578 4.621 1 94.38 57 PRO B CA 1
ATOM 6213 C C . PRO B 1 57 ? 1.577 -17.062 4.312 1 94.38 57 PRO B C 1
ATOM 6215 O O . PRO B 1 57 ? 0.569 -17.734 4.066 1 94.38 57 PRO B O 1
ATOM 6218 N N . SER B 1 58 ? 2.74 -17.547 4.309 1 95.12 58 SER B N 1
ATOM 6219 C CA . SER B 1 58 ? 2.963 -18.953 4.031 1 95.12 58 SER B CA 1
ATOM 6220 C C . SER B 1 58 ? 2.402 -19.828 5.148 1 95.12 58 SER B C 1
ATOM 6222 O O . SER B 1 58 ? 1.852 -20.906 4.887 1 95.12 58 SER B O 1
ATOM 6224 N N . VAL B 1 59 ? 2.557 -19.406 6.355 1 97.62 59 VAL B N 1
ATOM 6225 C CA . VAL B 1 59 ? 1.949 -20.109 7.477 1 97.62 59 VAL B CA 1
ATOM 6226 C C . VAL B 1 59 ? 0.427 -20.047 7.371 1 97.62 59 VAL B C 1
ATOM 6228 O O . VAL B 1 59 ? -0.268 -21.031 7.629 1 97.62 59 VAL B O 1
ATOM 6231 N N . LYS B 1 60 ? -0.063 -18.922 7.008 1 97.5 60 LYS B N 1
ATOM 6232 C CA . LYS B 1 60 ? -1.504 -18.734 6.867 1 97.5 60 LYS B CA 1
ATOM 6233 C C . LYS B 1 60 ? -2.09 -19.703 5.844 1 97.5 60 LYS B C 1
ATOM 6235 O O . LYS B 1 60 ? -3.225 -20.172 5.992 1 97.5 60 LYS B O 1
ATOM 6240 N N . GLU B 1 61 ? -1.34 -20.031 4.848 1 95.62 61 GLU B N 1
ATOM 6241 C CA . GLU B 1 61 ? -1.805 -21 3.869 1 95.62 61 GLU B CA 1
ATOM 6242 C C . GLU B 1 61 ? -2.076 -22.359 4.527 1 95.62 61 GLU B C 1
ATOM 6244 O O . GLU B 1 61 ? -3.037 -23.047 4.172 1 95.62 61 GLU B O 1
ATOM 6249 N N . GLN B 1 62 ? -1.213 -22.703 5.414 1 96.94 62 GLN B N 1
ATOM 6250 C CA . GLN B 1 62 ? -1.4 -23.969 6.117 1 96.94 62 GLN B CA 1
ATOM 6251 C C . GLN B 1 62 ? -2.633 -23.922 7.012 1 96.94 62 GLN B C 1
ATOM 6253 O O . GLN B 1 62 ? -3.4 -24.891 7.074 1 96.94 62 GLN B O 1
ATOM 6258 N N . VAL B 1 63 ? -2.76 -22.828 7.656 1 97.75 63 VAL B N 1
ATOM 6259 C CA . VAL B 1 63 ? -3.902 -22.656 8.547 1 97.75 63 VAL B CA 1
ATOM 6260 C C . VAL B 1 63 ? -5.195 -22.641 7.734 1 97.75 63 VAL B C 1
ATOM 6262 O O . VAL B 1 63 ? -6.18 -23.281 8.117 1 97.75 63 VAL B O 1
ATOM 6265 N N . ASP B 1 64 ? -5.195 -21.922 6.617 1 96.44 64 ASP B N 1
ATOM 6266 C CA . ASP B 1 64 ? -6.336 -21.922 5.703 1 96.44 64 ASP B CA 1
ATOM 6267 C C . ASP B 1 64 ? -6.762 -23.359 5.367 1 96.44 64 ASP B C 1
ATOM 6269 O O . ASP B 1 64 ? -7.945 -23.688 5.434 1 96.44 64 ASP B O 1
ATOM 6273 N N . ASN B 1 65 ? -5.801 -24.156 5.043 1 94.19 65 ASN B N 1
ATOM 6274 C CA . ASN B 1 65 ? -6.078 -25.531 4.621 1 94.19 65 ASN B CA 1
ATOM 6275 C C . ASN B 1 65 ? -6.664 -26.359 5.758 1 94.19 65 ASN B C 1
ATOM 6277 O O . ASN B 1 65 ? -7.578 -27.156 5.539 1 94.19 65 ASN B O 1
ATOM 6281 N N . ALA B 1 66 ? -6.09 -26.188 6.898 1 95.75 66 ALA B N 1
ATOM 6282 C CA . ALA B 1 66 ? -6.602 -26.922 8.055 1 95.75 66 ALA B CA 1
ATOM 6283 C C . ALA B 1 66 ? -8.039 -26.531 8.367 1 95.75 66 ALA B C 1
ATOM 6285 O O . ALA B 1 66 ? -8.891 -27.375 8.625 1 95.75 66 ALA B O 1
ATOM 6286 N N . ILE B 1 67 ? -8.32 -25.25 8.359 1 95.31 67 ILE B N 1
ATOM 6287 C CA . ILE B 1 67 ? -9.664 -24.75 8.617 1 95.31 67 ILE B CA 1
ATOM 6288 C C . ILE B 1 67 ? -10.633 -25.312 7.57 1 95.31 67 ILE B C 1
ATOM 6290 O O . ILE B 1 67 ? -11.695 -25.828 7.918 1 95.31 67 ILE B O 1
ATOM 6294 N N . ASP B 1 68 ? -10.297 -25.234 6.34 1 93.12 68 ASP B N 1
ATOM 6295 C CA . ASP B 1 68 ? -11.141 -25.734 5.262 1 93.12 68 ASP B CA 1
ATOM 6296 C C . ASP B 1 68 ? -11.367 -27.234 5.387 1 93.12 68 ASP B C 1
ATOM 6298 O O . ASP B 1 68 ? -12.445 -27.734 5.074 1 93.12 68 ASP B O 1
ATOM 6302 N N . ALA B 1 69 ? -10.328 -27.953 5.793 1 91.5 69 ALA B N 1
ATOM 6303 C CA . ALA B 1 69 ? -10.453 -29.391 5.965 1 91.5 69 ALA B CA 1
ATOM 6304 C C . ALA B 1 69 ? -11.508 -29.734 7.008 1 91.5 69 ALA B C 1
ATOM 6306 O O . ALA B 1 69 ? -12.352 -30.609 6.793 1 91.5 69 ALA B O 1
ATOM 6307 N N . ALA B 1 70 ? -11.445 -29.078 8.125 1 92.88 70 ALA B N 1
ATOM 6308 C CA . ALA B 1 70 ? -12.43 -29.297 9.188 1 92.88 70 ALA B CA 1
ATOM 6309 C C . ALA B 1 70 ? -13.836 -28.969 8.711 1 92.88 70 ALA B C 1
ATOM 6311 O O . ALA B 1 70 ? -14.781 -29.734 8.93 1 92.88 70 ALA B O 1
ATOM 6312 N N . ARG B 1 71 ? -13.953 -27.859 8.078 1 91.38 71 ARG B N 1
ATOM 6313 C CA . ARG B 1 71 ? -15.258 -27.406 7.598 1 91.38 71 ARG B CA 1
ATOM 6314 C C . ARG B 1 71 ? -15.805 -28.344 6.527 1 91.38 71 ARG B C 1
ATOM 6316 O O . ARG B 1 71 ? -17 -28.641 6.504 1 91.38 71 ARG B O 1
ATOM 6323 N N . ARG B 1 72 ? -14.953 -28.734 5.637 1 88 72 ARG B N 1
ATOM 6324 C CA . ARG B 1 72 ? -15.367 -29.672 4.598 1 88 72 ARG B CA 1
ATOM 6325 C C . ARG B 1 72 ? -15.82 -30.984 5.199 1 88 72 ARG B C 1
ATOM 6327 O O . ARG B 1 72 ? -16.812 -31.562 4.754 1 88 72 ARG B O 1
ATOM 6334 N N . HIS B 1 73 ? -15.008 -31.469 6.168 1 86.5 73 HIS B N 1
ATOM 6335 C CA . HIS B 1 73 ? -15.383 -32.688 6.871 1 86.5 73 HIS B CA 1
ATOM 6336 C C . HIS B 1 73 ? -16.812 -32.594 7.414 1 86.5 73 HIS B C 1
ATOM 6338 O O . HIS B 1 73 ? -17.625 -33.5 7.188 1 86.5 73 HIS B O 1
ATOM 6344 N N . ASN B 1 74 ? -17.109 -31.562 8.07 1 87.62 74 ASN B N 1
ATOM 6345 C CA . ASN B 1 74 ? -18.438 -31.344 8.648 1 87.62 74 ASN B CA 1
ATOM 6346 C C . ASN B 1 74 ? -19.5 -31.203 7.566 1 87.62 74 ASN B C 1
ATOM 6348 O O . ASN B 1 74 ? -20.609 -31.719 7.707 1 87.62 74 ASN B O 1
ATOM 6352 N N . TYR B 1 75 ? -19.156 -30.469 6.578 1 86.25 75 TYR B N 1
ATOM 6353 C CA . TYR B 1 75 ? -20.078 -30.25 5.465 1 86.25 75 TYR B CA 1
ATOM 6354 C C . TYR B 1 75 ? -20.469 -31.562 4.812 1 86.25 75 TYR B C 1
ATOM 6356 O O . TYR B 1 75 ? -21.641 -31.781 4.496 1 86.25 75 TYR B O 1
ATOM 6364 N N . LEU B 1 76 ? -19.516 -32.438 4.566 1 82.62 76 LEU B N 1
ATOM 6365 C CA . LEU B 1 76 ? -19.766 -33.719 3.928 1 82.62 76 LEU B CA 1
ATOM 6366 C C . LEU B 1 76 ? -20.656 -34.594 4.812 1 82.62 76 LEU B C 1
ATOM 6368 O O . LEU B 1 76 ? -21.484 -35.375 4.309 1 82.62 76 LEU B O 1
ATOM 6372 N N . ILE B 1 77 ? -20.438 -34.531 6.098 1 82.19 77 ILE B N 1
ATOM 6373 C CA . ILE B 1 77 ? -21.281 -35.281 7.027 1 82.19 77 ILE B CA 1
ATOM 6374 C C . ILE B 1 77 ? -22.719 -34.781 6.945 1 82.19 77 ILE B C 1
ATOM 6376 O O . ILE B 1 77 ? -23.672 -35.562 6.973 1 82.19 77 ILE B O 1
ATOM 6380 N N . GLU B 1 78 ? -22.828 -33.562 6.832 1 82.56 78 GLU B N 1
ATOM 6381 C CA . GLU B 1 78 ? -24.156 -32.969 6.758 1 82.56 78 GLU B CA 1
ATOM 6382 C C . GLU B 1 78 ? -24.859 -33.344 5.461 1 82.56 78 GLU B C 1
ATOM 6384 O O . GLU B 1 78 ? -26.078 -33.5 5.43 1 82.56 78 GLU B O 1
ATOM 6389 N N . GLN B 1 79 ? -24.047 -33.406 4.391 1 77.06 79 GLN B N 1
ATOM 6390 C CA . GLN B 1 79 ? -24.641 -33.75 3.098 1 77.06 79 GLN B CA 1
ATOM 6391 C C . GLN B 1 79 ? -24.828 -35.25 2.955 1 77.06 79 GLN B C 1
ATOM 6393 O O . GLN B 1 79 ? -25.391 -35.719 1.964 1 77.06 79 GLN B O 1
ATOM 6398 N N . GLN B 1 80 ? -24.672 -36.031 3.895 1 67.38 80 GLN B N 1
ATOM 6399 C CA . GLN B 1 80 ? -24.828 -37.5 3.998 1 67.38 80 GLN B CA 1
ATOM 6400 C C . GLN B 1 80 ? -24.016 -38.219 2.938 1 67.38 80 GLN B C 1
ATOM 6402 O O . GLN B 1 80 ? -24.359 -39.344 2.533 1 67.38 80 GLN B O 1
ATOM 6407 N N . SER B 1 81 ? -23.125 -37.469 2.385 1 58.81 81 SER B N 1
ATOM 6408 C CA . SER B 1 81 ? -22.406 -38.156 1.329 1 58.81 81 SER B CA 1
ATOM 6409 C C . SER B 1 81 ? -21.406 -39.156 1.912 1 58.81 81 SER B C 1
ATOM 6411 O O . SER B 1 81 ? -21.547 -40.375 1.746 1 58.81 81 SER B O 1
ATOM 6413 N N . GLU B 1 82 ? -20.109 -38.812 2.072 1 54.28 82 GLU B N 1
ATOM 6414 C CA . GLU B 1 82 ? -18.984 -39.719 2.291 1 54.28 82 GLU B CA 1
ATOM 6415 C C . GLU B 1 82 ? -18.656 -39.844 3.775 1 54.28 82 GLU B C 1
ATOM 6417 O O . GLU B 1 82 ? -17.766 -40.625 4.16 1 54.28 82 GLU B O 1
ATOM 6422 N N . SER B 1 83 ? -19.016 -38.875 4.641 1 55.22 83 SER B N 1
ATOM 6423 C CA . SER B 1 83 ? -18.094 -38.781 5.77 1 55.22 83 SER B CA 1
ATOM 6424 C C . SER B 1 83 ? -18.484 -39.719 6.895 1 55.22 83 SER B C 1
ATOM 6426 O O . SER B 1 83 ? -19.641 -39.781 7.301 1 55.22 83 SER B O 1
ATOM 6428 N N . VAL B 1 84 ? -17.734 -40.781 6.906 1 58.91 84 VAL B N 1
ATOM 6429 C CA . VAL B 1 84 ? -17.625 -41.594 8.109 1 58.91 84 VAL B CA 1
ATOM 6430 C C . VAL B 1 84 ? -17.016 -40.781 9.242 1 58.91 84 VAL B C 1
ATOM 6432 O O . VAL B 1 84 ? -16.094 -40 9.008 1 58.91 84 VAL B O 1
ATOM 6435 N N . GLY B 1 85 ? -17.688 -40.625 10.305 1 68.06 85 GLY B N 1
ATOM 6436 C CA . GLY B 1 85 ? -17.188 -40.062 11.547 1 68.06 85 GLY B CA 1
ATOM 6437 C C . GLY B 1 85 ? -18.078 -39 12.133 1 68.06 85 GLY B C 1
ATOM 6438 O O . GLY B 1 85 ? -19.203 -38.812 11.695 1 68.06 85 GLY B O 1
ATOM 6439 N N . GLU B 1 86 ? -17.672 -38.438 13.164 1 78.5 86 GLU B N 1
ATOM 6440 C CA . GLU B 1 86 ? -18.406 -37.438 13.914 1 78.5 86 GLU B CA 1
ATOM 6441 C C . GLU B 1 86 ? -17.953 -36.031 13.516 1 78.5 86 GLU B C 1
ATOM 6443 O O . GLU B 1 86 ? -16.828 -35.844 13.055 1 78.5 86 GLU B O 1
ATOM 6448 N N . LYS B 1 87 ? -18.875 -35.188 13.477 1 87.31 87 LYS B N 1
ATOM 6449 C CA . LYS B 1 87 ? -18.547 -33.781 13.219 1 87.31 87 LYS B CA 1
ATOM 6450 C C . LYS B 1 87 ? -17.453 -33.281 14.141 1 87.31 87 LYS B C 1
ATOM 6452 O O . LYS B 1 87 ? -17.406 -33.656 15.32 1 87.31 87 LYS B O 1
ATOM 6457 N N . ILE B 1 88 ? -16.641 -32.562 13.516 1 89.5 88 ILE B N 1
ATOM 6458 C CA . ILE B 1 88 ? -15.594 -31.922 14.297 1 89.5 88 ILE B CA 1
ATOM 6459 C C . ILE B 1 88 ? -16.156 -30.688 15.008 1 89.5 88 ILE B C 1
ATOM 6461 O O . ILE B 1 88 ? -16.547 -29.719 14.352 1 89.5 88 ILE B O 1
ATOM 6465 N N . THR B 1 89 ? -16.25 -30.703 16.297 1 84.44 89 THR B N 1
ATOM 6466 C CA . THR B 1 89 ? -16.797 -29.594 17.062 1 84.44 89 THR B CA 1
ATOM 6467 C C . THR B 1 89 ? -15.672 -28.844 17.781 1 84.44 89 THR B C 1
ATOM 6469 O O . THR B 1 89 ? -15.859 -27.703 18.203 1 84.44 89 THR B O 1
ATOM 6472 N N . ASP B 1 90 ? -14.609 -29.516 17.969 1 88.56 90 ASP B N 1
ATOM 6473 C CA . ASP B 1 90 ? -13.469 -28.922 18.656 1 88.56 90 ASP B CA 1
ATOM 6474 C C . ASP B 1 90 ? -12.203 -29.031 17.797 1 88.56 90 ASP B C 1
ATOM 6476 O O . ASP B 1 90 ? -11.289 -29.781 18.109 1 88.56 90 ASP B O 1
ATOM 6480 N N . ALA B 1 91 ? -12.164 -28.219 16.797 1 94.69 91 ALA B N 1
ATOM 6481 C CA . ALA B 1 91 ? -11 -28.203 15.922 1 94.69 91 ALA B CA 1
ATOM 6482 C C . ALA B 1 91 ? -9.805 -27.547 16.609 1 94.69 91 ALA B C 1
ATOM 6484 O O . ALA B 1 91 ? -9.961 -26.562 17.328 1 94.69 91 ALA B O 1
ATOM 6485 N N . ARG B 1 92 ? -8.648 -28.109 16.375 1 97.19 92 ARG B N 1
ATOM 6486 C CA . ARG B 1 92 ? -7.418 -27.609 16.984 1 97.19 92 ARG B CA 1
ATOM 6487 C C . ARG B 1 92 ? -6.285 -27.578 15.953 1 97.19 92 ARG B C 1
ATOM 6489 O O . ARG B 1 92 ? -6.133 -28.5 15.164 1 97.19 92 ARG B O 1
ATOM 6496 N N . ILE B 1 93 ? -5.566 -26.484 15.875 1 98.44 93 ILE B N 1
ATOM 6497 C CA . ILE B 1 93 ? -4.371 -26.328 15.062 1 98.44 93 ILE B CA 1
ATOM 6498 C C . ILE B 1 93 ? -3.203 -25.875 15.938 1 98.44 93 ILE B C 1
ATOM 6500 O O . ILE B 1 93 ? -3.34 -24.953 16.734 1 98.44 93 ILE B O 1
ATOM 6504 N N . GLU B 1 94 ? -2.082 -26.516 15.828 1 98.5 94 GLU B N 1
ATOM 6505 C CA . GLU B 1 94 ? -0.892 -26.188 16.609 1 98.5 94 GLU B CA 1
ATOM 6506 C C . GLU B 1 94 ? 0.303 -25.906 15.695 1 98.5 94 GLU B C 1
ATOM 6508 O O . GLU B 1 94 ? 0.637 -26.734 14.844 1 98.5 94 GLU B O 1
ATOM 6513 N N . ILE B 1 95 ? 0.882 -24.781 15.875 1 98.5 95 ILE B N 1
ATOM 6514 C CA . ILE B 1 95 ? 2.105 -24.422 15.172 1 98.5 95 ILE B CA 1
ATOM 6515 C C . ILE B 1 95 ? 3.275 -24.375 16.156 1 98.5 95 ILE B C 1
ATOM 6517 O O . ILE B 1 95 ? 3.225 -23.672 17.172 1 98.5 95 ILE B O 1
ATOM 6521 N N . GLU B 1 96 ? 4.312 -25.125 15.859 1 97 96 GLU B N 1
ATOM 6522 C CA . GLU B 1 96 ? 5.469 -25.219 16.75 1 97 96 GLU B CA 1
ATOM 6523 C C . GLU B 1 96 ? 6.766 -24.938 15.992 1 97 96 GLU B C 1
ATOM 6525 O O . GLU B 1 96 ? 6.938 -25.391 14.859 1 97 96 GLU B O 1
ATOM 6530 N N . PHE B 1 97 ? 7.609 -24.188 16.578 1 95.88 97 PHE B N 1
ATOM 6531 C CA . PHE B 1 97 ? 8.961 -23.938 16.094 1 95.88 97 PHE B CA 1
ATOM 6532 C C . PHE B 1 97 ? 9.891 -23.594 17.25 1 95.88 97 PHE B C 1
ATOM 6534 O O . PHE B 1 97 ? 9.438 -23.156 18.312 1 95.88 97 PHE B O 1
ATOM 6541 N N . PRO B 1 98 ? 11.164 -23.859 17.078 1 90.5 98 PRO B N 1
ATOM 6542 C CA . PRO B 1 98 ? 12.102 -23.562 18.172 1 90.5 98 PRO B CA 1
ATOM 6543 C C . PRO B 1 98 ? 12.195 -22.078 18.5 1 90.5 98 PRO B C 1
ATOM 6545 O O . PRO B 1 98 ? 12.125 -21.25 17.594 1 90.5 98 PRO B O 1
ATOM 6548 N N . THR B 1 99 ? 12.203 -21.672 19.797 1 85.12 99 THR B N 1
ATOM 6549 C CA . THR B 1 99 ? 12.375 -20.297 20.25 1 85.12 99 THR B CA 1
ATOM 6550 C C . THR B 1 99 ? 13.703 -20.125 20.969 1 85.12 99 THR B C 1
ATOM 6552 O O . THR B 1 99 ? 14.398 -21.109 21.25 1 85.12 99 THR B O 1
ATOM 6555 N N . THR B 1 100 ? 14.32 -18.766 21.188 1 65.94 100 THR B N 1
ATOM 6556 C CA . THR B 1 100 ? 15.586 -18.469 21.844 1 65.94 100 THR B CA 1
ATOM 6557 C C . THR B 1 100 ? 15.641 -19.094 23.234 1 65.94 100 THR B C 1
ATOM 6559 O O . THR B 1 100 ? 16.703 -19.516 23.688 1 65.94 100 THR B O 1
ATOM 6562 N N . ASP B 1 101 ? 14.602 -19.062 24.078 1 57.59 101 ASP B N 1
ATOM 6563 C CA . ASP B 1 101 ? 14.641 -19.625 25.422 1 57.59 101 ASP B CA 1
ATOM 6564 C C . ASP B 1 101 ? 14.898 -21.125 25.391 1 57.59 101 ASP B C 1
ATOM 6566 O O . ASP B 1 101 ? 15.516 -21.688 26.297 1 57.59 101 ASP B O 1
ATOM 6570 N N . ASP B 1 102 ? 14.523 -21.719 24.422 1 52.69 102 ASP B N 1
ATOM 6571 C CA . ASP B 1 102 ? 14.758 -23.156 24.312 1 52.69 102 ASP B CA 1
ATOM 6572 C C . ASP B 1 102 ? 16.234 -23.453 24.125 1 52.69 102 ASP B C 1
ATOM 6574 O O . ASP B 1 102 ? 16.734 -24.5 24.562 1 52.69 102 ASP B O 1
ATOM 6578 N N . GLU B 1 103 ? 16.906 -22.5 23.578 1 46.38 103 GLU B N 1
ATOM 6579 C CA . GLU B 1 103 ? 18.344 -22.641 23.375 1 46.38 103 GLU B CA 1
ATOM 6580 C C . GLU B 1 103 ? 19.109 -22.5 24.703 1 46.38 103 GLU B C 1
ATOM 6582 O O . GLU B 1 103 ? 20.109 -23.172 24.906 1 46.38 103 GLU B O 1
ATOM 6587 N N . GLU B 1 104 ? 18.625 -21.609 25.656 1 43.59 104 GLU B N 1
ATOM 6588 C CA . GLU B 1 104 ? 19.359 -21.406 26.906 1 43.59 104 GLU B CA 1
ATOM 6589 C C . GLU B 1 104 ? 19.109 -22.547 27.891 1 43.59 104 GLU B C 1
ATOM 6591 O O . GLU B 1 104 ? 19.953 -22.828 28.734 1 43.59 104 GLU B O 1
ATOM 6596 N N . GLN B 1 105 ? 18 -23.141 27.969 1 38.66 105 GLN B N 1
ATOM 6597 C CA . GLN B 1 105 ? 17.781 -24.172 28.984 1 38.66 105 GLN B CA 1
ATOM 6598 C C . GLN B 1 105 ? 18.719 -25.344 28.781 1 38.66 105 GLN B C 1
ATOM 6600 O O . GLN B 1 105 ? 19.109 -26.016 29.734 1 38.66 105 GLN B O 1
ATOM 6605 N N . ASP B 1 106 ? 19.094 -25.609 27.641 1 37.28 106 ASP B N 1
ATOM 6606 C CA . ASP B 1 106 ? 20.031 -26.719 27.516 1 37.28 106 ASP B CA 1
ATOM 6607 C C . ASP B 1 106 ? 21.406 -26.312 28.047 1 37.28 106 ASP B C 1
ATOM 6609 O O . ASP B 1 106 ? 22.172 -27.172 28.5 1 37.28 106 ASP B O 1
ATOM 6613 N N . ASP B 1 107 ? 21.672 -25.094 28.125 1 35.28 107 ASP B N 1
ATOM 6614 C CA . ASP B 1 107 ? 22.969 -24.672 28.641 1 35.28 107 ASP B CA 1
ATOM 6615 C C . ASP B 1 107 ? 22.953 -24.625 30.172 1 35.28 107 ASP B C 1
ATOM 6617 O O . ASP B 1 107 ? 23.969 -24.922 30.812 1 35.28 107 ASP B O 1
ATOM 6621 N N . ALA B 1 108 ? 21.891 -24.328 30.844 1 37.19 108 ALA B N 1
ATOM 6622 C CA . ALA B 1 108 ? 21.891 -24.203 32.281 1 37.19 108 ALA B CA 1
ATOM 6623 C C . ALA B 1 108 ? 21.922 -25.578 32.969 1 37.19 108 ALA B C 1
ATOM 6625 O O . ALA B 1 108 ? 22.266 -25.688 34.156 1 37.19 108 ALA B O 1
ATOM 6626 N N . GLY B 1 109 ? 21.328 -26.531 32.375 1 31.78 109 GLY B N 1
ATOM 6627 C CA . GLY B 1 109 ? 21.375 -27.844 33.031 1 31.78 109 GLY B CA 1
ATOM 6628 C C . GLY B 1 109 ? 22.781 -28.375 33.188 1 31.78 109 GLY B C 1
ATOM 6629 O O . GLY B 1 109 ? 23 -29.375 33.875 1 31.78 109 GLY B O 1
ATOM 6630 N N . GLU B 1 110 ? 23.641 -27.828 32.406 1 34.31 110 GLU B N 1
ATOM 6631 C CA . GLU B 1 110 ? 25 -28.375 32.531 1 34.31 110 GLU B CA 1
ATOM 6632 C C . GLU B 1 110 ? 25.719 -27.797 33.75 1 34.31 110 GLU B C 1
ATOM 6634 O O . GLU B 1 110 ? 26.75 -28.312 34.156 1 34.31 110 GLU B O 1
ATOM 6639 N N . GLU B 1 111 ? 25.234 -26.656 34.219 1 35.09 111 GLU B N 1
ATOM 6640 C CA . GLU B 1 111 ? 26.094 -26.125 35.281 1 35.09 111 GLU B CA 1
ATOM 6641 C C . GLU B 1 111 ? 25.938 -26.938 36.594 1 35.09 111 GLU B C 1
ATOM 6643 O O . GLU B 1 111 ? 26.828 -26.938 37.438 1 35.09 111 GLU B O 1
ATOM 6648 N N . GLN B 1 112 ? 24.734 -27.406 36.875 1 29.27 112 GLN B N 1
ATOM 6649 C CA . GLN B 1 112 ? 24.672 -27.984 38.219 1 29.27 112 GLN B CA 1
ATOM 6650 C C . GLN B 1 112 ? 25.406 -29.328 38.281 1 29.27 112 GLN B C 1
ATOM 6652 O O . GLN B 1 112 ? 25.578 -29.906 39.344 1 29.27 112 GLN B O 1
ATOM 6657 N N . ALA B 1 113 ? 25.5 -30.094 37.156 1 31.73 113 ALA B N 1
ATOM 6658 C CA . ALA B 1 113 ? 26.094 -31.406 37.375 1 31.73 113 ALA B CA 1
ATOM 6659 C C . ALA B 1 113 ? 27.594 -31.312 37.562 1 31.73 113 ALA B C 1
ATOM 6661 O O . ALA B 1 113 ? 28.297 -32.312 37.594 1 31.73 113 ALA B O 1
ATOM 6662 N N . GLU B 1 114 ? 28.078 -30.016 37.688 1 30.78 114 GLU B N 1
ATOM 6663 C CA . GLU B 1 114 ? 29.531 -30.062 37.781 1 30.78 114 GLU B CA 1
ATOM 6664 C C . GLU B 1 114 ? 30 -30.625 39.094 1 30.78 114 GLU B C 1
ATOM 6666 O O . GLU B 1 114 ? 31.203 -30.609 39.406 1 30.78 114 GLU B O 1
ATOM 6671 N N . VAL B 1 115 ? 29.125 -30.766 40.094 1 29.55 115 VAL B N 1
ATOM 6672 C CA . VAL B 1 115 ? 29.906 -30.969 41.312 1 29.55 115 VAL B CA 1
ATOM 6673 C C . VAL B 1 115 ? 30.672 -32.281 41.219 1 29.55 115 VAL B C 1
ATOM 6675 O O . VAL B 1 115 ? 31.656 -32.5 41.969 1 29.55 115 VAL B O 1
ATOM 6678 N N . GLU B 1 116 ? 29.906 -33.406 41.031 1 27.36 116 GLU B N 1
ATOM 6679 C CA . GLU B 1 116 ? 30.688 -34.562 41.438 1 27.36 116 GLU B CA 1
ATOM 6680 C C . GLU B 1 116 ? 31.844 -34.812 40.469 1 27.36 116 GLU B C 1
ATOM 6682 O O . GLU B 1 116 ? 31.625 -35.031 39.281 1 27.36 116 GLU B O 1
ATOM 6687 N N . GLU B 1 117 ? 33 -34.312 40.688 1 28.36 117 GLU B N 1
ATOM 6688 C CA . GLU B 1 117 ? 34.281 -34.219 40.031 1 28.36 117 GLU B CA 1
ATOM 6689 C C . GLU B 1 117 ? 34.812 -35.625 39.656 1 28.36 117 GLU B C 1
ATOM 6691 O O . GLU B 1 117 ? 35.969 -35.781 39.281 1 28.36 117 GLU B O 1
ATOM 6696 N N . GLU B 1 118 ? 34.25 -36.75 40.25 1 26.16 118 GLU B N 1
ATOM 6697 C CA . GLU B 1 118 ? 35.312 -37.719 40.125 1 26.16 118 GLU B CA 1
ATOM 6698 C C . GLU B 1 118 ? 35.781 -37.875 38.688 1 26.16 118 GLU B C 1
ATOM 6700 O O . GLU B 1 118 ? 36.969 -37.781 38.406 1 26.16 118 GLU B O 1
ATOM 6705 N N . SER B 1 119 ? 35.781 -39.188 38.219 1 26.48 119 SER B N 1
ATOM 6706 C CA . SER B 1 119 ? 36.75 -39.812 37.312 1 26.48 119 SER B CA 1
ATOM 6707 C C . SER B 1 119 ? 36.625 -39.188 35.906 1 26.48 119 SER B C 1
ATOM 6709 O O . SER B 1 119 ? 37.594 -38.656 35.375 1 26.48 119 SER B O 1
ATOM 6711 N N . GLY B 1 120 ? 36.469 -40.125 34.844 1 25.48 120 GLY B N 1
ATOM 6712 C CA . GLY B 1 120 ? 37.062 -40.25 33.531 1 25.48 120 GLY B CA 1
ATOM 6713 C C . GLY B 1 120 ? 36.562 -39.219 32.531 1 25.48 120 GLY B C 1
ATOM 6714 O O . GLY B 1 120 ? 37.281 -38.281 32.188 1 25.48 120 GLY B O 1
ATOM 6715 N N . ASP B 1 121 ? 35.781 -39.812 31.453 1 26.73 121 ASP B N 1
ATOM 6716 C CA . ASP B 1 121 ? 35.688 -39.469 30.031 1 26.73 121 ASP B CA 1
ATOM 6717 C C . ASP B 1 121 ? 34.781 -38.281 29.812 1 26.73 121 ASP B C 1
ATOM 6719 O O . ASP B 1 121 ? 33.594 -38.344 30.141 1 26.73 121 ASP B O 1
ATOM 6723 N N . SER B 1 122 ? 35.25 -37.094 30.031 1 29.72 122 SER B N 1
ATOM 6724 C CA . SER B 1 122 ? 34.594 -35.812 29.719 1 29.72 122 SER B CA 1
ATOM 6725 C C . SER B 1 122 ? 33.969 -35.844 28.344 1 29.72 122 SER B C 1
ATOM 6727 O O . SER B 1 122 ? 34.656 -35.719 27.328 1 29.72 122 SER B O 1
ATOM 6729 N N . GLN B 1 123 ? 33.031 -36.875 28.156 1 26.31 123 GLN B N 1
ATOM 6730 C CA . GLN B 1 123 ? 32.344 -36.875 26.875 1 26.31 123 GLN B CA 1
ATOM 6731 C C . GLN B 1 123 ? 31.812 -35.469 26.547 1 26.31 123 GLN B C 1
ATOM 6733 O O . GLN B 1 123 ? 31.266 -34.781 27.406 1 26.31 123 GLN B O 1
ATOM 6738 N N . ASP B 1 124 ? 32.406 -34.906 25.453 1 30.23 124 ASP B N 1
ATOM 6739 C CA . ASP B 1 124 ? 32.188 -33.656 24.719 1 30.23 124 ASP B CA 1
ATOM 6740 C C . ASP B 1 124 ? 30.703 -33.344 24.594 1 30.23 124 ASP B C 1
ATOM 6742 O O . ASP B 1 124 ? 29.984 -33.969 23.812 1 30.23 124 ASP B O 1
ATOM 6746 N N . ARG B 1 125 ? 30.078 -33.125 25.688 1 31.14 125 ARG B N 1
ATOM 6747 C CA . ARG B 1 125 ? 28.688 -32.656 25.703 1 31.14 125 ARG B CA 1
ATOM 6748 C C . ARG B 1 125 ? 28.5 -31.5 24.719 1 31.14 125 ARG B C 1
ATOM 6750 O O . ARG B 1 125 ? 27.406 -30.938 24.625 1 31.14 125 ARG B O 1
ATOM 6757 N N . ASP B 1 126 ? 29.625 -30.906 24.375 1 35.22 126 ASP B N 1
ATOM 6758 C CA . ASP B 1 126 ? 29.453 -29.688 23.594 1 35.22 126 ASP B CA 1
ATOM 6759 C C . ASP B 1 126 ? 28.688 -29.984 22.297 1 35.22 126 ASP B C 1
ATOM 6761 O O . ASP B 1 126 ? 28.344 -29.062 21.547 1 35.22 126 ASP B O 1
ATOM 6765 N N . ASN B 1 127 ? 28.844 -31.188 21.781 1 32.62 127 ASN B N 1
ATOM 6766 C CA . ASN B 1 127 ? 28.375 -31.438 20.422 1 32.62 127 ASN B CA 1
ATOM 6767 C C . ASN B 1 127 ? 26.875 -31.703 20.375 1 32.62 127 ASN B C 1
ATOM 6769 O O . ASN B 1 127 ? 26.422 -32.625 19.703 1 32.62 127 ASN B O 1
ATOM 6773 N N . GLN B 1 128 ? 26.188 -31.453 21.438 1 34.78 128 GLN B N 1
ATOM 6774 C CA . GLN B 1 128 ? 24.812 -31.766 21.062 1 34.78 128 GLN B CA 1
ATOM 6775 C C . GLN B 1 128 ? 24.438 -31.078 19.75 1 34.78 128 GLN B C 1
ATOM 6777 O O . GLN B 1 128 ? 24.641 -29.875 19.594 1 34.78 128 GLN B O 1
ATOM 6782 N N . PRO B 1 129 ? 24.297 -31.703 18.672 1 38.78 129 PRO B N 1
ATOM 6783 C CA . PRO B 1 129 ? 23.969 -31.125 17.359 1 38.78 129 PRO B CA 1
ATOM 6784 C C . PRO B 1 129 ? 22.906 -30.031 17.438 1 38.78 129 PRO B C 1
ATOM 6786 O O . PRO B 1 129 ? 21.906 -30.203 18.141 1 38.78 129 PRO B O 1
ATOM 6789 N N . GLU B 1 130 ? 23.188 -28.75 17.469 1 47.59 130 GLU B N 1
ATOM 6790 C CA . GLU B 1 130 ? 22.25 -27.641 17.312 1 47.59 130 GLU B CA 1
ATOM 6791 C C . GLU B 1 130 ? 21.047 -28.047 16.484 1 47.59 130 GLU B C 1
ATOM 6793 O O . GLU B 1 130 ? 21.188 -28.516 15.352 1 47.59 130 GLU B O 1
ATOM 6798 N N . GLU B 1 131 ? 20.031 -28.641 17.109 1 58.69 131 GLU B N 1
ATOM 6799 C CA . GLU B 1 131 ? 18.828 -29.047 16.406 1 58.69 131 GLU B CA 1
ATOM 6800 C C . GLU B 1 131 ? 18.453 -28.047 15.312 1 58.69 131 GLU B C 1
ATOM 6802 O O . GLU B 1 131 ? 18.422 -26.844 15.555 1 58.69 131 GLU B O 1
ATOM 6807 N N . GLU B 1 132 ? 18.453 -28.422 14.016 1 77.38 132 GLU B N 1
ATOM 6808 C CA . GLU B 1 132 ? 18.125 -27.609 12.844 1 77.38 132 GLU B CA 1
ATOM 6809 C C . GLU B 1 132 ? 16.719 -27.031 12.938 1 77.38 132 GLU B C 1
ATOM 6811 O O . GLU B 1 132 ? 15.789 -27.703 13.383 1 77.38 132 GLU B O 1
ATOM 6816 N N . PRO B 1 133 ? 16.547 -25.719 12.766 1 88.56 133 PRO B N 1
ATOM 6817 C CA . PRO B 1 133 ? 15.242 -25.062 12.867 1 88.56 133 PRO B CA 1
ATOM 6818 C C . PRO B 1 133 ? 14.18 -25.719 11.984 1 88.56 133 PRO B C 1
ATOM 6820 O O . PRO B 1 133 ? 14.508 -26.297 10.945 1 88.56 133 PRO B O 1
ATOM 6823 N N . TYR B 1 134 ? 13.055 -25.859 12.531 1 95.12 134 TYR B N 1
ATOM 6824 C CA . TYR B 1 134 ? 11.906 -26.422 11.812 1 95.12 134 TYR B CA 1
ATOM 6825 C C . TYR B 1 134 ? 10.625 -25.672 12.172 1 95.12 134 TYR B C 1
ATOM 6827 O O . TYR B 1 134 ? 10.609 -24.875 13.109 1 95.12 134 TYR B O 1
ATOM 6835 N N . ILE B 1 135 ? 9.609 -25.828 11.352 1 97.38 135 ILE B N 1
ATOM 6836 C CA . ILE B 1 135 ? 8.234 -25.438 11.633 1 97.38 135 ILE B CA 1
ATOM 6837 C C . ILE B 1 135 ? 7.316 -26.656 11.508 1 97.38 135 ILE B C 1
ATOM 6839 O O . ILE B 1 135 ? 7.375 -27.391 10.516 1 97.38 135 ILE B O 1
ATOM 6843 N N . GLU B 1 136 ? 6.605 -26.922 12.477 1 98 136 GLU B N 1
ATOM 6844 C CA . GLU B 1 136 ? 5.641 -28.016 12.438 1 98 136 GLU B CA 1
ATOM 6845 C C . GLU B 1 136 ? 4.223 -27.516 12.688 1 98 136 GLU B C 1
ATOM 6847 O O . GLU B 1 136 ? 3.982 -26.766 13.633 1 98 136 GLU B O 1
ATOM 6852 N N . ILE B 1 137 ? 3.303 -27.875 11.875 1 98.38 137 ILE B N 1
ATOM 6853 C CA . ILE B 1 137 ? 1.892 -27.531 12.008 1 98.38 137 ILE B CA 1
ATOM 6854 C C . ILE B 1 137 ? 1.057 -28.797 12.117 1 98.38 137 ILE B C 1
ATOM 6856 O O . ILE B 1 137 ? 1.061 -29.641 11.211 1 98.38 137 ILE B O 1
ATOM 6860 N N . TRP B 1 138 ? 0.433 -28.938 13.211 1 98.12 138 TRP B N 1
ATOM 6861 C CA . TRP B 1 138 ? -0.4 -30.094 13.516 1 98.12 138 TRP B CA 1
ATOM 6862 C C . TRP B 1 138 ? -1.867 -29.688 13.633 1 98.12 138 TRP B C 1
ATOM 6864 O O . TRP B 1 138 ? -2.184 -28.594 14.102 1 98.12 138 TRP B O 1
ATOM 6874 N N . ASP B 1 139 ? -2.799 -30.594 13.148 1 97.88 139 ASP B N 1
ATOM 6875 C CA . ASP B 1 139 ? -4.219 -30.312 13.328 1 97.88 139 ASP B CA 1
ATOM 6876 C C . ASP B 1 139 ? -5.023 -31.594 13.508 1 97.88 139 ASP B C 1
ATOM 6878 O O . ASP B 1 139 ? -4.531 -32.688 13.203 1 97.88 139 ASP B O 1
ATOM 6882 N N . ASN B 1 140 ? -6.188 -31.516 14.102 1 96.5 140 ASN B N 1
ATOM 6883 C CA . ASN B 1 140 ? -7.148 -32.594 14.188 1 96.5 140 ASN B CA 1
ATOM 6884 C C . ASN B 1 140 ? -8.367 -32.344 13.312 1 96.5 140 ASN B C 1
ATOM 6886 O O . ASN B 1 140 ? -9.508 -32.531 13.75 1 96.5 140 ASN B O 1
ATOM 6890 N N . CYS B 1 141 ? -8.133 -31.891 12.117 1 94.25 141 CYS B N 1
ATOM 6891 C CA . CYS B 1 141 ? -9.172 -31.375 11.234 1 94.25 141 CYS B CA 1
ATOM 6892 C C . CYS B 1 141 ? -9.648 -32.469 10.281 1 94.25 141 CYS B C 1
ATOM 6894 O O . CYS B 1 141 ? -9.969 -32.188 9.125 1 94.25 141 CYS B O 1
ATOM 6896 N N . GLY B 1 142 ? -9.625 -33.719 10.719 1 89.94 142 GLY B N 1
ATOM 6897 C CA . GLY B 1 142 ? -10.266 -34.812 9.977 1 89.94 142 GLY B CA 1
ATOM 6898 C C . GLY B 1 142 ? -9.281 -35.719 9.289 1 89.94 142 GLY B C 1
ATOM 6899 O O . GLY B 1 142 ? -9.602 -36.875 8.992 1 89.94 142 GLY B O 1
ATOM 6900 N N . GLY B 1 143 ? -8.07 -35.219 8.938 1 91.25 143 GLY B N 1
ATOM 6901 C CA . GLY B 1 143 ? -7.066 -36.031 8.273 1 91.25 143 GLY B CA 1
ATOM 6902 C C . GLY B 1 143 ? -7.434 -36.406 6.848 1 91.25 143 GLY B C 1
ATOM 6903 O O . GLY B 1 143 ? -8.562 -36.156 6.414 1 91.25 143 GLY B O 1
ATOM 6904 N N . LEU B 1 144 ? -6.48 -37.031 6.152 1 88.94 144 LEU B N 1
ATOM 6905 C CA . LEU B 1 144 ? -6.645 -37.438 4.762 1 88.94 144 LEU B CA 1
ATOM 6906 C C . LEU B 1 144 ? -6.348 -38.906 4.59 1 88.94 144 LEU B C 1
ATOM 6908 O O . LEU B 1 144 ? -5.531 -39.469 5.324 1 88.94 144 LEU B O 1
ATOM 6912 N N . SER B 1 145 ? -7.035 -39.469 3.59 1 86.12 145 SER B N 1
ATOM 6913 C CA . SER B 1 145 ? -6.746 -40.844 3.242 1 86.12 145 SER B CA 1
ATOM 6914 C C . SER B 1 145 ? -5.477 -40.938 2.402 1 86.12 145 SER B C 1
ATOM 6916 O O . SER B 1 145 ? -4.965 -39.938 1.909 1 86.12 145 SER B O 1
ATOM 6918 N N . GLU B 1 146 ? -5.07 -42.156 2.299 1 85.44 146 GLU B N 1
ATOM 6919 C CA . GLU B 1 146 ? -3.842 -42.438 1.571 1 85.44 146 GLU B CA 1
ATOM 6920 C C . GLU B 1 146 ? -3.877 -41.875 0.162 1 85.44 146 GLU B C 1
ATOM 6922 O O . GLU B 1 146 ? -2.912 -41.25 -0.28 1 85.44 146 GLU B O 1
ATOM 6927 N N . ASP B 1 147 ? -4.945 -41.969 -0.5 1 78.56 147 ASP B N 1
ATOM 6928 C CA . ASP B 1 147 ? -5.078 -41.594 -1.906 1 78.56 147 ASP B CA 1
ATOM 6929 C C . ASP B 1 147 ? -5.223 -40.094 -2.062 1 78.56 147 ASP B C 1
ATOM 6931 O O . ASP B 1 147 ? -5.188 -39.562 -3.182 1 78.56 147 ASP B O 1
ATOM 6935 N N . ARG B 1 148 ? -5.258 -39.375 -0.898 1 85.38 148 ARG B N 1
ATOM 6936 C CA . ARG B 1 148 ? -5.535 -37.938 -0.986 1 85.38 148 ARG B CA 1
ATOM 6937 C C . ARG B 1 148 ? -4.332 -37.125 -0.537 1 85.38 148 ARG B C 1
ATOM 6939 O O . ARG B 1 148 ? -4.395 -35.906 -0.484 1 85.38 148 ARG B O 1
ATOM 6946 N N . HIS B 1 149 ? -3.242 -37.75 -0.308 1 86.5 149 HIS B N 1
ATOM 6947 C CA . HIS B 1 149 ? -2.035 -37.031 0.101 1 86.5 149 HIS B CA 1
ATOM 6948 C C . HIS B 1 149 ? -1.56 -36.094 -0.992 1 86.5 149 HIS B C 1
ATOM 6950 O O . HIS B 1 149 ? -0.917 -35.062 -0.704 1 86.5 149 HIS B O 1
ATOM 6956 N N . ALA B 1 150 ? -1.948 -36.375 -2.197 1 83.94 150 ALA B N 1
ATOM 6957 C CA . ALA B 1 150 ? -1.532 -35.562 -3.34 1 83.94 150 ALA B CA 1
ATOM 6958 C C . ALA B 1 150 ? -2.129 -34.156 -3.266 1 83.94 150 ALA B C 1
ATOM 6960 O O . ALA B 1 150 ? -1.561 -33.219 -3.805 1 83.94 150 ALA B O 1
ATOM 6961 N N . ILE B 1 151 ? -3.18 -34 -2.535 1 84.88 151 ILE B N 1
ATOM 6962 C CA . ILE B 1 151 ? -3.869 -32.719 -2.436 1 84.88 151 ILE B CA 1
ATOM 6963 C C . ILE B 1 151 ? -2.951 -31.688 -1.781 1 84.88 151 ILE B C 1
ATOM 6965 O O . ILE B 1 151 ? -2.998 -30.5 -2.119 1 84.88 151 ILE B O 1
ATOM 6969 N N . VAL B 1 152 ? -2.088 -32.156 -0.932 1 89.62 152 VAL B N 1
ATOM 6970 C CA . VAL B 1 152 ? -1.228 -31.234 -0.177 1 89.62 152 VAL B CA 1
ATOM 6971 C C . VAL B 1 152 ? 0.11 -31.078 -0.896 1 89.62 152 VAL B C 1
ATOM 6973 O O . VAL B 1 152 ? 0.683 -29.984 -0.918 1 89.62 152 VAL B O 1
ATOM 6976 N N . LEU B 1 153 ? 0.549 -32.156 -1.584 1 91.12 153 LEU B N 1
ATOM 6977 C CA . LEU B 1 153 ? 1.938 -32.188 -2.031 1 91.12 153 LEU B CA 1
ATOM 6978 C C . LEU B 1 153 ? 2.031 -31.906 -3.529 1 91.12 153 LEU B C 1
ATOM 6980 O O . LEU B 1 153 ? 3.105 -31.594 -4.039 1 91.12 153 LEU B O 1
ATOM 6984 N N . ARG B 1 154 ? 0.991 -32.094 -4.223 1 88.25 154 ARG B N 1
ATOM 6985 C CA . ARG B 1 154 ? 0.98 -31.891 -5.664 1 88.25 154 ARG B CA 1
ATOM 6986 C C . ARG B 1 154 ? 0.362 -30.547 -6.016 1 88.25 154 ARG B C 1
ATOM 6988 O O . ARG B 1 154 ? -0.836 -30.328 -5.82 1 88.25 154 ARG B O 1
ATOM 6995 N N . PRO B 1 155 ? 1.177 -29.625 -6.668 1 87.94 155 PRO B N 1
ATOM 6996 C CA . PRO B 1 155 ? 0.611 -28.328 -7.031 1 87.94 155 PRO B CA 1
ATOM 6997 C C . PRO B 1 155 ? -0.529 -28.438 -8.039 1 87.94 155 PRO B C 1
ATOM 6999 O O . PRO B 1 155 ? -0.42 -29.188 -9.016 1 87.94 155 PRO B O 1
ATOM 7002 N N . GLY B 1 156 ? -1.603 -27.75 -7.766 1 81.31 156 GLY B N 1
ATOM 7003 C CA . GLY B 1 156 ? -2.73 -27.688 -8.68 1 81.31 156 GLY B CA 1
ATOM 7004 C C . GLY B 1 156 ? -3.771 -28.766 -8.414 1 81.31 156 GLY B C 1
ATOM 7005 O O . GLY B 1 156 ? -4.648 -29 -9.242 1 81.31 156 GLY B O 1
ATOM 7006 N N . THR B 1 157 ? -3.592 -29.422 -7.34 1 76.12 157 THR B N 1
ATOM 7007 C CA . THR B 1 157 ? -4.551 -30.453 -6.957 1 76.12 157 THR B CA 1
ATOM 7008 C C . THR B 1 157 ? -5.355 -30.031 -5.738 1 76.12 157 THR B C 1
ATOM 7010 O O . THR B 1 157 ? -4.785 -29.641 -4.711 1 76.12 157 THR B O 1
ATOM 7013 N N . SER B 1 158 ? -6.672 -29.938 -5.977 1 71.25 158 SER B N 1
ATOM 7014 C CA . SER B 1 158 ? -7.527 -29.516 -4.875 1 71.25 158 SER B CA 1
ATOM 7015 C C . SER B 1 158 ? -8.555 -30.578 -4.523 1 71.25 158 SER B C 1
ATOM 7017 O O . SER B 1 158 ? -8.859 -31.453 -5.34 1 71.25 158 SER B O 1
ATOM 7019 N N . ALA B 1 159 ? -8.898 -30.547 -3.262 1 59.5 159 ALA B N 1
ATOM 7020 C CA . ALA B 1 159 ? -9.914 -31.469 -2.775 1 59.5 159 ALA B CA 1
ATOM 7021 C C . ALA B 1 159 ? -11.242 -31.266 -3.514 1 59.5 159 ALA B C 1
ATOM 7023 O O . ALA B 1 159 ? -12.039 -32.188 -3.635 1 59.5 159 ALA B O 1
ATOM 7024 N N . SER B 1 160 ? -11.438 -30.094 -3.869 1 54.25 160 SER B N 1
ATOM 7025 C CA . SER B 1 160 ? -12.688 -29.766 -4.547 1 54.25 160 SER B CA 1
ATOM 7026 C C . SER B 1 160 ? -12.82 -30.547 -5.852 1 54.25 160 SER B C 1
ATOM 7028 O O . SER B 1 160 ? -13.93 -30.891 -6.27 1 54.25 160 SER B O 1
ATOM 7030 N N . GLU B 1 161 ? -11.703 -30.875 -6.504 1 53.19 161 GLU B N 1
ATOM 7031 C CA . GLU B 1 161 ? -11.766 -31.438 -7.852 1 53.19 161 GLU B CA 1
ATOM 7032 C C . GLU B 1 161 ? -11.508 -32.938 -7.844 1 53.19 161 GLU B C 1
ATOM 7034 O O . GLU B 1 161 ? -12.023 -33.656 -8.695 1 53.19 161 GLU B O 1
ATOM 7039 N N . GLU B 1 162 ? -10.516 -33.375 -7.008 1 50.84 162 GLU B N 1
ATOM 7040 C CA . GLU B 1 162 ? -10.148 -34.781 -7.113 1 50.84 162 GLU B CA 1
ATOM 7041 C C . GLU B 1 162 ? -11.359 -35.688 -6.863 1 50.84 162 GLU B C 1
ATOM 7043 O O . GLU B 1 162 ? -11.422 -36.812 -7.383 1 50.84 162 GLU B O 1
ATOM 7048 N N . ALA B 1 163 ? -12.227 -35.188 -6 1 51.31 163 ALA B N 1
ATOM 7049 C CA . ALA B 1 163 ? -13.305 -36.125 -5.734 1 51.31 163 ALA B CA 1
ATOM 7050 C C . ALA B 1 163 ? -14.578 -35.719 -6.473 1 51.31 163 ALA B C 1
ATOM 7052 O O . ALA B 1 163 ? -15.43 -35.031 -5.918 1 51.31 163 ALA B O 1
ATOM 7053 N N . GLU B 1 164 ? -14.453 -35.844 -7.895 1 50.12 164 GLU B N 1
ATOM 7054 C CA . GLU B 1 164 ? -15.539 -35.438 -8.781 1 50.12 164 GLU B CA 1
ATOM 7055 C C . GLU B 1 164 ? -16.891 -35.75 -8.156 1 50.12 164 GLU B C 1
ATOM 7057 O O . GLU B 1 164 ? -17.875 -35.062 -8.414 1 50.12 164 GLU B O 1
ATOM 7062 N N . ASP B 1 165 ? -16.812 -36.656 -7.168 1 58.31 165 ASP B N 1
ATOM 7063 C CA . ASP B 1 165 ? -18.141 -37.094 -6.754 1 58.31 165 ASP B CA 1
ATOM 7064 C C . ASP B 1 165 ? -18.531 -36.469 -5.414 1 58.31 165 ASP B C 1
ATOM 7066 O O . ASP B 1 165 ? -19.656 -36.625 -4.953 1 58.31 165 ASP B O 1
ATOM 7070 N N . LEU B 1 166 ? -17.578 -35.625 -4.836 1 68.88 166 LEU B N 1
ATOM 7071 C CA . LEU B 1 166 ? -17.969 -35.062 -3.547 1 68.88 166 LEU B CA 1
ATOM 7072 C C . LEU B 1 166 ? -18.312 -33.562 -3.678 1 68.88 166 LEU B C 1
ATOM 7074 O O . LEU B 1 166 ? -17.688 -32.844 -4.465 1 68.88 166 LEU B O 1
ATOM 7078 N N . PRO B 1 167 ? -19.344 -33.188 -2.951 1 74.94 167 PRO B N 1
ATOM 7079 C CA . PRO B 1 167 ? -19.719 -31.781 -2.994 1 74.94 167 PRO B CA 1
ATOM 7080 C C . PRO B 1 167 ? -18.594 -30.859 -2.498 1 74.94 167 PRO B C 1
ATOM 7082 O O . PRO B 1 167 ? -17.859 -31.219 -1.572 1 74.94 167 PRO B O 1
ATOM 7085 N N . GLN B 1 168 ? -18.438 -29.812 -3.119 1 80.44 168 GLN B N 1
ATOM 7086 C CA . GLN B 1 168 ? -17.453 -28.797 -2.752 1 80.44 168 GLN B CA 1
ATOM 7087 C C . GLN B 1 168 ? -17.984 -27.875 -1.67 1 80.44 168 GLN B C 1
ATOM 7089 O O . GLN B 1 168 ? -19.156 -27.484 -1.702 1 80.44 168 GLN B O 1
ATOM 7094 N N . LEU B 1 169 ? -17.188 -27.688 -0.653 1 86.31 169 LEU B N 1
ATOM 7095 C CA . LEU B 1 169 ? -17.531 -26.641 0.315 1 86.31 169 LEU B CA 1
ATOM 7096 C C . LEU B 1 169 ? -17.703 -25.297 -0.374 1 86.31 169 LEU B C 1
ATOM 7098 O O . LEU B 1 169 ? -16.766 -24.766 -0.971 1 86.31 169 LEU B O 1
ATOM 7102 N N . PRO B 1 170 ? -18.875 -24.672 -0.403 1 85.06 170 PRO B N 1
ATOM 7103 C CA . PRO B 1 170 ? -19.172 -23.484 -1.226 1 85.06 170 PRO B CA 1
ATOM 7104 C C . PRO B 1 170 ? -18.391 -22.25 -0.779 1 85.06 170 PRO B C 1
ATOM 7106 O O . PRO B 1 170 ? -18.125 -21.359 -1.594 1 85.06 170 PRO B O 1
ATOM 7109 N N . ASP B 1 171 ? -18.109 -22.141 0.505 1 89.56 171 ASP B N 1
ATOM 7110 C CA . ASP B 1 171 ? -17.453 -20.922 1.003 1 89.56 171 ASP B CA 1
ATOM 7111 C C . ASP B 1 171 ? -16.094 -21.25 1.613 1 89.56 171 ASP B C 1
ATOM 7113 O O . ASP B 1 171 ? -15.758 -20.766 2.691 1 89.56 171 ASP B O 1
ATOM 7117 N N . ALA B 1 172 ? -15.344 -22.141 0.917 1 91.56 172 ALA B N 1
ATOM 7118 C CA . ALA B 1 172 ? -13.969 -22.453 1.319 1 91.56 172 ALA B CA 1
ATOM 7119 C C . ALA B 1 172 ? -13.07 -21.219 1.174 1 91.56 172 ALA B C 1
ATOM 7121 O O . ALA B 1 172 ? -13.328 -20.359 0.342 1 91.56 172 ALA B O 1
ATOM 7122 N N . ILE B 1 173 ? -12.07 -21.156 2.076 1 92.81 173 ILE B N 1
ATOM 7123 C CA . ILE B 1 173 ? -11.086 -20.078 1.976 1 92.81 173 ILE B CA 1
ATOM 7124 C C . ILE B 1 173 ? -10.219 -20.281 0.732 1 92.81 173 ILE B C 1
ATOM 7126 O O . ILE B 1 173 ? -10.016 -19.359 -0.049 1 92.81 173 ILE B O 1
ATOM 7130 N N . GLY B 1 174 ? -9.727 -21.484 0.604 1 88.81 174 GLY B N 1
ATOM 7131 C CA . GLY B 1 174 ? -8.883 -21.828 -0.533 1 88.81 174 GLY B CA 1
ATOM 7132 C C . GLY B 1 174 ? -9.602 -22.641 -1.586 1 88.81 174 GLY B C 1
ATOM 7133 O O . GLY B 1 174 ? -10.461 -23.469 -1.259 1 88.81 174 GLY B O 1
ATOM 7134 N N . TRP B 1 175 ? -9.164 -22.531 -2.912 1 83.5 175 TRP B N 1
ATOM 7135 C CA . TRP B 1 175 ? -9.812 -23.281 -3.982 1 83.5 175 TRP 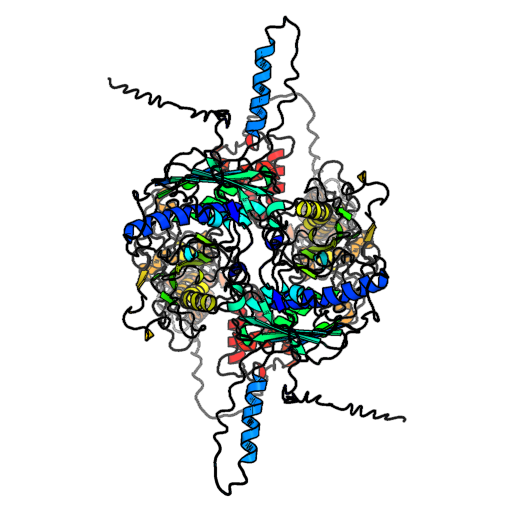B CA 1
ATOM 7136 C C . TRP B 1 175 ? -8.805 -23.688 -5.055 1 83.5 175 TRP B C 1
ATOM 7138 O O . TRP B 1 175 ? -9.07 -24.562 -5.871 1 83.5 175 TRP B O 1
ATOM 7148 N N . ALA B 1 176 ? -7.637 -23.156 -5.012 1 77 176 ALA B N 1
ATOM 7149 C CA . ALA B 1 176 ? -6.742 -23.25 -6.168 1 77 176 ALA B CA 1
ATOM 7150 C C . ALA B 1 176 ? -5.859 -24.484 -6.082 1 77 176 ALA B C 1
ATOM 7152 O O . ALA B 1 176 ? -5.297 -24.922 -7.086 1 77 176 ALA B O 1
ATOM 7153 N N . GLY B 1 177 ? -5.598 -25.031 -4.953 1 83.56 177 GLY B N 1
ATOM 7154 C CA . GLY B 1 177 ? -4.812 -26.234 -4.793 1 83.56 177 GLY B CA 1
ATOM 7155 C C . GLY B 1 177 ? -3.318 -26 -4.891 1 83.56 177 GLY B C 1
ATOM 7156 O O . GLY B 1 177 ? -2.564 -26.891 -5.277 1 83.56 177 GLY B O 1
ATOM 7157 N N . VAL B 1 178 ? -2.906 -24.844 -4.668 1 86.62 178 VAL B N 1
ATOM 7158 C CA . VAL B 1 178 ? -1.484 -24.531 -4.77 1 86.62 178 VAL B CA 1
ATOM 7159 C C . VAL B 1 178 ? -0.967 -24.031 -3.424 1 86.62 178 VAL B C 1
ATOM 7161 O O . VAL B 1 178 ? 0.232 -24.109 -3.145 1 86.62 178 VAL B O 1
ATOM 7164 N N . GLY B 1 179 ? -1.805 -23.641 -2.541 1 88.88 179 GLY B N 1
ATOM 7165 C CA . GLY B 1 179 ? -1.434 -22.922 -1.333 1 88.88 179 GLY B CA 1
ATOM 7166 C C . GLY B 1 179 ? -0.606 -23.75 -0.372 1 88.88 179 GLY B C 1
ATOM 7167 O O . GLY B 1 179 ? 0.359 -23.266 0.214 1 88.88 179 GLY B O 1
ATOM 7168 N N . ALA B 1 180 ? -0.919 -25 -0.229 1 91.38 180 ALA B N 1
ATOM 7169 C CA . ALA B 1 180 ? -0.249 -25.844 0.762 1 91.38 180 ALA B CA 1
ATOM 7170 C C . ALA B 1 180 ? 1.233 -26 0.438 1 91.38 180 ALA B C 1
ATOM 7172 O O . ALA B 1 180 ? 2.094 -25.609 1.234 1 91.38 180 ALA B O 1
ATOM 7173 N N . ILE B 1 181 ? 1.494 -26.516 -0.709 1 92 181 ILE B N 1
ATOM 7174 C CA . ILE B 1 181 ? 2.887 -26.797 -1.043 1 92 181 ILE B CA 1
ATOM 7175 C C . ILE B 1 181 ? 3.625 -25.484 -1.313 1 92 181 ILE B C 1
ATOM 7177 O O . ILE B 1 181 ? 4.809 -25.359 -0.994 1 92 181 ILE B O 1
ATOM 7181 N N . ARG B 1 182 ? 2.977 -24.531 -1.92 1 90.75 182 ARG B N 1
ATOM 7182 C CA . ARG B 1 182 ? 3.576 -23.219 -2.137 1 90.75 182 ARG B CA 1
ATOM 7183 C C . ARG B 1 182 ? 4.008 -22.578 -0.817 1 90.75 182 ARG B C 1
ATOM 7185 O O . ARG B 1 182 ? 5.141 -22.109 -0.692 1 90.75 182 ARG B O 1
ATOM 7192 N N . GLY B 1 183 ? 3.086 -22.562 0.094 1 93 183 GLY B N 1
ATOM 7193 C CA . GLY B 1 183 ? 3.406 -22.016 1.402 1 93 183 GLY B CA 1
ATOM 7194 C C . GLY B 1 183 ? 4.516 -22.766 2.111 1 93 183 GLY B C 1
ATOM 7195 O O . GLY B 1 183 ? 5.438 -22.156 2.658 1 93 183 GLY B O 1
ATOM 7196 N N . ALA B 1 184 ? 4.48 -24.062 2.066 1 95.81 184 ALA B N 1
ATOM 7197 C CA . ALA B 1 184 ? 5.465 -24.891 2.754 1 95.81 184 ALA B CA 1
ATOM 7198 C C . ALA B 1 184 ? 6.855 -24.703 2.152 1 95.81 184 ALA B C 1
ATOM 7200 O O . ALA B 1 184 ? 7.828 -24.469 2.877 1 95.81 184 ALA B O 1
ATOM 7201 N N . MET B 1 185 ? 6.895 -24.734 0.836 1 92.69 185 MET B N 1
ATOM 7202 C CA . MET B 1 185 ? 8.18 -24.641 0.146 1 92.69 185 MET B CA 1
ATOM 7203 C C . MET B 1 185 ? 8.758 -23.234 0.264 1 92.69 185 MET B C 1
ATOM 7205 O O . MET B 1 185 ? 9.961 -23.031 0.095 1 92.69 185 MET B O 1
ATOM 7209 N N . SER B 1 186 ? 7.953 -22.266 0.513 1 90.88 186 SER B N 1
ATOM 7210 C CA . SER B 1 186 ? 8.43 -20.906 0.756 1 90.88 186 SER B CA 1
ATOM 7211 C C . SER B 1 186 ? 9.102 -20.797 2.119 1 90.88 186 SER B C 1
ATOM 7213 O O . SER B 1 186 ? 9.953 -19.938 2.322 1 90.88 186 SER B O 1
ATOM 7215 N N . LEU B 1 187 ? 8.688 -21.625 3.012 1 93 187 LEU B N 1
ATOM 7216 C CA . LEU B 1 187 ? 9.227 -21.594 4.367 1 93 187 LEU B CA 1
ATOM 7217 C C . LEU B 1 187 ? 10.508 -22.422 4.461 1 93 187 LEU B C 1
ATOM 7219 O O . LEU B 1 187 ? 11.391 -22.125 5.262 1 93 187 LEU B O 1
ATOM 7223 N N . GLY B 1 188 ? 10.539 -23.484 3.727 1 92.25 188 GLY B N 1
ATOM 7224 C CA . GLY B 1 188 ? 11.672 -24.391 3.717 1 92.25 188 GLY B CA 1
ATOM 7225 C C . GLY B 1 188 ? 11.641 -25.375 2.561 1 92.25 188 GLY B C 1
ATOM 7226 O O . GLY B 1 188 ? 10.586 -25.609 1.964 1 92.25 188 GLY B O 1
ATOM 7227 N N . HIS B 1 189 ? 12.766 -26.094 2.326 1 91.31 189 HIS B N 1
ATOM 7228 C CA . HIS B 1 189 ? 12.891 -26.844 1.088 1 91.31 189 HIS B CA 1
ATOM 7229 C C . HIS B 1 189 ? 12.727 -28.344 1.341 1 91.31 189 HIS B C 1
ATOM 7231 O O . HIS B 1 189 ? 12.852 -29.156 0.417 1 91.31 189 HIS B O 1
ATOM 7237 N N . THR B 1 190 ? 12.469 -28.703 2.564 1 94.19 190 THR B N 1
ATOM 7238 C CA . THR B 1 190 ? 12.102 -30.078 2.908 1 94.19 190 THR B CA 1
ATOM 7239 C C . THR B 1 190 ? 10.758 -30.125 3.631 1 94.19 190 THR B C 1
ATOM 7241 O O . THR B 1 190 ? 10.609 -29.547 4.711 1 94.19 190 THR B O 1
ATOM 7244 N N . VAL B 1 191 ? 9.797 -30.797 3.027 1 96.31 191 VAL B N 1
ATOM 7245 C CA . VAL B 1 191 ? 8.438 -30.828 3.559 1 96.31 191 VAL B CA 1
ATOM 7246 C C . VAL B 1 191 ? 8.008 -32.281 3.809 1 96.31 191 VAL B C 1
ATOM 7248 O O . VAL B 1 191 ? 8.008 -33.094 2.891 1 96.31 191 VAL B O 1
ATOM 7251 N N . THR B 1 192 ? 7.695 -32.562 5.047 1 97.19 192 THR B N 1
ATOM 7252 C CA . THR B 1 192 ? 7.137 -33.844 5.422 1 97.19 192 THR B CA 1
ATOM 7253 C C . THR B 1 192 ? 5.664 -33.719 5.789 1 97.19 192 THR B C 1
ATOM 7255 O O . THR B 1 192 ? 5.297 -32.906 6.641 1 97.19 192 THR B O 1
ATOM 7258 N N . PHE B 1 193 ? 4.855 -34.5 5.16 1 97.12 193 PHE B N 1
ATOM 7259 C CA . PHE B 1 193 ? 3.424 -34.5 5.43 1 97.12 193 PHE B CA 1
ATOM 7260 C C . PHE B 1 193 ? 2.936 -35.875 5.84 1 97.12 193 PHE B C 1
ATOM 7262 O O . PHE B 1 193 ? 3.262 -36.875 5.191 1 97.12 193 PHE B O 1
ATOM 7269 N N . ALA B 1 194 ? 2.203 -35.938 6.926 1 97.19 194 ALA B N 1
ATOM 7270 C CA . ALA B 1 194 ? 1.57 -37.156 7.402 1 97.19 194 ALA B CA 1
ATOM 7271 C C . ALA B 1 194 ? 0.114 -36.906 7.785 1 97.19 194 ALA B C 1
ATOM 7273 O O . ALA B 1 194 ? -0.226 -35.844 8.312 1 97.19 194 ALA B O 1
ATOM 7274 N N . SER B 1 195 ? -0.701 -37.844 7.496 1 96.44 195 SER B N 1
ATOM 7275 C CA . SER B 1 195 ? -2.121 -37.719 7.805 1 96.44 195 SER B CA 1
ATOM 7276 C C . SER B 1 195 ? -2.793 -39.062 7.957 1 96.44 195 SER B C 1
ATOM 7278 O O . SER B 1 195 ? -2.328 -40.062 7.395 1 96.44 195 SER B O 1
ATOM 7280 N N . ARG B 1 196 ? -3.762 -39.125 8.766 1 94.69 196 ARG B N 1
ATOM 7281 C CA . ARG B 1 196 ? -4.598 -40.312 8.961 1 94.69 196 ARG B CA 1
ATOM 7282 C C . ARG B 1 196 ? -6.07 -39.938 9.062 1 94.69 196 ARG B C 1
ATOM 7284 O O . ARG B 1 196 ? -6.48 -39.25 10.016 1 94.69 196 ARG B O 1
ATOM 7291 N N . ARG B 1 197 ? -6.781 -40.312 8.055 1 90.81 197 ARG B N 1
ATOM 7292 C CA . ARG B 1 197 ? -8.211 -40.031 8.062 1 90.81 197 ARG B CA 1
ATOM 7293 C C . ARG B 1 197 ? -8.914 -40.812 9.172 1 90.81 197 ARG B C 1
ATOM 7295 O O . ARG B 1 197 ? -8.508 -41.906 9.516 1 90.81 197 ARG B O 1
ATOM 7302 N N . GLU B 1 198 ? -9.938 -40.188 9.664 1 84.25 198 GLU B N 1
ATOM 7303 C CA . GLU B 1 198 ? -10.758 -40.906 10.641 1 84.25 198 GLU B CA 1
ATOM 7304 C C . GLU B 1 198 ? -11.289 -42.219 10.062 1 84.25 198 GLU B C 1
ATOM 7306 O O . GLU B 1 198 ? -11.805 -42.25 8.945 1 84.25 198 GLU B O 1
ATOM 7311 N N . GLY B 1 199 ? -11.156 -43.281 10.75 1 81.44 199 GLY B N 1
ATOM 7312 C CA . GLY B 1 199 ? -11.672 -44.562 10.32 1 81.44 199 GLY B CA 1
ATOM 7313 C C . GLY B 1 199 ? -10.633 -45.438 9.625 1 81.44 199 GLY B C 1
ATOM 7314 O O . GLY B 1 199 ? -10.82 -46.625 9.453 1 81.44 199 GLY B O 1
ATOM 7315 N N . GLU B 1 200 ? -9.602 -44.812 9.234 1 88.12 200 GLU B N 1
ATOM 7316 C CA . GLU B 1 200 ? -8.547 -45.562 8.562 1 88.12 200 GLU B CA 1
ATOM 7317 C C . GLU B 1 200 ? -7.641 -46.281 9.562 1 88.12 200 GLU B C 1
ATOM 7319 O O . GLU B 1 200 ? -7.43 -45.781 10.672 1 88.12 200 GLU B O 1
ATOM 7324 N N . GLU B 1 201 ? -7.152 -47.344 9.203 1 88.06 201 GLU B N 1
ATOM 7325 C CA . GLU B 1 201 ? -6.352 -48.188 10.102 1 88.06 201 GLU B CA 1
ATOM 7326 C C . GLU B 1 201 ? -4.977 -47.562 10.344 1 88.06 201 GLU B C 1
ATOM 7328 O O . GLU B 1 201 ? -4.43 -47.656 11.445 1 88.06 201 GLU B O 1
ATOM 7333 N N . MET B 1 202 ? -4.469 -47 9.328 1 91.69 202 MET B N 1
ATOM 7334 C CA . MET B 1 202 ? -3.107 -46.469 9.414 1 91.69 202 MET B CA 1
ATOM 7335 C C . MET B 1 202 ? -2.988 -45.156 8.688 1 91.69 202 MET B C 1
ATOM 7337 O O . MET B 1 202 ? -3.734 -44.875 7.742 1 91.69 202 MET B O 1
ATOM 7341 N N . GLY B 1 203 ? -2.148 -44.312 9.258 1 94.31 203 GLY B N 1
ATOM 7342 C CA . GLY B 1 203 ? -1.798 -43.094 8.539 1 94.31 203 GLY B CA 1
ATOM 7343 C C . GLY B 1 203 ? -0.666 -43.312 7.547 1 94.31 203 GLY B C 1
ATOM 7344 O O . GLY B 1 203 ? -0.115 -44.406 7.441 1 94.31 203 GLY B O 1
ATOM 7345 N N . HIS B 1 204 ? -0.354 -42.281 6.766 1 95.38 204 HIS B N 1
ATOM 7346 C CA . HIS B 1 204 ? 0.721 -42.312 5.781 1 95.38 204 HIS B CA 1
ATOM 7347 C C . HIS B 1 204 ? 1.545 -41.031 5.82 1 95.38 204 HIS B C 1
ATOM 7349 O O . HIS B 1 204 ? 1.042 -39.969 6.219 1 95.38 204 HIS B O 1
ATOM 7355 N N . LYS B 1 205 ? 2.764 -41.156 5.48 1 96.19 205 LYS B N 1
ATOM 7356 C CA . LYS B 1 205 ? 3.721 -40.062 5.531 1 96.19 205 LYS B CA 1
ATOM 7357 C C . LYS B 1 205 ? 4.547 -40 4.25 1 96.19 205 LYS B C 1
ATOM 7359 O O . LYS B 1 205 ? 4.922 -41.031 3.689 1 96.19 205 LYS B O 1
ATOM 7364 N N . ALA B 1 206 ? 4.789 -38.844 3.715 1 95.56 206 ALA B N 1
ATOM 7365 C CA . ALA B 1 206 ? 5.66 -38.594 2.568 1 95.56 206 ALA B CA 1
ATOM 7366 C C . ALA B 1 206 ? 6.531 -37.344 2.805 1 95.56 206 ALA B C 1
ATOM 7368 O O . ALA B 1 206 ? 6.098 -36.406 3.438 1 95.56 206 ALA B O 1
ATOM 7369 N N . THR B 1 207 ? 7.742 -37.406 2.338 1 95.44 207 THR B N 1
ATOM 7370 C CA . THR B 1 207 ? 8.672 -36.312 2.408 1 95.44 207 THR B CA 1
ATOM 7371 C C . THR B 1 207 ? 9.102 -35.875 1.01 1 95.44 207 THR B C 1
ATOM 7373 O O . THR B 1 207 ? 9.492 -36.688 0.187 1 95.44 207 THR B O 1
ATOM 7376 N N . VAL B 1 208 ? 8.961 -34.594 0.758 1 94.44 208 VAL B N 1
ATOM 7377 C CA . VAL B 1 208 ? 9.352 -34.062 -0.542 1 94.44 208 VAL B CA 1
ATOM 7378 C C . VAL B 1 208 ? 10.367 -32.938 -0.355 1 94.44 208 VAL B C 1
ATOM 7380 O O . VAL B 1 208 ? 10.305 -32.188 0.631 1 94.44 208 VAL B O 1
ATOM 7383 N N . THR B 1 209 ? 11.25 -32.844 -1.263 1 92.25 209 THR B N 1
ATOM 7384 C CA . THR B 1 209 ? 12.203 -31.75 -1.363 1 92.25 209 THR B CA 1
ATOM 7385 C C . THR B 1 209 ? 12.031 -31 -2.688 1 92.25 209 THR B C 1
ATOM 7387 O O . THR B 1 209 ? 11.297 -31.453 -3.568 1 92.25 209 THR B O 1
ATOM 7390 N N . LEU B 1 210 ? 12.633 -29.891 -2.736 1 86.06 210 LEU B N 1
ATOM 7391 C CA . LEU B 1 210 ? 12.555 -29.109 -3.965 1 86.06 210 LEU B CA 1
ATOM 7392 C C . LEU B 1 210 ? 13.07 -29.922 -5.152 1 86.06 210 LEU B C 1
ATOM 7394 O O . LEU B 1 210 ? 12.57 -29.781 -6.27 1 86.06 210 LEU B O 1
ATOM 7398 N N . ASP B 1 211 ? 14 -30.781 -4.914 1 85.88 211 ASP B N 1
ATOM 7399 C CA . ASP B 1 211 ? 14.594 -31.594 -5.969 1 85.88 211 ASP B CA 1
ATOM 7400 C C . ASP B 1 211 ? 13.578 -32.562 -6.551 1 85.88 211 ASP B C 1
ATOM 7402 O O . ASP B 1 211 ? 13.633 -32.906 -7.738 1 85.88 211 ASP B O 1
ATOM 7406 N N . ASN B 1 212 ? 12.672 -32.969 -5.734 1 89.31 212 ASN B N 1
ATOM 7407 C CA . ASN B 1 212 ? 11.641 -33.906 -6.207 1 89.31 212 ASN B CA 1
ATOM 7408 C C . ASN B 1 212 ? 10.773 -33.25 -7.285 1 89.31 212 ASN B C 1
ATOM 7410 O O . ASN B 1 212 ? 10.234 -33.969 -8.148 1 89.31 212 ASN B O 1
ATOM 7414 N N . TYR B 1 213 ? 10.648 -32 -7.246 1 87.25 213 TYR B N 1
ATOM 7415 C CA . TYR B 1 213 ? 9.805 -31.312 -8.203 1 87.25 213 TYR B CA 1
ATOM 7416 C C . TYR B 1 213 ? 10.586 -30.969 -9.477 1 87.25 213 TYR B C 1
ATOM 7418 O O . TYR B 1 213 ? 10.008 -30.891 -10.562 1 87.25 213 TYR B O 1
ATOM 7426 N N . THR B 1 214 ? 11.781 -30.719 -9.336 1 79.31 214 THR B N 1
ATOM 7427 C CA . THR B 1 214 ? 12.57 -30.219 -10.461 1 79.31 214 THR B CA 1
ATOM 7428 C C . THR B 1 214 ? 13.195 -31.375 -11.234 1 79.31 214 THR B C 1
ATOM 7430 O O . THR B 1 214 ? 13.672 -31.188 -12.359 1 79.31 214 THR B O 1
ATOM 7433 N N . SER B 1 215 ? 13.102 -32.531 -10.609 1 78.69 215 SER B N 1
ATOM 7434 C CA . SER B 1 215 ? 13.68 -33.688 -11.266 1 78.69 215 SER B CA 1
ATOM 7435 C C . SER B 1 215 ? 12.625 -34.438 -12.07 1 78.69 215 SER B C 1
ATOM 7437 O O . SER B 1 215 ? 11.43 -34.156 -11.969 1 78.69 215 SER B O 1
ATOM 7439 N N . ASP B 1 216 ? 13.062 -35.312 -12.898 1 75.44 216 ASP B N 1
ATOM 7440 C CA . ASP B 1 216 ? 12.164 -36.125 -13.703 1 75.44 216 ASP B CA 1
ATOM 7441 C C . ASP B 1 216 ? 11.469 -37.188 -12.852 1 75.44 216 ASP B C 1
ATOM 7443 O O . ASP B 1 216 ? 10.43 -37.719 -13.242 1 75.44 216 ASP B O 1
ATOM 7447 N N . GLU B 1 217 ? 12.062 -37.469 -11.75 1 79.5 217 GLU B N 1
ATOM 7448 C CA . GLU B 1 217 ? 11.461 -38.469 -10.867 1 79.5 217 GLU B CA 1
ATOM 7449 C C . GLU B 1 217 ? 10.469 -37.812 -9.906 1 79.5 217 GLU B C 1
ATOM 7451 O O . GLU B 1 217 ? 10.859 -37.344 -8.828 1 79.5 217 GLU B O 1
ATOM 7456 N N . THR B 1 218 ? 9.156 -37.875 -10.297 1 85.38 218 THR B N 1
ATOM 7457 C CA . THR B 1 218 ? 8.172 -37.125 -9.516 1 85.38 218 THR B CA 1
ATOM 7458 C C . THR B 1 218 ? 7.379 -38.094 -8.617 1 85.38 218 THR B C 1
ATOM 7460 O O . THR B 1 218 ? 6.527 -37.656 -7.84 1 85.38 218 THR B O 1
ATOM 7463 N N . GLU B 1 219 ? 7.703 -39.406 -8.625 1 88.69 219 GLU B N 1
ATOM 7464 C CA . GLU B 1 219 ? 7.027 -40.344 -7.746 1 88.69 219 GLU B CA 1
ATOM 7465 C C . GLU B 1 219 ? 7.688 -40.406 -6.375 1 88.69 219 GLU B C 1
ATOM 7467 O O . GLU B 1 219 ? 8.875 -40.719 -6.266 1 88.69 219 GLU B O 1
ATOM 7472 N N . ILE B 1 220 ? 6.887 -40.156 -5.387 1 91.62 220 ILE B N 1
ATOM 7473 C CA . ILE B 1 220 ? 7.395 -40.125 -4.016 1 91.62 220 ILE B CA 1
ATOM 7474 C C . ILE B 1 220 ? 6.773 -41.281 -3.213 1 91.62 220 ILE B C 1
ATOM 7476 O O . ILE B 1 220 ? 5.562 -41.5 -3.266 1 91.62 220 ILE B O 1
ATOM 7480 N N . PRO B 1 221 ? 7.559 -41.938 -2.498 1 91.38 221 PRO B N 1
ATOM 7481 C CA . PRO B 1 221 ? 7.02 -43.031 -1.675 1 91.38 221 PRO B CA 1
ATOM 7482 C C . PRO B 1 221 ? 6.102 -42.531 -0.562 1 91.38 221 PRO B C 1
ATOM 7484 O O . PRO B 1 221 ? 6.383 -41.5 0.052 1 91.38 221 PRO B O 1
ATOM 7487 N N . LEU B 1 222 ? 5.008 -43.125 -0.448 1 93.25 222 LEU B N 1
ATOM 7488 C CA . LEU B 1 222 ? 4.082 -42.938 0.663 1 93.25 222 LEU B CA 1
ATOM 7489 C C . LEU B 1 222 ? 4.223 -44.062 1.686 1 93.25 222 LEU B C 1
ATOM 7491 O O . LEU B 1 222 ? 3.764 -45.188 1.452 1 93.25 222 LEU B O 1
ATOM 7495 N N . GLU B 1 223 ? 4.703 -43.75 2.918 1 93.88 223 GLU B N 1
ATOM 7496 C CA . GLU B 1 223 ? 5.02 -44.75 3.926 1 93.88 223 GLU B CA 1
ATOM 7497 C C . GLU B 1 223 ? 3.934 -44.844 4.996 1 93.88 223 GLU B C 1
ATOM 7499 O O . GLU B 1 223 ? 3.393 -43.812 5.406 1 93.88 223 GLU B O 1
ATOM 7504 N N . PRO B 1 224 ? 3.643 -46 5.395 1 93.31 224 PRO B N 1
ATOM 7505 C CA . PRO B 1 224 ? 2.742 -46.094 6.547 1 93.31 224 PRO B CA 1
ATOM 7506 C C . PRO B 1 224 ? 3.303 -45.406 7.789 1 93.31 224 PRO B C 1
ATOM 7508 O O . PRO B 1 224 ? 4.508 -45.469 8.047 1 93.31 224 PRO B O 1
ATOM 7511 N N . TYR B 1 225 ? 2.459 -44.75 8.43 1 94.88 225 TYR B N 1
ATOM 7512 C CA . TYR B 1 225 ? 2.869 -43.969 9.586 1 94.88 225 TYR B CA 1
ATOM 7513 C C . TYR B 1 225 ? 1.815 -44.031 10.688 1 94.88 225 TYR B C 1
ATOM 7515 O O . TYR B 1 225 ? 0.646 -43.719 10.453 1 94.88 225 TYR B O 1
ATOM 7523 N N . GLU B 1 226 ? 2.219 -44.406 11.914 1 93.94 226 GLU B N 1
ATOM 7524 C CA . GLU B 1 226 ? 1.289 -44.469 13.031 1 93.94 226 GLU B CA 1
ATOM 7525 C C . GLU B 1 226 ? 1.072 -43.094 13.656 1 93.94 226 GLU B C 1
ATOM 7527 O O . GLU B 1 226 ? 2.031 -42.438 14.055 1 93.94 226 GLU B O 1
ATOM 7532 N N . MET B 1 227 ? -0.173 -42.688 13.68 1 95.88 227 MET B N 1
ATOM 7533 C CA . MET B 1 227 ? -0.571 -41.406 14.266 1 95.88 227 MET B CA 1
ATOM 7534 C C . MET B 1 227 ? -2.045 -41.438 14.664 1 95.88 227 MET B C 1
ATOM 7536 O O . MET B 1 227 ? -2.77 -42.375 14.328 1 95.88 227 MET B O 1
ATOM 7540 N N . GLU B 1 228 ? -2.449 -40.562 15.461 1 94.38 228 GLU B N 1
ATOM 7541 C CA . GLU B 1 228 ? -3.836 -40.5 15.906 1 94.38 228 GLU B CA 1
ATOM 7542 C C . GLU B 1 228 ? -4.785 -40.281 14.727 1 94.38 228 GLU B C 1
ATOM 7544 O O . GLU B 1 228 ? -4.48 -39.531 13.797 1 94.38 228 GLU B O 1
ATOM 7549 N N . GLU B 1 229 ? -5.957 -40.938 14.789 1 92.62 229 GLU B N 1
ATOM 7550 C CA . GLU B 1 229 ? -6.961 -40.812 13.742 1 92.62 229 GLU B CA 1
ATOM 7551 C C . GLU B 1 229 ? -7.457 -39.375 13.656 1 92.62 229 GLU B C 1
ATOM 7553 O O . GLU B 1 229 ? -7.625 -38.688 14.68 1 92.62 229 GLU B O 1
ATOM 7558 N N . GLY B 1 230 ? -7.754 -38.906 12.43 1 93.12 230 GLY B N 1
ATOM 7559 C CA . GLY B 1 230 ? -8.344 -37.594 12.203 1 93.12 230 GLY B CA 1
ATOM 7560 C C . GLY B 1 230 ? -7.34 -36.469 12.305 1 93.12 230 GLY B C 1
ATOM 7561 O O . GLY B 1 230 ? -7.723 -35.281 12.398 1 93.12 230 GLY B O 1
ATOM 7562 N N . THR B 1 231 ? -6.012 -36.812 12.289 1 96.19 231 THR B N 1
ATOM 7563 C CA . THR B 1 231 ? -5.004 -35.781 12.477 1 96.19 231 THR B CA 1
ATOM 7564 C C . THR B 1 231 ? -4.074 -35.688 11.273 1 96.19 231 THR B C 1
ATOM 7566 O O . THR B 1 231 ? -4.016 -36.625 10.461 1 96.19 231 THR B O 1
ATOM 7569 N N . SER B 1 232 ? -3.475 -34.594 11.094 1 96.75 232 SER B N 1
ATOM 7570 C CA . SER B 1 232 ? -2.438 -34.344 10.094 1 96.75 232 SER B CA 1
ATOM 7571 C C . SER B 1 232 ? -1.324 -33.469 10.664 1 96.75 232 SER B C 1
ATOM 7573 O O . SER B 1 232 ? -1.546 -32.719 11.602 1 96.75 232 SER B O 1
ATOM 7575 N N . PHE B 1 233 ? -0.148 -33.656 10.156 1 96.06 233 PHE B N 1
ATOM 7576 C CA . PHE B 1 233 ? 0.878 -32.656 10.445 1 96.06 233 PHE B CA 1
ATOM 7577 C C . PHE B 1 233 ? 1.759 -32.406 9.227 1 96.06 233 PHE B C 1
ATOM 7579 O O . PHE B 1 233 ? 1.896 -33.281 8.367 1 96.06 233 PHE B O 1
ATOM 7586 N N . ILE B 1 234 ? 2.264 -31.266 9.07 1 97.88 234 ILE B N 1
ATOM 7587 C CA . ILE B 1 234 ? 3.25 -30.859 8.078 1 97.88 234 ILE B CA 1
ATOM 7588 C C . ILE B 1 234 ? 4.484 -30.297 8.773 1 97.88 234 ILE B C 1
ATOM 7590 O O . ILE B 1 234 ? 4.379 -29.391 9.617 1 97.88 234 ILE B O 1
ATOM 7594 N N . ARG B 1 235 ? 5.598 -30.891 8.523 1 97.38 235 ARG B N 1
ATOM 7595 C CA . ARG B 1 235 ? 6.875 -30.438 9.07 1 97.38 235 ARG B CA 1
ATOM 7596 C C . ARG B 1 235 ? 7.766 -29.859 7.977 1 97.38 235 ARG B C 1
ATOM 7598 O O . ARG B 1 235 ? 7.973 -30.5 6.938 1 97.38 235 ARG B O 1
ATOM 7605 N N . ILE B 1 236 ? 8.227 -28.688 8.18 1 97.44 236 ILE B N 1
ATOM 7606 C CA . ILE B 1 236 ? 9.062 -27.969 7.211 1 97.44 236 ILE B CA 1
ATOM 7607 C C . ILE B 1 236 ? 10.461 -27.781 7.781 1 97.44 236 ILE B C 1
ATOM 7609 O O . ILE B 1 236 ? 10.625 -27.25 8.883 1 97.44 236 ILE B O 1
ATOM 7613 N N . GLU B 1 237 ? 11.43 -28.234 7.043 1 95 237 GLU B N 1
ATOM 7614 C CA . GLU B 1 237 ? 12.828 -28.156 7.441 1 95 237 GLU B CA 1
ATOM 7615 C C . GLU B 1 237 ? 13.672 -27.469 6.367 1 95 237 GLU B C 1
ATOM 7617 O O . GLU B 1 237 ? 13.148 -27.078 5.32 1 95 237 GLU B O 1
ATOM 7622 N N . ASP B 1 238 ? 14.953 -27.297 6.684 1 90.19 238 ASP B N 1
ATOM 7623 C CA . ASP B 1 238 ? 15.805 -26.516 5.781 1 90.19 238 ASP B CA 1
ATOM 7624 C C . ASP B 1 238 ? 15.195 -25.156 5.473 1 90.19 238 ASP B C 1
ATOM 7626 O O . ASP B 1 238 ? 15.008 -24.812 4.305 1 90.19 238 ASP B O 1
ATOM 7630 N N . LEU B 1 239 ? 14.906 -24.484 6.59 1 90 239 LEU B N 1
ATOM 7631 C CA . LEU B 1 239 ? 14.148 -23.234 6.512 1 90 239 LEU B CA 1
ATOM 7632 C C . LEU B 1 239 ? 14.914 -22.188 5.719 1 90 239 LEU B C 1
ATOM 7634 O O . LEU B 1 239 ? 16.141 -22.094 5.816 1 90 239 LEU B O 1
ATOM 7638 N N . THR B 1 240 ? 14.141 -21.438 4.953 1 81.12 240 THR B N 1
ATOM 7639 C CA . THR B 1 240 ? 14.695 -20.328 4.18 1 81.12 240 THR B CA 1
ATOM 7640 C C . THR B 1 240 ? 14.43 -18.984 4.875 1 81.12 240 THR B C 1
ATOM 7642 O O . THR B 1 240 ? 14.766 -17.938 4.352 1 81.12 240 THR B O 1
ATOM 7645 N N . ILE B 1 241 ? 13.82 -19.047 6.023 1 84.19 241 ILE B N 1
ATOM 7646 C CA . ILE B 1 241 ? 13.453 -17.844 6.777 1 84.19 241 ILE B CA 1
ATOM 7647 C C . ILE B 1 241 ? 14.172 -17.844 8.125 1 84.19 241 ILE B C 1
ATOM 7649 O O . ILE B 1 241 ? 14.719 -18.875 8.547 1 84.19 241 ILE B O 1
ATOM 7653 N N . ALA B 1 242 ? 14.172 -16.625 8.695 1 84 242 ALA B N 1
ATOM 7654 C CA . ALA B 1 242 ? 14.656 -16.484 10.062 1 84 242 ALA B CA 1
ATOM 7655 C C . ALA B 1 242 ? 13.492 -16.391 11.047 1 84 242 ALA B C 1
ATOM 7657 O O . ALA B 1 242 ? 12.789 -15.367 11.094 1 84 242 ALA B O 1
ATOM 7658 N N . LEU B 1 243 ? 13.336 -17.391 11.844 1 89.44 243 LEU B N 1
ATOM 7659 C CA . LEU B 1 243 ? 12.141 -17.562 12.664 1 89.44 243 LEU B CA 1
ATOM 7660 C C . LEU B 1 243 ? 11.922 -16.344 13.555 1 89.44 243 LEU B C 1
ATOM 7662 O O . LEU B 1 243 ? 10.828 -15.773 13.57 1 89.44 243 LEU B O 1
ATOM 7666 N N . GLU B 1 244 ? 12.945 -15.875 14.289 1 86.12 244 GLU B N 1
ATOM 7667 C CA . GLU B 1 244 ? 12.781 -14.758 15.219 1 86.12 244 GLU B CA 1
ATOM 7668 C C . GLU B 1 244 ? 12.523 -13.453 14.477 1 86.12 244 GLU B C 1
ATOM 7670 O O . GLU B 1 244 ? 11.727 -12.625 14.922 1 86.12 244 GLU B O 1
ATOM 7675 N N . GLU B 1 245 ? 13.141 -13.281 13.43 1 83 245 GLU B N 1
ATOM 7676 C CA . GLU B 1 245 ? 13.008 -12.039 12.664 1 83 245 GLU B CA 1
ATOM 7677 C C . GLU B 1 245 ? 11.68 -11.992 11.922 1 83 245 GLU B C 1
ATOM 7679 O O . GLU B 1 245 ? 11.039 -10.938 11.852 1 83 245 GLU B O 1
ATOM 7684 N N . ASP B 1 246 ? 11.273 -13.141 11.398 1 87.69 246 ASP B N 1
ATOM 7685 C CA . ASP B 1 246 ? 10.125 -13.125 10.492 1 87.69 246 ASP B CA 1
ATOM 7686 C C . ASP B 1 246 ? 8.82 -13.375 11.25 1 87.69 246 ASP B C 1
ATOM 7688 O O . ASP B 1 246 ? 7.758 -12.922 10.836 1 87.69 246 ASP B O 1
ATOM 7692 N N . PHE B 1 247 ? 8.945 -14.086 12.352 1 93.69 247 PHE B N 1
ATOM 7693 C CA . PHE B 1 247 ? 7.738 -14.352 13.125 1 93.69 247 PHE B CA 1
ATOM 7694 C C . PHE B 1 247 ? 7.66 -13.438 14.344 1 93.69 247 PHE B C 1
ATOM 7696 O O . PHE B 1 247 ? 6.637 -13.383 15.023 1 93.69 247 PHE B O 1
ATOM 7703 N N . GLY B 1 248 ? 8.672 -12.641 14.57 1 88.44 248 GLY B N 1
ATOM 7704 C CA . GLY B 1 248 ? 8.758 -11.844 15.789 1 88.44 248 GLY B CA 1
ATOM 7705 C C . GLY B 1 248 ? 9.297 -12.625 16.969 1 88.44 248 GLY B C 1
ATOM 7706 O O . GLY B 1 248 ? 9.344 -13.859 16.938 1 88.44 248 GLY B O 1
ATOM 7707 N N . GLU B 1 249 ? 9.688 -11.883 18 1 87.5 249 GLU B N 1
ATOM 7708 C CA . GLU B 1 249 ? 10.188 -12.531 19.219 1 87.5 249 GLU B CA 1
ATOM 7709 C C . GLU B 1 249 ? 9.164 -13.516 19.781 1 87.5 249 GLU B C 1
ATOM 7711 O O . GLU B 1 249 ? 8.016 -13.156 20.047 1 87.5 249 GLU B O 1
ATOM 7716 N N . ASP B 1 250 ? 9.547 -14.797 19.875 1 87.75 250 ASP B N 1
ATOM 7717 C CA . ASP B 1 250 ? 8.719 -15.883 20.391 1 87.75 250 ASP B CA 1
ATOM 7718 C C . ASP B 1 250 ? 7.445 -16.047 19.578 1 87.75 250 ASP B C 1
ATOM 7720 O O . ASP B 1 250 ? 6.402 -16.438 20.109 1 87.75 250 ASP B O 1
ATOM 7724 N N . GLY B 1 251 ? 7.488 -15.578 18.375 1 94.5 251 GLY B N 1
ATOM 7725 C CA . GLY B 1 251 ? 6.359 -15.727 17.469 1 94.5 251 GLY B CA 1
ATOM 7726 C C . GLY B 1 251 ? 5.301 -14.656 17.656 1 94.5 251 GLY B C 1
ATOM 7727 O O . GLY B 1 251 ? 4.156 -14.828 17.234 1 94.5 251 GLY B O 1
ATOM 7728 N N . ALA B 1 252 ? 5.613 -13.57 18.312 1 94.5 252 ALA B N 1
ATOM 7729 C CA . ALA B 1 252 ? 4.637 -12.547 18.688 1 94.5 252 ALA B CA 1
ATOM 7730 C C . ALA B 1 252 ? 3.959 -11.961 17.453 1 94.5 252 ALA B C 1
ATOM 7732 O O . ALA B 1 252 ? 2.74 -11.773 17.438 1 94.5 252 ALA B O 1
ATOM 7733 N N . GLU B 1 253 ? 4.715 -11.664 16.422 1 94 253 GLU B N 1
ATOM 7734 C CA . GLU B 1 253 ? 4.133 -11.102 15.203 1 94 253 GLU B CA 1
ATOM 7735 C C . GLU B 1 253 ? 3.23 -12.117 14.5 1 94 253 GLU B C 1
ATOM 7737 O O . GLU B 1 253 ? 2.164 -11.758 14 1 94 253 GLU B O 1
ATOM 7742 N N . LEU B 1 254 ? 3.676 -13.32 14.461 1 97.31 254 LEU B N 1
ATOM 7743 C CA . LEU B 1 254 ? 2.863 -14.383 13.875 1 97.31 254 LEU B CA 1
ATOM 7744 C C . LEU B 1 254 ? 1.538 -14.516 14.617 1 97.31 254 LEU B C 1
ATOM 7746 O O . LEU B 1 254 ? 0.479 -14.602 13.992 1 97.31 254 LEU B O 1
ATOM 7750 N N . ILE B 1 255 ? 1.645 -14.516 15.898 1 97.5 255 ILE B N 1
ATOM 7751 C CA . ILE B 1 255 ? 0.462 -14.664 16.734 1 97.5 255 ILE B CA 1
ATOM 7752 C C . ILE B 1 255 ? -0.521 -13.531 16.453 1 97.5 255 ILE B C 1
ATOM 7754 O O . ILE B 1 255 ? -1.715 -13.766 16.266 1 97.5 255 ILE B O 1
ATOM 7758 N N . GLU B 1 256 ? -0.084 -12.344 16.406 1 95.19 256 GLU B N 1
ATOM 7759 C CA . GLU B 1 256 ? -0.939 -11.18 16.172 1 95.19 256 GLU B CA 1
ATOM 7760 C C . GLU B 1 256 ? -1.58 -11.258 14.781 1 95.19 256 GLU B C 1
ATOM 7762 O O . GLU B 1 256 ? -2.77 -10.969 14.633 1 95.19 256 GLU B O 1
ATOM 7767 N N . GLU B 1 257 ? -0.805 -11.617 13.828 1 95.94 257 GLU B N 1
ATOM 7768 C CA . GLU B 1 257 ? -1.3 -11.703 12.461 1 95.94 257 GLU B CA 1
ATOM 7769 C C . GLU B 1 257 ? -2.352 -12.797 12.312 1 95.94 257 GLU B C 1
ATOM 7771 O O . GLU B 1 257 ? -3.352 -12.617 11.617 1 95.94 257 GLU B O 1
ATOM 7776 N N . LEU B 1 258 ? -2.135 -13.883 12.906 1 97.94 258 LEU B N 1
ATOM 7777 C CA . LEU B 1 258 ? -3.102 -14.969 12.852 1 97.94 258 LEU B CA 1
ATOM 7778 C C . LEU B 1 258 ? -4.391 -14.594 13.57 1 97.94 258 LEU B C 1
ATOM 7780 O O . LEU B 1 258 ? -5.488 -14.883 13.086 1 97.94 258 LEU B O 1
ATOM 7784 N N . ALA B 1 259 ? -4.219 -13.953 14.68 1 96.19 259 ALA B N 1
ATOM 7785 C CA . ALA B 1 259 ? -5.387 -13.508 15.43 1 96.19 259 ALA B CA 1
ATOM 7786 C C . ALA B 1 259 ? -6.238 -12.547 14.609 1 96.19 259 ALA B C 1
ATOM 7788 O O . ALA B 1 259 ? -7.469 -12.609 14.648 1 96.19 259 ALA B O 1
ATOM 7789 N N . SER B 1 260 ? -5.613 -11.703 13.945 1 93.31 260 SER B N 1
ATOM 7790 C CA . SER B 1 260 ? -6.316 -10.734 13.109 1 93.31 260 SER B CA 1
ATOM 7791 C C . SER B 1 260 ? -6.98 -11.406 11.914 1 93.31 260 SER B C 1
ATOM 7793 O O . SER B 1 260 ? -8.18 -11.242 11.688 1 93.31 260 SER B O 1
ATOM 7795 N N . THR B 1 261 ? -6.273 -12.227 11.188 1 95.81 261 THR B N 1
ATOM 7796 C CA . THR B 1 261 ? -6.723 -12.836 9.938 1 95.81 261 THR B CA 1
ATOM 7797 C C . THR B 1 261 ? -7.895 -13.781 10.195 1 95.81 261 THR B C 1
ATOM 7799 O O . THR B 1 261 ? -8.859 -13.805 9.422 1 95.81 261 THR B O 1
ATOM 7802 N N . TYR B 1 262 ? -7.809 -14.516 11.266 1 95.19 262 TYR B N 1
ATOM 7803 C CA . TYR B 1 262 ? -8.797 -15.562 11.5 1 95.19 262 TYR B CA 1
ATOM 7804 C C . TYR B 1 262 ? -9.711 -15.203 12.664 1 95.19 262 TYR B C 1
ATOM 7806 O O . TYR B 1 262 ? -10.234 -16.078 13.352 1 95.19 262 TYR B O 1
ATOM 7814 N N . SER B 1 263 ? -9.859 -13.953 12.945 1 91.81 263 SER B N 1
ATOM 7815 C CA . SER B 1 263 ? -10.633 -13.469 14.086 1 91.81 263 SER B CA 1
ATOM 7816 C C . SER B 1 263 ? -12.031 -14.078 14.102 1 91.81 263 SER B C 1
ATOM 7818 O O . SER B 1 263 ? -12.523 -14.484 15.164 1 91.81 263 SER B O 1
ATOM 7820 N N . LEU B 1 264 ? -12.688 -14.258 12.961 1 88.88 264 LEU B N 1
ATOM 7821 C CA . LEU B 1 264 ? -14.062 -14.75 12.914 1 88.88 264 LEU B CA 1
ATOM 7822 C C . LEU B 1 264 ? -14.109 -16.25 13.156 1 88.88 264 LEU B C 1
ATOM 7824 O O . LEU B 1 264 ? -15.156 -16.797 13.5 1 88.88 264 LEU B O 1
ATOM 7828 N N . PHE B 1 265 ? -13.031 -16.953 12.945 1 91.5 265 PHE B N 1
ATOM 7829 C CA . PHE B 1 265 ? -12.953 -18.375 13.242 1 91.5 265 PHE B CA 1
ATOM 7830 C C . PHE B 1 265 ? -12.539 -18.594 14.688 1 91.5 265 PHE B C 1
ATOM 7832 O O . PHE B 1 265 ? -12.695 -19.703 15.219 1 91.5 265 PHE B O 1
ATOM 7839 N N . LEU B 1 266 ? -11.945 -17.562 15.297 1 92.56 266 LEU B N 1
ATOM 7840 C CA . LEU B 1 266 ? -11.336 -17.719 16.609 1 92.56 266 LEU B CA 1
ATOM 7841 C C . LEU B 1 266 ? -12.227 -17.094 17.688 1 92.56 266 LEU B C 1
ATOM 7843 O O . LEU B 1 266 ? -11.742 -16.734 18.766 1 92.56 266 LEU B O 1
ATOM 7847 N N . GLY B 1 267 ? -13.438 -16.844 17.344 1 82.81 267 GLY B N 1
ATOM 7848 C CA . GLY B 1 267 ? -14.398 -16.391 18.328 1 82.81 267 GLY B CA 1
ATOM 7849 C C . GLY B 1 267 ? -14.711 -14.906 18.203 1 82.81 267 GLY B C 1
ATOM 7850 O O . GLY B 1 267 ? -15.477 -14.352 19 1 82.81 267 GLY B O 1
ATOM 7851 N N . GLY B 1 268 ? -14.07 -14.281 17.203 1 79.56 268 GLY B N 1
ATOM 7852 C CA . GLY B 1 268 ? -14.414 -12.883 16.969 1 79.56 268 GLY B CA 1
ATOM 7853 C C . GLY B 1 268 ? -15.766 -12.703 16.312 1 79.56 268 GLY B C 1
ATOM 7854 O O . GLY B 1 268 ? -16.312 -13.648 15.727 1 79.56 268 GLY B O 1
ATOM 7855 N N . GLU B 1 269 ? -16.359 -11.438 16.531 1 75.25 269 GLU B N 1
ATOM 7856 C CA . GLU B 1 269 ? -17.656 -11.141 15.938 1 75.25 269 GLU B CA 1
ATOM 7857 C C . GLU B 1 269 ? -17.547 -10.047 14.883 1 75.25 269 GLU B C 1
ATOM 7859 O O . GLU B 1 269 ? -16.781 -9.094 15.047 1 75.25 269 GLU B O 1
ATOM 7864 N N . PHE B 1 270 ? -18.141 -10.32 13.773 1 73.44 270 PHE B N 1
ATOM 7865 C CA . PHE B 1 270 ? -18.281 -9.273 12.773 1 73.44 270 PHE B CA 1
ATOM 7866 C C . PHE B 1 270 ? -19.422 -8.328 13.141 1 73.44 270 PHE B C 1
ATOM 7868 O O . PHE B 1 270 ? -20.516 -8.773 13.492 1 73.44 270 PHE B O 1
ATOM 7875 N N . PRO B 1 271 ? -19 -7.004 13.195 1 61.53 271 PRO B N 1
ATOM 7876 C CA . PRO B 1 271 ? -20.156 -6.152 13.523 1 61.53 271 PRO B CA 1
ATOM 7877 C C . PRO B 1 271 ? -21.234 -6.188 12.445 1 61.53 271 PRO B C 1
ATOM 7879 O O . PRO B 1 271 ? -20.922 -6.109 11.258 1 61.53 271 PRO B O 1
ATOM 7882 N N . GLY B 1 272 ? -22.422 -6.574 12.688 1 56.19 272 GLY B N 1
ATOM 7883 C CA . GLY B 1 272 ? -23.562 -6.484 11.805 1 56.19 272 GLY B CA 1
ATOM 7884 C C . GLY B 1 272 ? -24.047 -7.836 11.312 1 56.19 272 GLY B C 1
ATOM 7885 O O . GLY B 1 272 ? -25.062 -7.922 10.617 1 56.19 272 GLY B O 1
ATOM 7886 N N . VAL B 1 273 ? -23.125 -8.781 11.414 1 56.44 273 VAL B N 1
ATOM 7887 C CA . VAL B 1 273 ? -23.656 -10.047 10.922 1 56.44 273 VAL B CA 1
ATOM 7888 C C . VAL B 1 273 ? -24.234 -10.852 12.086 1 56.44 273 VAL B C 1
ATOM 7890 O O . VAL B 1 273 ? -23.609 -10.984 13.133 1 56.44 273 VAL B O 1
ATOM 7893 N N . ARG B 1 274 ? -25.609 -11.023 12.016 1 50.91 274 ARG B N 1
ATOM 7894 C CA . ARG B 1 274 ? -26.359 -11.773 13.008 1 50.91 274 ARG B CA 1
ATOM 7895 C C . ARG B 1 274 ? -26.109 -13.273 12.875 1 50.91 274 ARG B C 1
ATOM 7897 O O . ARG B 1 274 ? -25.734 -13.75 11.805 1 50.91 274 ARG B O 1
ATOM 7904 N N . GLU B 1 275 ? -26.156 -13.945 13.969 1 52.62 275 GLU B N 1
ATOM 7905 C CA . GLU B 1 275 ? -26.109 -15.406 14.016 1 52.62 275 GLU B CA 1
ATOM 7906 C C . GLU B 1 275 ? -27.047 -16.016 12.977 1 52.62 275 GLU B C 1
ATOM 7908 O O . GLU B 1 275 ? -26.719 -17.031 12.367 1 52.62 275 GLU B O 1
ATOM 7913 N N . GLU B 1 276 ? -28.141 -15.328 12.82 1 48.06 276 GLU B N 1
ATOM 7914 C CA . GLU B 1 276 ? -29.203 -15.875 11.992 1 48.06 276 GLU B CA 1
ATOM 7915 C C . GLU B 1 276 ? -28.797 -15.922 10.523 1 48.06 276 GLU B C 1
ATOM 7917 O O . GLU B 1 276 ? -29.422 -16.625 9.719 1 48.06 276 GLU B O 1
ATOM 7922 N N . ASP B 1 277 ? -27.953 -15.086 10.219 1 53.16 277 ASP B N 1
ATOM 7923 C CA . ASP B 1 277 ? -27.625 -15 8.805 1 53.16 277 ASP B CA 1
ATOM 7924 C C . ASP B 1 277 ? -26.828 -16.219 8.344 1 53.16 277 ASP B C 1
ATOM 7926 O O . ASP B 1 277 ? -26.516 -16.359 7.16 1 53.16 277 ASP B O 1
ATOM 7930 N N . GLY B 1 278 ? -26.875 -17.109 9.227 1 50.44 278 GLY B N 1
ATOM 7931 C CA . GLY B 1 278 ? -26.297 -18.406 8.891 1 50.44 278 GLY B CA 1
ATOM 7932 C C . GLY B 1 278 ? -24.812 -18.359 8.648 1 50.44 278 GLY B C 1
ATOM 7933 O O . GLY B 1 278 ? -24.281 -19.125 7.824 1 50.44 278 GLY B O 1
ATOM 7934 N N . LEU B 1 279 ? -24.328 -17.203 9.188 1 48.88 279 LEU B N 1
ATOM 7935 C CA . LEU B 1 279 ? -22.891 -17 9.016 1 48.88 279 LEU B CA 1
ATOM 7936 C C . LEU B 1 279 ? -22.125 -17.531 10.219 1 48.88 279 LEU B C 1
ATOM 7938 O O . LEU B 1 279 ? -20.953 -17.188 10.414 1 48.88 279 LEU B O 1
ATOM 7942 N N . GLU B 1 280 ? -22.781 -18.062 11.156 1 51.91 280 GLU B N 1
ATOM 7943 C CA . GLU B 1 280 ? -22.109 -18.531 12.367 1 51.91 280 GLU B CA 1
ATOM 7944 C C . GLU B 1 280 ? -21 -19.531 12.039 1 51.91 280 GLU B C 1
ATOM 7946 O O . GLU B 1 280 ? -21.078 -20.234 11.031 1 51.91 280 GLU B O 1
ATOM 7951 N N . PRO B 1 281 ? -19.938 -19.234 12.875 1 56.22 281 PRO B N 1
ATOM 7952 C CA . PRO B 1 281 ? -18.844 -20.188 12.703 1 56.22 281 PRO B CA 1
ATOM 7953 C C . PRO B 1 281 ? -19.328 -21.641 12.727 1 56.22 281 PRO B C 1
ATOM 7955 O O . PRO B 1 281 ? -20.125 -22.016 13.594 1 56.22 281 PRO B O 1
ATOM 7958 N N . ASP B 1 282 ? -19.031 -22.391 11.578 1 66 282 ASP B N 1
ATOM 7959 C CA . ASP B 1 282 ? -19.453 -23.781 11.469 1 66 282 ASP B CA 1
ATOM 7960 C C . ASP B 1 282 ? -18.5 -24.703 12.211 1 66 282 ASP B C 1
ATOM 7962 O O . ASP B 1 282 ? -18.734 -25.922 12.305 1 66 282 ASP B O 1
ATOM 7966 N N . ILE B 1 283 ? -17.312 -23.984 12.828 1 80.5 283 ILE B N 1
ATOM 7967 C CA . ILE B 1 283 ? -16.391 -24.797 13.625 1 80.5 283 ILE B CA 1
ATOM 7968 C C . ILE B 1 283 ? -15.867 -23.969 14.805 1 80.5 283 ILE B C 1
ATOM 7970 O O . ILE B 1 283 ? -15.797 -22.734 14.727 1 80.5 283 ILE B O 1
ATOM 7974 N N . ASP B 1 284 ? -15.742 -24.578 15.984 1 84.75 284 ASP B N 1
ATOM 7975 C CA . ASP B 1 284 ? -15.016 -24.016 17.125 1 84.75 284 ASP B CA 1
ATOM 7976 C C . ASP B 1 284 ? -13.523 -24.328 17.016 1 84.75 284 ASP B C 1
ATOM 7978 O O . ASP B 1 284 ? -13.109 -25.484 17.125 1 84.75 284 ASP B O 1
ATOM 7982 N N . LEU B 1 285 ? -12.695 -23.297 16.812 1 94.56 285 LEU B N 1
ATOM 7983 C CA . LEU B 1 285 ? -11.281 -23.516 16.516 1 94.56 285 LEU B CA 1
ATOM 7984 C C . LEU B 1 285 ? -10.398 -22.969 17.625 1 94.56 285 LEU B C 1
ATOM 7986 O O . LEU B 1 285 ? -10.562 -21.812 18.047 1 94.56 285 LEU B O 1
ATOM 7990 N N . ASP B 1 286 ? -9.586 -23.797 18.172 1 97 286 ASP B N 1
ATOM 7991 C CA . ASP B 1 286 ? -8.469 -23.375 19.016 1 97 286 ASP B CA 1
ATOM 7992 C C . ASP B 1 286 ? -7.156 -23.391 18.234 1 97 286 ASP B C 1
ATOM 7994 O O . ASP B 1 286 ? -6.734 -24.453 17.75 1 97 286 ASP B O 1
ATOM 7998 N N . LEU B 1 287 ? -6.52 -22.266 18.062 1 98.19 287 LEU B N 1
ATOM 7999 C CA . LEU B 1 287 ? -5.254 -22.125 17.344 1 98.19 287 LEU B CA 1
ATOM 8000 C C . LEU B 1 287 ? -4.117 -21.797 18.312 1 98.19 287 LEU B C 1
ATOM 8002 O O . LEU B 1 287 ? -4.219 -20.875 19.109 1 98.19 287 LEU B O 1
ATOM 8006 N N . TYR B 1 288 ? -3.055 -22.625 18.266 1 98.19 288 TYR B N 1
ATOM 8007 C CA . TYR B 1 288 ? -1.917 -22.438 19.172 1 98.19 288 TYR B CA 1
ATOM 8008 C C . TYR B 1 288 ? -0.642 -22.172 18.375 1 98.19 288 TYR B C 1
ATOM 8010 O O . TYR B 1 288 ? -0.416 -22.766 17.328 1 98.19 288 TYR B O 1
ATOM 8018 N N . VAL B 1 289 ? 0.182 -21.25 18.875 1 98.06 289 VAL B N 1
ATOM 8019 C CA . VAL B 1 289 ? 1.56 -21.047 18.438 1 98.06 289 VAL B CA 1
ATOM 8020 C C . VAL B 1 289 ? 2.508 -21.219 19.625 1 98.06 289 VAL B C 1
ATOM 8022 O O . VAL B 1 289 ? 2.492 -20.422 20.562 1 98.06 289 VAL B O 1
ATOM 8025 N N . ASN B 1 290 ? 3.348 -22.266 19.594 1 95.5 290 ASN B N 1
ATOM 8026 C CA . ASN B 1 290 ? 4.258 -22.578 20.688 1 95.5 290 ASN B CA 1
ATOM 8027 C C . ASN B 1 290 ? 3.555 -22.5 22.047 1 95.5 290 ASN B C 1
ATOM 8029 O O . ASN B 1 290 ? 4.016 -21.797 22.953 1 95.5 290 ASN B O 1
ATOM 8033 N N . ASP B 1 291 ? 2.377 -23.141 22.109 1 93.12 291 ASP B N 1
ATOM 8034 C CA . ASP B 1 291 ? 1.591 -23.344 23.328 1 93.12 291 ASP B CA 1
ATOM 8035 C C . ASP B 1 291 ? 0.856 -22.078 23.734 1 93.12 291 ASP B C 1
ATOM 8037 O O . ASP B 1 291 ? 0.178 -22.047 24.75 1 93.12 291 ASP B O 1
ATOM 8041 N N . THR B 1 292 ? 1.056 -21 22.953 1 96.38 292 THR B N 1
ATOM 8042 C CA . THR B 1 292 ? 0.276 -19.781 23.188 1 96.38 292 THR B CA 1
ATOM 8043 C C . THR B 1 292 ? -1.043 -19.844 22.422 1 96.38 292 THR B C 1
ATOM 8045 O O . THR B 1 292 ? -1.056 -20.078 21.219 1 96.38 292 THR B O 1
ATOM 8048 N N . LEU B 1 293 ? -2.125 -19.703 23.125 1 97.31 293 LEU B N 1
ATOM 8049 C CA . LEU B 1 293 ? -3.441 -19.703 22.5 1 97.31 293 LEU B CA 1
ATOM 8050 C C . LEU B 1 293 ? -3.693 -18.406 21.75 1 97.31 293 LEU B C 1
ATOM 8052 O O . LEU B 1 293 ? -3.863 -17.344 22.375 1 97.31 293 LEU B O 1
ATOM 8056 N N . VAL B 1 294 ? -3.803 -18.406 20.422 1 97.56 294 VAL B N 1
ATOM 8057 C CA . VAL B 1 294 ? -3.967 -17.25 19.562 1 97.56 294 VAL B CA 1
ATOM 8058 C C . VAL B 1 294 ? -5.34 -16.625 19.797 1 97.56 294 VAL B C 1
ATOM 8060 O O . VAL B 1 294 ? -5.496 -15.398 19.688 1 97.56 294 VAL B O 1
ATOM 8063 N N . ASN B 1 295 ? -6.352 -17.406 20.203 1 94.88 295 ASN B N 1
ATOM 8064 C CA . ASN B 1 295 ? -7.719 -16.953 20.438 1 94.88 295 ASN B CA 1
ATOM 8065 C C . ASN B 1 295 ? -7.758 -15.812 21.453 1 94.88 295 ASN B C 1
ATOM 8067 O O . ASN B 1 295 ? -8.602 -14.914 21.359 1 94.88 295 ASN B O 1
ATOM 8071 N N . ASP B 1 296 ? -6.824 -15.812 22.344 1 93.56 296 ASP B N 1
ATOM 8072 C CA . ASP B 1 296 ? -6.789 -14.812 23.406 1 93.56 296 ASP B CA 1
ATOM 8073 C C . ASP B 1 296 ? -6.352 -13.453 22.875 1 93.56 296 ASP B C 1
ATOM 8075 O O . ASP B 1 296 ? -6.535 -12.43 23.547 1 93.56 296 ASP B O 1
ATOM 8079 N N . ARG B 1 297 ? -5.773 -13.477 21.703 1 91.69 297 ARG B N 1
ATOM 8080 C CA . ARG B 1 297 ? -5.246 -12.234 21.125 1 91.69 297 ARG B CA 1
ATOM 8081 C C . ARG B 1 297 ? -6.242 -11.609 20.156 1 91.69 297 ARG B C 1
ATOM 8083 O O . ARG B 1 297 ? -5.984 -10.539 19.609 1 91.69 297 ARG B O 1
ATOM 8090 N N . VAL B 1 298 ? -7.316 -12.312 19.969 1 90.12 298 VAL B N 1
ATOM 8091 C CA . VAL B 1 298 ? -8.352 -11.758 19.094 1 90.12 298 VAL B CA 1
ATOM 8092 C C . VAL B 1 298 ? -8.961 -10.523 19.766 1 90.12 298 VAL B C 1
ATOM 8094 O O . VAL B 1 298 ? -9.469 -10.602 20.875 1 90.12 298 VAL B O 1
ATOM 8097 N N . GLN B 1 299 ? -8.664 -9.383 19.203 1 74.06 299 GLN B N 1
ATOM 8098 C CA . GLN B 1 299 ? -9.203 -8.141 19.75 1 74.06 299 GLN B CA 1
ATOM 8099 C C . GLN B 1 299 ? -10.648 -7.926 19.312 1 74.06 299 GLN B C 1
ATOM 8101 O O . GLN B 1 299 ? -10.984 -8.117 18.141 1 74.06 299 GLN B O 1
ATOM 8106 N N . ALA B 1 300 ? -11.477 -7.953 20.344 1 63.69 300 ALA B N 1
ATOM 8107 C CA . ALA B 1 300 ? -12.82 -7.496 20 1 63.69 300 ALA B CA 1
ATOM 8108 C C . ALA B 1 300 ? -12.797 -6.074 19.453 1 63.69 300 ALA B C 1
ATOM 8110 O O . ALA B 1 300 ? -12.234 -5.172 20.078 1 63.69 300 ALA B O 1
ATOM 8111 N N . LYS B 1 301 ? -12.844 -5.984 18.156 1 64.56 301 LYS B N 1
ATOM 8112 C CA . LYS B 1 301 ? -12.914 -4.613 17.672 1 64.56 301 LYS B CA 1
ATOM 8113 C C . LYS B 1 301 ? -14.25 -3.969 18.016 1 64.56 301 LYS B C 1
ATOM 8115 O O . LYS B 1 301 ? -15.289 -4.34 17.453 1 64.56 301 LYS B O 1
ATOM 8120 N N . ASP B 1 302 ? -14.25 -3.367 19.219 1 77.25 302 ASP B N 1
ATOM 8121 C CA . ASP B 1 302 ? -15.398 -2.547 19.578 1 77.25 302 ASP B CA 1
ATOM 8122 C C . ASP B 1 302 ? -15.367 -1.204 18.844 1 77.25 302 ASP B C 1
ATOM 8124 O O . ASP B 1 302 ? -14.438 -0.416 19.031 1 77.25 302 ASP B O 1
ATOM 8128 N N . TYR B 1 303 ? -16.266 -1.144 17.891 1 88.06 303 TYR B N 1
ATOM 8129 C CA . TYR B 1 303 ? -16.344 0.105 17.141 1 88.06 303 TYR B CA 1
ATOM 8130 C C . TYR B 1 303 ? -17.156 1.146 17.906 1 88.06 303 TYR B C 1
ATOM 8132 O O . TYR B 1 303 ? -18.344 0.963 18.141 1 88.06 303 TYR B O 1
ATOM 8140 N N . ASP B 1 304 ? -16.484 2.154 18.344 1 90.25 304 ASP B N 1
ATOM 8141 C CA . ASP B 1 304 ? -17.125 3.264 19.031 1 90.25 304 ASP B CA 1
ATOM 8142 C C . ASP B 1 304 ? -17.891 4.148 18.047 1 90.25 304 ASP B C 1
ATOM 8144 O O . ASP B 1 304 ? -17.531 5.305 17.828 1 90.25 304 ASP B O 1
ATOM 8148 N N . TRP B 1 305 ? -19 3.566 17.594 1 93.56 305 TRP B N 1
ATOM 8149 C CA . TRP B 1 305 ? -19.812 4.211 16.578 1 93.56 305 TRP B CA 1
ATOM 8150 C C . TRP B 1 305 ? -20.438 5.492 17.109 1 93.56 305 TRP B C 1
ATOM 8152 O O . TRP B 1 305 ? -20.797 5.578 18.281 1 93.56 305 TRP B O 1
ATOM 8162 N N . ALA B 1 306 ? -20.625 6.445 16.203 1 94.69 306 ALA B N 1
ATOM 8163 C CA . ALA B 1 306 ? -21.391 7.648 16.5 1 94.69 306 ALA B CA 1
ATOM 8164 C C . ALA B 1 306 ? -22.844 7.492 16.047 1 94.69 306 ALA B C 1
ATOM 8166 O O . ALA B 1 306 ? -23.109 7.07 14.922 1 94.69 306 ALA B O 1
ATOM 8167 N N . PHE B 1 307 ? -23.75 7.781 16.969 1 95 307 PHE B N 1
ATOM 8168 C CA . PHE B 1 307 ? -25.172 7.719 16.656 1 95 307 PHE B CA 1
ATOM 8169 C C . PHE B 1 307 ? -25.781 9.117 16.656 1 95 307 PHE B C 1
ATOM 8171 O O . PHE B 1 307 ? -26.641 9.422 17.484 1 95 307 PHE B O 1
ATOM 8178 N N . VAL B 1 308 ? -25.469 9.867 15.648 1 94.81 308 VAL B N 1
ATOM 8179 C CA . VAL B 1 308 ? -25.828 11.273 15.547 1 94.81 308 VAL B CA 1
ATOM 8180 C C . VAL B 1 308 ? -27.266 11.398 15.023 1 94.81 308 VAL B C 1
ATOM 8182 O O . VAL B 1 308 ? -27.562 10.93 13.922 1 94.81 308 VAL B O 1
ATOM 8185 N N . PRO B 1 309 ? -28.094 12.055 15.773 1 94.69 309 PRO B N 1
ATOM 8186 C CA . PRO B 1 309 ? -29.484 12.172 15.336 1 94.69 309 PRO B CA 1
ATOM 8187 C C . PRO B 1 309 ? -29.656 13.117 14.148 1 94.69 309 PRO B C 1
ATOM 8189 O O . PRO B 1 309 ? -30.594 12.977 13.375 1 94.69 309 PRO B O 1
ATOM 8192 N N . MET B 1 310 ? -28.781 14.078 14.062 1 92.94 310 MET B N 1
ATOM 8193 C CA . MET B 1 310 ? -28.844 14.977 12.914 1 92.94 310 MET B CA 1
ATOM 8194 C C . MET B 1 310 ? -28.672 14.211 11.609 1 92.94 310 MET B C 1
ATOM 8196 O O . MET B 1 310 ? -27.656 13.539 11.406 1 92.94 310 MET B O 1
ATOM 8200 N N . ASP B 1 311 ? -29.734 14.25 10.781 1 93.06 311 ASP B N 1
ATOM 8201 C CA . ASP B 1 311 ? -29.734 13.617 9.461 1 93.06 311 ASP B CA 1
ATOM 8202 C C . ASP B 1 311 ? -29.609 12.102 9.578 1 93.06 311 ASP B C 1
ATOM 8204 O O . ASP B 1 311 ? -29.172 11.43 8.641 1 93.06 311 ASP B O 1
ATOM 8208 N N . ASP B 1 312 ? -29.797 11.539 10.766 1 94.38 312 ASP B N 1
ATOM 8209 C CA . ASP B 1 312 ? -29.797 10.102 11.023 1 94.38 312 ASP B CA 1
ATOM 8210 C C . ASP B 1 312 ? -28.438 9.484 10.711 1 94.38 312 ASP B C 1
ATOM 8212 O O . ASP B 1 312 ? -28.344 8.484 9.984 1 94.38 312 ASP B O 1
ATOM 8216 N N . LEU B 1 313 ? -27.469 10.125 11.203 1 95.5 313 LEU B N 1
ATOM 8217 C CA . LEU B 1 313 ? -26.109 9.695 10.914 1 95.5 313 LEU B CA 1
ATOM 8218 C C . LEU B 1 313 ? -25.672 8.594 11.891 1 95.5 313 LEU B C 1
ATOM 8220 O O . LEU B 1 313 ? -24.703 8.766 12.633 1 95.5 313 LEU B O 1
ATOM 8224 N N . HIS B 1 314 ? -26.469 7.551 11.977 1 96.44 314 HIS B N 1
ATOM 8225 C CA . HIS B 1 314 ? -26.062 6.332 12.672 1 96.44 314 HIS B CA 1
ATOM 8226 C C . HIS B 1 314 ? -25.578 5.27 11.688 1 96.44 314 HIS B C 1
ATOM 8228 O O . HIS B 1 314 ? -25.844 5.359 10.492 1 96.44 314 HIS B O 1
ATOM 8234 N N . PRO B 1 315 ? -24.781 4.312 12.188 1 95.94 315 PRO B N 1
ATOM 8235 C CA . PRO B 1 315 ? -24.281 3.271 11.289 1 95.94 315 PRO B CA 1
ATOM 8236 C C . PRO B 1 315 ? -25.391 2.404 10.711 1 95.94 315 PRO B C 1
ATOM 8238 O O . PRO B 1 315 ? -26.438 2.229 11.344 1 95.94 315 PRO B O 1
ATOM 8241 N N . ARG B 1 316 ? -25.172 1.915 9.516 1 95.81 316 ARG B N 1
ATOM 8242 C CA . ARG B 1 316 ? -26.125 1.073 8.805 1 95.81 316 ARG B CA 1
ATOM 8243 C C . ARG B 1 316 ? -25.453 -0.181 8.258 1 95.81 316 ARG B C 1
ATOM 8245 O O . ARG B 1 316 ? -24.297 -0.135 7.824 1 95.81 316 ARG B O 1
ATOM 8252 N N . THR B 1 317 ? -26.219 -1.243 8.297 1 93.75 317 THR B N 1
ATOM 8253 C CA . THR B 1 317 ? -25.781 -2.508 7.711 1 93.75 317 THR B CA 1
ATOM 8254 C C . THR B 1 317 ? -26.703 -2.902 6.551 1 93.75 317 THR B C 1
ATOM 8256 O O . THR B 1 317 ? -27.922 -2.855 6.672 1 93.75 317 THR B O 1
ATOM 8259 N N . ILE B 1 318 ? -26.094 -3.146 5.438 1 92.25 318 ILE B N 1
ATOM 8260 C CA . ILE B 1 318 ? -26.781 -3.771 4.309 1 92.25 318 ILE B CA 1
ATOM 8261 C C . ILE B 1 318 ? -26.453 -5.262 4.27 1 92.25 318 ILE B C 1
ATOM 8263 O O . ILE B 1 318 ? -25.281 -5.645 4.191 1 92.25 318 ILE B O 1
ATOM 8267 N N . ARG B 1 319 ? -27.547 -6.051 4.246 1 88.94 319 ARG B N 1
ATOM 8268 C CA . ARG B 1 319 ? -27.359 -7.5 4.293 1 88.94 319 ARG B CA 1
ATOM 8269 C C . ARG B 1 319 ? -27.875 -8.156 3.02 1 88.94 319 ARG B C 1
ATOM 8271 O O . ARG B 1 319 ? -28.906 -7.758 2.479 1 88.94 319 ARG B O 1
ATOM 8278 N N . GLY B 1 320 ? -27.109 -9.195 2.699 1 84.5 320 GLY B N 1
ATOM 8279 C CA . GLY B 1 320 ? -27.578 -10.109 1.672 1 84.5 320 GLY B CA 1
ATOM 8280 C C . GLY B 1 320 ? -27.5 -9.523 0.274 1 84.5 320 GLY B C 1
ATOM 8281 O O . GLY B 1 320 ? -28.156 -10.023 -0.648 1 84.5 320 GLY B O 1
ATOM 8282 N N . TYR B 1 321 ? -26.766 -8.484 0.161 1 87.38 321 TYR B N 1
ATOM 8283 C CA . TYR B 1 321 ? -26.609 -7.934 -1.181 1 87.38 321 TYR B CA 1
ATOM 8284 C C . TYR B 1 321 ? -25.891 -8.922 -2.094 1 87.38 321 TYR B C 1
ATOM 8286 O O . TYR B 1 321 ? -24.891 -9.516 -1.708 1 87.38 321 TYR B O 1
ATOM 8294 N N . GLU B 1 322 ? -26.5 -9.156 -3.217 1 84.19 322 GLU B N 1
ATOM 8295 C CA . GLU B 1 322 ? -25.922 -10.164 -4.102 1 84.19 322 GLU B CA 1
ATOM 8296 C C . GLU B 1 322 ? -25.328 -9.539 -5.359 1 84.19 322 GLU B C 1
ATOM 8298 O O . GLU B 1 322 ? -25.906 -8.594 -5.914 1 84.19 322 GLU B O 1
ATOM 8303 N N . VAL B 1 323 ? -24.094 -9.945 -5.672 1 80.75 323 VAL B N 1
ATOM 8304 C CA . VAL B 1 323 ? -23.406 -9.523 -6.887 1 80.75 323 VAL B CA 1
ATOM 8305 C C . VAL B 1 323 ? -23.172 -10.727 -7.797 1 80.75 323 VAL B C 1
ATOM 8307 O O . VAL B 1 323 ? -22.812 -11.812 -7.328 1 80.75 323 VAL B O 1
ATOM 8310 N N . ASN B 1 324 ? -23.625 -10.477 -9.023 1 68.56 324 ASN B N 1
ATOM 8311 C CA . ASN B 1 324 ? -23.391 -11.531 -10 1 68.56 324 ASN B CA 1
ATOM 8312 C C . ASN B 1 324 ? -22.156 -11.25 -10.844 1 68.56 324 ASN B C 1
ATOM 8314 O O . ASN B 1 324 ? -22.094 -10.25 -11.562 1 68.56 324 ASN B O 1
ATOM 8318 N N . PRO B 1 325 ? -21.094 -11.906 -10.641 1 57.75 325 PRO B N 1
ATOM 8319 C CA . PRO B 1 325 ? -19.922 -11.703 -11.484 1 57.75 325 PRO B CA 1
ATOM 8320 C C . PRO B 1 325 ? -20.219 -11.883 -12.977 1 57.75 325 PRO B C 1
ATOM 8322 O O . PRO B 1 325 ? -20.984 -12.773 -13.352 1 57.75 325 PRO B O 1
ATOM 8325 N N . GLU B 1 326 ? -20.609 -10.695 -13.68 1 51.38 326 GLU B N 1
ATOM 8326 C CA . GLU B 1 326 ? -20.844 -10.875 -15.109 1 51.38 326 GLU B CA 1
ATOM 8327 C C . GLU B 1 326 ? -19.812 -11.82 -15.727 1 51.38 326 GLU B C 1
ATOM 8329 O O . GLU B 1 326 ? -19.844 -12.078 -16.938 1 51.38 326 GLU B O 1
ATOM 8334 N N . LYS B 1 327 ? -18.859 -11.742 -15.031 1 44.03 327 LYS B N 1
ATOM 8335 C CA . LYS B 1 327 ? -17.844 -12.312 -15.914 1 44.03 327 LYS B CA 1
ATOM 8336 C C . LYS B 1 327 ? -18.453 -13.359 -16.844 1 44.03 327 LYS B C 1
ATOM 8338 O O . LYS B 1 327 ? -18.719 -13.07 -18.016 1 44.03 327 LYS B O 1
ATOM 8343 N N . PHE B 1 328 ? -17.625 -14.625 -16.812 1 35.56 328 PHE B N 1
ATOM 8344 C CA . PHE B 1 328 ? -17.484 -15.594 -17.891 1 35.56 328 PHE B CA 1
ATOM 8345 C C . PHE B 1 328 ? -18.828 -16.188 -18.266 1 35.56 328 PHE B C 1
ATOM 8347 O O . PHE B 1 328 ? -19.75 -16.234 -17.438 1 35.56 328 PHE B O 1
ATOM 8354 N N . ASP B 1 329 ? -19.062 -16.344 -19.594 1 38.66 329 ASP B N 1
ATOM 8355 C CA . ASP B 1 329 ? -20.172 -16.859 -20.375 1 38.66 329 ASP B CA 1
ATOM 8356 C C . ASP B 1 329 ? -21.109 -17.719 -19.531 1 38.66 329 ASP B C 1
ATOM 8358 O O . ASP B 1 329 ? -22.188 -18.109 -19.984 1 38.66 329 ASP B O 1
ATOM 8362 N N . GLY B 1 330 ? -20.562 -18.578 -18.641 1 34.41 330 GLY B N 1
ATOM 8363 C CA . GLY B 1 330 ? -21.344 -19.672 -18.094 1 34.41 330 GLY B CA 1
ATOM 8364 C C . GLY B 1 330 ? -21.703 -19.469 -16.625 1 34.41 330 GLY B C 1
ATOM 8365 O O . GLY B 1 330 ? -22.344 -20.312 -16.016 1 34.41 330 GLY B O 1
ATOM 8366 N N . ILE B 1 331 ? -20.844 -19.062 -15.641 1 38.5 331 ILE B N 1
ATOM 8367 C CA . ILE B 1 331 ? -21.109 -19.5 -14.273 1 38.5 331 ILE B CA 1
ATOM 8368 C C . ILE B 1 331 ? -22.078 -18.531 -13.609 1 38.5 331 ILE B C 1
ATOM 8370 O O . ILE B 1 331 ? -21.797 -17.328 -13.492 1 38.5 331 ILE B O 1
ATOM 8374 N N . SER B 1 332 ? -23.281 -18.75 -13.5 1 44.38 332 SER B N 1
ATOM 8375 C CA . SER B 1 332 ? -24.406 -18.406 -12.641 1 44.38 332 SER B CA 1
ATOM 8376 C C . SER B 1 332 ? -23.938 -18.047 -11.234 1 44.38 332 SER B C 1
ATOM 8378 O O . SER B 1 332 ? -24.734 -18.062 -10.289 1 44.38 332 SER B O 1
ATOM 8380 N N . GLU B 1 333 ? -22.531 -17.719 -10.766 1 57.41 333 GLU B N 1
ATOM 8381 C CA . GLU B 1 333 ? -22.094 -17.859 -9.383 1 57.41 333 GLU B CA 1
ATOM 8382 C C . GLU B 1 333 ? -22.25 -16.547 -8.625 1 57.41 333 GLU B C 1
ATOM 8384 O O . GLU B 1 333 ? -22.094 -15.469 -9.203 1 57.41 333 GLU B O 1
ATOM 8389 N N . ARG B 1 334 ? -23.078 -16.625 -7.543 1 72.06 334 ARG B N 1
ATOM 8390 C CA . ARG B 1 334 ? -23.531 -15.516 -6.711 1 72.06 334 ARG B CA 1
ATOM 8391 C C . ARG B 1 334 ? -22.578 -15.297 -5.535 1 72.06 334 ARG B C 1
ATOM 8393 O O . ARG B 1 334 ? -22.094 -16.266 -4.934 1 72.06 334 ARG B O 1
ATOM 8400 N N . LEU B 1 335 ? -22.172 -14.055 -5.41 1 86.31 335 LEU B N 1
ATOM 8401 C CA . LEU B 1 335 ? -21.516 -13.633 -4.172 1 86.31 335 LEU B CA 1
ATOM 8402 C C . LEU B 1 335 ? -22.484 -12.875 -3.277 1 86.31 335 LEU B C 1
ATOM 8404 O O . LEU B 1 335 ? -23.312 -12.086 -3.766 1 86.31 335 LEU B O 1
ATOM 8408 N N . ARG B 1 336 ? -22.484 -13.195 -2.041 1 86.94 336 ARG B N 1
ATOM 8409 C CA . ARG B 1 336 ? -23.234 -12.445 -1.041 1 86.94 336 ARG B CA 1
ATOM 8410 C C . ARG B 1 336 ? -22.344 -11.453 -0.307 1 86.94 336 ARG B C 1
ATOM 8412 O O . ARG B 1 336 ? -21.266 -11.82 0.168 1 86.94 336 ARG B O 1
ATOM 8419 N N . VAL B 1 337 ? -22.859 -10.266 -0.271 1 90.25 337 VAL B N 1
ATOM 8420 C CA . VAL B 1 337 ? -22.078 -9.211 0.347 1 90.25 337 VAL B CA 1
ATOM 8421 C C . VAL B 1 337 ? -22.859 -8.57 1.484 1 90.25 337 VAL B C 1
ATOM 8423 O O . VAL B 1 337 ? -24 -8.148 1.294 1 90.25 337 VAL B O 1
ATOM 8426 N N . ASP B 1 338 ? -22.328 -8.539 2.658 1 91.06 338 ASP B N 1
ATOM 8427 C CA . ASP B 1 338 ? -22.812 -7.781 3.809 1 91.06 338 ASP B CA 1
ATOM 8428 C C . ASP B 1 338 ? -21.844 -6.66 4.176 1 91.06 338 ASP B C 1
ATOM 8430 O O . ASP B 1 338 ? -20.625 -6.871 4.215 1 91.06 338 ASP B O 1
ATOM 8434 N N . PHE B 1 339 ? -22.391 -5.492 4.363 1 92.5 339 PHE B N 1
ATOM 8435 C CA . PHE B 1 339 ? -21.438 -4.457 4.75 1 92.5 339 PHE B CA 1
ATOM 8436 C C . PHE B 1 339 ? -22.094 -3.453 5.695 1 92.5 339 PHE B C 1
ATOM 8438 O O . PHE B 1 339 ? -23.297 -3.238 5.645 1 92.5 339 PHE B O 1
ATOM 8445 N N . THR B 1 340 ? -21.281 -2.914 6.582 1 93.44 340 THR B N 1
ATOM 8446 C CA . THR B 1 340 ? -21.641 -1.897 7.566 1 93.44 340 THR B CA 1
ATOM 8447 C C . THR B 1 340 ? -20.797 -0.641 7.379 1 93.44 340 THR B C 1
ATOM 8449 O O . THR B 1 340 ? -19.578 -0.727 7.191 1 93.44 340 THR B O 1
ATOM 8452 N N . VAL B 1 341 ? -21.484 0.47 7.344 1 93.94 341 VAL B N 1
ATOM 8453 C CA . VAL B 1 341 ? -20.766 1.739 7.219 1 93.94 341 VAL B CA 1
ATOM 8454 C C . VAL B 1 341 ? -21.219 2.689 8.328 1 93.94 341 VAL B C 1
ATOM 8456 O O . VAL B 1 341 ? -22.391 2.705 8.711 1 93.94 341 VAL B O 1
ATOM 8459 N N . GLY B 1 342 ? -20.266 3.414 8.844 1 94.69 342 GLY B N 1
ATOM 8460 C CA . GLY B 1 342 ? -20.562 4.406 9.859 1 94.69 342 GLY B CA 1
ATOM 8461 C C . GLY B 1 342 ? -19.375 5.262 10.234 1 94.69 342 GLY B C 1
ATOM 8462 O O . GLY B 1 342 ? -18.281 5.09 9.68 1 94.69 342 GLY B O 1
ATOM 8463 N N . LEU B 1 343 ? -19.672 6.172 11.141 1 95.31 343 LEU B N 1
ATOM 8464 C CA . LEU B 1 343 ? -18.609 7.02 11.688 1 95.31 343 LEU B CA 1
ATOM 8465 C C . LEU B 1 343 ? -18.328 6.66 13.141 1 95.31 343 LEU B C 1
ATOM 8467 O O . LEU B 1 343 ? -19.25 6.34 13.898 1 95.31 343 LEU B O 1
ATOM 8471 N N . LEU B 1 344 ? -17.062 6.738 13.469 1 93.75 344 LEU B N 1
ATOM 8472 C CA . LEU B 1 344 ? -16.656 6.633 14.867 1 93.75 344 LEU B CA 1
ATOM 8473 C C . LEU B 1 344 ? -16.828 7.965 15.586 1 93.75 344 LEU B C 1
ATOM 8475 O O . LEU B 1 344 ? -16.938 9.016 14.938 1 93.75 344 LEU B O 1
ATOM 8479 N N . ARG B 1 345 ? -16.891 7.902 16.812 1 91.69 345 ARG B N 1
ATOM 8480 C CA . ARG B 1 345 ? -17.016 9.133 17.594 1 91.69 345 ARG B CA 1
ATOM 8481 C C . ARG B 1 345 ? -15.742 9.961 17.516 1 91.69 345 ARG B C 1
ATOM 8483 O O . ARG B 1 345 ? -15.797 11.195 17.469 1 91.69 345 ARG B O 1
ATOM 8490 N N . THR B 1 346 ? -14.664 9.258 17.609 1 89.31 346 THR B N 1
ATOM 8491 C CA . THR B 1 346 ? -13.359 9.883 17.453 1 89.31 346 THR B CA 1
ATOM 8492 C C . THR B 1 346 ? -12.492 9.102 16.469 1 89.31 346 THR B C 1
ATOM 8494 O O . THR B 1 346 ? -12.797 7.953 16.141 1 89.31 346 THR B O 1
ATOM 8497 N N . LYS B 1 347 ? -11.5 9.859 16.047 1 86.81 347 LYS B N 1
ATOM 8498 C CA . LYS B 1 347 ? -10.578 9.211 15.109 1 86.81 347 LYS B CA 1
ATOM 8499 C C . LYS B 1 347 ? -9.922 7.996 15.742 1 86.81 347 LYS B C 1
ATOM 8501 O O . LYS B 1 347 ? -9.547 8.023 16.922 1 86.81 347 LYS B O 1
ATOM 8506 N N . ASP B 1 348 ? -9.898 6.93 15 1 86.38 348 ASP B N 1
ATOM 8507 C CA . ASP B 1 348 ? -9.227 5.703 15.422 1 86.38 348 ASP B CA 1
ATOM 8508 C C . ASP B 1 348 ? -8.5 5.043 14.25 1 86.38 348 ASP B C 1
ATOM 8510 O O . ASP B 1 348 ? -9.133 4.391 13.414 1 86.38 348 ASP B O 1
ATOM 8514 N N . SER B 1 349 ? -7.215 5.148 14.273 1 82.25 349 SER B N 1
ATOM 8515 C CA . SER B 1 349 ? -6.418 4.684 13.148 1 82.25 349 SER B CA 1
ATOM 8516 C C . SER B 1 349 ? -6.469 3.164 13.023 1 82.25 349 SER B C 1
ATOM 8518 O O . SER B 1 349 ? -6.195 2.615 11.953 1 82.25 349 SER B O 1
ATOM 8520 N N . SER B 1 350 ? -6.82 2.488 14.047 1 82.88 350 SER B N 1
ATOM 8521 C CA . SER B 1 350 ? -6.855 1.029 14.016 1 82.88 350 SER B CA 1
ATOM 8522 C C . SER B 1 350 ? -8.172 0.518 13.438 1 82.88 350 SER B C 1
ATOM 8524 O O . SER B 1 350 ? -8.281 -0.658 13.086 1 82.88 350 SER B O 1
ATOM 8526 N N . LYS B 1 351 ? -9.094 1.442 13.258 1 88.06 351 LYS B N 1
ATOM 8527 C CA . LYS B 1 351 ? -10.422 0.992 12.828 1 88.06 351 LYS B CA 1
ATOM 8528 C C . LYS B 1 351 ? -10.859 1.713 11.562 1 88.06 351 LYS B C 1
ATOM 8530 O O . LYS B 1 351 ? -11.711 1.21 10.82 1 88.06 351 LYS B O 1
ATOM 8535 N N . MET B 1 352 ? -10.336 2.801 11.375 1 88.69 352 MET B N 1
ATOM 8536 C CA . MET B 1 352 ? -10.766 3.623 10.25 1 88.69 352 MET B CA 1
ATOM 8537 C C . MET B 1 352 ? -10.438 2.945 8.922 1 88.69 352 MET B C 1
ATOM 8539 O O . MET B 1 352 ? -9.469 2.193 8.828 1 88.69 352 MET B O 1
ATOM 8543 N N . GLY B 1 353 ? -11.312 3.146 7.926 1 88.25 353 GLY B N 1
ATOM 8544 C CA . GLY B 1 353 ? -11.062 2.617 6.594 1 88.25 353 GLY B CA 1
ATOM 8545 C C . GLY B 1 353 ? -11.836 1.348 6.301 1 88.25 353 GLY B C 1
ATOM 8546 O O . GLY B 1 353 ? -12.938 1.148 6.828 1 88.25 353 GLY B O 1
ATOM 8547 N N . LEU B 1 354 ? -11.359 0.564 5.402 1 88.88 354 LEU B N 1
ATOM 8548 C CA . LEU B 1 354 ? -12.055 -0.617 4.906 1 88.88 354 LEU B CA 1
ATOM 8549 C C . LEU B 1 354 ? -11.523 -1.883 5.562 1 88.88 354 LEU B C 1
ATOM 8551 O O . LEU B 1 354 ? -10.328 -2.18 5.465 1 88.88 354 LEU B O 1
ATOM 8555 N N . THR B 1 355 ? -12.32 -2.535 6.305 1 90.06 355 THR B N 1
ATOM 8556 C CA . THR B 1 355 ? -12.062 -3.898 6.758 1 90.06 355 THR B CA 1
ATOM 8557 C C . THR B 1 355 ? -12.914 -4.895 5.973 1 90.06 355 THR B C 1
ATOM 8559 O O . THR B 1 355 ? -14.133 -4.754 5.891 1 90.06 355 THR B O 1
ATOM 8562 N N . LEU B 1 356 ? -12.242 -5.844 5.387 1 92.5 356 LEU B N 1
ATOM 8563 C CA . LEU B 1 356 ? -12.93 -6.73 4.457 1 92.5 356 LEU B CA 1
ATOM 8564 C C . LEU B 1 356 ? -12.641 -8.195 4.789 1 92.5 356 LEU B C 1
ATOM 8566 O O . LEU B 1 356 ? -11.484 -8.562 5.016 1 92.5 356 LEU B O 1
ATOM 8570 N N . TYR B 1 357 ? -13.688 -8.969 4.871 1 92.69 357 TYR B N 1
ATOM 8571 C CA . TYR B 1 357 ? -13.609 -10.414 5.031 1 92.69 357 TYR B CA 1
ATOM 8572 C C . TYR B 1 357 ? -14.086 -11.133 3.775 1 92.69 357 TYR B C 1
ATOM 8574 O O . TYR B 1 357 ? -15.062 -10.703 3.146 1 92.69 357 TYR B O 1
ATOM 8582 N N . ALA B 1 358 ? -13.414 -12.172 3.398 1 93.38 358 ALA B N 1
ATOM 8583 C CA . ALA B 1 358 ? -13.828 -13.086 2.34 1 93.38 358 ALA B CA 1
ATOM 8584 C C . ALA B 1 358 ? -13.938 -14.516 2.861 1 93.38 358 ALA B C 1
ATOM 8586 O O . ALA B 1 358 ? -12.945 -15.102 3.301 1 93.38 358 ALA B O 1
ATOM 8587 N N . ASN B 1 359 ? -15.164 -15.023 2.826 1 91.38 359 ASN B N 1
ATOM 8588 C CA . ASN B 1 359 ? -15.43 -16.344 3.396 1 91.38 359 ASN B CA 1
ATOM 8589 C C . ASN B 1 359 ? -14.859 -16.469 4.809 1 91.38 359 ASN B C 1
ATOM 8591 O O . ASN B 1 359 ? -14.164 -17.438 5.117 1 91.38 359 ASN B O 1
ATOM 8595 N N . ARG B 1 360 ? -15.039 -15.383 5.559 1 90.44 360 ARG B N 1
ATOM 8596 C CA . ARG B 1 360 ? -14.766 -15.266 6.988 1 90.44 360 ARG B CA 1
ATOM 8597 C C . ARG B 1 360 ? -13.281 -15.055 7.254 1 90.44 360 ARG B C 1
ATOM 8599 O O . ARG B 1 360 ? -12.867 -14.883 8.398 1 90.44 360 ARG B O 1
ATOM 8606 N N . ARG B 1 361 ? -12.461 -15.078 6.234 1 94.38 361 ARG B N 1
ATOM 8607 C CA . ARG B 1 361 ? -11.047 -14.742 6.355 1 94.38 361 ARG B CA 1
ATOM 8608 C C . ARG B 1 361 ? -10.82 -13.25 6.141 1 94.38 361 ARG B C 1
ATOM 8610 O O . ARG B 1 361 ? -11.258 -12.688 5.129 1 94.38 361 ARG B O 1
ATOM 8617 N N . LYS B 1 362 ? -10.188 -12.648 7.098 1 93.62 362 LYS B N 1
ATOM 8618 C CA . LYS B 1 362 ? -9.922 -11.227 6.918 1 93.62 362 LYS B CA 1
ATOM 8619 C C . LYS B 1 362 ? -8.883 -10.992 5.816 1 93.62 362 LYS B C 1
ATOM 8621 O O . LYS B 1 362 ? -7.82 -11.617 5.82 1 93.62 362 LYS B O 1
ATOM 8626 N N . ILE B 1 363 ? -9.258 -10.203 4.891 1 94.06 363 ILE B N 1
ATOM 8627 C CA . ILE B 1 363 ? -8.398 -9.891 3.75 1 94.06 363 ILE B CA 1
ATOM 8628 C C . ILE B 1 363 ? -7.75 -8.523 3.949 1 94.06 363 ILE B C 1
ATOM 8630 O O . ILE B 1 363 ? -6.555 -8.359 3.691 1 94.06 363 ILE B O 1
ATOM 8634 N N . LEU B 1 364 ? -8.578 -7.566 4.312 1 90.81 364 LEU B N 1
ATOM 8635 C CA . LEU B 1 364 ? -8.125 -6.207 4.602 1 90.81 364 LEU B CA 1
ATOM 8636 C C . LEU B 1 364 ? -8.508 -5.797 6.02 1 90.81 364 LEU B C 1
ATOM 8638 O O . LEU B 1 364 ? -9.594 -6.129 6.496 1 90.81 364 LEU B O 1
ATOM 8642 N N . ASP B 1 365 ? -7.598 -5.094 6.594 1 89.44 365 ASP B N 1
ATOM 8643 C CA . ASP B 1 365 ? -7.824 -4.602 7.949 1 89.44 365 ASP B CA 1
ATOM 8644 C C . ASP B 1 365 ? -7.562 -3.102 8.039 1 89.44 365 ASP B C 1
ATOM 8646 O O . ASP B 1 365 ? -6.41 -2.662 8.031 1 89.44 365 ASP B O 1
ATOM 8650 N N . ALA B 1 366 ? -8.617 -2.318 8.219 1 87.69 366 ALA B N 1
ATOM 8651 C CA . ALA B 1 366 ? -8.547 -0.865 8.352 1 87.69 366 ALA B CA 1
ATOM 8652 C C . ALA B 1 366 ? -7.668 -0.256 7.262 1 87.69 366 ALA B C 1
ATOM 8654 O O . ALA B 1 366 ? -6.75 0.51 7.559 1 87.69 366 ALA B O 1
ATOM 8655 N N . GLU B 1 367 ? -7.996 -0.683 6.094 1 83.38 367 GLU B N 1
ATOM 8656 C CA . GLU B 1 367 ? -7.207 -0.254 4.945 1 83.38 367 GLU B CA 1
ATOM 8657 C C . GLU B 1 367 ? -7.633 1.131 4.469 1 83.38 367 GLU B C 1
ATOM 8659 O O . GLU B 1 367 ? -8.828 1.396 4.305 1 83.38 367 GLU B O 1
ATOM 8664 N N . THR B 1 368 ? -6.613 2.104 4.328 1 75.56 368 THR B N 1
ATOM 8665 C CA . THR B 1 368 ? -6.941 3.469 3.926 1 75.56 368 THR B CA 1
ATOM 8666 C C . THR B 1 368 ? -6.289 3.809 2.59 1 75.56 368 THR B C 1
ATOM 8668 O O . THR B 1 368 ? -6.59 4.844 1.99 1 75.56 368 THR B O 1
ATOM 8671 N N . GLU B 1 369 ? -5.324 3.115 2.111 1 60.97 369 GLU B N 1
ATOM 8672 C CA . GLU B 1 369 ? -4.555 3.469 0.923 1 60.97 369 GLU B CA 1
ATOM 8673 C C . GLU B 1 369 ? -5.023 2.678 -0.294 1 60.97 369 GLU B C 1
ATOM 8675 O O . GLU B 1 369 ? -5.344 3.258 -1.333 1 60.97 369 GLU B O 1
ATOM 8680 N N . LYS B 1 370 ? -4.961 1.397 -0.059 1 54.06 370 LYS B N 1
ATOM 8681 C CA . LYS B 1 370 ? -5.098 0.484 -1.189 1 54.06 370 LYS B CA 1
ATOM 8682 C C . LYS B 1 370 ? -6.535 0.442 -1.695 1 54.06 370 LYS B C 1
ATOM 8684 O O . LYS B 1 370 ? -7.461 0.178 -0.926 1 54.06 370 LYS B O 1
ATOM 8689 N N . GLY B 1 371 ? -6.855 0.872 -3.023 1 51.44 371 GLY B N 1
ATOM 8690 C CA . GLY B 1 371 ? -7.914 0.452 -3.924 1 51.44 371 GLY B CA 1
ATOM 8691 C C . GLY B 1 371 ? -9.211 1.209 -3.711 1 51.44 371 GLY B C 1
ATOM 8692 O O . GLY B 1 371 ? -10.148 1.082 -4.504 1 51.44 371 GLY B O 1
ATOM 8693 N N . LEU B 1 372 ? -9.336 1.81 -2.408 1 53.06 372 LEU B N 1
ATOM 8694 C CA . LEU B 1 372 ? -10.664 2.395 -2.25 1 53.06 372 LEU B CA 1
ATOM 8695 C C . LEU B 1 372 ? -10.805 3.65 -3.104 1 53.06 372 LEU B C 1
ATOM 8697 O O . LEU B 1 372 ? -11.922 4.133 -3.322 1 53.06 372 LEU B O 1
ATOM 8701 N N . ASN B 1 373 ? -9.633 4.195 -3.512 1 47.22 373 ASN B N 1
ATOM 8702 C CA . ASN B 1 373 ? -9.68 5.531 -4.098 1 47.22 373 ASN B CA 1
ATOM 8703 C C . ASN B 1 373 ? -10.336 5.516 -5.477 1 47.22 373 ASN B C 1
ATOM 8705 O O . ASN B 1 373 ? -11.094 6.43 -5.812 1 47.22 373 ASN B O 1
ATOM 8709 N N . ARG B 1 374 ? -9.594 4.785 -6.344 1 44.16 374 ARG B N 1
ATOM 8710 C CA . ARG B 1 374 ? -9.758 5.223 -7.727 1 44.16 374 ARG B CA 1
ATOM 8711 C C . ARG B 1 374 ? -11.227 5.273 -8.117 1 44.16 374 ARG B C 1
ATOM 8713 O O . ARG B 1 374 ? -11.703 6.281 -8.641 1 44.16 374 ARG B O 1
ATOM 8720 N N . GLN B 1 375 ? -11.812 4.035 -8.383 1 39.19 375 GLN B N 1
ATOM 8721 C CA . GLN B 1 375 ? -12.992 3.932 -9.242 1 39.19 375 GLN B CA 1
ATOM 8722 C C . GLN B 1 375 ? -14.273 4.141 -8.445 1 39.19 375 GLN B C 1
ATOM 8724 O O . GLN B 1 375 ? -15.344 4.32 -9.023 1 39.19 375 GLN B O 1
ATOM 8729 N N . PHE B 1 376 ? -14.367 3.666 -7.25 1 42.47 376 PHE B N 1
ATOM 8730 C CA . PHE B 1 376 ? -15.703 3.355 -6.75 1 42.47 376 PHE B CA 1
ATOM 8731 C C . PHE B 1 376 ? -16.25 4.504 -5.902 1 42.47 376 PHE B C 1
ATOM 8733 O O . PHE B 1 376 ? -16.969 4.277 -4.934 1 42.47 376 PHE B O 1
ATOM 8740 N N . ASN B 1 377 ? -16.031 5.672 -6.34 1 47.72 377 ASN B N 1
ATOM 8741 C CA . ASN B 1 377 ? -16.578 6.922 -5.824 1 47.72 377 ASN B CA 1
ATOM 8742 C C . ASN B 1 377 ? -16.062 7.219 -4.418 1 47.72 377 ASN B C 1
ATOM 8744 O O . ASN B 1 377 ? -16.672 7.996 -3.682 1 47.72 377 ASN B O 1
ATOM 8748 N N . PHE B 1 378 ? -15.469 6.172 -3.787 1 53.12 378 PHE B N 1
ATOM 8749 C CA . PHE B 1 378 ? -14.781 6.625 -2.58 1 53.12 378 PHE B CA 1
ATOM 8750 C C . PHE B 1 378 ? -13.586 7.496 -2.928 1 53.12 378 PHE B C 1
ATOM 8752 O O . PHE B 1 378 ? -12.734 7.098 -3.723 1 53.12 378 PHE B O 1
ATOM 8759 N N . ASN B 1 379 ? -13.805 8.641 -3.156 1 51.59 379 ASN B N 1
ATOM 8760 C CA . ASN B 1 379 ? -12.602 9.445 -3.363 1 51.59 379 ASN B CA 1
ATOM 8761 C C . ASN B 1 379 ? -11.438 8.938 -2.518 1 51.59 379 ASN B C 1
ATOM 8763 O O . ASN B 1 379 ? -11.609 8.047 -1.688 1 51.59 379 ASN B O 1
ATOM 8767 N N . SER B 1 380 ? -10.203 9.453 -2.717 1 58.84 380 SER B N 1
ATOM 8768 C CA . SER B 1 380 ? -8.984 9.211 -1.957 1 58.84 380 SER B CA 1
ATOM 8769 C C . SER B 1 380 ? -9.234 9.32 -0.457 1 58.84 380 SER B C 1
ATOM 8771 O O . SER B 1 380 ? -9.93 10.234 -0.003 1 58.84 380 SER B O 1
ATOM 8773 N N . PHE B 1 381 ? -9.25 8.047 0.235 1 67.75 381 PHE B N 1
ATOM 8774 C CA . PHE B 1 381 ? -9.305 8.086 1.691 1 67.75 381 PHE B CA 1
ATOM 8775 C C . PHE B 1 381 ? -8.133 8.875 2.258 1 67.75 381 PHE B C 1
ATOM 8777 O O . PHE B 1 381 ? -6.973 8.555 1.996 1 67.75 381 PHE B O 1
ATOM 8784 N N . ASN B 1 382 ? -8.453 9.961 2.773 1 68.44 382 ASN B N 1
ATOM 8785 C CA . ASN B 1 382 ? -7.453 10.734 3.502 1 68.44 382 ASN B CA 1
ATOM 8786 C C . ASN B 1 382 ? -7.5 10.438 5 1 68.44 382 ASN B C 1
ATOM 8788 O O . ASN B 1 382 ? -8.422 10.875 5.691 1 68.44 382 ASN B O 1
ATOM 8792 N N . PRO B 1 383 ? -6.562 9.695 5.441 1 69.06 383 PRO B N 1
ATOM 8793 C CA . PRO B 1 383 ? -6.621 9.266 6.844 1 69.06 383 PRO B CA 1
ATOM 8794 C C . PRO B 1 383 ? -6.617 10.445 7.816 1 69.06 383 PRO B C 1
ATOM 8796 O O . PRO B 1 383 ? -7.066 10.305 8.953 1 69.06 383 PRO B O 1
ATOM 8799 N N . VAL B 1 384 ? -6.105 11.555 7.43 1 66.56 384 VAL B N 1
ATOM 8800 C CA . VAL B 1 384 ? -6.02 12.711 8.312 1 66.56 384 VAL B CA 1
ATOM 8801 C C . VAL B 1 384 ? -7.402 13.344 8.477 1 66.56 384 VAL B C 1
ATOM 8803 O O . VAL B 1 384 ? -7.82 13.664 9.586 1 66.56 384 VAL B O 1
ATOM 8806 N N . THR B 1 385 ? -8.109 13.359 7.41 1 72.56 385 THR B N 1
ATOM 8807 C CA . THR B 1 385 ? -9.375 14.078 7.461 1 72.56 385 THR B CA 1
ATOM 8808 C C . THR B 1 385 ? -10.547 13.117 7.648 1 72.56 385 THR B C 1
ATOM 8810 O O . THR B 1 385 ? -11.609 13.5 8.133 1 72.56 385 THR B O 1
ATOM 8813 N N . GLN B 1 386 ? -10.336 11.875 7.305 1 80.12 386 GLN B N 1
ATOM 8814 C CA . GLN B 1 386 ? -11.438 10.914 7.324 1 80.12 386 GLN B CA 1
ATOM 8815 C C . GLN B 1 386 ? -11.172 9.797 8.336 1 80.12 386 GLN B C 1
ATOM 8817 O O . GLN B 1 386 ? -11.57 8.648 8.117 1 80.12 386 GLN B O 1
ATOM 8822 N N . GLY B 1 387 ? -10.57 10.18 9.375 1 85.88 387 GLY B N 1
ATOM 8823 C CA . GLY B 1 387 ? -10.109 9.211 10.359 1 85.88 387 GLY B CA 1
ATOM 8824 C C . GLY B 1 387 ? -11.242 8.586 11.148 1 85.88 387 GLY B C 1
ATOM 8825 O O . GLY B 1 387 ? -11.031 7.641 11.906 1 85.88 387 GLY B O 1
ATOM 8826 N N . ARG B 1 388 ? -12.492 8.969 10.891 1 92.5 388 ARG B N 1
ATOM 8827 C CA . ARG B 1 388 ? -13.625 8.445 11.648 1 92.5 388 ARG B CA 1
ATOM 8828 C C . ARG B 1 388 ? -14.461 7.492 10.797 1 92.5 388 ARG B C 1
ATOM 8830 O O . ARG B 1 388 ? -15.344 6.801 11.312 1 92.5 388 ARG B O 1
ATOM 8837 N N . LEU B 1 389 ? -14.227 7.445 9.547 1 92.69 389 LEU B N 1
ATOM 8838 C CA . LEU B 1 389 ? -15.023 6.621 8.648 1 92.69 389 LEU B CA 1
ATOM 8839 C C . LEU B 1 389 ? -14.617 5.152 8.75 1 92.69 389 LEU B C 1
ATOM 8841 O O . LEU B 1 389 ? -13.438 4.82 8.625 1 92.69 389 LEU B O 1
ATOM 8845 N N . CYS B 1 390 ? -15.594 4.309 8.984 1 92.5 390 CYS B N 1
ATOM 8846 C CA . CYS B 1 390 ? -15.359 2.869 9.047 1 92.5 390 CYS B CA 1
ATOM 8847 C C . CYS B 1 390 ? -16.281 2.123 8.094 1 92.5 390 CYS B C 1
ATOM 8849 O O . CYS B 1 390 ? -17.5 2.355 8.094 1 92.5 390 CYS B O 1
ATOM 8851 N N . ILE B 1 391 ? -15.727 1.298 7.328 1 91.75 391 ILE B N 1
ATOM 8852 C CA . ILE B 1 391 ? -16.453 0.45 6.391 1 91.75 391 ILE B CA 1
ATOM 8853 C C . ILE B 1 391 ? -16.094 -1.014 6.629 1 91.75 391 ILE B C 1
ATOM 8855 O O . ILE B 1 391 ? -14.922 -1.393 6.523 1 91.75 391 ILE B O 1
ATOM 8859 N N . LEU B 1 392 ? -17.062 -1.813 6.992 1 92.38 392 LEU B N 1
ATOM 8860 C CA . LEU B 1 392 ? -16.891 -3.246 7.207 1 92.38 392 LEU B CA 1
ATOM 8861 C C . LEU B 1 392 ? -17.625 -4.051 6.141 1 92.38 392 LEU B C 1
ATOM 8863 O O . LEU B 1 392 ? -18.828 -3.889 5.953 1 92.38 392 LEU B O 1
ATOM 8867 N N . VAL B 1 393 ? -16.891 -4.891 5.426 1 92.19 393 VAL B N 1
ATOM 8868 C CA . VAL B 1 393 ? -17.484 -5.648 4.328 1 92.19 393 VAL B CA 1
ATOM 8869 C C . VAL B 1 393 ? -17.188 -7.137 4.516 1 92.19 393 VAL B C 1
ATOM 8871 O O . VAL B 1 393 ? -16.078 -7.52 4.883 1 92.19 393 VAL B O 1
ATOM 8874 N N . SER B 1 394 ? -18.188 -7.949 4.363 1 92 394 SER B N 1
ATOM 8875 C CA . SER B 1 394 ? -18.047 -9.406 4.316 1 92 394 SER B CA 1
ATOM 8876 C C . SER B 1 394 ? -18.578 -9.961 3 1 92 394 SER B C 1
ATOM 8878 O O . SER B 1 394 ? -19.734 -9.766 2.654 1 92 394 SER B O 1
ATOM 8880 N N . ILE B 1 395 ? -17.703 -10.641 2.297 1 91.62 395 ILE B N 1
ATOM 8881 C CA . ILE B 1 395 ? -18.062 -11.297 1.046 1 91.62 395 ILE B CA 1
ATOM 8882 C C . ILE B 1 395 ? -18.094 -12.812 1.25 1 91.62 395 ILE B C 1
ATOM 8884 O O . ILE B 1 395 ? -17.188 -13.391 1.849 1 91.62 395 ILE B O 1
ATOM 8888 N N . ARG B 1 396 ? -19.109 -13.438 0.743 1 90 396 ARG B N 1
ATOM 8889 C CA . ARG B 1 396 ? -19.234 -14.891 0.833 1 90 396 ARG B CA 1
ATOM 8890 C C . ARG B 1 396 ? -19.656 -15.484 -0.509 1 90 396 ARG B C 1
ATOM 8892 O O . ARG B 1 396 ? -20.531 -14.953 -1.187 1 90 396 ARG B O 1
ATOM 8899 N N . SER B 1 397 ? -18.906 -16.562 -0.852 1 89.06 397 SER B N 1
ATOM 8900 C CA . SER B 1 397 ? -19.312 -17.297 -2.043 1 89.06 397 SER B CA 1
ATOM 8901 C C . SER B 1 397 ? -20.453 -18.266 -1.73 1 89.06 397 SER B C 1
ATOM 8903 O O . SER B 1 397 ? -20.453 -18.891 -0.668 1 89.06 397 SER B O 1
ATOM 8905 N N . VAL B 1 398 ? -21.406 -18.328 -2.609 1 81.38 398 VAL B N 1
ATOM 8906 C CA . VAL B 1 398 ? -22.578 -19.172 -2.367 1 81.38 398 VAL B CA 1
ATOM 8907 C C . VAL B 1 398 ? -22.391 -20.531 -3.02 1 81.38 398 VAL B C 1
ATOM 8909 O O . VAL B 1 398 ? -22.859 -21.547 -2.494 1 81.38 398 VAL B O 1
ATOM 8912 N N . GLU B 1 399 ? -21.641 -20.547 -4.117 1 78.56 399 GLU B N 1
ATOM 8913 C CA . GLU B 1 399 ? -21.516 -21.812 -4.844 1 78.56 399 GLU B CA 1
ATOM 8914 C C . GLU B 1 399 ? -20.047 -22.203 -5.023 1 78.56 399 GLU B C 1
ATOM 8916 O O . GLU B 1 399 ? -19.656 -23.328 -4.715 1 78.56 399 GLU B O 1
ATOM 8921 N N . GLU B 1 400 ? -19.25 -21.297 -5.457 1 82.62 400 GLU B N 1
ATOM 8922 C CA . GLU B 1 400 ? -17.875 -21.609 -5.809 1 82.62 400 GLU B CA 1
ATOM 8923 C C . GLU B 1 400 ? -16.906 -20.641 -5.129 1 82.62 400 GLU B C 1
ATOM 8925 O O . GLU B 1 400 ? -16.922 -19.438 -5.41 1 82.62 400 GLU B O 1
ATOM 8930 N N . PRO B 1 401 ? -16.016 -21.234 -4.355 1 86.69 401 PRO B N 1
ATOM 8931 C CA . PRO B 1 401 ? -15.047 -20.359 -3.666 1 86.69 401 PRO B CA 1
ATOM 8932 C C . PRO B 1 401 ? -14.188 -19.562 -4.633 1 86.69 401 PRO B C 1
ATOM 8934 O O . PRO B 1 401 ? -13.695 -18.484 -4.277 1 86.69 401 PRO B O 1
ATOM 8937 N N . SER B 1 402 ? -13.984 -19.969 -5.867 1 82.5 402 SER B N 1
ATOM 8938 C CA . SER B 1 402 ? -13.141 -19.297 -6.848 1 82.5 402 SER B CA 1
ATOM 8939 C C . SER B 1 402 ? -13.766 -17.984 -7.305 1 82.5 402 SER B C 1
ATOM 8941 O O . SER B 1 402 ? -13.102 -17.156 -7.938 1 82.5 402 SER B O 1
ATOM 8943 N N . ASP B 1 403 ? -15.016 -17.75 -6.891 1 83.81 403 ASP B N 1
ATOM 8944 C CA . ASP B 1 403 ? -15.711 -16.547 -7.297 1 83.81 403 ASP B CA 1
ATOM 8945 C C . ASP B 1 403 ? -15.25 -15.336 -6.477 1 83.81 403 ASP B C 1
ATOM 8947 O O . ASP B 1 403 ? -15.5 -14.188 -6.852 1 83.81 403 ASP B O 1
ATOM 8951 N N . ILE B 1 404 ? -14.695 -15.617 -5.344 1 88.44 404 ILE B N 1
ATOM 8952 C CA . ILE B 1 404 ? -14.188 -14.523 -4.52 1 88.44 404 ILE B CA 1
ATOM 8953 C C . ILE B 1 404 ? -13.086 -13.773 -5.27 1 88.44 404 ILE B C 1
ATOM 8955 O O . ILE B 1 404 ? -12.094 -14.383 -5.684 1 88.44 404 ILE B O 1
ATOM 8959 N N . PRO B 1 405 ? -13.219 -12.508 -5.469 1 87.06 405 PRO B N 1
ATOM 8960 C CA . PRO B 1 405 ? -12.289 -11.773 -6.34 1 87.06 405 PRO B CA 1
ATOM 8961 C C . PRO B 1 405 ? -11.023 -11.328 -5.613 1 87.06 405 PRO B C 1
ATOM 8963 O O . PRO B 1 405 ? -10.594 -10.18 -5.773 1 87.06 405 PRO B O 1
ATOM 8966 N N . THR B 1 406 ? -10.414 -12.141 -4.832 1 87.25 406 THR B N 1
ATOM 8967 C CA . THR B 1 406 ? -9.148 -11.828 -4.176 1 87.25 406 THR B CA 1
ATOM 8968 C C . THR B 1 406 ? -7.969 -12.125 -5.098 1 87.25 406 THR B C 1
ATOM 8970 O O . THR B 1 406 ? -8.117 -12.836 -6.094 1 87.25 406 THR B O 1
ATOM 8973 N N . THR B 1 407 ? -6.883 -11.539 -4.773 1 81.38 407 THR B N 1
ATOM 8974 C CA . THR B 1 407 ? -5.629 -11.938 -5.402 1 81.38 407 THR B CA 1
ATOM 8975 C C . THR B 1 407 ? -5.191 -13.312 -4.914 1 81.38 407 THR B C 1
ATOM 8977 O O . THR B 1 407 ? -5.762 -13.852 -3.961 1 81.38 407 THR B O 1
ATOM 8980 N N . ASP B 1 408 ? -4.211 -13.875 -5.574 1 77.62 408 ASP B N 1
ATOM 8981 C CA . ASP B 1 408 ? -3.686 -15.18 -5.199 1 77.62 408 ASP B CA 1
ATOM 8982 C C . ASP B 1 408 ? -3.072 -15.148 -3.801 1 77.62 408 ASP B C 1
ATOM 8984 O O . ASP B 1 408 ? -3.061 -16.156 -3.1 1 77.62 408 ASP B O 1
ATOM 8988 N N . GLU B 1 409 ? -2.623 -14.023 -3.369 1 80.12 409 GLU B N 1
ATOM 8989 C CA . GLU B 1 409 ? -1.99 -13.867 -2.062 1 80.12 409 GLU B CA 1
ATOM 8990 C C . GLU B 1 409 ? -3.029 -13.633 -0.97 1 80.12 409 GLU B C 1
ATOM 8992 O O . GLU B 1 409 ? -2.721 -13.734 0.219 1 80.12 409 GLU B O 1
ATOM 8997 N N . LYS B 1 410 ? -4.254 -13.391 -1.351 1 88.44 410 LYS B N 1
ATOM 8998 C CA . LYS B 1 410 ? -5.355 -13.117 -0.431 1 88.44 410 LYS B CA 1
ATOM 8999 C C . LYS B 1 410 ? -5.043 -11.922 0.464 1 88.44 410 LYS B C 1
ATOM 9001 O O . LYS B 1 410 ? -5.336 -11.938 1.661 1 88.44 410 LYS B O 1
ATOM 9006 N N . ASP B 1 411 ? -4.348 -10.977 -0.066 1 83.38 411 ASP B N 1
ATOM 9007 C CA . ASP B 1 411 ? -3.998 -9.805 0.727 1 83.38 411 ASP B CA 1
ATOM 9008 C C . ASP B 1 411 ? -4.812 -8.586 0.299 1 83.38 411 ASP B C 1
ATOM 9010 O O . ASP B 1 411 ? -4.871 -7.59 1.019 1 83.38 411 ASP B O 1
ATOM 9014 N N . THR B 1 412 ? -5.418 -8.703 -0.823 1 85 412 THR B N 1
ATOM 9015 C CA . THR B 1 412 ? -6.305 -7.656 -1.321 1 85 412 THR B CA 1
ATOM 9016 C C . THR B 1 412 ? -7.273 -8.211 -2.359 1 85 412 THR B C 1
ATOM 9018 O O . THR B 1 412 ? -7.262 -9.414 -2.646 1 85 412 THR B O 1
ATOM 9021 N N . LEU B 1 413 ? -8.156 -7.352 -2.832 1 84.81 413 LEU B N 1
ATOM 9022 C CA . LEU B 1 413 ? -9.039 -7.699 -3.943 1 84.81 413 LEU B CA 1
ATOM 9023 C C . LEU B 1 413 ? -8.375 -7.391 -5.281 1 84.81 413 LEU B C 1
ATOM 9025 O O . LEU B 1 413 ? -7.488 -6.535 -5.355 1 84.81 413 LEU B O 1
ATOM 9029 N N . ASN B 1 414 ? -8.711 -8.148 -6.238 1 82 414 ASN B N 1
ATOM 9030 C CA . ASN B 1 414 ? -8.336 -7.781 -7.598 1 82 414 ASN B CA 1
ATOM 9031 C C . ASN B 1 414 ? -9.273 -6.723 -8.172 1 82 414 ASN B C 1
ATOM 9033 O O . ASN B 1 414 ? -10.43 -7.016 -8.484 1 82 414 ASN B O 1
ATOM 9037 N N . PHE B 1 415 ? -8.836 -5.609 -8.375 1 77.19 415 PHE B N 1
ATOM 9038 C CA . PHE B 1 415 ? -9.68 -4.457 -8.695 1 77.19 415 PHE B CA 1
ATOM 9039 C C . PHE B 1 415 ? -10.039 -4.445 -10.172 1 77.19 415 PHE B C 1
ATOM 9041 O O . PHE B 1 415 ? -10.922 -3.695 -10.594 1 77.19 415 PHE B O 1
ATOM 9048 N N . ASP B 1 416 ? -9.492 -5.246 -10.977 1 77 416 ASP B N 1
ATOM 9049 C CA . ASP B 1 416 ? -9.82 -5.312 -12.391 1 77 416 ASP B CA 1
ATOM 9050 C C . ASP B 1 416 ? -11.047 -6.199 -12.633 1 77 416 ASP B C 1
ATOM 9052 O O . ASP B 1 416 ? -11.656 -6.148 -13.695 1 77 416 ASP B O 1
ATOM 9056 N N . TYR B 1 417 ? -11.312 -6.992 -11.609 1 78.25 417 TYR B N 1
ATOM 9057 C CA . TYR B 1 417 ? -12.461 -7.879 -11.742 1 78.25 417 TYR B CA 1
ATOM 9058 C C . TYR B 1 417 ? -13.766 -7.094 -11.672 1 78.25 417 TYR B C 1
ATOM 9060 O O . TYR B 1 417 ? -13.906 -6.18 -10.859 1 78.25 417 TYR B O 1
ATOM 9068 N N . THR B 1 418 ? -14.664 -7.395 -12.523 1 76.19 418 THR B N 1
ATOM 9069 C CA . THR B 1 418 ? -15.977 -6.77 -12.547 1 76.19 418 THR B CA 1
ATOM 9070 C C . THR B 1 418 ? -16.703 -6.992 -11.219 1 76.19 418 THR B C 1
ATOM 9072 O O . THR B 1 418 ? -17.422 -6.109 -10.742 1 76.19 418 THR B O 1
ATOM 9075 N N . THR B 1 419 ? -16.531 -8.148 -10.656 1 81.75 419 THR B N 1
ATOM 9076 C CA . THR B 1 419 ? -17.156 -8.469 -9.383 1 81.75 419 THR B CA 1
ATOM 9077 C C . THR B 1 419 ? -16.688 -7.5 -8.297 1 81.75 419 THR B C 1
ATOM 9079 O O . THR B 1 419 ? -17.484 -7.023 -7.492 1 81.75 419 THR B O 1
ATOM 9082 N N . THR B 1 420 ? -15.398 -7.301 -8.281 1 83.19 420 THR B N 1
ATOM 9083 C CA . THR B 1 420 ? -14.844 -6.359 -7.316 1 83.19 420 THR B CA 1
ATOM 9084 C C . THR B 1 420 ? -15.445 -4.969 -7.516 1 83.19 420 THR B C 1
ATOM 9086 O O . THR B 1 420 ? -15.836 -4.312 -6.547 1 83.19 420 THR B O 1
ATOM 9089 N N . LYS B 1 421 ? -15.531 -4.594 -8.719 1 78.75 421 LYS B N 1
ATOM 9090 C CA . LYS B 1 421 ? -16.062 -3.275 -9.031 1 78.75 421 LYS B CA 1
ATOM 9091 C C . LYS B 1 421 ? -17.531 -3.158 -8.602 1 78.75 421 LYS B C 1
ATOM 9093 O O . LYS B 1 421 ? -17.938 -2.137 -8.039 1 78.75 421 LYS B O 1
ATOM 9098 N N . GLU B 1 422 ? -18.297 -4.148 -8.812 1 81.5 422 GLU B N 1
ATOM 9099 C CA . GLU B 1 422 ? -19.719 -4.137 -8.43 1 81.5 422 GLU B CA 1
ATOM 9100 C C . GLU B 1 422 ? -19.875 -4.105 -6.914 1 81.5 422 GLU B C 1
ATOM 9102 O O . GLU B 1 422 ? -20.766 -3.426 -6.395 1 81.5 422 GLU B O 1
ATOM 9107 N N . ILE B 1 423 ? -19.078 -4.863 -6.258 1 85.31 423 ILE B N 1
ATOM 9108 C CA . ILE B 1 423 ? -19.125 -4.875 -4.801 1 85.31 423 ILE B CA 1
ATOM 9109 C C . ILE B 1 423 ? -18.797 -3.484 -4.262 1 85.31 423 ILE B C 1
ATOM 9111 O O . ILE B 1 423 ? -19.516 -2.951 -3.42 1 85.31 423 ILE B O 1
ATOM 9115 N N . LEU B 1 424 ? -17.781 -2.936 -4.766 1 82.38 424 LEU B N 1
ATOM 9116 C CA . LEU B 1 424 ? -17.328 -1.642 -4.266 1 82.38 424 LEU B CA 1
ATOM 9117 C C . LEU B 1 424 ? -18.297 -0.539 -4.645 1 82.38 424 LEU B C 1
ATOM 9119 O O . LEU B 1 424 ? -18.469 0.427 -3.898 1 82.38 424 LEU B O 1
ATOM 9123 N N . LYS B 1 425 ? -18.922 -0.691 -5.789 1 81.94 425 LYS B N 1
ATOM 9124 C CA . LYS B 1 425 ? -19.969 0.246 -6.16 1 81.94 425 LYS B CA 1
ATOM 9125 C C . LYS B 1 425 ? -21.125 0.214 -5.156 1 81.94 425 LYS B C 1
ATOM 9127 O O . LYS B 1 425 ? -21.641 1.262 -4.758 1 81.94 425 LYS B O 1
ATOM 9132 N N . ALA B 1 426 ? -21.516 -0.912 -4.793 1 85.31 426 ALA B N 1
ATOM 9133 C CA . ALA B 1 426 ? -22.578 -1.047 -3.807 1 85.31 426 ALA B CA 1
ATOM 9134 C C . ALA B 1 426 ? -22.172 -0.452 -2.463 1 85.31 426 ALA B C 1
ATOM 9136 O O . ALA B 1 426 ? -22.938 0.3 -1.851 1 85.31 426 ALA B O 1
ATOM 9137 N N . VAL B 1 427 ? -21.031 -0.791 -2.033 1 89.19 427 VAL B N 1
ATOM 9138 C CA . VAL B 1 427 ? -20.5 -0.28 -0.772 1 89.19 427 VAL B CA 1
ATOM 9139 C C . VAL B 1 427 ? -20.359 1.238 -0.85 1 89.19 427 VAL B C 1
ATOM 9141 O O . VAL B 1 427 ? -20.656 1.946 0.115 1 89.19 427 VAL B O 1
ATOM 9144 N N . GLY B 1 428 ? -19.906 1.713 -1.991 1 84.94 428 GLY B N 1
ATOM 9145 C CA . GLY B 1 428 ? -19.703 3.139 -2.195 1 84.94 428 GLY B CA 1
ATOM 9146 C C . GLY B 1 428 ? -21 3.934 -2.162 1 84.94 428 GLY B C 1
ATOM 9147 O O . GLY B 1 428 ? -21.016 5.094 -1.74 1 84.94 428 GLY B O 1
ATOM 9148 N N . ARG B 1 429 ? -22.094 3.385 -2.592 1 85.81 429 ARG B N 1
ATOM 9149 C CA . ARG B 1 429 ? -23.375 4.082 -2.594 1 85.81 429 ARG B CA 1
ATOM 9150 C C . ARG B 1 429 ? -23.781 4.492 -1.182 1 85.81 429 ARG B C 1
ATOM 9152 O O . ARG B 1 429 ? -24.359 5.562 -0.98 1 85.81 429 ARG B O 1
ATOM 9159 N N . LEU B 1 430 ? -23.5 3.654 -0.292 1 89.94 430 LEU B N 1
ATOM 9160 C CA . LEU B 1 430 ? -23.75 3.984 1.104 1 89.94 430 LEU B CA 1
ATOM 9161 C C . LEU B 1 430 ? -22.578 4.73 1.72 1 89.94 430 LEU B C 1
ATOM 9163 O O . LEU B 1 430 ? -22.766 5.715 2.434 1 89.94 430 LEU B O 1
ATOM 9167 N N . GLY B 1 431 ? -21.391 4.234 1.396 1 89.19 431 GLY B N 1
ATOM 9168 C CA . GLY B 1 431 ? -20.172 4.727 2.023 1 89.19 431 GLY B CA 1
ATOM 9169 C C . GLY B 1 431 ? -19.906 6.191 1.74 1 89.19 431 GLY B C 1
ATOM 9170 O O . GLY B 1 431 ? -19.391 6.914 2.602 1 89.19 431 GLY B O 1
ATOM 9171 N N . VAL B 1 432 ? -20.312 6.676 0.625 1 85.25 432 VAL B N 1
ATOM 9172 C CA . VAL B 1 432 ? -20 8.039 0.205 1 85.25 432 VAL B CA 1
ATOM 9173 C C . VAL B 1 432 ? -20.766 9.031 1.089 1 85.25 432 VAL B C 1
ATOM 9175 O O . VAL B 1 432 ? -20.25 10.117 1.394 1 85.25 432 VAL B O 1
ATOM 9178 N N . GLU B 1 433 ? -21.891 8.719 1.488 1 88.94 433 GLU B N 1
ATOM 9179 C CA . GLU B 1 433 ? -22.672 9.594 2.355 1 88.94 433 GLU B CA 1
ATOM 9180 C C . GLU B 1 433 ? -21.969 9.812 3.691 1 88.94 433 GLU B C 1
ATOM 9182 O O . GLU B 1 433 ? -21.984 10.93 4.227 1 88.94 433 GLU B O 1
ATOM 9187 N N . TYR B 1 434 ? -21.422 8.797 4.176 1 92.06 434 TYR B N 1
ATOM 9188 C CA . TYR B 1 434 ? -20.688 8.906 5.43 1 92.06 434 TYR B CA 1
ATOM 9189 C C . TYR B 1 434 ? -19.328 9.578 5.215 1 92.06 434 TYR B C 1
ATOM 9191 O O . TYR B 1 434 ? -18.859 10.32 6.078 1 92.06 434 TYR B O 1
ATOM 9199 N N . GLN B 1 435 ? -18.75 9.219 4.133 1 87.62 435 GLN B N 1
ATOM 9200 C CA . GLN B 1 435 ? -17.438 9.781 3.82 1 87.62 435 GLN B CA 1
ATOM 9201 C C . GLN B 1 435 ? -17.484 11.305 3.773 1 87.62 435 GLN B C 1
ATOM 9203 O O . GLN B 1 435 ? -16.594 11.969 4.289 1 87.62 435 GLN B O 1
ATOM 9208 N N . ARG B 1 436 ? -18.453 11.828 3.223 1 81.88 436 ARG B N 1
ATOM 9209 C CA . ARG B 1 436 ? -18.609 13.273 3.074 1 81.88 436 ARG B CA 1
ATOM 9210 C C . ARG B 1 436 ? -18.719 13.953 4.434 1 81.88 436 ARG B C 1
ATOM 9212 O O . ARG B 1 436 ? -18.375 15.133 4.574 1 81.88 436 ARG B O 1
ATOM 9219 N N . HIS B 1 437 ? -19.078 13.242 5.391 1 86.19 437 HIS B N 1
ATOM 9220 C CA . HIS B 1 437 ? -19.297 13.828 6.711 1 86.19 437 HIS B CA 1
ATOM 9221 C C . HIS B 1 437 ? -18.25 13.344 7.703 1 86.19 437 HIS B C 1
ATOM 9223 O O . HIS B 1 437 ? -18.375 13.57 8.906 1 86.19 437 HIS B O 1
ATOM 9229 N N . SER B 1 438 ? -17.344 12.664 7.172 1 84.69 438 SER B N 1
ATOM 9230 C CA . SER B 1 438 ? -16.25 12.211 8.023 1 84.69 438 SER B CA 1
ATOM 9231 C C . SER B 1 438 ? -15.203 13.305 8.211 1 84.69 438 SER B C 1
ATOM 9233 O O . SER B 1 438 ? -14.383 13.234 9.125 1 84.69 438 SER B O 1
ATOM 9235 N N . MET B 1 439 ? -15.312 14.297 7.477 1 80.06 439 MET B N 1
ATOM 9236 C CA . MET B 1 439 ? -14.367 15.406 7.574 1 80.06 439 MET B CA 1
ATOM 9237 C C . MET B 1 439 ? -14.742 16.328 8.727 1 80.06 439 MET B C 1
ATOM 9239 O O . MET B 1 439 ? -15.914 16.688 8.891 1 80.06 439 MET B O 1
ATOM 9243 N N . SER B 1 440 ? -13.742 16.734 9.414 1 73.75 440 SER B N 1
ATOM 9244 C CA . SER B 1 440 ? -13.969 17.547 10.602 1 73.75 440 SER B CA 1
ATOM 9245 C C . SER B 1 440 ? -14.586 18.906 10.227 1 73.75 440 SER B C 1
ATOM 9247 O O . SER B 1 440 ? -15.336 19.484 11.016 1 73.75 440 SER B O 1
ATOM 9249 N N . LYS B 1 441 ? -14.297 19.344 9.094 1 69.31 441 LYS B N 1
ATOM 9250 C CA . LYS B 1 441 ? -14.828 20.625 8.672 1 69.31 441 LYS B CA 1
ATOM 9251 C C . LYS B 1 441 ? -16.328 20.547 8.383 1 69.31 441 LYS B C 1
ATOM 9253 O O . LYS B 1 441 ? -17.047 21.516 8.562 1 69.31 441 LYS B O 1
ATOM 9258 N N . LYS B 1 442 ? -16.734 19.406 7.957 1 78.88 442 LYS B N 1
ATOM 9259 C CA . LYS B 1 442 ? -18.156 19.219 7.641 1 78.88 442 LYS B CA 1
ATOM 9260 C C . LYS B 1 442 ? -18.938 18.766 8.867 1 78.88 442 LYS B C 1
ATOM 9262 O O . LYS B 1 442 ? -20.078 19.203 9.07 1 78.88 442 LYS B O 1
ATOM 9267 N N . LEU B 1 443 ? -18.297 17.953 9.562 1 87.5 443 LEU B N 1
ATOM 9268 C CA . LEU B 1 443 ? -18.891 17.484 10.805 1 87.5 443 LEU B CA 1
ATOM 9269 C C . LEU B 1 443 ? -17.844 17.422 11.914 1 87.5 443 LEU B C 1
ATOM 9271 O O . LEU B 1 443 ? -17.172 16.406 12.086 1 87.5 443 LEU B O 1
ATOM 9275 N N . PRO B 1 444 ? -17.797 18.453 12.641 1 83.44 444 PRO B N 1
ATOM 9276 C CA . PRO B 1 444 ? -16.766 18.547 13.688 1 83.44 444 PRO B CA 1
ATOM 9277 C C . PRO B 1 444 ? -16.828 17.375 14.672 1 83.44 444 PRO B C 1
ATOM 9279 O O . PRO B 1 444 ? -17.922 16.859 14.953 1 83.44 444 PRO B O 1
ATOM 9282 N N . VAL B 1 445 ? -15.797 17.062 15.32 1 84.75 445 VAL B N 1
ATOM 9283 C CA . VAL B 1 445 ? -15.594 15.891 16.172 1 84.75 445 VAL B CA 1
ATOM 9284 C C . VAL B 1 445 ? -16.5 15.977 17.391 1 84.75 445 VAL B C 1
ATOM 9286 O O . VAL B 1 445 ? -17.062 14.961 17.828 1 84.75 445 VAL B O 1
ATOM 9289 N N . PRO B 1 446 ? -16.688 17.188 17.875 1 80.81 446 PRO B N 1
ATOM 9290 C CA . PRO B 1 446 ? -17.547 17.234 19.062 1 80.81 446 PRO B CA 1
ATOM 9291 C C . PRO B 1 446 ? -18.969 16.766 18.781 1 80.81 446 PRO B C 1
ATOM 9293 O O . PRO B 1 446 ? -19.656 16.281 19.688 1 80.81 446 PRO B O 1
ATOM 9296 N N . ILE B 1 447 ? -19.375 16.875 17.594 1 88.06 447 ILE B N 1
ATOM 9297 C CA . ILE B 1 447 ? -20.734 16.453 17.25 1 88.06 447 ILE B CA 1
ATOM 9298 C C . ILE B 1 447 ? -20.844 14.938 17.344 1 88.06 447 ILE B C 1
ATOM 9300 O O . ILE B 1 447 ? -21.766 14.414 17.969 1 88.06 447 ILE B O 1
ATOM 9304 N N . THR B 1 448 ? -19.938 14.18 16.781 1 90.44 448 THR B N 1
ATOM 9305 C CA . THR B 1 448 ? -19.953 12.727 16.828 1 90.44 448 THR B CA 1
ATOM 9306 C C . THR B 1 448 ? -19.672 12.219 18.234 1 90.44 448 TH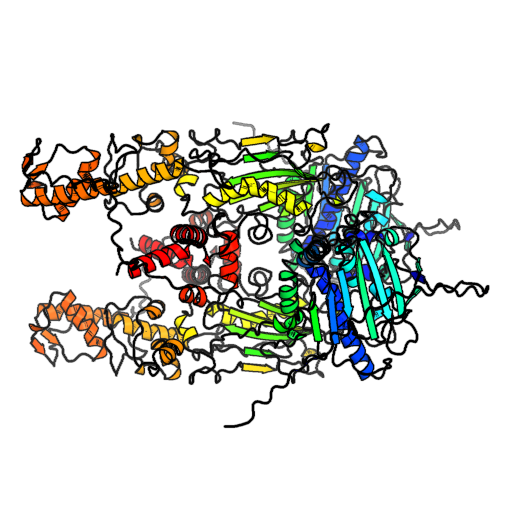R B C 1
ATOM 9308 O O . THR B 1 448 ? -20.25 11.211 18.672 1 90.44 448 THR B O 1
ATOM 9311 N N . LYS B 1 449 ? -18.875 12.922 18.938 1 86.69 449 LYS B N 1
ATOM 9312 C CA . LYS B 1 449 ? -18.484 12.523 20.281 1 86.69 449 LYS B CA 1
ATOM 9313 C C . LYS B 1 449 ? -19.688 12.586 21.234 1 86.69 449 LYS B C 1
ATOM 9315 O O . LYS B 1 449 ? -19.734 11.859 22.219 1 86.69 449 LYS B O 1
ATOM 9320 N N . ALA B 1 450 ? -20.625 13.359 20.875 1 86.56 450 ALA B N 1
ATOM 9321 C CA . ALA B 1 450 ? -21.734 13.656 21.766 1 86.56 450 ALA B CA 1
ATOM 9322 C C . ALA B 1 450 ? -22.75 12.516 21.766 1 86.56 450 ALA B C 1
ATOM 9324 O O . ALA B 1 450 ? -23.609 12.453 22.656 1 86.56 450 ALA B O 1
ATOM 9325 N N . TYR B 1 451 ? -22.609 11.586 20.922 1 91.25 451 TYR B N 1
ATOM 9326 C CA . TYR B 1 451 ? -23.688 10.609 20.797 1 91.25 451 TYR B CA 1
ATOM 9327 C C . TYR B 1 451 ? -23.141 9.188 20.781 1 91.25 451 TYR B C 1
ATOM 9329 O O . TYR B 1 451 ? -23.25 8.477 19.766 1 91.25 451 TYR B O 1
ATOM 9337 N N . PRO B 1 452 ? -22.75 8.656 21.891 1 90.19 452 PRO B N 1
ATOM 9338 C CA . PRO B 1 452 ? -22.391 7.234 22 1 90.19 452 PRO B CA 1
ATOM 9339 C C . PRO B 1 452 ? -23.625 6.324 21.938 1 90.19 452 PRO B C 1
ATOM 9341 O O . PRO B 1 452 ? -24.75 6.793 22.062 1 90.19 452 PRO B O 1
ATOM 9344 N N . ARG B 1 453 ? -23.375 5.043 21.781 1 89.69 453 ARG B N 1
ATOM 9345 C CA . ARG B 1 453 ? -24.422 4.031 21.641 1 89.69 453 ARG B CA 1
ATOM 9346 C C . ARG B 1 453 ? -25.391 4.066 22.812 1 89.69 453 ARG B C 1
ATOM 9348 O O . ARG B 1 453 ? -26.594 3.934 22.625 1 89.69 453 ARG B O 1
ATOM 9355 N N . GLY B 1 454 ? -24.922 4.301 23.984 1 86.88 454 GLY B N 1
ATOM 9356 C CA . GLY B 1 454 ? -25.75 4.223 25.188 1 86.88 454 GLY B CA 1
ATOM 9357 C C . GLY B 1 454 ? -26.422 5.535 25.531 1 86.88 454 GLY B C 1
ATOM 9358 O O . GLY B 1 454 ? -27.188 5.605 26.5 1 86.88 454 GLY B O 1
ATOM 9359 N N . HIS B 1 455 ? -26.25 6.551 24.719 1 86.69 455 HIS B N 1
ATOM 9360 C CA . HIS B 1 455 ? -26.875 7.84 25.016 1 86.69 455 HIS B CA 1
ATOM 9361 C C . HIS B 1 455 ? -28.375 7.793 24.781 1 86.69 455 HIS B C 1
ATOM 9363 O O . HIS B 1 455 ? -28.844 7.184 23.812 1 86.69 455 HIS B O 1
ATOM 9369 N N . PRO B 1 456 ? -29.094 8.453 25.594 1 86.56 456 PRO B N 1
ATOM 9370 C CA . PRO B 1 456 ? -30.547 8.445 25.453 1 86.56 456 PRO B CA 1
ATOM 9371 C C . PRO B 1 456 ? -31.016 9.078 24.141 1 86.56 456 PRO B C 1
ATOM 9373 O O . PRO B 1 456 ? -32.094 8.727 23.625 1 86.56 456 PRO B O 1
ATOM 9376 N N . GLN B 1 457 ? -30.25 9.977 23.641 1 88.56 457 GLN B N 1
ATOM 9377 C CA . GLN B 1 457 ? -30.625 10.656 22.406 1 88.56 457 GLN B CA 1
ATOM 9378 C C . GLN B 1 457 ? -29.891 10.078 21.203 1 88.56 457 GLN B C 1
ATOM 9380 O O . GLN B 1 457 ? -29.844 10.695 20.141 1 88.56 457 GLN B O 1
ATOM 9385 N N . ALA B 1 458 ? -29.328 8.945 21.391 1 92.38 458 ALA B N 1
ATOM 9386 C CA . ALA B 1 458 ? -28.656 8.281 20.281 1 92.38 458 ALA B CA 1
ATOM 9387 C C . ALA B 1 458 ? -29.641 7.957 19.156 1 92.38 458 ALA B C 1
ATOM 9389 O O . ALA B 1 458 ? -30.75 7.496 19.422 1 92.38 458 ALA B O 1
ATOM 9390 N N . SER B 1 459 ? -29.234 8.32 17.984 1 95.19 459 SER B N 1
ATOM 9391 C CA . SER B 1 459 ? -30.094 8.008 16.844 1 95.19 459 SER B CA 1
ATOM 9392 C C . SER B 1 459 ? -30.312 6.5 16.719 1 95.19 459 SER B C 1
ATOM 9394 O O . SER B 1 459 ? -29.438 5.711 17.094 1 95.19 459 SER B O 1
ATOM 9396 N N . ASN B 1 460 ? -31.578 6.094 16.266 1 96 460 ASN B N 1
ATOM 9397 C CA . ASN B 1 460 ? -31.969 4.703 16.062 1 96 460 ASN B CA 1
ATOM 9398 C C . ASN B 1 460 ? -31.797 3.885 17.328 1 96 460 ASN B C 1
ATOM 9400 O O . ASN B 1 460 ? -31.453 2.707 17.281 1 96 460 ASN B O 1
ATOM 9404 N N . GLY B 1 461 ? -31.844 4.516 18.453 1 92.5 461 GLY B N 1
ATOM 9405 C CA . GLY B 1 461 ? -31.75 3.85 19.75 1 92.5 461 GLY B CA 1
ATOM 9406 C C . GLY B 1 461 ? -30.375 3.311 20.047 1 92.5 461 GLY B C 1
ATOM 9407 O O . GLY B 1 461 ? -30.219 2.408 20.875 1 92.5 461 GLY B O 1
ATOM 9408 N N . GLY B 1 462 ? -29.422 3.777 19.344 1 92.19 462 GLY B N 1
ATOM 9409 C CA . GLY B 1 462 ? -28.062 3.305 19.562 1 92.19 462 GLY B CA 1
ATOM 9410 C C . GLY B 1 462 ? -27.766 1.985 18.875 1 92.19 462 GLY B C 1
ATOM 9411 O O . GLY B 1 462 ? -26.781 1.322 19.188 1 92.19 462 GLY B O 1
ATOM 9412 N N . GLU B 1 463 ? -28.609 1.664 17.984 1 92 463 GLU B N 1
ATOM 9413 C CA . GLU B 1 463 ? -28.453 0.407 17.266 1 92 463 GLU B CA 1
ATOM 9414 C C . GLU B 1 463 ? -28.078 0.655 15.805 1 92 463 GLU B C 1
ATOM 9416 O O . GLU B 1 463 ? -28.484 1.655 15.219 1 92 463 GLU B O 1
ATOM 9421 N N . ILE B 1 464 ? -27.312 -0.236 15.328 1 93.06 464 ILE B N 1
ATOM 9422 C CA . ILE B 1 464 ? -27.016 -0.193 13.898 1 93.06 464 ILE B CA 1
ATOM 9423 C C . ILE B 1 464 ? -28.266 -0.535 13.094 1 93.06 464 ILE B C 1
ATOM 9425 O O . ILE B 1 464 ? -28.922 -1.538 13.359 1 93.06 464 ILE B O 1
ATOM 9429 N N . GLU B 1 465 ? -28.609 0.344 12.211 1 94.75 465 GLU B N 1
ATOM 9430 C CA . GLU B 1 465 ? -29.781 0.077 11.383 1 94.75 465 GLU B CA 1
ATOM 9431 C C . GLU B 1 465 ? -29.5 -1.019 10.359 1 94.75 465 GLU B C 1
ATOM 9433 O O . GLU B 1 465 ? -28.516 -0.946 9.625 1 94.75 465 GLU B O 1
ATOM 9438 N N . ASP B 1 466 ? -30.359 -1.995 10.359 1 91.44 466 ASP B N 1
ATOM 9439 C CA . ASP B 1 466 ? -30.141 -3.186 9.539 1 91.44 466 ASP B CA 1
ATOM 9440 C C . ASP B 1 466 ? -31.172 -3.268 8.406 1 91.44 466 ASP B C 1
ATOM 9442 O O . ASP B 1 466 ? -32.375 -3.186 8.648 1 91.44 466 ASP B O 1
ATOM 9446 N N . HIS B 1 467 ? -30.656 -3.404 7.168 1 91.38 467 HIS B N 1
ATOM 9447 C CA . HIS B 1 467 ? -31.531 -3.506 6 1 91.38 467 HIS B CA 1
ATOM 9448 C C . HIS B 1 467 ? -31.234 -4.766 5.195 1 91.38 467 HIS B C 1
ATOM 9450 O O . HIS B 1 467 ? -30.078 -5.039 4.871 1 91.38 467 HIS B O 1
ATOM 9456 N N . ASN B 1 468 ? -32.281 -5.5 4.832 1 88.31 468 ASN B N 1
ATOM 9457 C CA . ASN B 1 468 ? -32.125 -6.723 4.047 1 88.31 468 ASN B CA 1
ATOM 9458 C C . ASN B 1 468 ? -32.281 -6.453 2.555 1 88.31 468 ASN B C 1
ATOM 9460 O O . ASN B 1 468 ? -33.344 -6.023 2.107 1 88.31 468 ASN B O 1
ATOM 9464 N N . TYR B 1 469 ? -31.266 -6.711 1.812 1 87.75 469 TYR B N 1
ATOM 9465 C CA . TYR B 1 469 ? -31.281 -6.512 0.366 1 87.75 469 TYR B CA 1
ATOM 9466 C C . TYR B 1 469 ? -31.109 -7.84 -0.366 1 87.75 469 TYR B C 1
ATOM 9468 O O . TYR B 1 469 ? -30.672 -7.863 -1.52 1 87.75 469 TYR B O 1
ATOM 9476 N N . SER B 1 470 ? -31.438 -8.883 0.26 1 82.25 470 SER B N 1
ATOM 9477 C CA . SER B 1 470 ? -31.344 -10.195 -0.362 1 82.25 470 SER B CA 1
ATOM 9478 C C . SER B 1 470 ? -32.25 -10.305 -1.576 1 82.25 470 SER B C 1
ATOM 9480 O O . SER B 1 470 ? -33.344 -9.742 -1.583 1 82.25 470 SER B O 1
ATOM 9482 N N . SER B 1 471 ? -31.656 -10.906 -2.654 1 74.75 471 SER B N 1
ATOM 9483 C CA . SER B 1 471 ? -32.438 -11.094 -3.869 1 74.75 471 SER B CA 1
ATOM 9484 C C . SER B 1 471 ? -33.5 -12.195 -3.691 1 74.75 471 SER B C 1
ATOM 9486 O O . SER B 1 471 ? -33.344 -13.062 -2.828 1 74.75 471 SER B O 1
ATOM 9488 N N . ASP B 1 472 ? -34.562 -11.961 -4.457 1 65.12 472 ASP B N 1
ATOM 9489 C CA . ASP B 1 472 ? -35.531 -13.031 -4.531 1 65.12 472 ASP B CA 1
ATOM 9490 C C . ASP B 1 472 ? -34.969 -14.273 -5.203 1 65.12 472 ASP B C 1
ATOM 9492 O O . ASP B 1 472 ? -34.531 -14.211 -6.355 1 65.12 472 ASP B O 1
ATOM 9496 N N . PRO B 1 473 ? -34.812 -15.312 -4.426 1 62.03 473 PRO B N 1
ATOM 9497 C CA . PRO B 1 473 ? -34.219 -16.516 -5.008 1 62.03 473 PRO B CA 1
ATOM 9498 C C . PRO B 1 473 ? -34.938 -16.984 -6.27 1 62.03 473 PRO B C 1
ATOM 9500 O O . PRO B 1 473 ? -34.344 -17.672 -7.105 1 62.03 473 PRO B O 1
ATOM 9503 N N . ASN B 1 474 ? -36.219 -16.609 -6.422 1 60.75 474 ASN B N 1
ATOM 9504 C CA . ASN B 1 474 ? -37.031 -17.047 -7.555 1 60.75 474 ASN B CA 1
ATOM 9505 C C . ASN B 1 474 ? -36.938 -16.078 -8.727 1 60.75 474 ASN B C 1
ATOM 9507 O O . ASN B 1 474 ? -37.5 -16.328 -9.797 1 60.75 474 ASN B O 1
ATOM 9511 N N . ASP B 1 475 ? -36.281 -14.953 -8.57 1 59.72 475 ASP B N 1
ATOM 9512 C CA . ASP B 1 475 ? -36.125 -13.953 -9.625 1 59.72 475 ASP B CA 1
ATOM 9513 C C . ASP B 1 475 ? -34.656 -13.633 -9.898 1 59.72 475 ASP B C 1
ATOM 9515 O O . ASP B 1 475 ? -34.062 -12.82 -9.195 1 59.72 475 ASP B O 1
ATOM 9519 N N . LEU B 1 476 ? -34.156 -14.312 -10.914 1 58.47 476 LEU B N 1
ATOM 9520 C CA . LEU B 1 476 ? -32.75 -14.156 -11.266 1 58.47 476 LEU B CA 1
ATOM 9521 C C . LEU B 1 476 ? -32.438 -12.719 -11.688 1 58.47 476 LEU B C 1
ATOM 9523 O O . LEU B 1 476 ? -31.312 -12.25 -11.57 1 58.47 476 LEU B O 1
ATOM 9527 N N . GLU B 1 477 ? -33.531 -12.039 -12.203 1 58.03 477 GLU B N 1
ATOM 9528 C CA . GLU B 1 477 ? -33.344 -10.68 -12.688 1 58.03 477 GLU B CA 1
ATOM 9529 C C . GLU B 1 477 ? -33.125 -9.711 -11.523 1 58.03 477 GLU B C 1
ATOM 9531 O O . GLU B 1 477 ? -32.562 -8.625 -11.695 1 58.03 477 GLU B O 1
ATOM 9536 N N . ASP B 1 478 ? -33.5 -10.266 -10.383 1 61.69 478 ASP B N 1
ATOM 9537 C CA . ASP B 1 478 ? -33.438 -9.422 -9.195 1 61.69 478 ASP B CA 1
ATOM 9538 C C . ASP B 1 478 ? -32 -9.367 -8.648 1 61.69 478 ASP B C 1
ATOM 9540 O O . ASP B 1 478 ? -31.688 -8.516 -7.812 1 61.69 478 ASP B O 1
ATOM 9544 N N . VAL B 1 479 ? -31.156 -10.203 -9.242 1 59.81 479 VAL B N 1
ATOM 9545 C CA . VAL B 1 479 ? -29.797 -10.305 -8.695 1 59.81 479 VAL B CA 1
ATOM 9546 C C . VAL B 1 479 ? -28.969 -9.117 -9.18 1 59.81 479 VAL B C 1
ATOM 9548 O O . VAL B 1 479 ? -28.891 -8.852 -10.383 1 59.81 479 VAL B O 1
ATOM 9551 N N . GLY B 1 480 ? -28.281 -8.281 -8.273 1 59.38 480 GLY B N 1
ATOM 9552 C CA . GLY B 1 480 ? -27.328 -7.223 -8.539 1 59.38 480 GLY B CA 1
ATOM 9553 C C . GLY B 1 480 ? -27.984 -5.91 -8.922 1 59.38 480 GLY B C 1
ATOM 9554 O O . GLY B 1 480 ? -27.297 -4.941 -9.25 1 59.38 480 GLY B O 1
ATOM 9555 N N . ARG B 1 481 ? -29.297 -5.824 -8.883 1 60.69 481 ARG B N 1
ATOM 9556 C CA . ARG B 1 481 ? -29.953 -4.641 -9.438 1 60.69 481 ARG B CA 1
ATOM 9557 C C . ARG B 1 481 ? -30.594 -3.803 -8.336 1 60.69 481 ARG B C 1
ATOM 9559 O O . ARG B 1 481 ? -31.219 -2.777 -8.609 1 60.69 481 ARG B O 1
ATOM 9566 N N . LYS B 1 482 ? -30.25 -4.23 -7.168 1 75.62 482 LYS B N 1
ATOM 9567 C CA . LYS B 1 482 ? -30.953 -3.451 -6.148 1 75.62 482 LYS B CA 1
ATOM 9568 C C . LYS B 1 482 ? -30.203 -2.166 -5.824 1 75.62 482 LYS B C 1
ATOM 9570 O O . LYS B 1 482 ? -28.984 -2.188 -5.625 1 75.62 482 LYS B O 1
ATOM 9575 N N . ASN B 1 483 ? -30.922 -1.103 -5.922 1 81.31 483 ASN B N 1
ATOM 9576 C CA . ASN B 1 483 ? -30.359 0.193 -5.547 1 81.31 483 ASN B CA 1
ATOM 9577 C C . ASN B 1 483 ? -30.375 0.4 -4.035 1 81.31 483 ASN B C 1
ATOM 9579 O O . ASN B 1 483 ? -31.391 0.135 -3.385 1 81.31 483 ASN B O 1
ATOM 9583 N N . ILE B 1 484 ? -29.344 0.742 -3.518 1 88.5 484 ILE B N 1
ATOM 9584 C CA . ILE B 1 484 ? -29.25 1.031 -2.09 1 88.5 484 ILE B CA 1
ATOM 9585 C C . ILE B 1 484 ? -29.875 2.396 -1.799 1 88.5 484 ILE B C 1
ATOM 9587 O O . ILE B 1 484 ? -29.312 3.43 -2.189 1 88.5 484 ILE B O 1
ATOM 9591 N N . THR B 1 485 ? -30.969 2.4 -1.093 1 88.69 485 THR B N 1
ATOM 9592 C CA . THR B 1 485 ? -31.703 3.633 -0.851 1 88.69 485 THR B CA 1
ATOM 9593 C C . THR B 1 485 ? -31.688 3.996 0.631 1 88.69 485 THR B C 1
ATOM 9595 O O . THR B 1 485 ? -31.984 5.133 1.002 1 88.69 485 THR B O 1
ATOM 9598 N N . ASP B 1 486 ? -31.453 3.01 1.426 1 91.62 486 ASP B N 1
ATOM 9599 C CA . ASP B 1 486 ? -31.438 3.252 2.865 1 91.62 486 ASP B CA 1
ATOM 9600 C C . ASP B 1 486 ? -30.141 3.936 3.291 1 91.62 486 ASP B C 1
ATOM 9602 O O . ASP B 1 486 ? -29.203 3.275 3.738 1 91.62 486 ASP B O 1
ATOM 9606 N N . LYS B 1 487 ? -30.125 5.289 3.15 1 92.81 487 LYS B N 1
ATOM 9607 C CA . LYS B 1 487 ? -28.953 6.129 3.418 1 92.81 487 LYS B CA 1
ATOM 9608 C C . LYS B 1 487 ? -29.297 7.254 4.391 1 92.81 487 LYS B C 1
ATOM 9610 O O . LYS B 1 487 ? -30.484 7.547 4.613 1 92.81 487 LYS B O 1
ATOM 9615 N N . PRO B 1 488 ? -28.25 7.77 5.035 1 94.81 488 PRO B N 1
ATOM 9616 C CA . PRO B 1 488 ? -28.516 8.945 5.871 1 94.81 488 PRO B CA 1
ATOM 9617 C C . PRO B 1 488 ? -28.859 10.188 5.051 1 94.81 488 PRO B C 1
ATOM 9619 O O . PRO B 1 488 ? -28.594 10.227 3.844 1 94.81 488 PRO B O 1
ATOM 9622 N N . GLY B 1 489 ? -29.5 11.086 5.742 1 92.25 489 GLY B N 1
ATOM 9623 C CA . GLY B 1 489 ? -29.875 12.305 5.051 1 92.25 489 GLY B CA 1
ATOM 9624 C C . GLY B 1 489 ? -31.188 12.172 4.297 1 92.25 489 GLY B C 1
ATOM 9625 O O . GLY B 1 489 ? -31.953 11.227 4.516 1 92.25 489 GLY B O 1
ATOM 9626 N N . GLN B 1 490 ? -31.438 13.234 3.492 1 89.44 490 GLN B N 1
ATOM 9627 C CA . GLN B 1 490 ? -32.656 13.266 2.686 1 89.44 490 GLN B CA 1
ATOM 9628 C C . GLN B 1 490 ? -32.312 13.195 1.197 1 89.44 490 GLN B C 1
ATOM 9630 O O . GLN B 1 490 ? -31.344 13.773 0.744 1 89.44 490 GLN B O 1
ATOM 9635 N N . PRO B 1 491 ? -33.125 12.336 0.536 1 86.06 491 PRO B N 1
ATOM 9636 C CA . PRO B 1 491 ? -32.844 12.25 -0.902 1 86.06 491 PRO B CA 1
ATOM 9637 C C . PRO B 1 491 ? -32.875 13.625 -1.581 1 86.06 491 PRO B C 1
ATOM 9639 O O . PRO B 1 491 ? -33.719 14.445 -1.296 1 86.06 491 PRO B O 1
ATOM 9642 N N . ALA B 1 492 ? -31.875 13.883 -2.322 1 76.81 492 ALA B N 1
ATOM 9643 C CA . ALA B 1 492 ? -31.734 15.18 -2.984 1 76.81 492 ALA B CA 1
ATOM 9644 C C . ALA B 1 492 ? -32.688 15.297 -4.164 1 76.81 492 ALA B C 1
ATOM 9646 O O . ALA B 1 492 ? -33.031 14.297 -4.785 1 76.81 492 ALA B O 1
ATOM 9647 N N . GLU B 1 493 ? -33.281 16.547 -4.215 1 66.31 493 GLU B N 1
ATOM 9648 C CA . GLU B 1 493 ? -34.125 16.812 -5.379 1 66.31 493 GLU B CA 1
ATOM 9649 C C . GLU B 1 493 ? -33.344 16.641 -6.68 1 66.31 493 GLU B C 1
ATOM 9651 O O . GLU B 1 493 ? -33.875 16.141 -7.668 1 66.31 493 GLU B O 1
ATOM 9656 N N . SER B 1 494 ? -32.125 17.156 -6.598 1 66.88 494 SER B N 1
ATOM 9657 C CA . SER B 1 494 ? -31.234 17.062 -7.738 1 66.88 494 SER B CA 1
ATOM 9658 C C . SER B 1 494 ? -29.844 16.625 -7.309 1 66.88 494 SER B C 1
ATOM 9660 O O . SER B 1 494 ? -29.438 16.859 -6.172 1 66.88 494 SER B O 1
ATOM 9662 N N . GLY B 1 495 ? -29.281 15.547 -7.953 1 63.31 495 GLY B N 1
ATOM 9663 C CA . GLY B 1 495 ? -27.891 15.188 -7.719 1 63.31 495 GLY B CA 1
ATOM 9664 C C . GLY B 1 495 ? -27.719 13.734 -7.32 1 63.31 495 GLY B C 1
ATOM 9665 O O . GLY B 1 495 ? -28.688 13.008 -7.152 1 63.31 495 GLY B O 1
ATOM 9666 N N . ARG B 1 496 ? -26.469 13.359 -7.086 1 69.62 496 ARG B N 1
ATOM 9667 C CA . ARG B 1 496 ? -26.047 11.984 -6.84 1 69.62 496 ARG B CA 1
ATOM 9668 C C . ARG B 1 496 ? -26.062 11.664 -5.348 1 69.62 496 ARG B C 1
ATOM 9670 O O . ARG B 1 496 ? -26.234 10.508 -4.953 1 69.62 496 ARG B O 1
ATOM 9677 N N . TYR B 1 497 ? -26.078 12.727 -4.5 1 80.31 497 TYR B N 1
ATOM 9678 C CA . TYR B 1 497 ? -25.891 12.516 -3.066 1 80.31 497 TYR B CA 1
ATOM 9679 C C . TYR B 1 497 ? -27.062 13.07 -2.279 1 80.31 497 TYR B C 1
ATOM 9681 O O . TYR B 1 497 ? -27.766 13.977 -2.748 1 80.31 497 TYR B O 1
ATOM 9689 N N . ASN B 1 498 ? -27.312 12.484 -1.121 1 86.75 498 ASN B N 1
ATOM 9690 C CA . ASN B 1 498 ? -28.375 12.945 -0.236 1 86.75 498 ASN B CA 1
ATOM 9691 C C . ASN B 1 498 ? -28.047 14.305 0.373 1 86.75 498 ASN B C 1
ATOM 9693 O O . ASN B 1 498 ? -26.875 14.688 0.452 1 86.75 498 ASN B O 1
ATOM 9697 N N . ASP B 1 499 ? -29.094 15.047 0.725 1 87.31 499 ASP B N 1
ATOM 9698 C CA . ASP B 1 499 ? -28.969 16.344 1.387 1 87.31 499 ASP B CA 1
ATOM 9699 C C . ASP B 1 499 ? -28.953 16.188 2.906 1 87.31 499 ASP B C 1
ATOM 9701 O O . ASP B 1 499 ? -29.734 15.422 3.469 1 87.31 499 ASP B O 1
ATOM 9705 N N . PHE B 1 500 ? -28.016 16.844 3.475 1 89.5 500 PHE B N 1
ATOM 9706 C CA . PHE B 1 500 ? -27.922 16.906 4.93 1 89.5 500 PHE B CA 1
ATOM 9707 C C . PHE B 1 500 ? -28.266 18.297 5.438 1 89.5 500 PHE B C 1
ATOM 9709 O O . PHE B 1 500 ? -27.406 19.172 5.469 1 89.5 500 PHE B O 1
ATOM 9716 N N . VAL B 1 501 ? -29.453 18.5 5.891 1 88.19 501 VAL B N 1
ATOM 9717 C CA . VAL B 1 501 ? -29.969 19.844 6.133 1 88.19 501 VAL B CA 1
ATOM 9718 C C . VAL B 1 501 ? -29.969 20.141 7.629 1 88.19 501 VAL B C 1
ATOM 9720 O O . VAL B 1 501 ? -29.906 21.297 8.039 1 88.19 501 VAL B O 1
ATOM 9723 N N . GLU B 1 502 ? -29.938 19.125 8.414 1 89.56 502 GLU B N 1
ATOM 9724 C CA . GLU B 1 502 ? -30.141 19.344 9.844 1 89.56 502 GLU B CA 1
ATOM 9725 C C . GLU B 1 502 ? -28.891 19.906 10.5 1 89.56 502 GLU B C 1
ATOM 9727 O O . GLU B 1 502 ? -28.953 20.891 11.234 1 89.56 502 GLU B O 1
ATOM 9732 N N . TYR B 1 503 ? -27.766 19.375 10.203 1 88.12 503 TYR B N 1
ATOM 9733 C CA . TYR B 1 503 ? -26.562 19.844 10.883 1 88.12 503 TYR B CA 1
ATOM 9734 C C . TYR B 1 503 ? -26.25 21.281 10.492 1 88.12 503 TYR B C 1
ATOM 9736 O O . TYR B 1 503 ? -25.953 22.109 11.352 1 88.12 503 TYR B O 1
ATOM 9744 N N . PRO B 1 504 ? -26.281 21.625 9.234 1 86.31 504 PRO B N 1
ATOM 9745 C CA . PRO B 1 504 ? -26.031 23.016 8.891 1 86.31 504 PRO B CA 1
ATOM 9746 C C . PRO B 1 504 ? -26.953 23.984 9.641 1 86.31 504 PRO B C 1
ATOM 9748 O O . PRO B 1 504 ? -26.516 25.078 10.031 1 86.31 504 PRO B O 1
ATOM 9751 N N . ARG B 1 505 ? -28.125 23.562 9.805 1 87.81 505 ARG B N 1
ATOM 9752 C CA . ARG B 1 505 ? -29.062 24.391 10.555 1 87.81 505 ARG B CA 1
ATOM 9753 C C . ARG B 1 505 ? -28.625 24.562 12 1 87.81 505 ARG B C 1
ATOM 9755 O O . ARG B 1 505 ? -28.641 25.672 12.539 1 87.81 505 ARG B O 1
ATOM 9762 N N . VAL B 1 506 ? -28.234 23.469 12.602 1 87.31 506 VAL B N 1
ATOM 9763 C CA . VAL B 1 506 ? -27.766 23.516 13.977 1 87.31 506 VAL B CA 1
ATOM 9764 C C . VAL B 1 506 ? -26.484 24.344 14.062 1 87.31 506 VAL B C 1
ATOM 9766 O O . VAL B 1 506 ? -26.328 25.141 14.992 1 87.31 506 VAL B O 1
ATOM 9769 N N . ARG B 1 507 ? -25.672 24.203 13.188 1 86.38 507 ARG B N 1
ATOM 9770 C CA . ARG B 1 507 ? -24.422 24.953 13.133 1 86.38 507 ARG B CA 1
ATOM 9771 C C . ARG B 1 507 ? -24.688 26.453 13.047 1 86.38 507 ARG B C 1
ATOM 9773 O O . ARG B 1 507 ? -24.031 27.25 13.711 1 86.38 507 ARG B O 1
ATOM 9780 N N . ASP B 1 508 ? -25.625 26.844 12.219 1 85.81 508 ASP B N 1
ATOM 9781 C CA . ASP B 1 508 ? -25.984 28.25 12.078 1 85.81 508 ASP B CA 1
ATOM 9782 C C . ASP B 1 508 ? -26.484 28.828 13.398 1 85.81 508 ASP B C 1
ATOM 9784 O O . ASP B 1 508 ? -26.172 29.969 13.75 1 85.81 508 ASP B O 1
ATOM 9788 N N . ILE B 1 509 ? -27.25 28.062 14.008 1 87 509 ILE B N 1
ATOM 9789 C CA . ILE B 1 509 ? -27.781 28.469 15.305 1 87 509 ILE B CA 1
ATOM 9790 C C . ILE B 1 509 ? -26.625 28.672 16.297 1 87 509 ILE B C 1
ATOM 9792 O O . ILE B 1 509 ? -26.578 29.672 17.016 1 87 509 ILE B O 1
ATOM 9796 N N . ILE B 1 510 ? -25.75 27.75 16.25 1 82.88 510 ILE B N 1
ATOM 9797 C CA . ILE B 1 510 ? -24.609 27.797 17.156 1 82.88 510 ILE B CA 1
ATOM 9798 C C . ILE B 1 510 ? -23.766 29.031 16.844 1 82.88 510 ILE B C 1
ATOM 9800 O O . ILE B 1 510 ? -23.312 29.734 17.75 1 82.88 510 ILE B O 1
ATOM 9804 N N . ASN B 1 511 ? -23.562 29.297 15.672 1 84.88 511 ASN B N 1
ATOM 9805 C CA . ASN B 1 511 ? -22.766 30.469 15.25 1 84.88 511 ASN B CA 1
ATOM 9806 C C . ASN B 1 511 ? -23.438 31.766 15.656 1 84.88 511 ASN B C 1
ATOM 9808 O O . ASN B 1 511 ? -22.766 32.719 16.078 1 84.88 511 ASN B O 1
ATOM 9812 N N . THR B 1 512 ? -24.703 31.781 15.422 1 87.19 512 THR B N 1
ATOM 9813 C CA . THR B 1 512 ? -25.469 32.938 15.844 1 87.19 512 THR B CA 1
ATOM 9814 C C . THR B 1 512 ? -25.297 33.188 17.344 1 87.19 512 THR B C 1
ATOM 9816 O O . THR B 1 512 ? -25.094 34.344 17.766 1 87.19 512 THR B O 1
ATOM 9819 N N . HIS B 1 513 ? -25.359 32.156 18.094 1 85.31 513 HIS B N 1
ATOM 9820 C CA . HIS B 1 513 ? -25.203 32.281 19.547 1 85.31 513 HIS B CA 1
ATOM 9821 C C . HIS B 1 513 ? -23.797 32.781 19.906 1 85.31 513 HIS B C 1
ATOM 9823 O O . HIS B 1 513 ? -23.641 33.594 20.828 1 85.31 513 HIS B O 1
ATOM 9829 N N . ALA B 1 514 ? -22.875 32.281 19.203 1 82.75 514 ALA B N 1
ATOM 9830 C CA . ALA B 1 514 ? -21.484 32.688 19.438 1 82.75 514 ALA B CA 1
ATOM 9831 C C . ALA B 1 514 ? -21.312 34.188 19.141 1 82.75 514 ALA B C 1
ATOM 9833 O O . ALA B 1 514 ? -20.625 34.875 19.891 1 82.75 514 ALA B O 1
ATOM 9834 N N . GLU B 1 515 ? -21.875 34.625 18.094 1 84.25 515 GLU B N 1
ATOM 9835 C CA . GLU B 1 515 ? -21.781 36.031 17.719 1 84.25 515 GLU B CA 1
ATOM 9836 C C . GLU B 1 515 ? -22.5 36.906 18.734 1 84.25 515 GLU B C 1
ATOM 9838 O O . GLU B 1 515 ? -22.031 38.031 19.031 1 84.25 515 GLU B O 1
ATOM 9843 N N . LEU B 1 516 ? -23.562 36.406 19.219 1 88.12 516 LEU B N 1
ATOM 9844 C CA . LEU B 1 516 ? -24.359 37.188 20.188 1 88.12 516 LEU B CA 1
ATOM 9845 C C . LEU B 1 516 ? -23.781 37.062 21.594 1 88.12 516 LEU B C 1
ATOM 9847 O O . LEU B 1 516 ? -24.156 37.812 22.484 1 88.12 516 LEU B O 1
ATOM 9851 N N . GLY B 1 517 ? -22.859 36.062 21.766 1 82.38 517 GLY B N 1
ATOM 9852 C CA . GLY B 1 517 ? -22.266 35.812 23.062 1 82.38 517 GLY B CA 1
ATOM 9853 C C . GLY B 1 517 ? -23.219 35.188 24.047 1 82.38 517 GLY B C 1
ATOM 9854 O O . GLY B 1 517 ? -23.203 35.5 25.234 1 82.38 517 GLY B O 1
ATOM 9855 N N . ILE B 1 518 ? -24.062 34.312 23.5 1 84.81 518 ILE B N 1
ATOM 9856 C CA . ILE B 1 518 ? -25.078 33.75 24.391 1 84.81 518 ILE B CA 1
ATOM 9857 C C . ILE B 1 518 ? -24.953 32.219 24.359 1 84.81 518 ILE B C 1
ATOM 9859 O O . ILE B 1 518 ? -24.297 31.656 23.469 1 84.81 518 ILE B O 1
ATOM 9863 N N . TRP B 1 519 ? -25.516 31.578 25.344 1 80.38 519 TRP B N 1
ATOM 9864 C CA . TRP B 1 519 ? -25.719 30.141 25.469 1 80.38 519 TRP B CA 1
ATOM 9865 C C . TRP B 1 519 ? -27.188 29.812 25.641 1 80.38 519 TRP B C 1
ATOM 9867 O O . TRP B 1 519 ? -27.797 30.188 26.656 1 80.38 519 TRP B O 1
ATOM 9877 N N . CYS B 1 520 ? -27.75 29.188 24.609 1 82.69 520 CYS B N 1
ATOM 9878 C CA . CYS B 1 520 ? -29.188 28.922 24.656 1 82.69 520 CYS B CA 1
ATOM 9879 C C . CYS B 1 520 ? -29.516 27.578 24.016 1 82.69 520 CYS B C 1
ATOM 9881 O O . CYS B 1 520 ? -30.109 27.531 22.938 1 82.69 520 CYS B O 1
ATOM 9883 N N . PRO B 1 521 ? -29.281 26.484 24.672 1 80.19 521 PRO B N 1
ATOM 9884 C CA . PRO B 1 521 ? -29.547 25.156 24.109 1 80.19 521 PRO B CA 1
ATOM 9885 C C . PRO B 1 521 ? -31.031 24.891 23.906 1 80.19 521 PRO B C 1
ATOM 9887 O O . PRO B 1 521 ? -31.406 24.031 23.094 1 80.19 521 PRO B O 1
ATOM 9890 N N . THR B 1 522 ? -31.859 25.625 24.562 1 80.62 522 THR B N 1
ATOM 9891 C CA . THR B 1 522 ? -33.281 25.359 24.547 1 80.62 522 THR B CA 1
ATOM 9892 C C . THR B 1 522 ? -33.875 25.641 23.172 1 80.62 522 THR B C 1
ATOM 9894 O O . THR B 1 522 ? -35 25.203 22.859 1 80.62 522 THR B O 1
ATOM 9897 N N . VAL B 1 523 ? -33.125 26.391 22.391 1 84.44 523 VAL B N 1
ATOM 9898 C CA . VAL B 1 523 ? -33.594 26.719 21.047 1 84.44 523 VAL B CA 1
ATOM 9899 C C . VAL B 1 523 ? -33.531 25.469 20.172 1 84.44 523 VAL B C 1
ATOM 9901 O O . VAL B 1 523 ? -34.312 25.344 19.203 1 84.44 523 VAL B O 1
ATOM 9904 N N . LEU B 1 524 ? -32.75 24.547 20.562 1 86.56 524 LEU B N 1
ATOM 9905 C CA . LEU B 1 524 ? -32.562 23.328 19.766 1 86.56 524 LEU B CA 1
ATOM 9906 C C . LEU B 1 524 ? -33.5 22.219 20.25 1 86.56 524 LEU B C 1
ATOM 9908 O O . LEU B 1 524 ? -33.875 22.188 21.422 1 86.56 524 LEU B O 1
ATOM 9912 N N . SER B 1 525 ? -33.906 21.359 19.297 1 87.19 525 SER B N 1
ATOM 9913 C CA . SER B 1 525 ? -34.625 20.172 19.688 1 87.19 525 SER B CA 1
ATOM 9914 C C . SER B 1 525 ? -33.812 19.312 20.672 1 87.19 525 SER B C 1
ATOM 9916 O O . SER B 1 525 ? -32.594 19.297 20.609 1 87.19 525 SER B O 1
ATOM 9918 N N . PRO B 1 526 ? -34.438 18.641 21.547 1 85.5 526 PRO B N 1
ATOM 9919 C CA . PRO B 1 526 ? -33.75 17.859 22.578 1 85.5 526 PRO B CA 1
ATOM 9920 C C . PRO B 1 526 ? -32.719 16.906 22 1 85.5 526 PRO B C 1
ATOM 9922 O O . PRO B 1 526 ? -31.672 16.703 22.609 1 85.5 526 PRO B O 1
ATOM 9925 N N . GLU B 1 527 ? -32.969 16.375 20.891 1 89.81 527 GLU B N 1
ATOM 9926 C CA . GLU B 1 527 ? -32.062 15.391 20.312 1 89.81 527 GLU B CA 1
ATOM 9927 C C . GLU B 1 527 ? -30.781 16.047 19.844 1 89.81 527 GLU B C 1
ATOM 9929 O O . GLU B 1 527 ? -29.75 15.367 19.703 1 89.81 527 GLU B O 1
ATOM 9934 N N . TYR B 1 528 ? -30.781 17.375 19.656 1 89.62 528 TYR B N 1
ATOM 9935 C CA . TYR B 1 528 ? -29.609 18.047 19.125 1 89.62 528 TYR B CA 1
ATOM 9936 C C . TYR B 1 528 ? -28.812 18.734 20.234 1 89.62 528 TYR B C 1
ATOM 9938 O O . TYR B 1 528 ? -27.672 19.156 20.016 1 89.62 528 TYR B O 1
ATOM 9946 N N . ARG B 1 529 ? -29.328 18.781 21.375 1 84.25 529 ARG B N 1
ATOM 9947 C CA . ARG B 1 529 ? -28.781 19.578 22.469 1 84.25 529 ARG B CA 1
ATOM 9948 C C . ARG B 1 529 ? -27.438 19 22.938 1 84.25 529 ARG B C 1
ATOM 9950 O O . ARG B 1 529 ? -26.531 19.75 23.297 1 84.25 529 ARG B O 1
ATOM 9957 N N . PRO B 1 530 ? -27.328 17.672 22.938 1 82.69 530 PRO B N 1
ATOM 9958 C CA . PRO B 1 530 ? -26.031 17.141 23.391 1 82.69 530 PRO B CA 1
ATOM 9959 C C . PRO B 1 530 ? -24.859 17.656 22.562 1 82.69 530 PRO B C 1
ATOM 9961 O O . PRO B 1 530 ? -23.766 17.859 23.109 1 82.69 530 PRO B O 1
ATOM 9964 N N . ALA B 1 531 ? -25.016 17.844 21.328 1 83.12 531 ALA B N 1
ATOM 9965 C CA . ALA B 1 531 ? -23.953 18.344 20.453 1 83.12 531 ALA B CA 1
ATOM 9966 C C . ALA B 1 531 ? -23.594 19.781 20.797 1 83.12 531 ALA B C 1
ATOM 9968 O O . ALA B 1 531 ? -22.438 20.188 20.656 1 83.12 531 ALA B O 1
ATOM 9969 N N . TYR B 1 532 ? -24.562 20.484 21.125 1 77.75 532 TYR B N 1
ATOM 9970 C CA . TYR B 1 532 ? -24.406 21.891 21.484 1 77.75 532 TYR B CA 1
ATOM 9971 C C . TYR B 1 532 ? -23.75 22.047 22.844 1 77.75 532 TYR B C 1
ATOM 9973 O O . TYR B 1 532 ? -22.875 22.891 23.031 1 77.75 532 TYR B O 1
ATOM 9981 N N . VAL B 1 533 ? -24.312 21.25 23.719 1 68.56 533 VAL B N 1
ATOM 9982 C CA . VAL B 1 533 ? -23.906 21.406 25.109 1 68.56 533 VAL B CA 1
ATOM 9983 C C . VAL B 1 533 ? -22.594 20.688 25.359 1 68.56 533 VAL B C 1
ATOM 9985 O O . VAL B 1 533 ? -21.812 21.078 26.234 1 68.56 533 VAL B O 1
ATOM 9988 N N . GLY B 1 534 ? -22.016 19.656 24.344 1 57.38 534 GLY B N 1
ATOM 9989 C CA . GLY B 1 534 ? -20.812 18.859 24.562 1 57.38 534 GLY B CA 1
ATOM 9990 C C . GLY B 1 534 ? -20.969 17.859 25.703 1 57.38 534 GLY B C 1
ATOM 9991 O O . GLY B 1 534 ? -21.422 18.203 26.797 1 57.38 534 GLY B O 1
ATOM 9992 N N . ILE B 1 535 ? -21.297 16.5 25.703 1 45.25 535 ILE B N 1
ATOM 9993 C CA . ILE B 1 535 ? -21.672 15.461 26.656 1 45.25 535 ILE B CA 1
ATOM 9994 C C . ILE B 1 535 ? -20.422 15 27.422 1 45.25 535 ILE B C 1
ATOM 9996 O O . ILE B 1 535 ? -20.531 14.523 28.547 1 45.25 535 ILE B O 1
ATOM 10000 N N . THR B 1 536 ? -19.25 14.867 27.922 1 43 536 THR B N 1
ATOM 10001 C CA . THR B 1 536 ? -18.594 13.562 27.953 1 43 536 THR B CA 1
ATOM 10002 C C . THR B 1 536 ? -19.094 12.734 29.125 1 43 536 THR B C 1
ATOM 10004 O O . THR B 1 536 ? -19.422 13.273 30.188 1 43 536 THR B O 1
ATOM 10007 N N . GLU B 1 537 ? -19.656 11.742 29 1 41.47 537 GLU B N 1
ATOM 10008 C CA . GLU B 1 537 ? -20 10.812 30.078 1 41.47 537 GLU B CA 1
ATOM 10009 C C . GLU B 1 537 ? -18.797 10.586 31 1 41.47 537 GLU B C 1
ATOM 10011 O O . GLU B 1 537 ? -18.953 10.523 32.219 1 41.47 537 GLU B O 1
ATOM 10016 N N . GLU B 1 538 ? -17.562 10.352 30.562 1 40.22 538 GLU B N 1
ATOM 10017 C CA . GLU B 1 538 ? -16.344 10.031 31.297 1 40.22 538 GLU B CA 1
ATOM 10018 C C . GLU B 1 538 ? -15.914 11.195 32.188 1 40.22 538 GLU B C 1
ATOM 10020 O O . GLU B 1 538 ? -15.555 11 33.344 1 40.22 538 GLU B O 1
ATOM 10025 N N . ILE B 1 539 ? -16.078 12.438 31.828 1 39.34 539 ILE B N 1
ATOM 10026 C CA . ILE B 1 539 ? -15.938 13.578 32.719 1 39.34 539 ILE B CA 1
ATOM 10027 C C . ILE B 1 539 ? -17.109 13.609 33.719 1 39.34 539 ILE B C 1
ATOM 10029 O O . ILE B 1 539 ? -16.938 13.914 34.875 1 39.34 539 ILE B O 1
ATOM 10033 N N . ALA B 1 540 ? -18.25 13.133 33.312 1 40.75 540 ALA B N 1
ATOM 10034 C CA . ALA B 1 540 ? -19.406 13.023 34.188 1 40.75 540 ALA B CA 1
ATOM 10035 C C . ALA B 1 540 ? -19.219 11.906 35.219 1 40.75 540 ALA B C 1
ATOM 10037 O O . ALA B 1 540 ? -19.5 12.094 36.406 1 40.75 540 ALA B O 1
ATOM 10038 N N . GLU B 1 541 ? -18.875 10.82 34.844 1 45.78 541 GLU B N 1
ATOM 10039 C CA . GLU B 1 541 ? -18.703 9.656 35.688 1 45.78 541 GLU B CA 1
ATOM 10040 C C . GLU B 1 541 ? -17.453 9.781 36.562 1 45.78 541 GLU B C 1
ATOM 10042 O O . GLU B 1 541 ? -17.484 9.461 37.75 1 45.78 541 GLU B O 1
ATOM 10047 N N . GLU B 1 542 ? -16.188 10.156 36.188 1 39.38 542 GLU B N 1
ATOM 10048 C CA . GLU B 1 542 ? -14.945 10.281 36.938 1 39.38 542 GLU B CA 1
ATOM 10049 C C . GLU B 1 542 ? -15.086 11.312 38.062 1 39.38 542 GLU B C 1
ATOM 10051 O O . GLU B 1 542 ? -14.555 11.125 39.156 1 39.38 542 GLU B O 1
ATOM 10056 N N . TYR B 1 543 ? -15.844 12.539 37.906 1 37.44 543 TYR B N 1
ATOM 10057 C CA . TYR B 1 543 ? -16.125 13.562 38.906 1 37.44 543 TYR B CA 1
ATOM 10058 C C . TYR B 1 543 ? -17.547 13.445 39.406 1 37.44 543 TYR B C 1
ATOM 10060 O O . TYR B 1 543 ? -18.047 14.344 40.094 1 37.44 543 TYR B O 1
ATOM 10068 N N . ASP B 1 544 ? -18.188 12.273 39.312 1 37.62 544 ASP B N 1
ATOM 10069 C CA . ASP B 1 544 ? -19.531 11.984 39.812 1 37.62 544 ASP B CA 1
ATOM 10070 C C . ASP B 1 544 ? -20.484 13.148 39.531 1 37.62 544 ASP B C 1
ATOM 10072 O O . ASP B 1 544 ? -21.188 13.609 40.438 1 37.62 544 ASP B O 1
ATOM 10076 N N . ILE B 1 545 ? -20.156 13.977 38.594 1 39.5 545 ILE B N 1
ATOM 10077 C CA . ILE B 1 545 ? -21.062 15.078 38.281 1 39.5 545 ILE B CA 1
ATOM 10078 C C . ILE B 1 545 ? -22.078 14.648 37.25 1 39.5 545 ILE B C 1
ATOM 10080 O O . ILE B 1 545 ? -21.812 13.742 36.438 1 39.5 545 ILE B O 1
ATOM 10084 N N . GLU B 1 546 ? -23.562 14.836 37.344 1 38.06 546 GLU B N 1
ATOM 10085 C CA . GLU B 1 546 ? -24.641 14.797 36.344 1 38.06 546 GLU B CA 1
ATOM 10086 C C . GLU B 1 546 ? -24.203 15.445 35.031 1 38.06 546 GLU B C 1
ATOM 10088 O O . GLU B 1 546 ? -23.5 16.469 35.031 1 38.06 546 GLU B O 1
ATOM 10093 N N . PRO B 1 547 ? -24.188 14.703 33.812 1 38 547 PRO B N 1
ATOM 10094 C CA . PRO B 1 547 ? -23.844 15.414 32.594 1 38 547 PRO B CA 1
ATOM 10095 C C . PRO B 1 547 ? -24.25 16.891 32.625 1 38 547 PRO B C 1
ATOM 10097 O O . PRO B 1 547 ? -25.328 17.219 33.125 1 38 547 PRO B O 1
ATOM 10100 N N . THR B 1 548 ? -23.453 17.875 32.75 1 34.44 548 THR B N 1
ATOM 10101 C CA . THR B 1 548 ? -23.719 19.203 33.281 1 34.44 548 THR B CA 1
ATOM 10102 C C . THR B 1 548 ? -24.594 20 32.312 1 34.44 548 THR B C 1
ATOM 10104 O O . THR B 1 548 ? -24.625 19.719 31.109 1 34.44 548 THR B O 1
ATOM 10107 N N . LYS B 1 549 ? -25.438 20.75 32.594 1 37.69 549 LYS B N 1
ATOM 10108 C CA . LYS B 1 549 ? -25.984 21.938 31.969 1 37.69 549 LYS B CA 1
ATOM 10109 C C . LYS B 1 549 ? -24.891 22.828 31.391 1 37.69 549 LYS B C 1
ATOM 10111 O O . LYS B 1 549 ? -25.156 23.828 30.734 1 37.69 549 LYS B O 1
ATOM 10116 N N . GLY B 1 550 ? -23.359 22.672 31.594 1 37.16 550 GLY B N 1
ATOM 10117 C CA . GLY B 1 550 ? -22.438 23.766 31.359 1 37.16 550 GLY B CA 1
ATOM 10118 C C . GLY B 1 550 ? -21.547 23.547 30.156 1 37.16 550 GLY B C 1
ATOM 10119 O O . GLY B 1 550 ? -21.516 22.453 29.594 1 37.16 550 GLY B O 1
ATOM 10120 N N . TYR B 1 551 ? -21.016 24.812 29.516 1 42.19 551 TYR B N 1
ATOM 10121 C CA . TYR B 1 551 ? -20.188 25.078 28.344 1 42.19 551 TYR B CA 1
ATOM 10122 C C . TYR B 1 551 ? -18.797 24.469 28.516 1 42.19 551 TYR B C 1
ATOM 10124 O O . TYR B 1 551 ? -18.125 24.719 29.516 1 42.19 551 TYR B O 1
ATOM 10132 N N . TYR B 1 552 ? -18.531 23.359 28.156 1 41.06 552 TYR B N 1
ATOM 10133 C CA . TYR B 1 552 ? -17.109 23.062 28.234 1 41.06 552 TYR B CA 1
ATOM 10134 C C . TYR B 1 552 ? -16.328 23.812 27.156 1 41.06 552 TYR B C 1
ATOM 10136 O O . TYR B 1 552 ? -16.594 23.625 25.969 1 41.06 552 TYR B O 1
ATOM 10144 N N . GLU B 1 553 ? -15.656 24.922 27.469 1 41.97 553 GLU B N 1
ATOM 10145 C CA . GLU B 1 553 ? -14.898 25.875 26.656 1 41.97 553 GLU B CA 1
ATOM 10146 C C . GLU B 1 553 ? -14.125 25.172 25.547 1 41.97 553 GLU B C 1
ATOM 10148 O O . GLU B 1 553 ? -14.172 25.594 24.391 1 41.97 553 GLU B O 1
ATOM 10153 N N . GLY B 1 554 ? -13.242 24.25 25.828 1 46.41 554 GLY B N 1
ATOM 10154 C CA . GLY B 1 554 ? -12.18 23.812 24.938 1 46.41 554 GLY B CA 1
ATOM 10155 C C . GLY B 1 554 ? -12.68 22.953 23.797 1 46.41 554 GLY B C 1
ATOM 10156 O O . GLY B 1 554 ? -12.141 22.984 22.688 1 46.41 554 GLY B O 1
ATOM 10157 N N . GLN B 1 555 ? -13.609 22.312 24 1 50.12 555 GLN B N 1
ATOM 10158 C CA . GLN B 1 555 ? -14.031 21.328 23 1 50.12 555 GLN B CA 1
ATOM 10159 C C . GLN B 1 555 ? -14.891 21.984 21.922 1 50.12 555 GLN B C 1
ATOM 10161 O O . GLN B 1 555 ? -14.922 21.516 20.781 1 50.12 555 GLN B O 1
ATOM 10166 N N . PHE B 1 556 ? -15.398 23.266 22.25 1 52.88 556 PHE B N 1
ATOM 10167 C CA . PHE B 1 556 ? -16.359 23.859 21.344 1 52.88 556 PHE B CA 1
ATOM 10168 C C . PHE B 1 556 ? -15.672 24.781 20.344 1 52.88 556 PHE B C 1
ATOM 10170 O O . PHE B 1 556 ? -16.281 25.234 19.375 1 52.88 556 PHE B O 1
ATOM 10177 N N . ASP B 1 557 ? -14.539 24.938 20.75 1 60.12 557 ASP B N 1
ATOM 10178 C CA . ASP B 1 557 ? -13.883 25.859 19.828 1 60.12 557 ASP B CA 1
ATOM 10179 C C . ASP B 1 557 ? -13.914 25.297 18.391 1 60.12 557 ASP B C 1
ATOM 10181 O O . ASP B 1 557 ? -13.883 26.062 17.422 1 60.12 557 ASP B O 1
ATOM 10185 N N . GLU B 1 558 ? -14.266 24.016 18.375 1 66.25 558 GLU B N 1
ATOM 10186 C CA . GLU B 1 558 ? -14.266 23.406 17.047 1 66.25 558 GLU B CA 1
ATOM 10187 C C . GLU B 1 558 ? -15.641 23.547 16.391 1 66.25 558 GLU B C 1
ATOM 10189 O O . GLU B 1 558 ? -15.773 23.328 15.18 1 66.25 558 GLU B O 1
ATOM 10194 N N . LEU B 1 559 ? -16.609 24 17.234 1 72.25 559 LEU B N 1
ATOM 10195 C CA . LEU B 1 559 ? -17.969 24.047 16.719 1 72.25 559 LEU B CA 1
ATOM 10196 C C . LEU B 1 559 ? -18.281 25.406 16.109 1 72.25 559 LEU B C 1
ATOM 10198 O O . LEU B 1 559 ? -19.234 25.562 15.344 1 72.25 559 LEU B O 1
ATOM 10202 N N . HIS B 1 560 ? -17.344 26.297 16.609 1 68.31 560 HIS B N 1
ATOM 10203 C CA . HIS B 1 560 ? -17.609 27.672 16.188 1 68.31 560 HIS B CA 1
ATOM 10204 C C . HIS B 1 560 ? -16.609 28.109 15.125 1 68.31 560 HIS B C 1
ATOM 10206 O O . HIS B 1 560 ? -15.453 27.703 15.148 1 68.31 560 HIS B O 1
ATOM 10212 N N . ASP B 1 561 ? -17.141 28.719 14.148 1 65 561 ASP B N 1
ATOM 10213 C CA . ASP B 1 561 ? -16.219 29.312 13.172 1 65 561 ASP B CA 1
ATOM 10214 C C . ASP B 1 561 ? -15.391 30.422 13.805 1 65 561 ASP B C 1
ATOM 10216 O O . ASP B 1 561 ? -14.18 30.5 13.57 1 65 561 ASP B O 1
ATOM 10220 N N . ASP B 1 562 ? -16.172 31.203 14.711 1 62.28 562 ASP B N 1
ATOM 10221 C CA . ASP B 1 562 ? -15.516 32.281 15.453 1 62.28 562 ASP B CA 1
ATOM 10222 C C . ASP B 1 562 ? -15.594 32.031 16.953 1 62.28 562 ASP B C 1
ATOM 10224 O O . ASP B 1 562 ? -16.641 31.625 17.469 1 62.28 562 ASP B O 1
ATOM 10228 N N . PRO B 1 563 ? -14.516 32.125 17.594 1 61.94 563 PRO B N 1
ATOM 10229 C CA . PRO B 1 563 ? -14.547 31.969 19.047 1 61.94 563 PRO B CA 1
ATOM 10230 C C . PRO B 1 563 ? -15.492 32.969 19.719 1 61.94 563 PRO B C 1
ATOM 10232 O O . PRO B 1 563 ? -15.789 34.031 19.156 1 61.94 563 PRO B O 1
ATOM 10235 N N . TYR B 1 564 ? -16.141 32.469 20.828 1 64.62 564 TYR B N 1
ATOM 10236 C CA . TYR B 1 564 ? -16.906 33.406 21.641 1 64.62 564 TYR B CA 1
ATOM 10237 C C . TYR B 1 564 ? -16.047 34.594 22.062 1 64.62 564 TYR B C 1
ATOM 10239 O O . TYR B 1 564 ? -14.883 34.406 22.438 1 64.62 564 TYR B O 1
ATOM 10247 N N . TRP B 1 565 ? -16.578 35.688 21.797 1 67 565 TRP B N 1
ATOM 10248 C CA . TRP B 1 565 ? -15.812 36.875 22.172 1 67 565 TRP B CA 1
ATOM 10249 C C . TRP B 1 565 ? -15.906 37.125 23.656 1 67 565 TRP B C 1
ATOM 10251 O O . TRP B 1 565 ? -15.094 37.875 24.219 1 67 565 TRP B O 1
ATOM 10261 N N . LEU B 1 566 ? -16.938 36.406 24.328 1 67.62 566 LEU B N 1
ATOM 10262 C CA . LEU B 1 566 ? -17.047 36.438 25.781 1 67.62 566 LEU B CA 1
ATOM 10263 C C . LEU B 1 566 ? -16.328 35.219 26.391 1 67.62 566 LEU B C 1
ATOM 10265 O O . LEU B 1 566 ? -16.375 34.125 25.844 1 67.62 566 LEU B O 1
ATOM 10269 N N . GLU B 1 567 ? -15.602 35.469 27.453 1 62.62 567 GLU B N 1
ATOM 10270 C CA . GLU B 1 567 ? -14.977 34.375 28.188 1 62.62 567 GLU B CA 1
ATOM 10271 C C . GLU B 1 567 ? -16.016 33.344 28.609 1 62.62 567 GLU B C 1
ATOM 10273 O O . GLU B 1 567 ? -15.812 32.125 28.438 1 62.62 567 GLU B O 1
ATOM 10278 N N . ASP B 1 568 ? -17.172 33.938 29.172 1 67.19 568 ASP B N 1
ATOM 10279 C CA . ASP B 1 568 ? -18.297 33.094 29.547 1 67.19 568 ASP B CA 1
ATOM 10280 C C . ASP B 1 568 ? -19.578 33.5 28.844 1 67.19 568 ASP B C 1
ATOM 10282 O O . ASP B 1 568 ? -20.078 34.625 29.078 1 67.19 568 ASP B O 1
ATOM 10286 N N . PRO B 1 569 ? -20.047 32.656 27.969 1 75.44 569 PRO B N 1
ATOM 10287 C CA . PRO B 1 569 ? -21.297 33.031 27.297 1 75.44 569 PRO B CA 1
ATOM 10288 C C . PRO B 1 569 ? -22.453 33.25 28.281 1 75.44 569 PRO B C 1
ATOM 10290 O O . PRO B 1 569 ? -22.5 32.594 29.344 1 75.44 569 PRO B O 1
ATOM 10293 N N . ILE B 1 570 ? -23.234 34.125 27.969 1 80.75 570 ILE B N 1
ATOM 10294 C CA . ILE B 1 570 ? -24.375 34.469 28.828 1 80.75 570 ILE B CA 1
ATOM 10295 C C . ILE B 1 570 ? -25.531 33.531 28.531 1 80.75 570 ILE B C 1
ATOM 10297 O O . ILE B 1 570 ? -25.984 33.406 27.391 1 80.75 570 ILE B O 1
ATOM 10301 N N . GLU B 1 571 ? -25.984 32.844 29.562 1 82.5 571 GLU B N 1
ATOM 10302 C CA . GLU B 1 571 ? -27.078 31.906 29.406 1 82.5 571 GLU B CA 1
ATOM 10303 C C . GLU B 1 571 ? -28.422 32.625 29.266 1 82.5 571 GLU B C 1
ATOM 10305 O O . GLU B 1 571 ? -28.734 33.531 30.062 1 82.5 571 GLU B O 1
ATOM 10310 N N . VAL B 1 572 ? -29.094 32.312 28.172 1 84.62 572 VAL B N 1
ATOM 10311 C CA . VAL B 1 572 ? -30.438 32.844 27.953 1 84.62 572 VAL B CA 1
ATOM 10312 C C . VAL B 1 572 ? -31.422 31.703 27.719 1 84.62 572 VAL B C 1
ATOM 10314 O O . VAL B 1 572 ? -31.031 30.625 27.281 1 84.62 572 VAL B O 1
ATOM 10317 N N . THR B 1 573 ? -32.656 31.875 28.141 1 81.62 573 THR B N 1
ATOM 10318 C CA . THR B 1 573 ? -33.688 30.828 28.016 1 81.62 573 THR B CA 1
ATOM 10319 C C . THR B 1 573 ? -34.406 30.922 26.672 1 81.62 573 THR B C 1
ATOM 10321 O O . THR B 1 573 ? -34.875 29.922 26.141 1 81.62 573 THR B O 1
ATOM 10324 N N . ASP B 1 574 ? -34.562 32.156 26.266 1 84.19 574 ASP B N 1
ATOM 10325 C CA . ASP B 1 574 ? -35.188 32.406 24.984 1 84.19 574 ASP B CA 1
ATOM 10326 C C . ASP B 1 574 ? -34.188 33 23.984 1 84.19 574 ASP B C 1
ATOM 10328 O O . ASP B 1 574 ? -33.625 34.062 24.219 1 84.19 574 ASP B O 1
ATOM 10332 N N . GLY B 1 575 ? -33.969 32.188 22.938 1 86.69 575 GLY B N 1
ATOM 10333 C CA . GLY B 1 575 ? -32.969 32.594 21.969 1 86.69 575 GLY B CA 1
ATOM 10334 C C . GLY B 1 575 ? -33.562 32.938 20.609 1 86.69 575 GLY B C 1
ATOM 10335 O O . GLY B 1 575 ? -34.75 32.781 20.391 1 86.69 575 GLY B O 1
ATOM 10336 N N . PRO B 1 576 ? -32.656 33.375 19.719 1 89.5 576 PRO B N 1
ATOM 10337 C CA . PRO B 1 576 ? -33.094 33.688 18.359 1 89.5 576 PRO B CA 1
ATOM 10338 C C . PRO B 1 576 ? -33.594 32.438 17.609 1 89.5 576 PRO B C 1
ATOM 10340 O O . PRO B 1 576 ? -33.062 31.359 17.781 1 89.5 576 PRO B O 1
ATOM 10343 N N . GLY B 1 577 ? -34.75 32.75 16.906 1 78.06 577 GLY B N 1
ATOM 10344 C CA . GLY B 1 577 ? -35.281 31.688 16.094 1 78.06 577 GLY B CA 1
ATOM 10345 C C . GLY B 1 577 ? -34.438 31.391 14.867 1 78.06 577 GLY B C 1
ATOM 10346 O O . GLY B 1 577 ? -33.406 32.062 14.633 1 78.06 577 GLY B O 1
ATOM 10347 N N . GLU B 1 578 ? -34.781 30.406 14.078 1 77.81 578 GLU B N 1
ATOM 10348 C CA . GLU B 1 578 ? -34.062 29.969 12.883 1 77.81 578 GLU B CA 1
ATOM 10349 C C . GLU B 1 578 ? -34.031 31.062 11.82 1 77.81 578 GLU B C 1
ATOM 10351 O O . GLU B 1 578 ? -33.125 31.109 10.984 1 77.81 578 GLU B O 1
ATOM 10356 N N . GLU B 1 579 ? -34.969 32 11.875 1 80.44 579 GLU B N 1
ATOM 10357 C CA . GLU B 1 579 ? -35.094 33.031 10.859 1 80.44 579 GLU B CA 1
ATOM 10358 C C . GLU B 1 579 ? -34.312 34.312 11.258 1 80.44 579 GLU B C 1
ATOM 10360 O O . GLU B 1 579 ? -34.312 35.281 10.531 1 80.44 579 GLU B O 1
ATOM 10365 N N . TYR B 1 580 ? -33.688 34.156 12.328 1 89.06 580 TYR B N 1
ATOM 10366 C CA . TYR B 1 580 ? -32.906 35.281 12.797 1 89.06 580 TYR B CA 1
ATOM 10367 C C . TYR B 1 580 ? -31.781 35.625 11.828 1 89.06 580 TYR B C 1
ATOM 10369 O O . TYR B 1 580 ? -30.891 34.781 11.586 1 89.06 580 TYR B O 1
ATOM 10377 N N . ASP B 1 581 ? -31.859 36.75 11.156 1 87.44 581 ASP B N 1
ATOM 10378 C CA . ASP B 1 581 ? -30.812 37.188 10.25 1 87.44 581 ASP B CA 1
ATOM 10379 C C . ASP B 1 581 ? -29.641 37.781 11.023 1 87.44 581 ASP B C 1
ATOM 10381 O O . ASP B 1 581 ? -29.578 39 11.227 1 87.44 581 ASP B O 1
ATOM 10385 N N . THR B 1 582 ? -28.734 37 11.32 1 89.19 582 THR B N 1
ATOM 10386 C CA . THR B 1 582 ? -27.641 37.312 12.227 1 89.19 582 THR B CA 1
ATOM 10387 C C . THR B 1 582 ? -26.828 38.5 11.68 1 89.19 582 THR B C 1
ATOM 10389 O O . THR B 1 582 ? -26.562 39.469 12.398 1 89.19 582 THR B O 1
ATOM 10392 N N . GLU B 1 583 ? -26.453 38.469 10.453 1 87.5 583 GLU B N 1
ATOM 10393 C CA . GLU B 1 583 ? -25.578 39.5 9.875 1 87.5 583 GLU B CA 1
ATOM 10394 C C . GLU B 1 583 ? -26.219 40.875 9.93 1 87.5 583 GLU B C 1
ATOM 10396 O O . GLU B 1 583 ? -25.609 41.844 10.414 1 87.5 583 GLU B O 1
ATOM 10401 N N . THR B 1 584 ? -27.438 40.938 9.523 1 89.44 584 THR B N 1
ATOM 10402 C CA . THR B 1 584 ? -28.172 42.219 9.492 1 89.44 584 THR B CA 1
ATOM 10403 C C . THR B 1 584 ? -28.422 42.75 10.898 1 89.44 584 THR B C 1
ATOM 10405 O O . THR B 1 584 ? -28.281 43.938 11.156 1 89.44 584 THR B O 1
ATOM 10408 N N . LYS B 1 585 ? -28.781 41.875 11.742 1 91.31 585 LYS B N 1
ATOM 10409 C CA . LYS B 1 585 ? -29.109 42.281 13.117 1 91.31 585 LYS B CA 1
ATOM 10410 C C . LYS B 1 585 ? -27.844 42.75 13.852 1 91.31 585 LYS B C 1
ATOM 10412 O O . LYS B 1 585 ? -27.906 43.688 14.656 1 91.31 585 LYS B O 1
ATOM 10417 N N . MET B 1 586 ? -26.766 42.094 13.602 1 90.56 586 MET B N 1
ATOM 10418 C CA . MET B 1 586 ? -25.516 42.469 14.258 1 90.56 586 MET B CA 1
ATOM 10419 C C . MET B 1 586 ? -25.094 43.875 13.797 1 90.56 586 MET B C 1
ATOM 10421 O O . MET B 1 586 ? -24.625 44.688 14.602 1 90.56 586 MET B O 1
ATOM 10425 N N . GLU B 1 587 ? -25.25 44.062 12.578 1 89.25 587 GLU B N 1
ATOM 10426 C CA . GLU B 1 587 ? -24.953 45.406 12.062 1 89.25 587 GLU B CA 1
ATOM 10427 C C . GLU B 1 587 ? -25.859 46.469 12.695 1 89.25 587 GLU B C 1
ATOM 10429 O O . GLU B 1 587 ? -25.391 47.531 13.07 1 89.25 587 GLU B O 1
ATOM 10434 N N . TYR B 1 588 ? -27.062 46.125 12.734 1 91.69 588 TYR B N 1
ATOM 10435 C CA . TYR B 1 588 ? -28.047 47.031 13.344 1 91.69 588 TYR B CA 1
ATOM 10436 C C . TYR B 1 588 ? -27.688 47.312 14.797 1 91.69 588 TYR B C 1
ATOM 10438 O O . TYR B 1 588 ? -27.703 48.469 15.227 1 91.69 588 TYR B O 1
ATOM 10446 N N . LEU B 1 589 ? -27.406 46.281 15.523 1 92.94 589 LEU B N 1
ATOM 10447 C CA . LEU B 1 589 ? -27.094 46.438 16.938 1 92.94 589 LEU B CA 1
ATOM 10448 C C . LEU B 1 589 ? -25.812 47.25 17.141 1 92.94 589 LEU B C 1
ATOM 10450 O O . LEU B 1 589 ? -25.703 48 18.109 1 92.94 589 LEU B O 1
ATOM 10454 N N . THR B 1 590 ? -24.922 47.031 16.266 1 92.19 590 THR B N 1
ATOM 10455 C CA . THR B 1 590 ? -23.672 47.812 16.312 1 92.19 590 THR B CA 1
ATOM 10456 C C . THR B 1 590 ? -23.953 49.281 16.109 1 92.19 590 THR B C 1
ATOM 10458 O O . THR B 1 590 ? -23.438 50.125 16.859 1 92.19 590 THR B O 1
ATOM 10461 N N . GLU B 1 591 ? -24.75 49.562 15.125 1 90.56 591 GLU B N 1
ATOM 10462 C CA . GLU B 1 591 ? -25.109 50.969 14.867 1 90.56 591 GLU B CA 1
ATOM 10463 C C . GLU B 1 591 ? -25.938 51.531 16 1 90.56 591 GLU B C 1
ATOM 10465 O O . GLU B 1 591 ? -25.781 52.688 16.375 1 90.56 591 GLU B O 1
ATOM 10470 N N . LEU B 1 592 ? -26.812 50.781 16.453 1 92.88 592 LEU B N 1
ATOM 10471 C CA . LEU B 1 592 ? -27.656 51.156 17.578 1 92.88 592 LEU B CA 1
ATOM 10472 C C . LEU B 1 592 ? -26.797 51.5 18.797 1 92.88 592 LEU B C 1
ATOM 10474 O O . LEU B 1 592 ? -27.016 52.531 19.438 1 92.88 592 LEU B O 1
ATOM 10478 N N . ALA B 1 593 ? -25.875 50.656 19.094 1 93.25 593 ALA B N 1
ATOM 10479 C CA . ALA B 1 593 ? -25 50.875 20.234 1 93.25 593 ALA B CA 1
ATOM 10480 C C . ALA B 1 593 ? -24.141 52.125 20.062 1 93.25 593 ALA B C 1
ATOM 10482 O O . ALA B 1 593 ? -23.906 52.844 21.016 1 93.25 593 ALA B O 1
ATOM 10483 N N . ARG B 1 594 ? -23.688 52.25 18.875 1 91.44 594 ARG B N 1
ATOM 10484 C CA . ARG B 1 594 ? -22.891 53.438 18.578 1 91.44 594 ARG B CA 1
ATOM 10485 C C . ARG B 1 594 ? -23.688 54.719 18.844 1 91.44 594 ARG B C 1
ATOM 10487 O O . ARG B 1 594 ? -23.188 55.656 19.469 1 91.44 594 ARG B O 1
ATOM 10494 N N . LEU B 1 595 ? -24.828 54.781 18.328 1 91.12 595 LEU B N 1
ATOM 10495 C CA . LEU B 1 595 ? -25.719 55.906 18.531 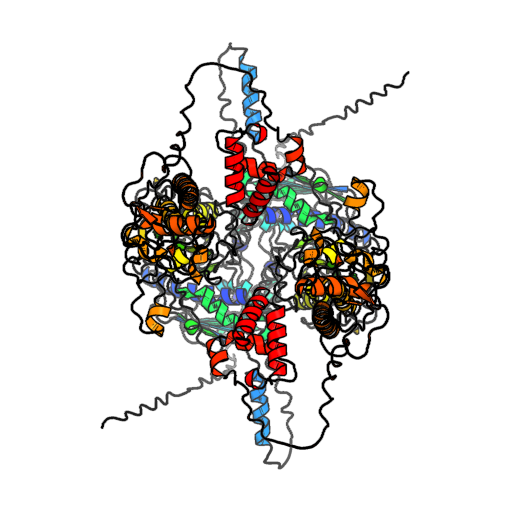1 91.12 595 LEU B CA 1
ATOM 10496 C C . LEU B 1 595 ? -26.047 56.094 20.016 1 91.12 595 LEU B C 1
ATOM 10498 O O . LEU B 1 595 ? -26.031 57.219 20.516 1 91.12 595 LEU B O 1
ATOM 10502 N N . HIS B 1 596 ? -26.297 55.062 20.703 1 93.12 596 HIS B N 1
ATOM 10503 C CA . HIS B 1 596 ? -26.719 55.125 22.094 1 93.12 596 HIS B CA 1
ATOM 10504 C C . HIS B 1 596 ? -25.547 55.469 23 1 93.12 596 HIS B C 1
ATOM 10506 O O . HIS B 1 596 ? -25.734 56.125 24.031 1 93.12 596 HIS B O 1
ATOM 10512 N N . ALA B 1 597 ? -24.453 55.031 22.625 1 91.88 597 ALA B N 1
ATOM 10513 C CA . ALA B 1 597 ? -23.25 55.438 23.359 1 91.88 597 ALA B CA 1
ATOM 10514 C C . ALA B 1 597 ? -23.031 56.938 23.266 1 91.88 597 ALA B C 1
ATOM 10516 O O . ALA B 1 597 ? -22.656 57.562 24.266 1 91.88 597 ALA B O 1
ATOM 10517 N N . ARG B 1 598 ? -23.25 57.469 22.094 1 89.31 598 ARG B N 1
ATOM 10518 C CA . ARG B 1 598 ? -23.094 58.906 21.875 1 89.31 598 ARG B CA 1
ATOM 10519 C C . ARG B 1 598 ? -24.109 59.688 22.672 1 89.31 598 ARG B C 1
ATOM 10521 O O . ARG B 1 598 ? -23.812 60.781 23.188 1 89.31 598 ARG B O 1
ATOM 10528 N N . GLU B 1 599 ? -25.25 59.188 22.828 1 90.69 599 GLU B N 1
ATOM 10529 C CA . GLU B 1 599 ? -26.344 59.906 23.484 1 90.69 599 GLU B CA 1
ATOM 10530 C C . GLU B 1 599 ? -26.453 59.5 24.953 1 90.69 599 GLU B C 1
ATOM 10532 O O . GLU B 1 599 ? -27.375 59.969 25.656 1 90.69 599 GLU B O 1
ATOM 10537 N N . ASN B 1 600 ? -25.578 58.625 25.469 1 89.81 600 ASN B N 1
ATOM 10538 C CA . ASN B 1 600 ? -25.484 58.156 26.859 1 89.81 600 ASN B CA 1
ATOM 10539 C C . ASN B 1 600 ? -26.781 57.5 27.312 1 89.81 600 ASN B C 1
ATOM 10541 O O . ASN B 1 600 ? -27.328 57.844 28.375 1 89.81 600 ASN B O 1
ATOM 10545 N N . VAL B 1 601 ? -27.234 56.594 26.5 1 93.38 601 VAL B N 1
ATOM 10546 C CA . VAL B 1 601 ? -28.469 55.875 26.828 1 93.38 601 VAL B CA 1
ATOM 10547 C C . VAL B 1 601 ? -28.25 54.375 26.719 1 93.38 601 VAL B C 1
ATOM 10549 O O . VAL B 1 601 ? -27.422 53.938 25.922 1 93.38 601 VAL B O 1
ATOM 10552 N N . TYR B 1 602 ? -28.875 53.625 27.531 1 93.75 602 TYR B N 1
ATOM 10553 C CA . TYR B 1 602 ? -28.953 52.156 27.484 1 93.75 602 TYR B CA 1
ATOM 10554 C C . TYR B 1 602 ? -30.391 51.688 27.25 1 93.75 602 TYR B C 1
ATOM 10556 O O . TYR B 1 602 ? -31.266 51.938 28.078 1 93.75 602 TYR B O 1
ATOM 10564 N N . TYR B 1 603 ? -30.609 51.125 26.125 1 92.38 603 TYR B N 1
ATOM 10565 C CA . TYR B 1 603 ? -31.953 50.688 25.75 1 92.38 603 TYR B CA 1
ATOM 10566 C C . TYR B 1 603 ? -32.25 49.312 26.344 1 92.38 603 TYR B C 1
ATOM 10568 O O . TYR B 1 603 ? -31.609 48.312 26 1 92.38 603 TYR B O 1
ATOM 10576 N N . THR B 1 604 ? -33.25 49.188 27.203 1 90.25 604 THR B N 1
ATOM 10577 C CA . THR B 1 604 ? -33.562 47.938 27.906 1 90.25 604 THR B CA 1
ATOM 10578 C C . THR B 1 604 ? -34.625 47.156 27.172 1 90.25 604 THR B C 1
ATOM 10580 O O . THR B 1 604 ? -35 46.062 27.609 1 90.25 604 THR B O 1
ATOM 10583 N N . GLY B 1 605 ? -35.094 47.625 26.062 1 88.44 605 GLY B N 1
ATOM 10584 C CA . GLY B 1 605 ? -36.188 47 25.359 1 88.44 605 GLY B CA 1
ATOM 10585 C C . GLY B 1 605 ? -35.75 45.906 24.406 1 88.44 605 GLY B C 1
ATOM 10586 O O . GLY B 1 605 ? -36.594 45.281 23.75 1 88.44 605 GLY B O 1
ATOM 10587 N N . LEU B 1 606 ? -34.531 45.656 24.203 1 91.38 606 LEU B N 1
ATOM 10588 C CA . LEU B 1 606 ? -34.062 44.625 23.328 1 91.38 606 LEU B CA 1
ATOM 10589 C C . LEU B 1 606 ? -34.344 43.25 23.906 1 91.38 606 LEU B C 1
ATOM 10591 O O . LEU B 1 606 ? -34.469 43.094 25.125 1 91.38 606 LEU B O 1
ATOM 10595 N N . PRO B 1 607 ? -34.562 42.312 22.922 1 90.88 607 PRO B N 1
ATOM 10596 C CA . PRO B 1 607 ? -34.656 40.938 23.453 1 90.88 607 PRO B CA 1
ATOM 10597 C C . PRO B 1 607 ? -33.438 40.562 24.297 1 90.88 607 PRO B C 1
ATOM 10599 O O . PRO B 1 607 ? -32.312 41 24 1 90.88 607 PRO B O 1
ATOM 10602 N N . LYS B 1 608 ? -33.656 39.719 25.281 1 90.19 608 LYS B N 1
ATOM 10603 C CA . LYS B 1 608 ? -32.594 39.344 26.234 1 90.19 608 LYS B CA 1
ATOM 10604 C C . LYS B 1 608 ? -31.391 38.75 25.516 1 90.19 608 LYS B C 1
ATOM 10606 O O . LYS B 1 608 ? -30.25 38.906 25.969 1 90.19 608 LYS B O 1
ATOM 10611 N N . PHE B 1 609 ? -31.641 38.094 24.391 1 92.94 609 PHE B N 1
ATOM 10612 C CA . PHE B 1 609 ? -30.547 37.406 23.719 1 92.94 609 PHE B CA 1
ATOM 10613 C C . PHE B 1 609 ? -29.734 38.375 22.875 1 92.94 609 PHE B C 1
ATOM 10615 O O . PHE B 1 609 ? -28.625 38.031 22.438 1 92.94 609 PHE B O 1
ATOM 10622 N N . GLU B 1 610 ? -30.125 39.562 22.672 1 93.81 610 GLU B N 1
ATOM 10623 C CA . GLU B 1 610 ? -29.375 40.562 21.922 1 93.81 610 GLU B CA 1
ATOM 10624 C C . GLU B 1 610 ? -28.609 41.5 22.844 1 93.81 610 GLU B C 1
ATOM 10626 O O . GLU B 1 610 ? -27.688 42.188 22.406 1 93.81 610 GLU B O 1
ATOM 10631 N N . ASP B 1 611 ? -28.953 41.438 24.062 1 91.62 611 ASP B N 1
ATOM 10632 C CA . ASP B 1 611 ? -28.453 42.406 25.047 1 91.62 611 ASP B CA 1
ATOM 10633 C C . ASP B 1 611 ? -26.953 42.281 25.234 1 91.62 611 ASP B C 1
ATOM 10635 O O . ASP B 1 611 ? -26.234 43.281 25.297 1 91.62 611 ASP B O 1
ATOM 10639 N N . PRO B 1 612 ? -26.516 41 25.328 1 89.44 612 PRO B N 1
ATOM 10640 C CA . PRO B 1 612 ? -25.078 40.875 25.562 1 89.44 612 PRO B CA 1
ATOM 10641 C C . PRO B 1 612 ? -24.25 41.531 24.453 1 89.44 612 PRO B C 1
ATOM 10643 O O . PRO B 1 612 ? -23.266 42.219 24.734 1 89.44 612 PRO B O 1
ATOM 10646 N N . PHE B 1 613 ? -24.531 41.281 23.281 1 92.25 613 PHE B N 1
ATOM 10647 C CA . PHE B 1 613 ? -23.812 41.844 22.156 1 92.25 613 PHE B CA 1
ATOM 10648 C C . PHE B 1 613 ? -23.969 43.344 22.125 1 92.25 613 PHE B C 1
ATOM 10650 O O . PHE B 1 613 ? -23 44.094 21.875 1 92.25 613 PHE B O 1
ATOM 10657 N N . TYR B 1 614 ? -25.109 43.812 22.406 1 93 614 TYR B N 1
ATOM 10658 C CA . TYR B 1 614 ? -25.422 45.25 22.453 1 93 614 TYR B CA 1
ATOM 10659 C C . TYR B 1 614 ? -24.547 45.938 23.5 1 93 614 TYR B C 1
ATOM 10661 O O . TYR B 1 614 ? -23.953 47 23.219 1 93 614 TYR B O 1
ATOM 10669 N N . LYS B 1 615 ? -24.5 45.344 24.578 1 91.19 615 LYS B N 1
ATOM 10670 C CA . LYS B 1 615 ? -23.703 45.906 25.672 1 91.19 615 LYS B CA 1
ATOM 10671 C C . LYS B 1 615 ? -22.234 45.969 25.281 1 91.19 615 LYS B C 1
ATOM 10673 O O . LYS B 1 615 ? -21.547 46.938 25.578 1 91.19 615 LYS B O 1
ATOM 10678 N N . GLU B 1 616 ? -21.844 44.906 24.688 1 89.5 616 GLU B N 1
ATOM 10679 C CA . GLU B 1 616 ? -20.438 44.844 24.266 1 89.5 616 GLU B CA 1
ATOM 10680 C C . GLU B 1 616 ? -20.141 45.938 23.25 1 89.5 616 GLU B C 1
ATOM 10682 O O . GLU B 1 616 ? -19.078 46.562 23.297 1 89.5 616 GLU B O 1
ATOM 10687 N N . GLN B 1 617 ? -21.062 46.188 22.359 1 90.5 617 GLN B N 1
ATOM 10688 C CA . GLN B 1 617 ? -20.891 47.188 21.344 1 90.5 617 GLN B CA 1
ATOM 10689 C C . GLN B 1 617 ? -20.953 48.594 21.938 1 90.5 617 GLN B C 1
ATOM 10691 O O . GLN B 1 617 ? -20.266 49.5 21.469 1 90.5 617 GLN B O 1
ATOM 10696 N N . LEU B 1 618 ? -21.625 48.781 22.984 1 91.5 618 LEU B N 1
ATOM 10697 C CA . LEU B 1 618 ? -21.656 50.031 23.703 1 91.5 618 LEU B CA 1
ATOM 10698 C C . LEU B 1 618 ? -20.281 50.344 24.297 1 91.5 618 LEU B C 1
ATOM 10700 O O . LEU B 1 618 ? -19.797 51.469 24.188 1 91.5 618 LEU B O 1
ATOM 10704 N N . VAL B 1 619 ? -19.797 49.312 24.859 1 89.06 619 VAL B N 1
ATOM 10705 C CA . VAL B 1 619 ? -18.469 49.469 25.469 1 89.06 619 VAL B CA 1
ATOM 10706 C C . VAL B 1 619 ? -17.438 49.75 24.391 1 89.06 619 VAL B C 1
ATOM 10708 O O . VAL B 1 619 ? -16.562 50.594 24.562 1 89.06 619 VAL B O 1
ATOM 10711 N N . THR B 1 620 ? -17.578 49.031 23.406 1 87.81 620 THR B N 1
ATOM 10712 C CA . THR B 1 620 ? -16.641 49.156 22.297 1 87.81 620 THR B CA 1
ATOM 10713 C C . THR B 1 620 ? -16.719 50.562 21.703 1 87.81 620 THR B C 1
ATOM 10715 O O . THR B 1 620 ? -15.719 51.125 21.25 1 87.81 620 THR B O 1
ATOM 10718 N N . ALA B 1 621 ? -17.906 51.125 21.766 1 84.75 621 ALA B N 1
ATOM 10719 C CA . ALA B 1 621 ? -18.125 52.469 21.25 1 84.75 621 ALA B CA 1
ATOM 10720 C C . ALA B 1 621 ? -17.688 53.531 22.266 1 84.75 621 ALA B C 1
ATOM 10722 O O . ALA B 1 621 ? -17.828 54.719 22.016 1 84.75 621 ALA B O 1
ATOM 10723 N N . GLY B 1 622 ? -17.25 53.125 23.406 1 81.75 622 GLY B N 1
ATOM 10724 C CA . GLY B 1 622 ? -16.656 54.031 24.375 1 81.75 622 GLY B CA 1
ATOM 10725 C C . GLY B 1 622 ? -17.562 54.375 25.531 1 81.75 622 GLY B C 1
ATOM 10726 O O . GLY B 1 622 ? -17.234 55.219 26.359 1 81.75 622 GLY B O 1
ATOM 10727 N N . ALA B 1 623 ? -18.641 53.719 25.641 1 85 623 ALA B N 1
ATOM 10728 C CA . ALA B 1 623 ? -19.578 54 26.703 1 85 623 ALA B CA 1
ATOM 10729 C C . ALA B 1 623 ? -19.25 53.25 27.984 1 85 623 ALA B C 1
ATOM 10731 O O . ALA B 1 623 ? -18.75 52.125 27.938 1 85 623 ALA B O 1
ATOM 10732 N N . SER B 1 624 ? -19.422 53.906 29.125 1 85.94 624 SER B N 1
ATOM 10733 C CA . SER B 1 624 ? -19.438 53.219 30.422 1 85.94 624 SER B CA 1
ATOM 10734 C C . SER B 1 624 ? -20.859 52.812 30.812 1 85.94 624 SER B C 1
ATOM 10736 O O . SER B 1 624 ? -21.719 53.656 31.031 1 85.94 624 SER B O 1
ATOM 10738 N N . LEU B 1 625 ? -21.109 51.594 30.953 1 87.81 625 LEU B N 1
ATOM 10739 C CA . LEU B 1 625 ? -22.453 51.031 31.109 1 87.81 625 LEU B CA 1
ATOM 10740 C C . LEU B 1 625 ? -23.125 51.594 32.344 1 87.81 625 LEU B C 1
ATOM 10742 O O . LEU B 1 625 ? -24.344 51.812 32.344 1 87.81 625 LEU B O 1
ATOM 10746 N N . ASP B 1 626 ? -22.344 51.938 33.375 1 85.25 626 ASP B N 1
ATOM 10747 C CA . ASP B 1 626 ? -22.875 52.406 34.656 1 85.25 626 ASP B CA 1
ATOM 10748 C C . ASP B 1 626 ? -23.375 53.844 34.531 1 85.25 626 ASP B C 1
ATOM 10750 O O . ASP B 1 626 ? -24.188 54.312 35.344 1 85.25 626 ASP B O 1
ATOM 10754 N N . GLU B 1 627 ? -22.922 54.562 33.562 1 88.31 627 GLU B N 1
ATOM 10755 C CA . GLU B 1 627 ? -23.234 55.969 33.406 1 88.31 627 GLU B CA 1
ATOM 10756 C C . GLU B 1 627 ? -24.375 56.188 32.438 1 88.31 627 GLU B C 1
ATOM 10758 O O . GLU B 1 627 ? -24.859 57.312 32.281 1 88.31 627 GLU B O 1
ATOM 10763 N N . LEU B 1 628 ? -24.766 55.156 31.875 1 90.56 628 LEU B N 1
ATOM 10764 C CA . LEU B 1 628 ? -25.797 55.281 30.844 1 90.56 628 LEU B CA 1
ATOM 10765 C C . LEU B 1 628 ? -27.188 55.344 31.469 1 90.56 628 LEU B C 1
ATOM 10767 O O . LEU B 1 628 ? -27.453 54.719 32.469 1 90.56 628 LEU B O 1
ATOM 10771 N N . GLU B 1 629 ? -28 56.188 30.938 1 91.31 629 GLU B N 1
ATOM 10772 C CA . GLU B 1 629 ? -29.406 56.312 31.375 1 91.31 629 GLU B CA 1
ATOM 10773 C C . GLU B 1 629 ? -30.25 55.219 30.719 1 91.31 629 GLU B C 1
ATOM 10775 O O . GLU B 1 629 ? -30.281 55.125 29.484 1 91.31 629 GLU B O 1
ATOM 10780 N N . ALA B 1 630 ? -30.938 54.438 31.531 1 90.38 630 ALA B N 1
ATOM 10781 C CA . ALA B 1 630 ? -31.766 53.344 31.031 1 90.38 630 ALA B CA 1
ATOM 10782 C C . ALA B 1 630 ? -33.094 53.844 30.484 1 90.38 630 ALA B C 1
ATOM 10784 O O . ALA B 1 630 ? -33.781 54.594 31.156 1 90.38 630 ALA B O 1
ATOM 10785 N N . ILE B 1 631 ? -33.406 53.5 29.25 1 89.88 631 ILE B N 1
ATOM 10786 C CA . ILE B 1 631 ? -34.656 53.875 28.656 1 89.88 631 ILE B CA 1
ATOM 10787 C C . ILE B 1 631 ? -35.406 52.625 28.172 1 89.88 631 ILE B C 1
ATOM 10789 O O . ILE B 1 631 ? -34.781 51.656 27.703 1 89.88 631 ILE B O 1
ATOM 10793 N N . ASP B 1 632 ? -36.719 52.562 28.328 1 85.38 632 ASP B N 1
ATOM 10794 C CA . ASP B 1 632 ? -37.5 51.406 27.938 1 85.38 632 ASP B CA 1
ATOM 10795 C C . ASP B 1 632 ? -38.188 51.625 26.594 1 85.38 632 ASP B C 1
ATOM 10797 O O . ASP B 1 632 ? -38.594 50.656 25.938 1 85.38 632 ASP B O 1
ATOM 10801 N N . LYS B 1 633 ? -38.344 52.875 26.234 1 82.06 633 LYS B N 1
ATOM 10802 C CA . LYS B 1 633 ? -38.938 53.219 24.938 1 82.06 633 LYS B CA 1
ATOM 10803 C C . LYS B 1 633 ? -37.969 54 24.078 1 82.06 633 LYS B C 1
ATOM 10805 O O . LYS B 1 633 ? -37.344 54.969 24.547 1 82.06 633 LYS B O 1
ATOM 10810 N N . LEU B 1 634 ? -37.781 53.469 22.922 1 82.69 634 LEU B N 1
ATOM 10811 C CA . LEU B 1 634 ? -36.75 54.062 22.062 1 82.69 634 LEU B CA 1
ATOM 10812 C C . LEU B 1 634 ? -37.344 55.156 21.203 1 82.69 634 LEU B C 1
ATOM 10814 O O . LEU B 1 634 ? -38.156 54.906 20.312 1 82.69 634 LEU B O 1
ATOM 10818 N N . PRO B 1 635 ? -37.031 56.375 21.578 1 80.69 635 PRO B N 1
ATOM 10819 C CA . PRO B 1 635 ? -37.469 57.469 20.719 1 80.69 635 PRO B CA 1
ATOM 10820 C C . PRO B 1 635 ? -36.969 57.344 19.281 1 80.69 635 PRO B C 1
ATOM 10822 O O . PRO B 1 635 ? -36 56.625 19.031 1 80.69 635 PRO B O 1
ATOM 10825 N N . GLU B 1 636 ? -37.781 57.875 18.25 1 78.12 636 GLU B N 1
ATOM 10826 C CA . GLU B 1 636 ? -37.469 57.75 16.828 1 78.12 636 GLU B CA 1
ATOM 10827 C C . GLU B 1 636 ? -36.062 58.312 16.516 1 78.12 636 GLU B C 1
ATOM 10829 O O . GLU B 1 636 ? -35.375 57.844 15.633 1 78.12 636 GLU B O 1
ATOM 10834 N N . GLU B 1 637 ? -35.594 59.25 17.344 1 75.19 637 GLU B N 1
ATOM 10835 C CA . GLU B 1 637 ? -34.312 59.906 17.094 1 75.19 637 GLU B CA 1
ATOM 10836 C C . GLU B 1 637 ? -33.125 59 17.469 1 75.19 637 GLU B C 1
ATOM 10838 O O . GLU B 1 637 ? -32 59.219 17 1 75.19 637 GLU B O 1
ATOM 10843 N N . LEU B 1 638 ? -33.438 58.062 18.234 1 80.38 638 LEU B N 1
ATOM 10844 C CA . LEU B 1 638 ? -32.375 57.188 18.719 1 80.38 638 LEU B CA 1
ATOM 10845 C C . LEU B 1 638 ? -32.406 55.875 17.984 1 80.38 638 LEU B C 1
ATOM 10847 O O . LEU B 1 638 ? -31.844 54.875 18.469 1 80.38 638 LEU B O 1
ATOM 10851 N N . GLN B 1 639 ? -33.156 55.844 17.016 1 79.19 639 GLN B N 1
ATOM 10852 C CA . GLN B 1 639 ? -33.219 54.656 16.172 1 79.19 639 GLN B CA 1
ATOM 10853 C C . GLN B 1 639 ? -32.375 54.844 14.898 1 79.19 639 GLN B C 1
ATOM 10855 O O . GLN B 1 639 ? -32.5 55.875 14.234 1 79.19 639 GLN B O 1
ATOM 10860 N N . PRO B 1 640 ? -31.406 53.969 14.75 1 75.06 640 PRO B N 1
ATOM 10861 C CA . PRO B 1 640 ? -30.656 54.125 13.5 1 75.06 640 PRO B CA 1
ATOM 10862 C C . PRO B 1 640 ? -31.547 54.031 12.266 1 75.06 640 PRO B C 1
ATOM 10864 O O . PRO B 1 640 ? -32.625 53.438 12.336 1 75.06 640 PRO B O 1
ATOM 10867 N N . GLU B 1 641 ? -31.453 54.906 11.227 1 57.47 641 GLU B N 1
ATOM 10868 C CA . GLU B 1 641 ? -32.188 54.812 9.969 1 57.47 641 GLU B CA 1
ATOM 10869 C C . GLU B 1 641 ? -32.25 53.375 9.469 1 57.47 641 GLU B C 1
ATOM 10871 O O . GLU B 1 641 ? -31.266 52.625 9.617 1 57.47 641 GLU B O 1
ATOM 10876 N N . SER B 1 642 ? -33.469 52.844 9.586 1 49.69 642 SER B N 1
ATOM 10877 C CA . SER B 1 642 ? -33.656 51.469 9.156 1 49.69 642 SER B CA 1
ATOM 10878 C C . SER B 1 642 ? -32.719 51.062 8.039 1 49.69 642 SER B C 1
ATOM 10880 O O . SER B 1 642 ? -32.594 51.812 7.047 1 49.69 642 SER B O 1
ATOM 10882 N N . PRO B 1 643 ? -31.766 50.406 8.273 1 45.16 643 PRO B N 1
ATOM 10883 C CA . PRO B 1 643 ? -31.016 50.031 7.074 1 45.16 643 PRO B CA 1
ATOM 10884 C C . PRO B 1 643 ? -31.906 49.688 5.895 1 45.16 643 PRO B C 1
ATOM 10886 O O . PRO B 1 643 ? -32.844 48.906 6.047 1 45.16 643 PRO B O 1
ATOM 10889 N N . LYS B 1 644 ? -32.312 50.719 4.961 1 36.62 644 LYS B N 1
ATOM 10890 C CA . LYS B 1 644 ? -33.094 50.406 3.777 1 36.62 644 LYS B CA 1
ATOM 10891 C C . LYS B 1 644 ? -32.844 49 3.301 1 36.62 644 LYS B C 1
ATOM 10893 O O . LYS B 1 644 ? -31.672 48.562 3.186 1 36.62 644 LYS B O 1
ATOM 10898 N N . LYS B 1 645 ? -33.781 48.156 3.555 1 36.78 645 LYS B N 1
ATOM 10899 C CA . LYS B 1 645 ? -33.656 46.906 2.785 1 36.78 645 LYS B CA 1
ATOM 10900 C C . LYS B 1 645 ? -33.125 47.156 1.386 1 36.78 645 LYS B C 1
ATOM 10902 O O . LYS B 1 645 ? -33.531 48.125 0.717 1 36.78 645 LYS B O 1
ATOM 10907 N N . PRO B 1 646 ? -32.031 46.781 0.928 1 32.81 646 PRO B N 1
ATOM 10908 C CA . PRO B 1 646 ? -31.797 47 -0.499 1 32.81 646 PRO B CA 1
ATOM 10909 C C . PRO B 1 646 ? -33.062 46.875 -1.338 1 32.81 646 PRO B C 1
ATOM 10911 O O . PRO B 1 646 ? -33.875 45.969 -1.143 1 32.81 646 PRO B O 1
ATOM 10914 N N . GLU B 1 647 ? -33.719 48.062 -1.671 1 29.36 647 GLU B N 1
ATOM 10915 C CA . GLU B 1 647 ? -34.781 48.031 -2.67 1 29.36 647 GLU B CA 1
ATOM 10916 C C . GLU B 1 647 ? -34.562 46.906 -3.67 1 29.36 647 GLU B C 1
ATOM 10918 O O . GLU B 1 647 ? -33.406 46.625 -4.086 1 29.36 647 GLU B O 1
ATOM 10923 N N . GLU B 1 648 ? -35.438 46.031 -3.707 1 30.25 648 GLU B N 1
ATOM 10924 C CA . GLU B 1 648 ? -35.375 45.094 -4.824 1 30.25 648 GLU B CA 1
ATOM 10925 C C . GLU B 1 648 ? -35.125 45.812 -6.141 1 30.25 648 GLU B C 1
ATOM 10927 O O . GLU B 1 648 ? -35.781 46.812 -6.43 1 30.25 648 GLU B O 1
ATOM 10932 N N . PRO B 1 649 ? -34.062 45.812 -6.781 1 29.5 649 PRO B N 1
ATOM 10933 C CA . PRO B 1 649 ? -33.969 46.469 -8.086 1 29.5 649 PRO B CA 1
ATOM 10934 C C . PRO B 1 649 ? -35.281 46.344 -8.891 1 29.5 649 PRO B C 1
ATOM 10936 O O . PRO B 1 649 ? -35.938 45.312 -8.836 1 29.5 649 PRO B O 1
ATOM 10939 N N . ASP B 1 650 ? -36.062 47.344 -8.992 1 26.36 650 ASP B N 1
ATOM 10940 C CA . ASP B 1 650 ? -37.062 47.438 -10.055 1 26.36 650 ASP B CA 1
ATOM 10941 C C . ASP B 1 650 ? -36.562 46.781 -11.344 1 26.36 650 ASP B C 1
ATOM 10943 O O . ASP B 1 650 ? -35.375 46.938 -11.695 1 26.36 650 ASP B O 1
ATOM 10947 N N . GLU B 1 651 ? -37.281 45.844 -11.945 1 27.77 651 GLU B N 1
ATOM 10948 C CA . GLU B 1 651 ? -37 45.125 -13.195 1 27.77 651 GLU B CA 1
ATOM 10949 C C . GLU B 1 651 ? -36.781 46.125 -14.352 1 27.77 651 GLU B C 1
ATOM 10951 O O . GLU B 1 651 ? -36.938 45.75 -15.516 1 27.77 651 GLU B O 1
ATOM 10956 N N . GLU B 1 652 ? -37 47.438 -14.156 1 25.55 652 GLU B N 1
ATOM 10957 C CA . GLU B 1 652 ? -36.938 48.188 -15.422 1 25.55 652 GLU B CA 1
ATOM 10958 C C . GLU B 1 652 ? -35.656 47.875 -16.172 1 25.55 652 GLU B C 1
ATOM 10960 O O . GLU B 1 652 ? -34.625 47.469 -15.578 1 25.55 652 GLU B O 1
ATOM 10965 N N . ASP B 1 653 ? -35.719 48.156 -17.672 1 24.69 653 ASP B N 1
ATOM 10966 C CA . ASP B 1 653 ? -35.031 47.812 -18.906 1 24.69 653 ASP B CA 1
ATOM 10967 C C . ASP B 1 653 ? -33.594 48.375 -18.891 1 24.69 653 ASP B C 1
ATOM 10969 O O . ASP B 1 653 ? -32.875 48.281 -19.891 1 24.69 653 ASP B O 1
ATOM 10973 N N . GLU B 1 654 ? -33.406 49.531 -18.234 1 22.91 654 GLU B N 1
ATOM 10974 C CA . GLU B 1 654 ? -32.188 50.125 -18.797 1 22.91 654 GLU B CA 1
ATOM 10975 C C . GLU B 1 654 ? -31.047 49.094 -18.75 1 22.91 654 GLU B C 1
ATOM 10977 O O . GLU B 1 654 ? -30.672 48.625 -17.688 1 22.91 654 GLU B O 1
ATOM 10982 N N . GLU B 1 655 ? -30.766 48.469 -19.953 1 24.86 655 GLU B N 1
ATOM 10983 C CA . GLU B 1 655 ? -29.719 47.781 -20.703 1 24.86 655 GLU B CA 1
ATOM 10984 C C . GLU B 1 655 ? -28.359 48.406 -20.469 1 24.86 655 GLU B C 1
ATOM 10986 O O . GLU B 1 655 ? -27.438 48.219 -21.281 1 24.86 655 GLU B O 1
ATOM 10991 N N . THR B 1 656 ? -28.312 49.562 -19.812 1 23.36 656 THR B N 1
ATOM 10992 C CA . THR B 1 656 ? -26.984 50.156 -20.047 1 23.36 656 THR B CA 1
ATOM 10993 C C . THR B 1 656 ? -25.891 49.094 -19.781 1 23.36 656 THR B C 1
ATOM 10995 O O . THR B 1 656 ? -26.047 48.25 -18.906 1 23.36 656 THR B O 1
ATOM 10998 N N . GLU B 1 657 ? -24.953 49.125 -20.797 1 23 657 GLU B N 1
ATOM 10999 C CA . GLU B 1 657 ? -23.75 48.375 -21.141 1 23 657 GLU B CA 1
ATOM 11000 C C . GLU B 1 657 ? -22.797 48.281 -19.953 1 23 657 GLU B C 1
ATOM 11002 O O . GLU B 1 657 ? -22.047 49.25 -19.688 1 23 657 GLU B O 1
ATOM 11007 N N . SER B 1 658 ? -23.328 48.312 -18.844 1 23.03 658 SER B N 1
ATOM 11008 C CA . SER B 1 658 ? -22.375 48.188 -17.75 1 23.03 658 SER B CA 1
ATOM 11009 C C . SER B 1 658 ? -21.203 47.312 -18.125 1 23.03 658 SER B C 1
ATOM 11011 O O . SER B 1 658 ? -21.406 46.156 -18.516 1 23.03 658 SER B O 1
ATOM 11013 N N . GLU B 1 659 ? -20.281 48 -18.703 1 21.92 659 GLU B N 1
ATOM 11014 C CA . GLU B 1 659 ? -18.969 47.5 -19.141 1 21.92 659 GLU B CA 1
ATOM 11015 C C . GLU B 1 659 ? -18.438 46.438 -18.156 1 21.92 659 GLU B C 1
ATOM 11017 O O . GLU B 1 659 ? -18.469 46.656 -16.953 1 21.92 659 GLU B O 1
ATOM 11022 N N . ASP B 1 660 ? -18.438 45.281 -18.656 1 23.25 660 ASP B N 1
ATOM 11023 C CA . ASP B 1 660 ? -18.062 43.906 -18.359 1 23.25 660 ASP B CA 1
ATOM 11024 C C . ASP B 1 660 ? -16.734 43.812 -17.609 1 23.25 660 ASP B C 1
ATOM 11026 O O . ASP B 1 660 ? -15.688 43.625 -18.219 1 23.25 660 ASP B O 1
ATOM 11030 N N . ARG B 1 661 ? -16.453 44.875 -16.922 1 22.02 661 ARG B N 1
ATOM 11031 C CA . ARG B 1 661 ? -15.141 44.781 -16.312 1 22.02 661 ARG B CA 1
ATOM 11032 C C . ARG B 1 661 ? -15.023 43.5 -15.5 1 22.02 661 ARG B C 1
ATOM 11034 O O . ARG B 1 661 ? -15.234 43.5 -14.281 1 22.02 661 ARG B O 1
ATOM 11041 N N . ARG B 1 662 ? -15.688 42.531 -16.078 1 24.89 662 ARG B N 1
ATOM 11042 C CA . ARG B 1 662 ? -15.602 41.094 -15.852 1 24.89 662 ARG B CA 1
ATOM 11043 C C . ARG B 1 662 ? -14.148 40.625 -15.789 1 24.89 662 ARG B C 1
ATOM 11045 O O . ARG B 1 662 ? -13.445 40.656 -16.797 1 24.89 662 ARG B O 1
ATOM 11052 N N . GLY B 1 663 ? -13.492 41.219 -14.781 1 22.92 663 GLY B N 1
ATOM 11053 C CA . GLY B 1 663 ? -12.094 40.812 -14.703 1 22.92 663 GLY B CA 1
ATOM 11054 C C . GLY B 1 663 ? -11.852 39.375 -15.117 1 22.92 663 GLY B C 1
ATOM 11055 O O . GLY B 1 663 ? -12.398 38.438 -14.516 1 22.92 663 GLY B O 1
ATOM 11056 N N . VAL B 1 664 ? -11.758 39.125 -16.375 1 23.61 664 VAL B N 1
ATOM 11057 C CA . VAL B 1 664 ? -11.422 38 -17.234 1 23.61 664 VAL B CA 1
ATOM 11058 C C . VAL B 1 664 ? -10.219 37.25 -16.656 1 23.61 664 VAL B C 1
ATOM 11060 O O . VAL B 1 664 ? -9.125 37.812 -16.547 1 23.61 664 VAL B O 1
ATOM 11063 N N . ILE B 1 665 ? -10.469 36.562 -15.656 1 26.16 665 ILE B N 1
ATOM 11064 C CA . ILE B 1 665 ? -9.406 35.594 -15.352 1 26.16 665 ILE B CA 1
ATOM 11065 C C . ILE B 1 665 ? -8.945 34.906 -16.641 1 26.16 665 ILE B C 1
ATOM 11067 O O . ILE B 1 665 ? -9.727 34.25 -17.312 1 26.16 665 ILE B O 1
ATOM 11071 N N . SER B 1 666 ? -8.203 35.625 -17.344 1 26.17 666 SER B N 1
ATOM 11072 C CA . SER B 1 666 ? -7.836 35.188 -18.703 1 26.17 666 SER B CA 1
ATOM 11073 C C . SER B 1 666 ? -7.473 33.719 -18.734 1 26.17 666 SER B C 1
ATOM 11075 O O . SER B 1 666 ? -7.145 33.125 -17.703 1 26.17 666 SER B O 1
ATOM 11077 N N . GLU B 1 667 ? -7.84 32.969 -19.781 1 30.7 667 GLU B N 1
ATOM 11078 C CA . GLU B 1 667 ? -7.441 31.609 -20.188 1 30.7 667 GLU B CA 1
ATOM 11079 C C . GLU B 1 667 ? -5.98 31.344 -19.859 1 30.7 667 GLU B C 1
ATOM 11081 O O . GLU B 1 667 ? -5.621 30.219 -19.484 1 30.7 667 GLU B O 1
ATOM 11086 N N . THR B 1 668 ? -5.207 32.375 -19.969 1 29.8 668 THR B N 1
ATOM 11087 C CA . THR B 1 668 ? -3.764 32.281 -19.797 1 29.8 668 THR B CA 1
ATOM 11088 C C . THR B 1 668 ? -3.402 31.922 -18.359 1 29.8 668 THR B C 1
ATOM 11090 O O . THR B 1 668 ? -2.436 31.203 -18.109 1 29.8 668 THR B O 1
ATOM 11093 N N . THR B 1 669 ? -4.223 32.5 -17.453 1 28.92 669 THR B N 1
ATOM 11094 C CA . THR B 1 669 ? -3.775 32.281 -16.094 1 28.92 669 THR B CA 1
ATOM 11095 C C . THR B 1 669 ? -4.117 30.859 -15.633 1 28.92 669 THR B C 1
ATOM 11097 O O . THR B 1 669 ? -3.326 30.219 -14.938 1 28.92 669 THR B O 1
ATOM 11100 N N . ILE B 1 670 ? -5.281 30.359 -15.914 1 30.72 670 ILE B N 1
ATOM 11101 C CA . ILE B 1 670 ? -5.613 28.969 -15.602 1 30.72 670 ILE B CA 1
ATOM 11102 C C . ILE B 1 670 ? -4.625 28.031 -16.297 1 30.72 670 ILE B C 1
ATOM 11104 O O . ILE B 1 670 ? -4.203 27.031 -15.727 1 30.72 670 ILE B O 1
ATOM 11108 N N . ASP B 1 671 ? -4.305 28.391 -17.531 1 34.16 671 ASP B N 1
ATOM 11109 C CA . ASP B 1 671 ? -3.367 27.609 -18.328 1 34.16 671 ASP B CA 1
ATOM 11110 C C . ASP B 1 671 ? -2.021 27.469 -17.625 1 34.16 671 ASP B C 1
ATOM 11112 O O . ASP B 1 671 ? -1.341 26.453 -17.766 1 34.16 671 ASP B O 1
ATOM 11116 N N . TYR B 1 672 ? -1.625 28.562 -16.969 1 32.38 672 TYR B N 1
ATOM 11117 C CA . TYR B 1 672 ? -0.306 28.516 -16.359 1 32.38 672 TYR B CA 1
ATOM 11118 C C . TYR B 1 672 ? -0.338 27.734 -15.047 1 32.38 672 TYR B C 1
ATOM 11120 O O . TYR B 1 672 ? 0.693 27.234 -14.586 1 32.38 672 TYR B O 1
ATOM 11128 N N . ILE B 1 673 ? -1.558 27.75 -14.461 1 34.53 673 ILE B N 1
ATOM 11129 C CA . ILE B 1 673 ? -1.447 27.188 -13.125 1 34.53 673 ILE B CA 1
ATOM 11130 C C . ILE B 1 673 ? -1.803 25.703 -13.156 1 34.53 673 ILE B C 1
ATOM 11132 O O . ILE B 1 673 ? -1.251 24.906 -12.391 1 34.53 673 ILE B O 1
ATOM 11136 N N . LEU B 1 674 ? -2.824 25.359 -13.938 1 36.19 674 LEU B N 1
ATOM 11137 C CA . LEU B 1 674 ? -3.217 23.953 -13.914 1 36.19 674 LEU B CA 1
ATOM 11138 C C . LEU B 1 674 ? -2.553 23.188 -15.047 1 36.19 674 LEU B C 1
ATOM 11140 O O . LEU B 1 674 ? -2.441 23.688 -16.172 1 36.19 674 LEU B O 1
ATOM 11144 N N . THR B 1 675 ? -1.813 22.297 -14.734 1 40.44 675 THR B N 1
ATOM 11145 C CA . THR B 1 675 ? -1.389 21.391 -15.805 1 40.44 675 THR B CA 1
ATOM 11146 C C . THR B 1 675 ? -2.594 20.844 -16.562 1 40.44 675 THR B C 1
ATOM 11148 O O . THR B 1 675 ? -3.729 20.953 -16.094 1 40.44 675 THR B O 1
ATOM 11151 N N . THR B 1 676 ? -2.461 20.578 -17.703 1 45.56 676 THR B N 1
ATOM 11152 C CA . THR B 1 676 ? -3.457 19.938 -18.562 1 45.56 676 THR B CA 1
ATOM 11153 C C . THR B 1 676 ? -4.176 18.812 -17.828 1 45.56 676 THR B C 1
ATOM 11155 O O . THR B 1 676 ? -5.391 18.656 -17.969 1 45.56 676 THR B O 1
ATOM 11158 N N . GLU B 1 677 ? -3.463 18.125 -17 1 43.72 677 GLU B N 1
ATOM 11159 C CA . GLU B 1 677 ? -4.059 16.984 -16.297 1 43.72 677 GLU B CA 1
ATOM 11160 C C . GLU B 1 677 ? -5.012 17.453 -15.203 1 43.72 677 GLU B C 1
ATOM 11162 O O . GLU B 1 677 ? -6.078 16.859 -15.008 1 43.72 677 GLU B O 1
ATOM 11167 N N . GLN B 1 678 ? -4.684 18.5 -14.523 1 43.72 678 GLN B N 1
ATOM 11168 C CA . GLN B 1 678 ? -5.57 19.047 -13.5 1 43.72 678 GLN B CA 1
ATOM 11169 C C . GLN B 1 678 ? -6.84 19.625 -14.125 1 43.72 678 GLN B C 1
ATOM 11171 O O . GLN B 1 678 ? -7.938 19.438 -13.594 1 43.72 678 GLN B O 1
ATOM 11176 N N . ARG B 1 679 ? -6.645 20.141 -15.281 1 47.72 679 ARG B N 1
ATOM 11177 C CA . ARG B 1 679 ? -7.785 20.672 -16.016 1 47.72 679 ARG B CA 1
ATOM 11178 C C . ARG B 1 679 ? -8.781 19.562 -16.359 1 47.72 679 ARG B C 1
ATOM 11180 O O . ARG B 1 679 ? -9.984 19.719 -16.172 1 47.72 679 ARG B O 1
ATOM 11187 N N . SER B 1 680 ? -8.164 18.5 -16.875 1 49.09 680 SER B N 1
ATOM 11188 C CA . SER B 1 680 ? -9.016 17.375 -17.266 1 49.09 680 SER B CA 1
ATOM 11189 C C . SER B 1 680 ? -9.734 16.797 -16.047 1 49.09 680 SER B C 1
ATOM 11191 O O . SER B 1 680 ? -10.914 16.453 -16.125 1 49.09 680 SER B O 1
ATOM 11193 N N . ARG B 1 681 ? -9.094 16.781 -14.922 1 46.12 681 ARG B N 1
ATOM 11194 C CA . ARG B 1 681 ? -9.68 16.266 -13.695 1 46.12 681 ARG B CA 1
ATOM 11195 C C . ARG B 1 681 ? -10.789 17.172 -13.18 1 46.12 681 ARG B C 1
ATOM 11197 O O . ARG B 1 681 ? -11.844 16.703 -12.742 1 46.12 681 ARG B O 1
ATOM 11204 N N . ILE B 1 682 ? -10.602 18.344 -13.234 1 49.28 682 ILE B N 1
ATOM 11205 C CA . ILE B 1 682 ? -11.609 19.297 -12.781 1 49.28 682 ILE B CA 1
ATOM 11206 C C . ILE B 1 682 ? -12.812 19.25 -13.711 1 49.28 682 ILE B C 1
ATOM 11208 O O . ILE B 1 682 ? -13.961 19.266 -13.258 1 49.28 682 ILE B O 1
ATOM 11212 N N . GLU B 1 683 ? -12.531 19.172 -14.953 1 54.06 683 GLU B N 1
ATOM 11213 C CA . GLU B 1 683 ? -13.625 19.094 -15.914 1 54.06 683 GLU B CA 1
ATOM 11214 C C . GLU B 1 683 ? -14.461 17.828 -15.695 1 54.06 683 GLU B C 1
ATOM 11216 O O . GLU B 1 683 ? -15.688 17.875 -15.773 1 54.06 683 GLU B O 1
ATOM 11221 N N . ASP B 1 684 ? -13.758 16.734 -15.414 1 50.81 684 ASP B N 1
ATOM 11222 C CA . ASP B 1 684 ? -14.453 15.461 -15.281 1 50.81 684 ASP B CA 1
ATOM 11223 C C . ASP B 1 684 ? -15.211 15.383 -13.961 1 50.81 684 ASP B C 1
ATOM 11225 O O . ASP B 1 684 ? -16.328 14.844 -13.906 1 50.81 684 ASP B O 1
ATOM 11229 N N . GLN B 1 685 ? -14.516 16 -12.859 1 47.16 685 GLN B N 1
ATOM 11230 C CA . GLN B 1 685 ? -15.055 15.695 -11.539 1 47.16 685 GLN B CA 1
ATOM 11231 C C . GLN B 1 685 ? -15.875 16.875 -11 1 47.16 685 GLN B C 1
ATOM 11233 O O . GLN B 1 685 ? -16.781 16.688 -10.188 1 47.16 685 GLN B O 1
ATOM 11238 N N . HIS B 1 686 ? -15.516 18.016 -11.367 1 50 686 HIS B N 1
ATOM 11239 C CA . HIS B 1 686 ? -16.078 19.172 -10.664 1 50 686 HIS B CA 1
ATOM 11240 C C . HIS B 1 686 ? -16.891 20.047 -11.609 1 50 686 HIS B C 1
ATOM 11242 O O . HIS B 1 686 ? -17.5 21.031 -11.188 1 50 686 HIS B O 1
ATOM 11248 N N . LEU B 1 687 ? -16.938 19.672 -12.891 1 53.72 687 LEU B N 1
ATOM 11249 C CA . LEU B 1 687 ? -17.703 20.484 -13.828 1 53.72 687 LEU B CA 1
ATOM 11250 C C . LEU B 1 687 ? -19.188 20.203 -13.703 1 53.72 687 LEU B C 1
ATOM 11252 O O . LEU B 1 687 ? -19.609 19.047 -13.766 1 53.72 687 LEU B O 1
ATOM 11256 N N . PRO B 1 688 ? -19.969 21.094 -13.445 1 53.56 688 PRO B N 1
ATOM 11257 C CA . PRO B 1 688 ? -21.406 20.828 -13.484 1 53.56 688 PRO B CA 1
ATOM 11258 C C . PRO B 1 688 ? -21.875 20.281 -14.836 1 53.56 688 PRO B C 1
ATOM 11260 O O . PRO B 1 688 ? -21.281 20.594 -15.867 1 53.56 688 PRO B O 1
ATOM 11263 N N . SER B 1 689 ? -22.828 19.297 -14.852 1 54.94 689 SER B N 1
ATOM 11264 C CA . SER B 1 689 ? -23.328 18.578 -16.016 1 54.94 689 SER B CA 1
ATOM 11265 C C . SER B 1 689 ? -23.75 19.547 -17.109 1 54.94 689 SER B C 1
ATOM 11267 O O . SER B 1 689 ? -23.859 19.172 -18.281 1 54.94 689 SER B O 1
ATOM 11269 N N . ASP B 1 690 ? -24.016 20.766 -16.719 1 51.91 690 ASP B N 1
ATOM 11270 C CA . ASP B 1 690 ? -24.547 21.688 -17.734 1 51.91 690 ASP B CA 1
ATOM 11271 C C . ASP B 1 690 ? -23.438 22.297 -18.578 1 51.91 690 ASP B C 1
ATOM 11273 O O . ASP B 1 690 ? -23.703 23.047 -19.516 1 51.91 690 ASP B O 1
ATOM 11277 N N . TYR B 1 691 ? -22.203 21.984 -18 1 54.44 691 TYR B N 1
ATOM 11278 C CA . TYR B 1 691 ? -21.109 22.562 -18.797 1 54.44 691 TYR B CA 1
ATOM 11279 C C . TYR B 1 691 ? -20.25 21.469 -19.406 1 54.44 691 TYR B C 1
ATOM 11281 O O . TYR B 1 691 ? -20.016 20.438 -18.781 1 54.44 691 TYR B O 1
ATOM 11289 N N . GLU B 1 692 ? -19.984 21.422 -20.719 1 57.03 692 GLU B N 1
ATOM 11290 C CA . GLU B 1 692 ? -19.234 20.406 -21.453 1 57.03 692 GLU B CA 1
ATOM 11291 C C . GLU B 1 692 ? -17.734 20.547 -21.203 1 57.03 692 GLU B C 1
ATOM 11293 O O . GLU B 1 692 ? -17 19.562 -21.297 1 57.03 692 GLU B O 1
ATOM 11298 N N . SER B 1 693 ? -17.281 21.812 -21.047 1 54.31 693 SER B N 1
ATOM 11299 C CA . SER B 1 693 ? -15.859 22.047 -20.812 1 54.31 693 SER B CA 1
ATOM 11300 C C . SER B 1 693 ? -15.656 23.219 -19.844 1 54.31 693 SER B C 1
ATOM 11302 O O . SER B 1 693 ? -16.547 24.047 -19.672 1 54.31 693 SER B O 1
ATOM 11304 N N . LEU B 1 694 ? -14.57 23.141 -18.969 1 53.56 694 LEU B N 1
ATOM 11305 C CA . LEU B 1 694 ? -14.227 24.219 -18.047 1 53.56 694 LEU B CA 1
ATOM 11306 C C . LEU B 1 694 ? -14.195 25.562 -18.781 1 53.56 694 LEU B C 1
ATOM 11308 O O . LEU B 1 694 ? -14.461 26.609 -18.188 1 53.56 694 LEU B O 1
ATOM 11312 N N . GLU B 1 695 ? -13.953 25.562 -20.062 1 55.25 695 GLU B N 1
ATOM 11313 C CA . GLU B 1 695 ? -13.875 26.797 -20.828 1 55.25 695 GLU B CA 1
ATOM 11314 C C . GLU B 1 695 ? -15.25 27.453 -20.984 1 55.25 695 GLU B C 1
ATOM 11316 O O . GLU B 1 695 ? -15.352 28.672 -21.156 1 55.25 695 GLU B O 1
ATOM 11321 N N . GLU B 1 696 ? -16.312 26.594 -20.906 1 55.06 696 GLU B N 1
ATOM 11322 C CA . GLU B 1 696 ? -17.656 27.109 -21.109 1 55.06 696 GLU B CA 1
ATOM 11323 C C . GLU B 1 696 ? -18.328 27.422 -19.781 1 55.06 696 GLU B C 1
ATOM 11325 O O . GLU B 1 696 ? -19.484 27.875 -19.75 1 55.06 696 GLU B O 1
ATOM 11330 N N . ALA B 1 697 ? -17.781 27 -18.719 1 46.97 697 ALA B N 1
ATOM 11331 C CA . ALA B 1 697 ? -18.406 27.141 -17.406 1 46.97 697 ALA B CA 1
ATOM 11332 C C . ALA B 1 697 ? -18.469 28.609 -17 1 46.97 697 ALA B C 1
ATOM 11334 O O . ALA B 1 697 ? -17.5 29.359 -17.172 1 46.97 697 ALA B O 1
ATOM 11335 N N . ASP B 1 698 ? -19.766 29.109 -16.781 1 53.47 698 ASP B N 1
ATOM 11336 C CA . ASP B 1 698 ? -19.953 30.484 -16.344 1 53.47 698 ASP B CA 1
ATOM 11337 C C . ASP B 1 698 ? -19.438 30.672 -14.914 1 53.47 698 ASP B C 1
ATOM 11339 O O . ASP B 1 698 ? -18.969 29.734 -14.289 1 53.47 698 ASP B O 1
ATOM 11343 N N . GLU B 1 699 ? -19.438 31.938 -14.406 1 47.44 699 GLU B N 1
ATOM 11344 C CA . GLU B 1 699 ? -18.891 32.312 -13.102 1 47.44 699 GLU B CA 1
ATOM 11345 C C . GLU B 1 699 ? -19.5 31.469 -11.984 1 47.44 699 GLU B C 1
ATOM 11347 O O . GLU B 1 699 ? -18.812 31.094 -11.039 1 47.44 699 GLU B O 1
ATOM 11352 N N . GLU B 1 700 ? -20.672 31.219 -12.109 1 50.34 700 GLU B N 1
ATOM 11353 C CA . GLU B 1 700 ? -21.344 30.438 -11.086 1 50.34 700 GLU B CA 1
ATOM 11354 C C . GLU B 1 700 ? -20.875 28.984 -11.117 1 50.34 700 GLU B C 1
ATOM 11356 O O . GLU B 1 700 ? -20.672 28.375 -10.062 1 50.34 700 GLU B O 1
ATOM 11361 N N . ALA B 1 701 ? -20.719 28.484 -12.305 1 50.94 701 ALA B N 1
ATOM 11362 C CA . ALA B 1 701 ? -20.25 27.109 -12.445 1 50.94 701 ALA B CA 1
ATOM 11363 C C . ALA B 1 701 ? -18.797 26.984 -11.992 1 50.94 701 ALA B C 1
ATOM 11365 O O . ALA B 1 701 ? -18.438 26.016 -11.312 1 50.94 701 ALA B O 1
ATOM 11366 N N . ILE B 1 702 ? -18.047 27.953 -12.32 1 48.47 702 ILE B N 1
ATOM 11367 C CA . ILE B 1 702 ? -16.672 27.969 -11.852 1 48.47 702 ILE B CA 1
ATOM 11368 C C . ILE B 1 702 ? -16.641 28.094 -10.328 1 48.47 702 ILE B C 1
ATOM 11370 O O . ILE B 1 702 ? -15.859 27.422 -9.656 1 48.47 702 ILE B O 1
ATOM 11374 N N . ALA B 1 703 ? -17.484 28.938 -9.727 1 47.66 703 ALA B N 1
ATOM 11375 C CA . ALA B 1 703 ? -17.594 29.016 -8.273 1 47.66 703 ALA B CA 1
ATOM 11376 C C . ALA B 1 703 ? -18.031 27.672 -7.688 1 47.66 703 ALA B C 1
ATOM 11378 O O . ALA B 1 703 ? -17.516 27.234 -6.652 1 47.66 703 ALA B O 1
ATOM 11379 N N . GLN B 1 704 ? -18.922 27.031 -8.289 1 49.06 704 GLN B N 1
ATOM 11380 C CA . GLN B 1 704 ? -19.344 25.703 -7.859 1 49.06 704 GLN B CA 1
ATOM 11381 C C . GLN B 1 704 ? -18.219 24.688 -8.008 1 49.06 704 GLN B C 1
ATOM 11383 O O . GLN B 1 704 ? -18.016 23.844 -7.141 1 49.06 704 GLN B O 1
ATOM 11388 N N . ILE B 1 705 ? -17.531 24.75 -9.133 1 47.53 705 ILE B N 1
ATOM 11389 C CA . ILE B 1 705 ? -16.375 23.891 -9.336 1 47.53 705 ILE B CA 1
ATOM 11390 C C . ILE B 1 705 ? -15.312 24.188 -8.281 1 47.53 705 ILE B C 1
ATOM 11392 O O . ILE B 1 705 ? -14.758 23.281 -7.664 1 47.53 705 ILE B O 1
ATOM 11396 N N . LEU B 1 706 ? -15.055 25.469 -8.078 1 44.62 706 LEU B N 1
ATOM 11397 C CA . LEU B 1 706 ? -14.102 25.859 -7.051 1 44.62 706 LEU B CA 1
ATOM 11398 C C . LEU B 1 706 ? -14.586 25.438 -5.668 1 44.62 706 LEU B C 1
ATOM 11400 O O . LEU B 1 706 ? -13.805 24.922 -4.859 1 44.62 706 LEU B O 1
ATOM 11404 N N . ARG B 1 707 ? -15.812 25.656 -5.359 1 43.5 707 ARG B N 1
ATOM 11405 C CA . ARG B 1 707 ? -16.375 25.141 -4.117 1 43.5 707 ARG B CA 1
ATOM 11406 C C . ARG B 1 707 ? -16.25 23.625 -4.055 1 43.5 707 ARG B C 1
ATOM 11408 O O . ARG B 1 707 ? -15.922 23.062 -3.004 1 43.5 707 ARG B O 1
ATOM 11415 N N . SER B 1 708 ? -16.516 22.953 -5.07 1 42.75 708 SER B N 1
ATOM 11416 C CA . SER B 1 708 ? -16.438 21.5 -5.133 1 42.75 708 SER B CA 1
ATOM 11417 C C . SER B 1 708 ? -14.984 21.016 -5.051 1 42.75 708 SER B C 1
ATOM 11419 O O . SER B 1 708 ? -14.695 20.016 -4.387 1 42.75 708 SER B O 1
ATOM 11421 N N . VAL B 1 709 ? -14.102 21.625 -5.766 1 41.59 709 VAL B N 1
ATOM 11422 C CA . VAL B 1 709 ? -12.68 21.312 -5.684 1 41.59 709 VAL B CA 1
ATOM 11423 C C . VAL B 1 709 ? -12.141 21.703 -4.309 1 41.59 709 VAL B C 1
ATOM 11425 O O . VAL B 1 709 ? -11.344 20.969 -3.719 1 41.59 709 VAL B O 1
ATOM 11428 N N . LEU B 1 710 ? -12.438 22.859 -3.697 1 39.06 710 LEU B N 1
ATOM 11429 C CA . LEU B 1 710 ? -12.016 23.328 -2.379 1 39.06 710 LEU B CA 1
ATOM 11430 C C . LEU B 1 710 ? -12.617 22.453 -1.282 1 39.06 710 LEU B C 1
ATOM 11432 O O . LEU B 1 710 ? -11.992 22.234 -0.243 1 39.06 710 LEU B O 1
ATOM 11436 N N . GLU B 1 711 ? -13.789 22.031 -1.216 1 38.28 711 GLU B N 1
ATOM 11437 C CA . GLU B 1 711 ? -14.375 21.109 -0.256 1 38.28 711 GLU B CA 1
ATOM 11438 C C . GLU B 1 711 ? -13.586 19.797 -0.193 1 38.28 711 GLU B C 1
ATOM 11440 O O . GLU B 1 711 ? -13.57 19.125 0.842 1 38.28 711 GLU B O 1
ATOM 11445 N N . GLU B 1 712 ? -12.945 19.391 -1.131 1 35.09 712 GLU B N 1
ATOM 11446 C CA . GLU B 1 712 ? -12.141 18.172 -1.112 1 35.09 712 GLU B CA 1
ATOM 11447 C C . GLU B 1 712 ? -10.75 18.438 -0.531 1 35.09 712 GLU B C 1
ATOM 11449 O O . GLU B 1 712 ? -10.164 17.547 0.101 1 35.09 712 GLU B O 1
ATOM 11454 N N . THR B 1 713 ? -9.945 19.547 -0.724 1 33.41 713 THR B N 1
ATOM 11455 C CA . THR B 1 713 ? -8.602 19.781 -0.216 1 33.41 713 THR B CA 1
ATOM 11456 C C . THR B 1 713 ? -8.609 20.766 0.939 1 33.41 713 THR B C 1
ATOM 11458 O O . THR B 1 713 ? -9.188 21.859 0.825 1 33.41 713 THR B O 1
ATOM 11461 N N . GLU B 1 714 ? -8.492 20.391 2.252 1 32.41 714 GLU B N 1
ATOM 11462 C CA . GLU B 1 714 ? -8.484 21.234 3.443 1 32.41 714 GLU B CA 1
ATOM 11463 C C . GLU B 1 714 ? -7.676 22.516 3.217 1 32.41 714 GLU B C 1
ATOM 11465 O O . GLU B 1 714 ? -8.055 23.594 3.688 1 32.41 714 GLU B O 1
ATOM 11470 N N . GLU B 1 715 ? -6.484 22.406 2.662 1 33.59 715 GLU B N 1
ATOM 11471 C CA . GLU B 1 715 ? -5.582 23.547 2.572 1 33.59 715 GLU B CA 1
ATOM 11472 C C . GLU B 1 715 ? -6.176 24.656 1.707 1 33.59 715 GLU B C 1
ATOM 11474 O O . GLU B 1 715 ? -5.699 25.797 1.731 1 33.59 715 GLU B O 1
ATOM 11479 N N . ALA B 1 716 ? -7.27 24.359 1.103 1 32.16 716 ALA B N 1
ATOM 11480 C CA . ALA B 1 716 ? -7.738 25.281 0.073 1 32.16 716 ALA B CA 1
ATOM 11481 C C . ALA B 1 716 ? -8.5 26.453 0.689 1 32.16 716 ALA B C 1
ATOM 11483 O O . ALA B 1 716 ? -8.414 27.578 0.206 1 32.16 716 ALA B O 1
ATOM 11484 N N . GLU B 1 717 ? -9.086 26.25 1.847 1 33.03 717 GLU B N 1
ATOM 11485 C CA . GLU B 1 717 ? -9.867 27.391 2.334 1 33.03 717 GLU B CA 1
ATOM 11486 C C . GLU B 1 717 ? -8.953 28.531 2.793 1 33.03 717 GLU B C 1
ATOM 11488 O O . GLU B 1 717 ? -9.234 29.703 2.527 1 33.03 717 GLU B O 1
ATOM 11493 N N . GLU B 1 718 ? -7.902 28.188 3.508 1 35.66 718 GLU B N 1
ATOM 11494 C CA . GLU B 1 718 ? -7.043 29.281 3.949 1 35.66 718 GLU B CA 1
ATOM 11495 C C . GLU B 1 718 ? -6.375 29.969 2.764 1 35.66 718 GLU B C 1
ATOM 11497 O O . GLU B 1 718 ? -6.305 31.203 2.715 1 35.66 718 GLU B O 1
ATOM 11502 N N . LYS B 1 719 ? -6.031 29.188 1.793 1 32.97 719 LYS B N 1
ATOM 11503 C CA . LYS B 1 719 ? -5.508 29.812 0.581 1 32.97 719 LYS B CA 1
ATOM 11504 C C . LYS B 1 719 ? -6.598 30.594 -0.151 1 32.97 719 LYS B C 1
ATOM 11506 O O . LYS B 1 719 ? -6.34 31.672 -0.692 1 32.97 719 LYS B O 1
ATOM 11511 N N . LEU B 1 720 ? -7.738 30.219 0.141 1 31.72 720 LEU B N 1
ATOM 11512 C CA . LEU B 1 720 ? -8.867 30.953 -0.407 1 31.72 720 LEU B CA 1
ATOM 11513 C C . LEU B 1 720 ? -9.055 32.281 0.335 1 31.72 720 LEU B C 1
ATOM 11515 O O . LEU B 1 720 ? -9.25 33.312 -0.29 1 31.72 720 LEU B O 1
ATOM 11519 N N . GLN B 1 721 ? -9.039 32.125 1.605 1 35.16 721 GLN B N 1
ATOM 11520 C CA . GLN B 1 721 ? -9.211 33.375 2.355 1 35.16 721 GLN B CA 1
ATOM 11521 C C . GLN B 1 721 ? -8.07 34.344 2.082 1 35.16 721 GLN B C 1
ATOM 11523 O O . GLN B 1 721 ? -8.297 35.531 1.923 1 35.16 721 GLN B O 1
ATOM 11528 N N . SER B 1 722 ? -6.902 33.844 1.98 1 32.19 722 SER B N 1
ATOM 11529 C CA . SER B 1 722 ? -5.777 34.719 1.65 1 32.19 722 SER B CA 1
ATOM 11530 C C . SER B 1 722 ? -5.922 35.312 0.246 1 32.19 722 SER B C 1
ATOM 11532 O O . SER B 1 722 ? -5.676 36.5 0.03 1 32.19 722 SER B O 1
ATOM 11534 N N . ILE B 1 723 ? -6.387 34.469 -0.562 1 30.75 723 ILE B N 1
ATOM 11535 C CA . ILE B 1 723 ? -6.66 34.938 -1.915 1 30.75 723 ILE B CA 1
ATOM 11536 C C . ILE B 1 723 ? -7.848 35.906 -1.898 1 30.75 723 ILE B C 1
ATOM 11538 O O . ILE B 1 723 ? -7.809 36.969 -2.541 1 30.75 723 ILE B O 1
ATOM 11542 N N . GLN B 1 724 ? -8.734 35.562 -1.122 1 29.8 724 GLN B N 1
ATOM 11543 C CA . GLN B 1 724 ? -9.859 36.469 -0.971 1 29.8 724 GLN B CA 1
ATOM 11544 C C . GLN B 1 724 ? -9.398 37.812 -0.406 1 29.8 724 GLN B C 1
ATOM 11546 O O . GLN B 1 724 ? -9.805 38.875 -0.891 1 29.8 724 GLN B O 1
ATOM 11551 N N . ASN B 1 725 ? -8.625 37.688 0.607 1 30.83 725 ASN B N 1
ATOM 11552 C CA . ASN B 1 725 ? -8.125 38.906 1.185 1 30.83 725 ASN B CA 1
ATOM 11553 C C . ASN B 1 725 ? -7.285 39.688 0.183 1 30.83 725 ASN B C 1
ATOM 11555 O O . ASN B 1 725 ? -7.379 40.938 0.116 1 30.83 725 ASN B O 1
ATOM 11559 N N . MET B 1 726 ? -6.555 38.938 -0.512 1 28.3 726 MET B N 1
ATOM 11560 C CA . MET B 1 726 ? -5.758 39.625 -1.53 1 28.3 726 MET B CA 1
ATOM 11561 C C . MET B 1 726 ? -6.652 40.25 -2.582 1 28.3 726 MET B C 1
ATOM 11563 O O . MET B 1 726 ? -6.379 41.375 -3.043 1 28.3 726 MET B O 1
ATOM 11567 N N . ILE B 1 727 ? -7.699 39.531 -2.799 1 28.97 727 ILE B N 1
ATOM 11568 C CA . ILE B 1 727 ? -8.664 40.062 -3.744 1 28.97 727 ILE B CA 1
ATOM 11569 C C . ILE B 1 727 ? -9.344 41.281 -3.141 1 28.97 727 ILE B C 1
ATOM 11571 O O . ILE B 1 727 ? -9.516 42.312 -3.816 1 28.97 727 ILE B O 1
ATOM 11575 N N . GLN B 1 728 ? -9.703 41.281 -1.957 1 30.34 728 GLN B N 1
ATOM 11576 C CA . GLN B 1 728 ? -10.359 42.406 -1.339 1 30.34 728 GLN B CA 1
ATOM 11577 C C . GLN B 1 728 ? -9.422 43.625 -1.271 1 30.34 728 GLN B C 1
ATOM 11579 O O . GLN B 1 728 ? -9.852 44.75 -1.444 1 30.34 728 GLN B O 1
ATOM 11584 N N . THR B 1 729 ? -8.133 43.312 -1.239 1 32.34 729 THR B N 1
ATOM 11585 C CA . THR B 1 729 ? -7.262 44.469 -1.25 1 32.34 729 THR B CA 1
ATOM 11586 C C . THR B 1 729 ? -7.059 45 -2.674 1 32.34 729 THR B C 1
ATOM 11588 O O . THR B 1 729 ? -7.031 46.188 -2.908 1 32.34 729 THR B O 1
#

Sequence (1458 aa):
MGISNQYKCSTLKKIITVEFGVVGMTPDSGDSSEISTIDVAPSGRIVETLARREAIPSVKEQVDNAIDAARRHNYLIEQQSESVGEKITDARIEIEFPTTDDEEQDDAGEEQAEVEEESGDSQDRDNQPEEEPYIEIWDNCGGLSEDRHAIVLRPGTSASEEAEDLPQLPDAIGWAGVGAIRGAMSLGHTVTFASRREGEEMGHKATVTLDNYTSDETEIPLEPYEMEEGTSFIRIEDLTIALEEDFGEDGAELIEELASTYSLFLGGEFPGVREEDGLEPDIDLDLYVNDTLVNDRVQAKDYDWAFVPMDDLHPRTIRGYEVNPEKFDGISERLRVDFTVGLLRTKDSSKMGLTLYANRRKILDAETEKGLNRQFNFNSFNPVTQGRLCILVSIRSVEEPSDIPTTDEKDTLNFDYTTTKEILKAVGRLGVEYQRHSMSKKLPVPITKAYPRGHPQASNGGEIEDHNYSSDPNDLEDVGRKNITDKPGQPAESGRYNDFVEYPRVRDIINTHAELGIWCPTVLSPEYRPAYVGITEEIAEEYDIEPTKGYYEGQFDELHDDPYWLEDPIEVTDGPGEEYDTETKMEYLTELARLHARENVYYTGLPKFEDPFYKEQLVTAGASLDELEAIDKLPEELQPESPKKPEEPDEEDEETESEDRRGVISETTIDYILTTEQRSRIEDQHLPSDYESLEEADEEAIAQILRSVLEETEEAEEKLQSIQNMIQTMGISNQYKCSTLKKIITVEFGVVGMTPDSGDSSEISTIDVAPSGRIVETLARREAIPSVKEQVDNAIDAARRHNYLIEQQSESVGEKITDARIEIEFPTTDDEEQDDAGEEQAEVEEESGDSQDRDNQPEEEPYIEIWDNCGGLSEDRHAIVLRPGTSASEEAEDLPQLPDAIGWAGVGAIRGAMSLGHTVTFASRREGEEMGHKATVTLDNYTSDETEIPLEPYEMEEGTSFIRIEDLTIALEEDFGEDGAELIEELASTYSLFLGGEFPGVREEDGLEPDIDLDLYVNDTLVNDRVQAKDYDWAFVPMDDLHPRTIRGYEVNPEKFDGISERLRVDFTVGLLRTKDSSKMGLTLYANRRKILDAETEKGLNRQFNFNSFNPVTQGRLCILVSIRSVEEPSDIPTTDEKDTLNFDYTTTKEILKAVGRLGVEYQRHSMSKKLPVPITKAYPRGHPQASNGGEIEDHNYSSDPNDLEDVGRKNITDKPGQPAESGRYNDFVEYPRVRDIINTHAELGIWCPTVLSPEYRPAYVGITEEIAEEYDIEPTKGYYEGQFDELHDDPYWLEDPIEVTDGPGEEYDTETKMEYLTELARLHARENVYYTGLPKFEDPFYKEQLVTAGASLDELEAIDKLPEELQPESPKKPEEPDEEDEETESEDRRGVISETTIDYILTTEQRSRIEDQHLPSDYESLEEADEEAIAQILRSVLEETEEAEEKLQSIQNMIQT

Radius of gyration: 38.76 Å; Cα contacts (8 Å, |Δi|>4): 2526; chains: 2; bounding box: 79×126×115 Å

Organism: NCBI:txid2841257

Solvent-accessible surface area (backbone atoms only — not comparable to full-atom values): 80290 Å² total; per-residue (Å²): 135,83,86,76,83,73,82,76,83,71,83,79,78,76,72,78,70,78,72,80,73,76,75,76,70,73,80,68,77,83,77,76,74,79,72,51,64,41,64,37,59,36,36,32,41,36,54,65,51,49,26,57,48,53,58,60,64,18,52,47,30,48,51,43,51,45,53,38,37,31,51,38,48,35,49,32,42,71,66,67,65,76,49,73,77,75,72,62,61,73,32,40,38,39,36,40,55,83,46,76,68,65,62,51,55,66,59,59,66,59,62,70,64,60,65,83,66,76,85,83,83,75,70,73,70,80,65,63,72,77,77,74,65,44,41,36,40,37,33,52,29,40,38,38,49,80,90,48,53,41,40,48,62,10,42,22,29,29,73,58,59,74,38,79,83,49,85,55,59,22,47,31,70,69,68,52,22,38,48,47,41,28,18,45,43,24,39,9,47,32,41,34,41,34,26,10,16,52,89,51,92,62,16,32,32,35,69,47,40,61,63,41,34,64,41,90,62,30,69,36,64,44,39,82,33,92,64,63,67,14,20,32,37,41,38,29,26,68,52,68,59,51,64,53,78,62,22,23,72,86,36,48,50,42,41,54,50,49,16,59,34,37,21,48,47,37,75,40,79,61,86,81,66,51,67,82,72,69,65,50,67,86,49,45,48,48,42,28,50,68,85,39,60,28,49,78,62,41,68,77,80,77,74,60,44,12,10,28,45,58,38,47,45,36,29,38,28,43,31,45,32,37,46,57,52,68,72,72,93,75,71,84,58,38,33,36,34,32,36,31,37,34,39,31,23,55,72,36,82,81,53,17,26,38,27,33,26,45,41,61,34,43,36,35,74,29,37,52,73,77,81,52,22,80,80,36,68,31,56,73,58,43,66,87,48,35,22,20,26,29,35,40,37,38,36,33,31,66,59,41,34,76,66,54,50,46,32,90,79,50,60,46,69,33,73,62,38,64,51,39,46,52,52,40,40,57,50,25,66,54,38,37,66,48,50,67,45,26,26,48,89,70,36,32,52,52,47,29,48,35,12,40,44,83,36,90,55,11,18,75,75,34,42,70,44,78,42,82,50,54,49,52,88,89,35,75,79,46,51,54,64,74,76,87,73,94,55,57,40,37,82,38,95,69,75,96,54,56,40,64,64,46,52,61,51,51,45,50,52,50,40,46,27,28,71,26,29,36,40,44,61,73,68,43,58,76,61,54,28,39,44,75,43,55,45,57,64,66,64,18,60,79,65,72,42,69,82,62,98,56,76,58,73,78,66,43,58,66,69,29,93,56,71,54,83,41,97,67,54,43,77,40,82,62,51,78,59,93,79,56,55,55,71,63,50,50,52,48,39,44,48,34,17,41,54,25,31,73,70,43,41,38,74,67,64,58,57,78,48,51,42,54,36,33,51,51,32,17,43,72,56,68,34,57,78,88,74,34,46,78,38,71,70,82,54,78,86,70,46,64,75,69,74,72,65,78,71,72,78,71,84,72,73,88,69,74,76,70,76,70,78,58,78,65,75,46,72,64,59,54,56,70,68,38,52,72,66,53,48,53,47,41,39,73,71,31,43,49,89,88,36,94,43,70,86,67,39,50,74,65,43,45,48,48,20,48,50,52,52,37,73,71,41,77,73,38,52,62,52,40,50,52,47,46,48,56,62,73,101,143,73,90,72,86,70,84,76,84,72,83,80,82,78,73,79,72,78,73,80,70,74,73,77,71,71,80,69,78,83,79,78,74,80,73,50,63,42,64,37,57,35,35,34,41,36,55,65,51,49,28,58,47,53,58,58,66,18,52,47,31,49,50,43,50,45,52,37,38,32,50,39,47,34,49,33,43,71,67,67,66,76,50,73,76,73,71,62,62,73,31,40,38,38,36,39,55,84,46,75,69,64,61,50,56,67,57,57,65,56,61,71,63,57,65,80,66,73,84,82,83,79,69,73,69,79,64,62,72,77,77,76,67,44,41,37,40,36,34,51,31,40,38,38,48,80,91,48,54,39,40,49,61,10,41,21,29,29,73,62,58,75,38,78,85,47,84,55,59,22,46,31,71,69,68,51,23,38,49,46,41,27,19,45,42,24,38,8,45,32,40,34,41,35,26,11,17,52,89,50,92,62,15,32,32,36,69,48,40,59,61,41,34,63,40,89,62,31,68,38,63,45,38,81,33,91,64,62,68,14,20,32,38,40,37,29,26,67,52,68,58,50,63,54,78,65,22,23,72,86,36,48,51,43,41,53,51,49,15,58,33,38,21,48,47,37,75,40,77,61,85,80,65,52,66,81,72,69,65,50,68,88,49,46,47,49,43,28,49,70,86,40,61,29,48,77,62,38,70,78,80,76,77,60,44,11,11,27,45,58,39,49,45,35,29,37,26,44,32,44,33,38,44,56,42,68,65,66,96,72,62,89,48,43,32,37,35,32,37,30,36,34,37,31,23,55,72,35,81,82,54,17,25,39,27,31,26,47,40,60,34,44,36,37,72,28,40,52,71,79,79,52,22,79,80,36,67,31,56,73,59,42,66,85,49,34,23,21,26,30,35,40,37,38,38,33,30,65,58,42,34,76,67,53,51,49,32,88,80,49,60,44,68,34,74,61,38,64,45,39,48,52,52,41,40,58,51,24,67,54,40,38,65,46,51,66,46,26,25,47,88,72,36,33,53,51,47,31,53,33,15,39,44,86,38,92,54,11,19,75,74,34,43,68,43,77,43,82,50,55,49,53,89,90,35,75,81,46,52,55,63,74,75,85,72,94,55,58,40,39,83,39,95,69,75,96,54,56,40,66,64,48,52,59,52,52,44,49,53,50,40,45,29,28,72,26,29,38,39,43,61,72,67,43,57,77,61,54,28,39,45,73,42,56,42,61,63,66,65,15,60,79,66,73,41,72,70,66,97,55,82,58,70,78,66,41,56,67,70,31,94,55,71,55,83,42,97,68,55,43,76,39,81,62,54,78,59,94,80,57,57,54,71,62,50,50,52,48,39,44,49,35,15,41,54,25,32,74,69,44,40,37,73,67,63,57,58,79,48,50,41,54,38,32,51,51,31,17,44,71,56,67,33,58,79,88,73,32,44,78,37,72,68,82,52,77,85,70,44,62,75,68,75,71,66,78,71,71,78,71,84,74,72,87,69,74,77,70,74,69,79,58,79,64,76,46,72,65,56,56,59,70,68,39,52,72,65,54,48,53,47,40,39,71,72,33,42,52,88,89,37,93,42,72,88,67,40,51,74,66,44,46,48,48,21,47,50,52,53,36,73,71,40,78,72,38,53,61,54,40,49,52,48,45,50,57,62,74,99

InterPro domains:
  IPR036890 Histidine kinase/HSP90-like ATPase superfamily [G3DSA:3.30.565.10] (45-269)

Foldseek 3Di:
DDDPPPCPCPPDPPPPPVPPPPPPPDPPDPPPPPDDDDDPPDALCVLVVLLADAQLLLVVLVVLVLLLLLVLLQVQVVVVHDRDDDRAAEKEKEKEKDAPVVVCVVVVVPPPVPPPPDDDDPPPPVPPPPPFIKMKMKILSFWDDPVCPCLQAPAQHHPCPPVVVTADDQQRPDDRSHSRSSSQSNFAFKKKKKTAGAPDPWIWIWIGGSCCSNDPNVDTDIHTDHDDHSMMMMMHGRGPDDCCVRLHRLNVNSLLVCLAFQVQQLPEDDPPDDVVVVLHNPYNYFYYYNNRTSSVNNDRPDAFFFQFAQLRQGKAKEFAAWDDQPPDPDDPWIKTKIKIKHFHLDFDQQFAAEWEEGSSGTQDGNDQAPDLDDDQPPHRRDCVFQRGIGMYMYMGIDGHNVSQQADPSSNGGDNVGPRNNLNSNQSSLARVQRSLQSGCVNPNSLSRQLGTLCDPLGRPNSDHHYDYQHADPVDPVSHSPDDDDPYGAACDPDDSYHDRDRVVLVLVQLQLLLLLLADELLLDDPSRSSSRQSQRVCVCVVVVNDSDPHRPQPRCVSSYPDGRPDSHRHYDHDEDHSPDPSVLVLVQLLVLLLLQLVVQADEPQDDPSNRSSSVVSVVVSPHDPVRGHYDDDDPPVSGDDNPPPPPPPDPDDPPPCPDCVVVPPDPVVCPVPDPPVNLVVLQVPQADPVDNHPVRQDPVRVVSSLVVVCSVDVVVVVVVVVVVVVVVD/DDDPPPPPCPDDPPPPPVPPPPPPPPPPDPPPPDDDDDDPPDALCVLVVLLADAQLLLVVLVVLVLLLLLVLLQVQVVVVHDHDDDRAAEKEKEKEKDAPVVVVVVVVVVVVVPPPPDDDDPPPPVPPPPPFIKIKMKILSFWDDPVCPCLQAPAQHHPCPVPVPTADDQQRPDDRSHSRSSSQSNFAFKKKKKTAGAPDPWIWIWIGGSCCSNDPNVDTDIHTDHDDHSMMMMMHGRGPDDCCVRLHRLNVNSLLVCLAFQVQQLPEDDPPDDVVVVLHNPYHYFYYYNNRTSSVNNDRPDAFFFQFQQLRQGKAKEFAAWDDQPDDPDDLWIKTKIKIKHFHLDFDQQFAAEWEAGSSGTQDGNDQQPPLDDDQPPHRRDCVFQRGIGMYMYMGIDRHNVPQQADPSSNGGDNVGPRNNLNSNQSCLARVQRSLQSGCLNPNSLSRNLGTLCDPLGRPNSDHHYDYQHFDPVDSVSHSPDDDDPYGAACDPDDSYHDRDRVVLVLVQLQLLLLLLADELLLDDPSRSSSSQRFNVCVCVVVVHDRDPHRPQPRCVSSYPDGRPDPHRHYDHDDDHSPDPSVLVLVQLLVLLLLQLVVQADEPQDDPSNRSSSVVSVVVSPHDPVRGHYDDDDDPVSGDDPPPPPPPPDPDDPPPCPDCVVVPPDPVNCPVPDPPVNLVVLQVPQQPPVDNHPVRQDPVRVVSSLVVVCSVDVVVVVVVVVVVVVVVD

Nearest PDB structures (foldseek):
  4j0b-assembly1_B  TM=6.441E-01  e=7.256E-12  Danio rerio
  6d14-assembly1_B  TM=6.477E-01  e=2.057E-11  Danio rerio
  1nhh-assembly1_A-2  TM=6.036E-01  e=3.561E-09  Escherichia coli K-12
  1nhj-assembly1_A-2  TM=6.158E-01  e=1.066E-08  Escherichia coli K-12
  1mu5-assembly1_A  TM=4.262E-01  e=1.257E-07  Saccharolobus shibatae

Secondary structure (DSSP, 8-state):
----------------------------S-------EEE-PPPTTHHHHH----HHHHHHHHHHHHHHHHHHHHHHHHTTSS--S---SEEEEEEE---HHHHHHHHHTTTGGGG----S----GGG-------EEEEE-S----GGGTHHHHSTT--HHHH-TTS---TT-S--SS-HHHHHHHHHEEEEEEEEE-TT-S-EEEEEEEHHHHHSS--EEE-EEE---TTEEEEEEEEESS-HHHHH-GGGHHHHHHHHHHTTTTTT---TT--GGGTTS-SSEEEEEETTEEGGGG-------B--BTGGGB--EEEEEEEE----STT---PEEEEEEEEEBSS--TTTSEEEEEETTEEEEEEESSSSSSSSSS-----TTT-TTEEEEEEEEESS-GGGS-B-TTSSSB-TTSHHHHHHHHHHHHHHHHHHTT-STTTS-HHHHHT--TT-TT-GGGG--EEEE----TT-GGGTT-------SSB--SSSSS-B--HHHHHHHHHHHHHHHTEE-GGGS-GGGHHHHHT--HHHHHHTT--S-S---TTTGGGT-SS--SSSSPEE-SS---TT--HHHHHHHHHHHHHHHHHHTEEE--S-TTTHHHHHHHHHHTT--GGGSEEESS--GGGS---------------------------HHHHHHHS-HHHHHHHHHHTS-TT-SSGGG--HHHHHHHHHHHHHH-THHHHHHHHHHHHHH-/----------------------------S-------EEE-PPPTTHHHHH----HHHHHHHHHHHHHHHHHHHHHHHHTTSS--S---SSEEEEEE---HHHHHHHHHTTTGGGG---SS----GGG-------EEEEE-S----GGGTHHHHSTT--HHHH-TTS---TT-S--SS-HHHHHHHHHEEEEEEEEE-TT-S-EEEEEEEHHHHHSS--EEE-EEE---TTEEEEEEEEESS-HHHHH-GGGHHHHHHHHHHTTTTTT---TT--GGGTTS-SS-EEEEETTEEGGGG-------B--BTGGGB--EEEEEEEE----STT--PPEEEEEEEEEBSS--TTTSEEEEEETTEEEEEEESSSSSSSSSS-----TTT-TTEEEEEEEEESS-GGGS-B-TTSSSB-TTSHHHHHHHHHHHHHHHHHHTT-STTTS-HHHHHT--TT-TT-GGGG--EEEE----TT-GGGTT-------SSB--SSSSS-B--HHHHHHHHHHHHHHHTEE-GGGS-GGGHHHHH---HHHHHHTT--S-SS--HHHHTTT-SS--SSSSPEE-SS---TT--HHHHHHHHHHHHHHHHHHTEEETTS-TTTHHHHHHHHHHTT--GGGSEEESS--GGGS---------------------------HHHHHHHS-HHHHHHHHHHTS-TT-SSGGG--HHHHHHHHHHHHHH-THHHHHHHHHHHHHH-